Protein AF-A0A522AEI2-F1 (afdb_monomer)

Solvent-accessible surface area (backbone atoms only — not comparable to full-atom values): 60211 Å² total; per-residue (Å²): 131,88,59,36,31,39,39,37,40,56,48,66,67,60,45,50,49,44,43,51,56,32,45,76,70,74,37,54,64,49,76,27,59,34,47,69,53,43,54,59,48,60,75,75,49,84,48,47,33,36,40,34,27,41,73,34,88,75,44,54,32,57,59,53,48,44,52,43,65,72,35,82,92,40,65,80,41,43,34,35,38,34,45,59,68,86,47,66,67,59,54,56,53,37,49,76,58,67,40,75,44,79,47,52,47,88,73,58,58,69,57,56,49,54,52,53,51,55,67,66,55,80,78,73,83,90,83,88,82,87,71,49,35,36,34,40,25,38,63,50,67,69,62,46,53,54,52,44,53,59,38,43,77,69,56,34,45,76,46,79,26,60,28,34,66,55,30,54,52,50,41,71,74,69,59,43,65,27,37,39,29,30,43,79,33,68,90,45,35,24,43,56,42,40,38,50,36,54,70,33,89,90,41,44,80,45,45,31,38,34,32,35,91,65,96,49,75,65,58,58,51,48,40,46,77,26,64,32,78,44,72,41,53,70,90,54,60,66,65,55,51,52,53,50,50,53,48,49,52,49,51,50,46,49,47,58,73,43,67,70,57,78,55,98,78,51,58,49,32,32,36,41,30,38,66,46,65,70,57,50,52,55,52,39,52,62,40,40,76,73,48,32,41,66,45,82,24,61,34,37,64,52,42,51,56,48,57,74,78,43,89,54,52,32,36,39,34,29,45,85,36,80,86,47,32,26,49,56,38,39,37,53,41,53,69,34,90,91,49,35,84,44,40,31,32,37,32,35,92,59,96,48,69,65,62,53,53,50,38,45,73,28,62,34,72,45,75,45,68,67,59,97,67,56,67,66,56,53,55,51,53,52,50,47,44,51,52,51,51,54,53,54,49,52,50,51,51,50,56,51,50,53,50,53,52,50,53,53,50,51,52,51,53,53,49,54,51,48,54,53,50,52,54,52,49,54,51,49,51,52,51,51,53,54,50,51,51,50,52,49,51,53,49,52,54,50,57,54,47,48,55,68,51,46,54,60,44,49,49,53,34,49,53,29,55,56,56,66,71,49,98,61,56,76,68,56,44,53,50,35,53,52,49,32,52,51,38,54,51,51,52,50,55,52,49,52,56,48,51,48,49,33,51,76,69,69,70,65,80,82,53,80,42,83,41,45,68,65,57,49,50,53,53,50,45,65,71,44,34,61,68,24,54,78,47,62,31,47,55,42,66,45,69,43,86,86,58,72,73,42,32,30,33,41,66,67,62,54,39,50,38,50,48,44,53,51,51,47,39,55,68,54,31,71,52,51,47,34,41,41,36,39,38,75,78,47,76,59,99,53,33,37,32,35,41,37,35,46,34,26,46,17,54,36,40,51,74,71,50,61,78,45,50,54,39,71,66,39,72,95,49,89,78,52,50,86,76,65,67,82,74,34,40,60,54,27,45,33,40,54,54,35,42,73,52,76,29,56,72,46,78,52,57,39,68,70,63,6,36,34,42,34,37,52,40,76,32,33,46,59,88,73,61,74,75,60,63,62,65,73,75,70,77,70,69,81,44,31,37,36,42,32,36,60,49,69,65,62,46,52,49,54,46,55,68,45,45,78,66,60,33,50,68,48,77,25,64,34,33,64,51,40,49,52,52,51,57,58,24,63,78,69,66,61,51,56,32,33,43,32,32,39,88,34,80,88,44,26,29,65,59,29,53,51,49,46,58,74,77,41,59,79,94,69,56,46,41,32,31,42,31,33,82,62,64,74,72,64,54,59,72,76,44,84,90,58,90,64,50,36,77,43,56,51,59,61,45,74,65,60,50,50,52,44,51,41,55,46,69,66,70,74,84,80,76,97,58,80,51,58,70,52,41,55,53,46,20,42,63,49,34,42,69,39,33,32,38,42,31,35,69,46,68,65,59,43,50,54,51,41,56,55,39,42,76,41,42,26,44,68,43,80,26,61,37,25,61,50,42,43,48,44,66,74,70,61,83,58,81,51,53,31,32,41,33,33,45,87,36,83,86,45,25,29,51,58,29,39,40,63,45,49,77,79,44,51,59,91,71,44,36,33,30,35,39,31,83,62,85,50,69,72,60,49,52,54,41,45,74,36,56,34,71,50,72,44,47,52,79,78,47,67,70,59,53,42,50,54,47,35,72,68,42,72,86,80,77,86,82,86,86,84,88,88,81,90,81,82,90,81,90,78,80,85,80,77,98,81,80,86,90,89,84,66,84,66,70,98,72,51,62,64,32,40,58,68,64,30,29,60,76,50,80,64,42,54,60,60,50,53,51,53,44,45,49,52,31,69,74,50,71,56,48,54,60,53,40,53,49,24,53,76,68,69,37,55,68,59,32,35,50,52,24,48,51,49,18,52,55,24,54,63,46,34,22,56,64,34,17,52,30,23,44,54,44,30,55,31,61,74,67,70,45,67,90,54,45,67,68,37,42,55,50,27,40,67,40,39,53,53,41,40,54,43,34,52,67,68,55,71,136

Secondary structure (DSSP, 8-state):
---PEEEE-S-HHHHHHHHHHHHHTT--EEEESSHHHHHHHHTT---SEEEEESEETTEEHHHHHHHHHH-GGGTT-EEEEEEETT-HHHHHHHHHTT-SEEEEES--HHHHHHHHHHHHHTT----PPS--EEEEE-S-HHHHHHHHHHHHHTT-EEEEESSHHHHHHHHHHH--SEEEEESS-SSS-HHHHHHHHHHSTTTTTS-EEEEE---SHHHHHHHHHTT-SEEEETTS-HHHHHHHHHHHHHHHHHHHHTTTS--TTS--EEEEE-S-HHHHHHHHHHHHTTT-EEEEESSHHHHHHHHHH---SEEEEESS-SSS-HHHHHHHHHH-TTTTTS-EEEEESS--HHHHHHHHHTT-SEEEE--S--HHHHHHHHHHHHHHHHHHHHHHHHHHHHHHHHHHHHHHHHHHHHHHHHHHHHHHHHHHHHHHHHHHHHHHHHHHHHHHHHHHHHHHHHHHHHHTTS---HHHHHHHHHHHHHHHHHHHHHHHHHHHHHHHTT--PPP-EEE-HHHHHHHHHHHHHHHHHHTTEEEEEEE-TTS-SSEEE-HHHHHHHHHHHHHHHHHH-SSEEEEEEEEEEEE-SSEEEEEEEEEE-S----HHHHHHTTSTT--S-TTTHHHH---S-HHHHHHHHHHHTT---EEEEETTTEEEEEEEEEEEE----HHHHHHHSSS----EEEEE-S-HHHHHHHHHHHHTTT-EEEEESSHHHHHHHHHHHTTSS--SEEEEES--SSS-HHHHHHHHHHHS-GGGPPEEEEEESS-HHHHHHH-TT----EEEESSPPHHHHHHHHHHHTT--SS-TTTHHHHHHHHHHHHHTT-EEEEE-S-HHHHHHHHHHHHHTT-EEEEESSHHHHHHHHHHS-PPPSEEEEES--SSS-HHHHHHHHHTTS-TTTS-EEEEES---HHHHHHHHHTT--EEEESS--HHHHHHHHHHHS-S-SSSSS---------------S----SS----S-BTTB-HHHHHHHTTT-HHHHHHHHHHHHHHHTTHHHHHHHHHHTT-HHHHHHHHHHHHHHHHHTT-HHHHHHHHHHHHHHHTT-GGGHHHHHHHHHHHHHHHHHHHHTTS--

Mean predicted aligned error: 23.74 Å

Nearest PDB structures (foldseek):
  7z8n-assembly1_D  TM=7.442E-01  e=3.087E-23  Pseudomonas aeruginosa PAO1
  6dk7-assembly3_E  TM=7.725E-01  e=1.229E-17  Pseudomonas aeruginosa
  6dk7-assembly1_A  TM=7.786E-01  e=2.372E-17  Pseudomonas aeruginosa
  7n0e-assembly1_B  TM=8.348E-01  e=1.107E-15  Pseudomonas aeruginosa
  6dk7-assembly1_B  TM=7.461E-01  e=7.216E-17  Pseudomonas aeruginosa

Structure (mmCIF, N/CA/C/O backbone):
data_AF-A0A522AEI2-F1
#
_entry.id   AF-A0A522AEI2-F1
#
loop_
_atom_site.group_PDB
_atom_site.id
_atom_site.type_symbol
_atom_site.label_atom_id
_atom_site.label_alt_id
_atom_site.label_comp_id
_atom_site.label_asym_id
_atom_site.label_entity_id
_atom_site.label_seq_id
_atom_site.pdbx_PDB_ins_code
_atom_site.Cartn_x
_atom_site.Cartn_y
_atom_site.Cartn_z
_atom_site.occupancy
_atom_site.B_iso_or_equiv
_atom_site.auth_seq_id
_atom_site.auth_comp_id
_atom_site.auth_asym_id
_atom_site.auth_atom_id
_atom_site.pdbx_PDB_model_num
ATOM 1 N N . MET A 1 1 ? -56.944 -8.769 33.451 1.00 32.56 1 MET A N 1
ATOM 2 C CA . MET A 1 1 ? -57.893 -9.889 33.287 1.00 32.56 1 MET A CA 1
ATOM 3 C C . MET A 1 1 ? -58.303 -10.334 34.679 1.00 32.56 1 MET A C 1
ATOM 5 O O . MET A 1 1 ? -57.425 -10.602 35.489 1.00 32.56 1 MET A O 1
ATOM 9 N N . THR A 1 2 ? -59.599 -10.289 34.975 1.00 42.84 2 THR A N 1
ATOM 10 C CA . THR A 1 2 ? -60.225 -10.839 36.185 1.00 42.84 2 THR A CA 1
ATOM 11 C C . THR A 1 2 ? -60.008 -12.350 36.192 1.00 42.84 2 THR A C 1
ATOM 13 O O . THR A 1 2 ? -60.396 -13.011 35.234 1.00 42.84 2 THR A O 1
ATOM 16 N N . GLY A 1 3 ? -59.310 -12.884 37.192 1.00 54.12 3 GLY A N 1
ATOM 17 C CA . GLY A 1 3 ? -59.049 -14.318 37.264 1.00 54.12 3 GLY A CA 1
ATOM 18 C C . GLY A 1 3 ? -60.276 -15.067 37.768 1.00 54.12 3 GLY A C 1
ATOM 19 O O . GLY A 1 3 ? -60.669 -14.857 38.912 1.00 54.12 3 GLY A O 1
ATOM 20 N N . ASP A 1 4 ? -60.874 -15.912 36.930 1.00 78.44 4 ASP A N 1
ATOM 21 C CA . ASP A 1 4 ? -62.003 -16.756 37.329 1.00 78.44 4 ASP A CA 1
ATOM 22 C C . ASP A 1 4 ? -61.527 -17.829 38.326 1.00 78.44 4 ASP A C 1
ATOM 24 O O . ASP A 1 4 ? -60.514 -18.503 38.092 1.00 78.44 4 ASP A O 1
ATOM 28 N N . VAL A 1 5 ? -62.251 -17.987 39.439 1.00 87.31 5 VAL A N 1
ATOM 29 C CA . VAL A 1 5 ? -62.030 -19.023 40.463 1.00 87.31 5 VAL A CA 1
ATOM 30 C C . VAL A 1 5 ? -63.030 -20.160 40.278 1.00 87.31 5 VAL A C 1
ATOM 32 O O . VAL A 1 5 ? -64.231 -19.921 40.154 1.00 87.31 5 VAL A O 1
ATOM 35 N N . LEU A 1 6 ? -62.561 -21.405 40.296 1.00 90.44 6 LEU A N 1
ATOM 36 C CA . LEU A 1 6 ? -63.422 -22.589 40.304 1.00 90.44 6 LEU A CA 1
ATOM 37 C C . LEU A 1 6 ? -63.507 -23.155 41.723 1.00 90.44 6 LEU A C 1
ATOM 39 O O . LEU A 1 6 ? -62.478 -23.445 42.318 1.00 90.44 6 LEU A O 1
ATOM 43 N N . ILE A 1 7 ? -64.714 -23.339 42.253 1.00 91.81 7 ILE A N 1
ATOM 44 C CA . ILE A 1 7 ? -64.959 -23.996 43.545 1.00 91.81 7 ILE A CA 1
ATOM 45 C C . ILE A 1 7 ? -65.557 -25.374 43.268 1.00 91.81 7 ILE A C 1
ATOM 47 O O . ILE A 1 7 ? -66.585 -25.473 42.594 1.00 91.81 7 ILE A O 1
ATOM 51 N N . VAL A 1 8 ? -64.943 -26.429 43.789 1.00 91.25 8 VAL A N 1
ATOM 52 C CA . VAL A 1 8 ? -65.395 -27.814 43.638 1.00 91.25 8 VAL A CA 1
ATOM 53 C C . VAL A 1 8 ? -65.497 -28.427 45.028 1.00 91.25 8 VAL A C 1
ATOM 55 O O . VAL A 1 8 ? -64.484 -28.737 45.642 1.00 91.25 8 VAL A O 1
ATOM 58 N N . ASP A 1 9 ? -66.719 -28.546 45.535 1.00 89.69 9 ASP A N 1
ATOM 59 C CA . ASP A 1 9 ? -67.014 -29.114 46.855 1.00 89.69 9 ASP A CA 1
ATOM 60 C C . ASP A 1 9 ? -68.425 -29.724 46.801 1.00 89.69 9 ASP A C 1
ATOM 62 O O . ASP A 1 9 ? -69.309 -29.219 46.099 1.00 89.69 9 ASP A O 1
ATOM 66 N N . ASP A 1 10 ? -68.650 -30.849 47.467 1.00 86.44 10 ASP A N 1
ATOM 67 C CA . ASP A 1 10 ? -69.928 -31.560 47.396 1.00 86.44 10 ASP A CA 1
ATOM 68 C C . ASP A 1 10 ? -71.028 -30.847 48.209 1.00 86.44 10 ASP A C 1
ATOM 70 O O . ASP A 1 10 ? -72.212 -30.837 47.833 1.00 86.44 10 ASP A O 1
ATOM 74 N N . SER A 1 11 ? -70.629 -30.129 49.258 1.00 85.81 11 SER A N 1
ATOM 75 C CA . SER A 1 11 ? -71.502 -29.403 50.165 1.00 85.81 11 SER A CA 1
ATOM 76 C C . SER A 1 11 ? -72.034 -28.125 49.524 1.00 85.81 11 SER A C 1
ATOM 78 O O . SER A 1 11 ? -71.306 -27.200 49.153 1.00 85.81 11 SER A O 1
ATOM 80 N N . LEU A 1 12 ? -73.363 -28.038 49.405 1.00 80.50 12 LEU A N 1
ATOM 81 C CA . LEU A 1 12 ? -74.031 -26.832 48.910 1.00 80.50 12 LEU A CA 1
ATOM 82 C C . LEU A 1 12 ? -73.724 -25.624 49.803 1.00 80.50 12 LEU A C 1
ATOM 84 O O . LEU A 1 12 ? -73.485 -24.534 49.294 1.00 80.50 12 LEU A O 1
ATOM 88 N N . THR A 1 13 ? -73.707 -25.824 51.119 1.00 80.62 13 THR A N 1
ATOM 89 C CA . THR A 1 13 ? -73.485 -24.759 52.099 1.00 80.62 13 THR A CA 1
ATOM 90 C C . THR A 1 13 ? -72.086 -24.170 51.959 1.00 80.62 13 THR A C 1
ATOM 92 O O . THR A 1 13 ? -71.951 -22.957 51.862 1.00 80.62 13 THR A O 1
ATOM 95 N N . VAL A 1 14 ? -71.062 -25.026 51.852 1.00 82.56 14 VAL A N 1
ATOM 96 C CA . VAL A 1 14 ? -69.663 -24.601 51.666 1.00 82.56 14 VAL A CA 1
ATOM 97 C C . VAL A 1 14 ? -69.492 -23.850 50.350 1.00 82.56 14 VAL A C 1
ATOM 99 O O . VAL A 1 14 ? -68.854 -22.800 50.308 1.00 82.56 14 VAL A O 1
ATOM 102 N N . ARG A 1 15 ? -70.089 -24.358 49.266 1.00 89.62 15 ARG A N 1
ATOM 103 C CA . ARG A 1 15 ? -70.011 -23.699 47.960 1.00 89.62 15 ARG A CA 1
ATOM 104 C C . ARG A 1 15 ? -70.675 -22.337 47.941 1.00 89.62 15 ARG A C 1
ATOM 106 O O . ARG A 1 15 ? -70.113 -21.432 47.339 1.00 89.62 15 ARG A O 1
ATOM 113 N N . MET A 1 16 ? -71.859 -22.200 48.535 1.00 83.88 16 MET A N 1
ATOM 114 C CA . MET A 1 16 ? -72.562 -20.916 48.565 1.00 83.88 16 MET A CA 1
ATOM 115 C C . MET A 1 16 ? -71.808 -19.901 49.426 1.00 83.88 16 MET A C 1
ATOM 117 O O . MET A 1 16 ? -71.613 -18.784 48.969 1.00 83.88 16 MET A O 1
ATOM 121 N N . ASP A 1 17 ? -71.300 -20.316 50.587 1.00 83.44 17 ASP A N 1
ATOM 122 C CA . ASP A 1 17 ? -70.545 -19.454 51.506 1.00 83.44 17 ASP A CA 1
ATOM 123 C C . ASP A 1 17 ? -69.233 -18.948 50.877 1.00 83.44 17 ASP A C 1
ATOM 125 O O . ASP A 1 17 ? -68.941 -17.750 50.864 1.00 83.44 17 ASP A O 1
ATOM 129 N N . LEU A 1 18 ? -68.466 -19.840 50.236 1.00 85.12 18 LEU A N 1
ATOM 130 C CA . LEU A 1 18 ? -67.257 -19.449 49.504 1.00 85.12 18 LEU A CA 1
ATOM 131 C C . LEU A 1 18 ? -67.570 -18.584 48.278 1.00 85.12 18 LEU A C 1
ATOM 133 O O . LEU A 1 18 ? -66.822 -17.652 47.986 1.00 85.12 18 LEU A O 1
ATOM 137 N N . LEU A 1 19 ? -68.652 -18.877 47.550 1.00 85.25 19 LEU A N 1
ATOM 138 C CA . LEU A 1 19 ? -69.044 -18.118 46.362 1.00 85.25 19 LEU A CA 1
ATOM 139 C C . LEU A 1 19 ? -69.507 -16.702 46.726 1.00 85.25 19 LEU A C 1
ATOM 141 O O . LEU A 1 19 ? -69.085 -15.757 46.066 1.00 85.25 19 LEU A O 1
ATOM 145 N N . GLU A 1 20 ? -70.297 -16.549 47.789 1.00 83.62 20 GLU A N 1
ATOM 146 C CA . GLU A 1 20 ? -70.718 -15.254 48.336 1.00 83.62 20 GLU A CA 1
ATOM 147 C C . GLU A 1 20 ? -69.505 -14.451 48.824 1.00 83.62 20 GLU A C 1
ATOM 149 O O . GLU A 1 20 ? -69.260 -13.345 48.339 1.00 83.62 20 GLU A O 1
ATOM 154 N N . THR A 1 21 ? -68.656 -15.050 49.666 1.00 80.94 21 THR A N 1
ATOM 155 C CA . THR A 1 21 ? -67.474 -14.373 50.227 1.00 80.94 21 THR A CA 1
ATOM 156 C C . THR A 1 21 ? -66.464 -13.963 49.139 1.00 80.94 21 THR A C 1
ATOM 158 O O . THR A 1 21 ? -65.846 -12.897 49.218 1.00 80.94 21 THR A O 1
ATOM 161 N N . LEU A 1 22 ? -66.281 -14.774 48.086 1.00 80.75 22 LEU A N 1
ATOM 162 C CA . LEU A 1 22 ? -65.421 -14.425 46.944 1.00 80.75 22 LEU A CA 1
ATOM 163 C C . LEU A 1 22 ? -66.025 -13.304 46.085 1.00 80.75 22 LEU A C 1
ATOM 165 O O . LEU A 1 22 ? -65.287 -12.422 45.636 1.00 80.75 22 LEU A O 1
ATOM 169 N N . GLN A 1 23 ? -67.346 -13.293 45.890 1.00 80.75 23 GLN A N 1
ATOM 170 C CA . GLN A 1 23 ? -68.041 -12.238 45.147 1.00 80.75 23 GLN A CA 1
ATOM 171 C C . GLN A 1 23 ? -68.007 -10.896 45.882 1.00 80.75 23 GLN A C 1
ATOM 173 O O . GLN A 1 23 ? -67.694 -9.878 45.262 1.00 80.75 23 GLN A O 1
ATOM 178 N N . GLU A 1 24 ? -68.236 -10.883 47.197 1.00 77.88 24 GLU A N 1
ATOM 179 C CA . GLU A 1 24 ? -68.051 -9.692 48.040 1.00 77.88 24 GLU A CA 1
ATOM 180 C C . GLU A 1 24 ? -66.609 -9.171 47.973 1.00 77.88 24 GLU A C 1
ATOM 182 O O . GLU A 1 24 ? -66.351 -7.965 47.985 1.00 77.88 24 GLU A O 1
ATOM 187 N N . ALA A 1 25 ? -65.651 -10.085 47.823 1.00 66.94 25 ALA A N 1
ATOM 188 C CA . ALA A 1 25 ? -64.248 -9.775 47.613 1.00 66.94 25 ALA A CA 1
ATOM 189 C C . ALA A 1 25 ? -63.905 -9.304 46.180 1.00 66.94 25 ALA A C 1
ATOM 191 O O . ALA A 1 25 ? -62.728 -9.020 45.918 1.00 66.94 25 ALA A O 1
ATOM 192 N N . GLY A 1 26 ? -64.885 -9.188 45.276 1.00 73.94 26 GLY A N 1
ATOM 193 C CA . GLY A 1 26 ? -64.712 -8.741 43.890 1.00 73.94 26 GLY A CA 1
ATOM 194 C C . GLY A 1 26 ? -64.088 -9.788 42.961 1.00 73.94 26 GLY A C 1
ATOM 195 O O . GLY A 1 26 ? -63.542 -9.429 41.917 1.00 73.94 26 GLY A O 1
ATOM 196 N N . ILE A 1 27 ? -64.120 -11.067 43.343 1.00 77.88 27 ILE A N 1
ATOM 197 C CA . ILE A 1 27 ? -63.538 -12.185 42.596 1.00 77.88 27 ILE A CA 1
ATOM 198 C C . ILE A 1 27 ? -64.667 -12.975 41.929 1.00 77.88 27 ILE A C 1
ATOM 200 O O . ILE A 1 27 ? -65.593 -13.443 42.590 1.00 77.88 27 ILE A O 1
ATOM 204 N N . LEU A 1 28 ? -64.592 -13.139 40.607 1.00 82.12 28 LEU A N 1
ATOM 205 C CA . LEU A 1 28 ? -65.545 -13.964 39.867 1.00 82.12 28 LEU A CA 1
ATOM 206 C C . LEU A 1 28 ? -65.285 -15.437 40.187 1.00 82.12 28 LEU A C 1
ATOM 208 O O . LEU A 1 28 ? -64.201 -15.954 39.926 1.00 82.12 28 LEU A O 1
ATOM 212 N N . ALA A 1 29 ? -66.282 -16.107 40.761 1.00 85.25 29 ALA A N 1
ATOM 213 C CA . ALA A 1 29 ? -66.194 -17.506 41.146 1.00 85.25 29 ALA A CA 1
ATOM 214 C C . ALA A 1 29 ? -67.330 -18.326 40.530 1.00 85.25 29 ALA A C 1
ATOM 216 O O . ALA A 1 29 ? -68.467 -17.868 40.408 1.00 85.25 29 ALA A O 1
ATOM 217 N N . THR A 1 30 ? -67.016 -19.562 40.158 1.00 88.50 30 THR A N 1
ATOM 218 C CA . THR A 1 30 ? -67.954 -20.536 39.608 1.00 88.50 30 THR A CA 1
ATOM 219 C C . THR A 1 30 ? -67.901 -21.805 40.449 1.00 88.50 30 THR A C 1
ATOM 221 O O . THR A 1 30 ? -66.829 -22.363 40.641 1.00 88.50 30 THR A O 1
ATOM 224 N N . ALA A 1 31 ? -69.047 -22.299 40.918 1.00 88.50 31 ALA A N 1
ATOM 225 C CA . ALA A 1 31 ? -69.110 -23.513 41.734 1.00 88.50 31 ALA A CA 1
ATOM 226 C C . ALA A 1 31 ? -69.514 -24.763 40.919 1.00 88.50 31 ALA A C 1
ATOM 228 O O . ALA A 1 31 ? -70.257 -24.659 39.935 1.00 88.50 31 ALA A O 1
ATOM 229 N N . CYS A 1 32 ? -69.034 -25.939 41.334 1.00 90.31 32 CYS A N 1
ATOM 230 C CA . CYS A 1 32 ? -69.367 -27.271 40.804 1.00 90.31 32 CYS A CA 1
ATOM 231 C C . CYS A 1 32 ? -69.635 -28.240 41.956 1.00 90.31 32 CYS A C 1
ATOM 233 O O . CYS A 1 32 ? -68.970 -28.150 42.981 1.00 90.31 32 CYS A O 1
ATOM 235 N N . ALA A 1 33 ? -70.614 -29.134 41.802 1.00 86.12 33 ALA A N 1
ATOM 236 C CA . ALA A 1 33 ? -70.985 -30.118 42.831 1.00 86.12 33 ALA A CA 1
ATOM 237 C C . ALA A 1 33 ? -70.200 -31.428 42.735 1.00 86.12 33 ALA A C 1
ATOM 239 O O . ALA A 1 33 ? -70.182 -32.211 43.679 1.00 86.12 33 ALA A O 1
ATOM 240 N N . THR A 1 34 ? -69.661 -31.706 41.551 1.00 88.56 34 THR A N 1
ATOM 241 C CA . THR A 1 34 ? -69.167 -33.024 41.158 1.00 88.56 34 THR A CA 1
ATOM 242 C C . THR A 1 34 ? -67.855 -32.902 40.392 1.00 88.56 34 THR A C 1
ATOM 244 O O . THR A 1 34 ? -67.571 -31.876 39.758 1.00 88.56 34 THR A O 1
ATOM 247 N N . ALA A 1 35 ? -67.065 -33.972 40.413 1.00 84.94 35 ALA A N 1
ATOM 248 C CA . ALA A 1 35 ? -65.846 -34.116 39.634 1.00 84.94 35 ALA A CA 1
ATOM 249 C C . ALA A 1 35 ? -66.126 -33.983 38.128 1.00 84.94 35 ALA A C 1
ATOM 251 O O . ALA A 1 35 ? -65.382 -33.314 37.405 1.00 84.94 35 ALA A O 1
ATOM 252 N N . GLN A 1 36 ? -67.231 -34.560 37.644 1.00 85.88 36 GLN A N 1
ATOM 253 C CA . GLN A 1 36 ? -67.607 -34.492 36.231 1.00 85.88 36 GLN A CA 1
ATOM 254 C C . GLN A 1 36 ? -67.967 -33.068 35.767 1.00 85.88 36 GLN A C 1
ATOM 256 O O . GLN A 1 36 ? -67.592 -32.657 34.661 1.00 85.88 36 GLN A O 1
ATOM 261 N N . GLU A 1 37 ? -68.663 -32.286 36.600 1.00 87.12 37 GLU A N 1
ATOM 262 C CA . GLU A 1 37 ? -68.933 -30.868 36.323 1.00 87.12 37 GLU A CA 1
ATOM 263 C C . GLU A 1 37 ? -67.638 -30.053 36.275 1.00 87.12 37 GLU A C 1
ATOM 265 O O . GLU A 1 37 ? -67.453 -29.249 35.356 1.00 87.12 37 GLU A O 1
ATOM 270 N N . ALA A 1 38 ? -66.725 -30.295 37.222 1.00 85.88 38 ALA A N 1
ATOM 271 C CA . ALA A 1 38 ? -65.432 -29.622 37.276 1.00 85.88 38 ALA A CA 1
ATOM 272 C C . ALA A 1 38 ? -64.604 -29.886 36.008 1.00 85.88 38 ALA A C 1
ATOM 274 O O . ALA A 1 38 ? -64.148 -28.936 35.372 1.00 85.88 38 ALA A O 1
ATOM 275 N N . ARG A 1 39 ? -64.499 -31.150 35.568 1.00 86.69 39 ARG A N 1
ATOM 276 C CA . ARG A 1 39 ? -63.814 -31.534 34.317 1.00 86.69 39 ARG A CA 1
ATOM 277 C C . ARG A 1 39 ? -64.399 -30.841 33.089 1.00 86.69 39 ARG A C 1
ATOM 279 O O . ARG A 1 39 ? -63.660 -30.349 32.239 1.00 86.69 39 ARG A O 1
ATOM 286 N N . THR A 1 40 ? -65.727 -30.761 33.008 1.00 84.25 40 THR A N 1
ATOM 287 C CA . THR A 1 40 ? -66.414 -30.112 31.880 1.00 84.25 40 THR A CA 1
ATOM 288 C C . THR A 1 40 ? -66.087 -28.618 31.811 1.00 84.25 40 THR A C 1
ATOM 290 O O . THR A 1 40 ? -65.865 -28.088 30.723 1.00 84.25 40 THR A O 1
ATOM 293 N N . LYS A 1 41 ? -66.012 -27.932 32.961 1.00 83.12 41 LYS A N 1
ATOM 294 C CA . LYS A 1 41 ? -65.652 -26.505 33.008 1.00 83.12 41 LYS A CA 1
ATOM 295 C C . LYS A 1 41 ? -64.166 -26.265 32.753 1.00 83.12 41 LYS A C 1
ATOM 297 O O . LYS A 1 41 ? -63.834 -25.345 32.010 1.00 83.12 41 LYS A O 1
ATOM 302 N N . LEU A 1 42 ? -63.290 -27.108 33.300 1.00 78.88 42 LEU A N 1
ATOM 303 C CA . LEU A 1 42 ? -61.841 -27.039 33.076 1.00 78.88 42 LEU A CA 1
ATOM 304 C C . LEU A 1 42 ? -61.460 -27.270 31.602 1.00 78.88 42 LEU A C 1
ATOM 306 O O . LEU A 1 42 ? -60.470 -26.717 31.137 1.00 78.88 42 LEU A O 1
ATOM 310 N N . ALA A 1 43 ? -62.264 -28.020 30.840 1.00 75.75 43 ALA A N 1
ATOM 311 C CA . ALA A 1 43 ? -62.055 -28.218 29.403 1.00 75.75 43 ALA A CA 1
ATOM 312 C C . ALA A 1 43 ? -62.425 -26.994 28.534 1.00 75.75 43 ALA A C 1
ATOM 314 O O . ALA A 1 43 ? -61.988 -26.910 27.386 1.00 75.75 43 ALA A O 1
ATOM 315 N N . GLY A 1 44 ? -63.247 -26.068 29.046 1.00 64.50 44 GLY A N 1
ATOM 316 C CA . GLY A 1 44 ? -63.799 -24.941 28.281 1.00 64.50 44 GLY A CA 1
ATOM 317 C C . GLY A 1 44 ? -63.355 -23.546 28.734 1.00 64.50 44 GLY A C 1
ATOM 318 O O . GLY A 1 44 ? -63.594 -22.582 28.007 1.00 64.50 44 GLY A O 1
ATOM 319 N N . MET A 1 45 ? -62.737 -23.411 29.913 1.00 62.59 45 MET A N 1
ATOM 320 C CA . MET A 1 45 ? -62.339 -22.128 30.510 1.00 62.59 45 MET A CA 1
ATOM 321 C C . MET A 1 45 ? -60.998 -22.246 31.247 1.00 62.59 45 MET A C 1
ATOM 323 O O . MET A 1 45 ? -60.719 -23.260 31.881 1.00 62.59 45 MET A O 1
ATOM 327 N N . ASN A 1 46 ? -60.191 -21.181 31.215 1.00 70.94 46 ASN A N 1
ATOM 328 C CA . ASN A 1 46 ? -58.947 -21.094 31.984 1.00 70.94 46 ASN A CA 1
ATOM 329 C C . ASN A 1 46 ? -59.212 -20.418 33.334 1.00 70.94 46 ASN A C 1
ATOM 331 O O . ASN A 1 46 ? -59.471 -19.215 33.382 1.00 70.94 46 ASN A O 1
ATOM 335 N N . PHE A 1 47 ? -59.100 -21.175 34.425 1.00 82.06 47 PHE A N 1
ATOM 336 C CA . PHE A 1 47 ? -59.224 -20.646 35.783 1.00 82.06 47 PHE A CA 1
ATOM 337 C C . PHE A 1 47 ? -57.865 -20.204 36.327 1.00 82.06 47 PHE A C 1
ATOM 339 O O . PHE A 1 47 ? -56.835 -20.835 36.077 1.00 82.06 47 PHE A O 1
ATOM 346 N N . SER A 1 48 ? -57.865 -19.110 37.087 1.00 78.94 48 SER A N 1
ATOM 347 C CA . SER A 1 48 ? -56.657 -18.595 37.750 1.00 78.94 48 SER A CA 1
ATOM 348 C C . SER A 1 48 ? -56.399 -19.282 39.093 1.00 78.94 48 SER A C 1
ATOM 350 O O . SER A 1 48 ? -55.250 -19.387 39.514 1.00 78.94 48 SER A O 1
ATOM 352 N N . LEU A 1 49 ? -57.463 -19.776 39.737 1.00 85.69 49 LEU A N 1
ATOM 353 C CA . LEU A 1 49 ? -57.427 -20.545 40.979 1.00 85.69 49 LEU A CA 1
ATOM 354 C C . LEU A 1 49 ? -58.531 -21.615 40.973 1.00 85.69 49 LEU A C 1
ATOM 356 O O . LEU A 1 49 ? -59.653 -21.348 40.543 1.00 85.69 49 LEU A O 1
ATOM 360 N N . VAL A 1 50 ? -58.227 -22.797 41.504 1.00 89.62 50 VAL A N 1
ATOM 361 C CA . VAL A 1 50 ? -59.181 -23.881 41.765 1.00 89.62 50 VAL A CA 1
ATOM 362 C C . VAL A 1 50 ? -59.155 -24.212 43.258 1.00 89.62 50 VAL A C 1
ATOM 364 O O . VAL A 1 50 ? -58.104 -24.544 43.799 1.00 89.62 50 VAL A O 1
ATOM 367 N N . ILE A 1 51 ? -60.306 -24.113 43.918 1.00 90.88 51 ILE A N 1
ATOM 368 C CA . ILE A 1 51 ? -60.540 -24.566 45.293 1.00 90.88 51 ILE A CA 1
ATOM 369 C C . ILE A 1 51 ? -61.206 -25.933 45.206 1.00 90.88 51 ILE A C 1
ATOM 371 O O . ILE A 1 51 ? -62.271 -26.049 44.597 1.00 90.88 51 ILE A O 1
ATOM 375 N N . LEU A 1 52 ? -60.573 -26.954 45.774 1.00 90.44 52 LEU A N 1
ATOM 376 C CA . LEU A 1 52 ? -60.894 -28.344 45.478 1.00 90.44 52 LEU A CA 1
ATOM 377 C C . LEU A 1 52 ? -60.987 -29.185 46.746 1.00 90.44 52 LEU A C 1
ATOM 379 O O . LEU A 1 52 ? -59.991 -29.386 47.438 1.00 90.44 52 LEU A O 1
ATOM 383 N N . ASP A 1 53 ? -62.178 -29.697 47.028 1.00 88.88 53 ASP A N 1
ATOM 384 C CA . ASP A 1 53 ? -62.377 -30.709 48.057 1.00 88.88 53 ASP A CA 1
ATOM 385 C C . ASP A 1 53 ? -61.784 -32.050 47.623 1.00 88.88 53 ASP A C 1
ATOM 387 O O . ASP A 1 53 ? -61.913 -32.454 46.465 1.00 88.88 53 ASP A O 1
ATOM 391 N N . VAL A 1 54 ? -61.123 -32.742 48.552 1.00 83.25 54 VAL A N 1
ATOM 392 C CA . VAL A 1 54 ? -60.532 -34.062 48.285 1.00 83.25 54 VAL A CA 1
ATOM 393 C C . VAL A 1 54 ? -61.625 -35.121 48.106 1.00 83.25 54 VAL A C 1
ATOM 395 O O . VAL A 1 54 ? -61.502 -35.988 47.243 1.00 83.25 54 VAL A O 1
ATOM 398 N N . LEU A 1 55 ? -62.716 -35.041 48.873 1.00 81.50 55 LEU A N 1
ATOM 399 C CA . LEU A 1 55 ? -63.819 -36.001 48.806 1.00 81.50 55 LEU A CA 1
ATOM 400 C C . LEU A 1 55 ? -64.963 -35.444 47.950 1.00 81.50 55 LEU A C 1
ATOM 402 O O . LEU A 1 55 ? -65.676 -34.544 48.374 1.00 81.50 55 LEU A O 1
ATOM 406 N N . LEU A 1 56 ? -65.163 -36.001 46.752 1.00 84.44 56 LEU A N 1
ATOM 407 C CA . LEU A 1 56 ? -66.273 -35.647 45.861 1.00 84.44 56 LEU A CA 1
ATOM 408 C C . LEU A 1 56 ? -67.200 -36.862 45.654 1.00 84.44 56 LEU A C 1
ATOM 410 O O . LEU A 1 56 ? -66.763 -38.010 45.756 1.00 84.44 56 LEU A O 1
ATOM 414 N N . PRO A 1 57 ? -68.496 -36.659 45.351 1.00 79.00 57 PRO A N 1
ATOM 415 C CA . PRO A 1 57 ? -69.487 -37.740 45.307 1.00 79.00 57 PRO A CA 1
ATOM 416 C C . PRO A 1 57 ? -69.274 -38.727 44.148 1.00 79.00 57 PRO A C 1
ATOM 418 O O . PRO A 1 57 ? -69.794 -39.842 44.184 1.00 79.00 57 PRO A O 1
ATOM 421 N N . ASP A 1 58 ? -68.535 -38.325 43.114 1.00 83.88 58 ASP A N 1
ATOM 422 C CA . ASP A 1 58 ? -68.291 -39.067 41.874 1.00 83.88 58 ASP A CA 1
ATOM 423 C C . ASP A 1 58 ? -66.793 -39.194 41.512 1.00 83.88 58 ASP A C 1
ATOM 425 O O . ASP A 1 58 ? -66.468 -39.599 40.394 1.00 83.88 58 ASP A O 1
ATOM 429 N N . GLY A 1 59 ? -65.873 -38.886 42.438 1.00 80.50 59 GLY A N 1
ATOM 430 C CA . GLY A 1 59 ? -64.424 -39.016 42.225 1.00 80.50 59 GLY A CA 1
ATOM 431 C C . GLY A 1 59 ? -63.559 -38.504 43.385 1.00 80.50 59 GLY A C 1
ATOM 432 O O . GLY A 1 59 ? -64.076 -38.010 44.381 1.00 80.50 59 GLY A O 1
ATOM 433 N N . ASP A 1 60 ? -62.235 -38.616 43.248 1.00 81.44 60 ASP A N 1
ATOM 434 C CA . ASP A 1 60 ? -61.251 -38.027 44.171 1.00 81.44 60 ASP A CA 1
ATOM 435 C C . ASP A 1 60 ? -60.772 -36.674 43.615 1.00 81.44 60 ASP A C 1
ATOM 437 O O . ASP A 1 60 ? -60.368 -36.573 42.451 1.00 81.44 60 ASP A O 1
ATOM 441 N N . GLY A 1 61 ? -60.803 -35.622 44.436 1.00 80.62 61 GLY A N 1
ATOM 442 C CA . GLY A 1 61 ? -60.296 -34.301 44.062 1.00 80.62 61 GLY A CA 1
ATOM 443 C C . GLY A 1 61 ? -58.810 -34.312 43.685 1.00 80.62 61 GLY A C 1
ATOM 444 O O . GLY A 1 61 ? -58.383 -33.560 42.811 1.00 80.62 61 GLY A O 1
ATOM 445 N N . ILE A 1 62 ? -58.004 -35.213 44.249 1.00 80.50 62 ILE A N 1
ATOM 446 C CA . ILE A 1 62 ? -56.577 -35.336 43.914 1.00 80.50 62 ILE A CA 1
ATOM 447 C C . ILE A 1 62 ? -56.374 -35.843 42.474 1.00 80.50 62 ILE A C 1
ATOM 449 O O . ILE A 1 62 ? -55.410 -35.439 41.818 1.00 80.50 62 ILE A O 1
ATOM 453 N N . ASP A 1 63 ? -57.293 -36.652 41.938 1.00 82.56 63 ASP A N 1
ATOM 454 C CA . ASP A 1 63 ? -57.236 -37.085 40.535 1.00 82.56 63 ASP A CA 1
ATOM 455 C C . ASP A 1 63 ? -57.483 -35.905 39.582 1.00 82.56 63 ASP A C 1
ATOM 457 O O . ASP A 1 63 ? -56.796 -35.767 38.570 1.00 82.56 63 ASP A O 1
ATOM 461 N N . ILE A 1 64 ? -58.390 -34.991 39.943 1.00 84.12 64 ILE A N 1
ATOM 462 C CA . ILE A 1 64 ? -58.634 -33.753 39.185 1.00 84.12 64 ILE A CA 1
ATOM 463 C C . ILE A 1 64 ? -57.406 -32.835 39.241 1.00 84.12 64 ILE A C 1
ATOM 465 O O . ILE A 1 64 ? -57.020 -32.262 38.223 1.00 84.12 64 ILE A O 1
ATOM 469 N N . LEU A 1 65 ? -56.753 -32.712 40.402 1.00 84.19 65 LEU A N 1
ATOM 470 C CA . LEU A 1 65 ? -55.490 -31.976 40.534 1.00 84.19 65 LEU A CA 1
ATOM 471 C C . LEU A 1 65 ? -54.412 -32.552 39.607 1.00 84.19 65 LEU A C 1
ATOM 473 O O . LEU A 1 65 ? -53.729 -31.797 38.913 1.00 84.19 65 LEU A O 1
ATOM 477 N N . LYS A 1 66 ? -54.275 -33.879 39.564 1.00 81.12 66 LYS A N 1
ATOM 478 C CA . LYS A 1 66 ? -53.319 -34.546 38.679 1.00 81.12 66 LYS A CA 1
ATOM 479 C C . LYS A 1 66 ? -53.616 -34.246 37.209 1.00 81.12 66 LYS A C 1
ATOM 481 O O . LYS A 1 66 ? -52.702 -33.877 36.476 1.00 81.12 66 LYS A O 1
ATOM 486 N N . GLU A 1 67 ? -54.884 -34.316 36.804 1.00 82.44 67 GLU A N 1
ATOM 487 C CA . GLU A 1 67 ? -55.317 -33.930 35.458 1.00 82.44 67 GLU A CA 1
ATOM 488 C C . GLU A 1 67 ? -54.928 -32.469 35.153 1.00 82.44 67 GLU A C 1
ATOM 490 O O . GLU A 1 67 ? -54.273 -32.218 34.144 1.00 82.44 67 GLU A O 1
ATOM 495 N N . ILE A 1 68 ? -55.217 -31.511 36.048 1.00 79.62 68 ILE A N 1
ATOM 496 C CA . ILE A 1 68 ? -54.843 -30.089 35.885 1.00 79.62 68 ILE A CA 1
ATOM 497 C C . ILE A 1 68 ? -53.333 -29.920 35.652 1.00 79.62 68 ILE A C 1
ATOM 499 O O . ILE A 1 68 ? -52.926 -29.101 34.827 1.00 79.62 68 ILE A O 1
ATOM 503 N N . ARG A 1 69 ? -52.493 -30.690 36.354 1.00 75.81 69 ARG A N 1
ATOM 504 C CA . ARG A 1 69 ? -51.027 -30.626 36.223 1.00 75.81 69 ARG A CA 1
ATOM 505 C C . ARG A 1 69 ? -50.483 -31.314 34.972 1.00 75.81 69 ARG A C 1
ATOM 507 O O . ARG A 1 69 ? -49.408 -30.937 34.510 1.00 75.81 69 ARG A O 1
ATOM 514 N N . GLU A 1 70 ? -51.212 -32.267 34.398 1.00 75.69 70 GLU A N 1
ATOM 515 C CA . GLU A 1 70 ? -50.840 -32.943 33.150 1.00 75.69 70 GLU A CA 1
ATOM 516 C C . GLU A 1 70 ? -51.197 -32.122 31.889 1.00 75.69 70 GLU A C 1
ATOM 518 O O . GLU A 1 70 ? -50.590 -32.332 30.836 1.00 75.69 70 GLU A O 1
ATOM 523 N N . TYR A 1 71 ? -52.108 -31.140 31.978 1.00 70.44 71 TYR A N 1
ATOM 524 C CA . TYR A 1 71 ? -52.464 -30.249 30.861 1.00 70.44 71 TYR A CA 1
ATOM 525 C C . TYR A 1 71 ? -51.540 -29.009 30.755 1.00 70.44 71 TYR A C 1
ATOM 527 O O . TYR A 1 71 ? -51.581 -28.127 31.616 1.00 70.44 71 TYR A O 1
ATOM 535 N N . PRO A 1 72 ? -50.783 -28.823 29.649 1.00 56.62 72 PRO A N 1
ATOM 536 C CA . PRO A 1 72 ? -49.844 -27.701 29.490 1.00 56.62 72 PRO A CA 1
ATOM 537 C C . PRO A 1 72 ? -50.492 -26.308 29.519 1.00 56.62 72 PRO A C 1
ATOM 539 O O . PRO A 1 72 ? -49.861 -25.337 29.927 1.00 56.62 72 PRO A O 1
ATOM 542 N N . SER A 1 73 ? -51.755 -26.198 29.093 1.00 55.75 73 SER A N 1
ATOM 543 C CA . SER A 1 73 ? -52.529 -24.949 29.099 1.00 55.75 73 SER A CA 1
ATOM 544 C C . SER A 1 73 ? -52.985 -24.516 30.498 1.00 55.75 73 SER A C 1
ATOM 546 O O . SER A 1 73 ? -53.301 -23.343 30.681 1.00 55.75 73 SER A O 1
ATOM 548 N N . ALA A 1 74 ? -52.988 -25.434 31.472 1.00 57.38 74 ALA A N 1
ATOM 549 C CA . ALA A 1 74 ? -53.403 -25.210 32.860 1.00 57.38 74 ALA A CA 1
ATOM 550 C C . ALA A 1 74 ? -52.223 -25.234 33.857 1.00 57.38 74 ALA A C 1
ATOM 552 O O . ALA A 1 74 ? -52.413 -25.082 35.063 1.00 57.38 74 ALA A O 1
ATOM 553 N N . ALA A 1 75 ? -50.981 -25.339 33.366 1.00 53.47 75 ALA A N 1
ATOM 554 C CA . ALA A 1 75 ? -49.768 -25.372 34.190 1.00 53.47 75 ALA A CA 1
ATOM 555 C C . ALA A 1 75 ? -49.557 -24.110 35.061 1.00 53.47 75 ALA A C 1
ATOM 557 O O . ALA A 1 75 ? -48.753 -24.126 35.989 1.00 53.47 75 ALA A O 1
ATOM 558 N N . GLY A 1 76 ? -50.261 -23.010 34.764 1.00 61.41 76 GLY A N 1
ATOM 559 C CA . GLY A 1 76 ? -50.237 -21.764 35.538 1.00 61.41 76 GLY A CA 1
ATOM 560 C C . GLY A 1 76 ? -51.397 -21.575 36.525 1.00 61.41 76 GLY A C 1
ATOM 561 O O . GLY A 1 76 ? -51.448 -20.527 37.164 1.00 61.41 76 GLY A O 1
ATOM 562 N N . THR A 1 77 ? -52.329 -22.527 36.628 1.00 76.56 77 THR A N 1
ATOM 563 C CA . THR A 1 77 ? -53.508 -22.436 37.504 1.00 76.56 77 THR A CA 1
ATOM 564 C C . THR A 1 77 ? -53.137 -22.772 38.945 1.00 76.56 77 THR A C 1
ATOM 566 O O . THR A 1 77 ? -52.585 -23.838 39.197 1.00 76.56 77 THR A O 1
ATOM 569 N N . VAL A 1 78 ? -53.461 -21.901 39.902 1.00 79.94 78 VAL A N 1
ATOM 570 C CA . VAL A 1 78 ? -53.246 -22.194 41.329 1.00 79.94 78 VAL A CA 1
ATOM 571 C C . VAL A 1 78 ? -54.279 -23.227 41.800 1.00 79.94 78 VAL A C 1
ATOM 573 O O . VAL A 1 78 ? -55.452 -23.096 41.458 1.00 79.94 78 VAL A O 1
ATOM 576 N N . VAL A 1 79 ? -53.892 -24.234 42.586 1.00 83.25 79 VAL A N 1
ATOM 577 C CA . VAL A 1 79 ? -54.819 -25.226 43.162 1.00 83.25 79 VAL A CA 1
ATOM 578 C C . VAL A 1 79 ? -54.680 -25.285 44.680 1.00 83.25 79 VAL A C 1
ATOM 580 O O . VAL A 1 79 ? -53.603 -25.568 45.203 1.00 83.25 79 VAL A O 1
ATOM 583 N N . MET A 1 80 ? -55.791 -25.046 45.376 1.00 85.56 80 MET A N 1
ATOM 584 C CA . MET A 1 80 ? -55.908 -25.089 46.832 1.00 85.56 80 MET A CA 1
ATOM 585 C C . MET A 1 80 ? -56.821 -26.241 47.252 1.00 85.56 80 MET A C 1
ATOM 587 O O . MET A 1 80 ? -57.983 -26.291 46.845 1.00 85.56 80 MET A O 1
ATOM 591 N N . LEU A 1 81 ? -56.298 -27.154 48.070 1.00 84.06 81 LEU A N 1
ATOM 592 C CA . LEU A 1 81 ? -57.021 -28.339 48.527 1.00 84.06 81 LEU A CA 1
ATOM 593 C C . LEU A 1 81 ? -57.747 -28.099 49.852 1.00 84.06 81 LEU A C 1
ATOM 595 O O . LEU A 1 81 ? -57.192 -27.493 50.768 1.00 84.06 81 LEU A O 1
ATOM 599 N N . LEU A 1 82 ? -58.952 -28.650 49.971 1.00 83.25 82 LEU A N 1
ATOM 600 C CA . LEU A 1 82 ? -59.720 -28.730 51.209 1.00 83.25 82 LEU A CA 1
ATOM 601 C C . LEU A 1 82 ? -59.798 -30.208 51.633 1.00 83.25 82 LEU A C 1
ATOM 603 O O . LEU A 1 82 ? -60.250 -31.040 50.855 1.00 83.25 82 LEU A O 1
ATOM 607 N N . SER A 1 83 ? -59.348 -30.564 52.841 1.00 78.19 83 SER A N 1
ATOM 608 C CA . SER A 1 83 ? -59.566 -31.914 53.408 1.00 78.19 83 SER A CA 1
ATOM 609 C C . SER A 1 83 ? -59.808 -31.851 54.914 1.00 78.19 83 SER A C 1
ATOM 611 O O . SER A 1 83 ? -59.630 -30.814 55.548 1.00 78.19 83 SER A O 1
ATOM 613 N N . THR A 1 84 ? -60.264 -32.950 55.507 1.00 69.19 84 THR A N 1
ATOM 614 C CA . THR A 1 84 ? -60.546 -33.030 56.946 1.00 69.19 84 THR A CA 1
ATOM 615 C C . THR A 1 84 ? -59.271 -32.993 57.785 1.00 69.19 84 THR A C 1
ATOM 617 O O . THR A 1 84 ? -58.210 -33.465 57.369 1.00 69.19 84 THR A O 1
ATOM 620 N N . GLU A 1 85 ? -59.350 -32.419 58.994 1.00 51.88 85 GLU A N 1
ATOM 621 C CA . GLU A 1 85 ? -58.177 -32.297 59.865 1.00 51.88 85 GLU A CA 1
ATOM 622 C C . GLU A 1 85 ? -57.517 -33.658 60.197 1.00 51.88 85 GLU A C 1
ATOM 624 O O . GLU A 1 85 ? -56.313 -33.706 60.439 1.00 51.88 85 GLU A O 1
ATOM 629 N N . ALA A 1 86 ? -58.267 -34.761 60.145 1.00 48.06 86 ALA A N 1
ATOM 630 C CA . ALA A 1 86 ? -57.834 -36.076 60.614 1.00 48.06 86 ALA A CA 1
ATOM 631 C C . ALA A 1 86 ? -56.973 -36.893 59.626 1.00 48.06 86 ALA A C 1
ATOM 633 O O . ALA A 1 86 ? -56.340 -37.854 60.061 1.00 48.06 86 ALA A O 1
ATOM 634 N N . ASP A 1 87 ? -56.910 -36.542 58.335 1.00 58.91 87 ASP A N 1
ATOM 635 C CA . ASP A 1 87 ? -56.259 -37.394 57.324 1.00 58.91 87 ASP A CA 1
ATOM 636 C C . ASP A 1 87 ? -54.951 -36.790 56.783 1.00 58.91 87 ASP A C 1
ATOM 638 O O . ASP A 1 87 ? -54.871 -36.216 55.695 1.00 58.91 87 ASP A O 1
ATOM 642 N N . VAL A 1 88 ? -53.876 -36.918 57.570 1.00 52.41 88 VAL A N 1
ATOM 643 C CA . VAL A 1 88 ? -52.507 -36.484 57.209 1.00 52.41 88 VAL A CA 1
ATOM 644 C C . VAL A 1 88 ? -52.051 -37.096 55.873 1.00 52.41 88 VAL A C 1
ATOM 646 O O . VAL A 1 88 ? -51.313 -36.463 55.113 1.00 52.41 88 VAL A O 1
ATOM 649 N N . ARG A 1 89 ? -52.544 -38.297 55.532 1.00 58.88 89 ARG A N 1
ATOM 650 C CA . ARG A 1 89 ? -52.219 -39.001 54.281 1.00 58.88 89 ARG A CA 1
ATOM 651 C C . ARG A 1 89 ? -52.715 -38.269 53.039 1.00 58.88 89 ARG A C 1
ATOM 653 O O . ARG A 1 89 ? -51.988 -38.227 52.047 1.00 58.88 89 ARG A O 1
ATOM 660 N N . ASP A 1 90 ? -53.900 -37.669 53.086 1.00 57.25 90 ASP A N 1
ATOM 661 C CA . ASP A 1 90 ? -54.462 -36.941 51.944 1.00 57.25 90 ASP A CA 1
ATOM 662 C C . ASP A 1 90 ? -53.742 -35.608 51.712 1.00 57.25 90 ASP A C 1
ATOM 664 O O . ASP A 1 90 ? -53.531 -35.207 50.567 1.00 57.25 90 ASP A O 1
ATOM 668 N N . ARG A 1 91 ? -53.255 -34.968 52.785 1.00 62.94 91 ARG A N 1
ATOM 669 C CA . ARG A 1 91 ? -52.454 -33.731 52.706 1.00 62.94 91 ARG A CA 1
ATOM 670 C C . ARG A 1 91 ? -51.113 -33.962 52.020 1.00 62.94 91 ARG A C 1
ATOM 672 O O . ARG A 1 91 ? -50.751 -33.240 51.092 1.00 62.94 91 ARG A O 1
ATOM 679 N N . ILE A 1 92 ? -50.397 -34.999 52.460 1.00 55.34 92 ILE A N 1
ATOM 680 C CA . ILE A 1 92 ? -49.112 -35.400 51.875 1.00 55.34 92 ILE A CA 1
ATOM 681 C C . ILE A 1 92 ? -49.317 -35.802 50.410 1.00 55.34 92 ILE A C 1
ATOM 683 O O . ILE A 1 92 ? -48.546 -35.380 49.544 1.00 55.34 92 ILE A O 1
ATOM 687 N N . ARG A 1 93 ? -50.382 -36.563 50.110 1.00 63.81 93 ARG A N 1
ATOM 688 C CA . ARG A 1 93 ? -50.713 -36.986 48.743 1.00 63.81 93 ARG A CA 1
ATOM 689 C C . ARG A 1 93 ? -51.014 -35.789 47.836 1.00 63.81 93 ARG A C 1
ATOM 691 O O . ARG A 1 93 ? -50.486 -35.747 46.731 1.00 63.81 93 ARG A O 1
ATOM 698 N N . GLY A 1 94 ? -51.776 -34.805 48.310 1.00 63.47 94 GLY A N 1
ATOM 699 C CA . GLY A 1 94 ? -52.133 -33.599 47.560 1.00 63.47 94 GLY A CA 1
ATOM 700 C C . GLY A 1 94 ? -50.956 -32.673 47.235 1.00 63.47 94 GLY A C 1
ATOM 701 O O . GLY A 1 94 ? -50.768 -32.298 46.078 1.00 63.47 94 GLY A O 1
ATOM 702 N N . LEU A 1 95 ? -50.118 -32.343 48.223 1.00 61.00 95 LEU A N 1
ATOM 703 C CA . LEU A 1 95 ? -48.953 -31.467 48.018 1.00 61.00 95 LEU A CA 1
ATOM 704 C C . LEU A 1 95 ? -47.885 -32.122 47.129 1.00 61.00 95 LEU A C 1
ATOM 706 O O . LEU A 1 95 ? -47.338 -31.474 46.239 1.00 61.00 95 LEU A O 1
ATOM 710 N N . THR A 1 96 ? -47.646 -33.429 47.292 1.00 59.00 96 THR A N 1
ATOM 711 C CA . THR A 1 96 ? -46.705 -34.184 46.440 1.00 59.00 96 THR A CA 1
ATOM 712 C C . THR A 1 96 ? -47.166 -34.234 44.977 1.00 59.00 96 THR A C 1
ATOM 714 O O . THR A 1 96 ? -46.337 -34.262 44.070 1.00 59.00 96 THR A O 1
ATOM 717 N N . MET A 1 97 ? -48.482 -34.200 44.733 1.00 64.25 97 MET A N 1
ATOM 718 C CA . MET A 1 97 ? -49.073 -34.155 43.389 1.00 64.25 97 MET A CA 1
ATOM 719 C C . MET A 1 97 ? -49.113 -32.741 42.778 1.00 64.25 97 MET A C 1
ATOM 721 O O . MET A 1 97 ? -49.622 -32.569 41.671 1.00 64.25 97 MET A O 1
ATOM 725 N N . GLY A 1 98 ? -48.575 -31.731 43.473 1.00 59.72 98 GLY A N 1
ATOM 726 C CA . GLY A 1 98 ? -48.431 -30.368 42.961 1.00 59.72 98 GLY A CA 1
ATOM 727 C C . GLY A 1 98 ? -49.564 -29.406 43.324 1.00 59.72 98 GLY A C 1
ATOM 728 O O . GLY A 1 98 ? -49.797 -28.460 42.570 1.00 59.72 98 GLY A O 1
ATOM 729 N N . ALA A 1 99 ? -50.286 -29.621 44.428 1.00 72.81 99 ALA A N 1
ATOM 730 C CA . ALA A 1 99 ? -51.142 -28.577 45.002 1.00 72.81 99 ALA A CA 1
ATOM 731 C C . ALA A 1 99 ? -50.290 -27.396 45.502 1.00 72.81 99 ALA A C 1
ATOM 733 O O . ALA A 1 99 ? -49.213 -27.605 46.058 1.00 72.81 99 ALA A O 1
ATOM 734 N N . ASP A 1 100 ? -50.775 -26.166 45.319 1.00 73.62 100 ASP A N 1
ATOM 735 C CA . ASP A 1 100 ? -50.069 -24.953 45.754 1.00 73.62 100 ASP A CA 1
ATOM 736 C C . ASP A 1 100 ? -50.327 -24.630 47.233 1.00 73.62 100 ASP A C 1
ATOM 738 O O . ASP A 1 100 ? -49.517 -23.955 47.865 1.00 73.62 100 ASP A O 1
ATOM 742 N N . GLU A 1 101 ? -51.457 -25.087 47.783 1.00 75.75 101 GLU A N 1
ATOM 743 C CA . GLU A 1 101 ? -51.833 -24.866 49.181 1.00 75.75 101 GLU A CA 1
ATOM 744 C C . GLU A 1 101 ? -52.851 -25.903 49.690 1.00 75.75 101 GLU A C 1
ATOM 746 O O . GLU A 1 101 ? -53.588 -26.508 48.905 1.00 75.75 101 GLU A O 1
ATOM 751 N N . TYR A 1 102 ? -52.924 -26.072 51.013 1.00 79.38 102 TYR A N 1
ATOM 752 C CA . TYR A 1 102 ? -53.899 -26.918 51.702 1.00 79.38 102 TYR A CA 1
ATOM 753 C C . TYR A 1 102 ? -54.595 -26.195 52.871 1.00 79.38 102 TYR A C 1
ATOM 755 O O . TYR A 1 102 ? -53.944 -25.512 53.660 1.00 79.38 102 TYR A O 1
ATOM 763 N N . ILE A 1 103 ? -55.904 -26.419 53.047 1.00 72.56 103 ILE A N 1
ATOM 764 C CA . ILE A 1 103 ? -56.692 -25.937 54.194 1.00 72.56 103 ILE A CA 1
ATOM 765 C C . ILE A 1 103 ? -57.456 -27.102 54.847 1.00 72.56 103 ILE A C 1
ATOM 767 O O . ILE A 1 103 ? -58.171 -27.856 54.186 1.00 72.56 103 ILE A O 1
ATOM 771 N N . GLY A 1 104 ? -57.316 -27.238 56.171 1.00 65.12 104 GLY A N 1
ATOM 772 C CA . GLY A 1 104 ? -58.020 -28.245 56.970 1.00 65.12 104 GLY A CA 1
ATOM 773 C C . GLY A 1 104 ? -59.453 -27.837 57.325 1.00 65.12 104 GLY A C 1
ATOM 774 O O . GLY A 1 104 ? -59.687 -26.703 57.726 1.00 65.12 104 GLY A O 1
ATOM 775 N N . LYS A 1 105 ? -60.410 -28.763 57.202 1.00 70.81 105 LYS A N 1
ATOM 776 C CA . LYS A 1 105 ? -61.791 -28.634 57.696 1.00 70.81 105 LYS A CA 1
ATOM 777 C C . LYS A 1 105 ? -61.831 -28.974 59.199 1.00 70.81 105 LYS A C 1
ATOM 779 O O . LYS A 1 105 ? -61.298 -30.029 59.562 1.00 70.81 105 LYS A O 1
ATOM 784 N N . PRO A 1 106 ? -62.515 -28.173 60.044 1.00 62.97 106 PRO A N 1
ATOM 785 C CA . PRO A 1 106 ? -63.315 -26.988 59.700 1.00 62.97 106 PRO A CA 1
ATOM 786 C C . PRO A 1 106 ? -62.466 -25.714 59.502 1.00 62.97 106 PRO A C 1
ATOM 788 O O . PRO A 1 106 ? -61.471 -25.519 60.189 1.00 62.97 106 PRO A O 1
ATOM 791 N N . TYR A 1 107 ? -62.894 -24.825 58.600 1.00 70.75 107 TYR A N 1
ATOM 792 C CA . TYR A 1 107 ? -62.244 -23.539 58.305 1.00 70.75 107 TYR A CA 1
ATOM 793 C C . TYR A 1 107 ? -63.265 -22.393 58.251 1.00 70.75 107 TYR A C 1
ATOM 795 O O . TYR A 1 107 ? -64.450 -22.624 58.017 1.00 70.75 107 TYR A O 1
ATOM 803 N N . GLU A 1 108 ? -62.804 -21.149 58.410 1.00 71.00 108 GLU A N 1
ATOM 804 C CA . GLU A 1 108 ? -63.611 -19.950 58.141 1.00 71.00 108 GLU A CA 1
ATOM 805 C C . GLU A 1 108 ? -63.512 -19.549 56.657 1.00 71.00 108 GLU A C 1
ATOM 807 O O . GLU A 1 108 ? -62.413 -19.475 56.103 1.00 71.00 108 GLU A O 1
ATOM 812 N N . ALA A 1 109 ? -64.635 -19.250 55.993 1.00 71.00 109 ALA A N 1
ATOM 813 C CA . ALA A 1 109 ? -64.643 -18.869 54.573 1.00 71.00 109 ALA A CA 1
ATOM 814 C C . ALA A 1 109 ? -63.800 -17.612 54.280 1.00 71.00 109 ALA A C 1
ATOM 816 O O . ALA A 1 109 ? -63.096 -17.545 53.270 1.00 71.00 109 ALA A O 1
ATOM 817 N N . SER A 1 110 ? -63.783 -16.651 55.208 1.00 67.94 110 SER A N 1
ATOM 818 C CA . SER A 1 110 ? -62.947 -15.443 55.154 1.00 67.94 110 SER A CA 1
ATOM 819 C C . SER A 1 110 ? -61.446 -15.760 55.048 1.00 67.94 110 SER A C 1
ATOM 821 O O . SER A 1 110 ? -60.721 -15.087 54.309 1.00 67.94 110 SER A O 1
ATOM 823 N N . TYR A 1 111 ? -60.982 -16.815 55.729 1.00 64.69 111 TYR A N 1
ATOM 824 C CA . TYR A 1 111 ? -59.596 -17.283 55.697 1.00 64.69 111 TYR A CA 1
ATOM 825 C C . TYR A 1 111 ? -59.233 -17.882 54.332 1.00 64.69 111 TYR A C 1
ATOM 827 O O . TYR A 1 111 ? -58.199 -17.535 53.755 1.00 64.69 111 TYR A O 1
ATOM 835 N N . VAL A 1 112 ? -60.125 -18.701 53.766 1.00 72.12 112 VAL A N 1
ATOM 836 C CA . VAL A 1 112 ? -59.968 -19.285 52.423 1.00 72.12 112 VAL A CA 1
ATOM 837 C C . VAL A 1 112 ? -59.835 -18.182 51.361 1.00 72.12 112 VAL A C 1
ATOM 839 O O . VAL A 1 112 ? -58.957 -18.242 50.499 1.00 72.12 112 VAL A O 1
ATOM 842 N N . VAL A 1 113 ? -60.642 -17.118 51.459 1.00 72.75 113 VAL A N 1
ATOM 843 C CA . VAL A 1 113 ? -60.593 -15.963 50.541 1.00 72.75 113 VAL A CA 1
ATOM 844 C C . VAL A 1 113 ? -59.336 -15.110 50.722 1.00 72.75 113 VAL A C 1
ATOM 846 O O . VAL A 1 113 ? -58.746 -14.655 49.735 1.00 72.75 113 VAL A O 1
ATOM 849 N N . ALA A 1 114 ? -58.892 -14.894 51.963 1.00 62.75 114 ALA A N 1
ATOM 850 C CA . ALA A 1 114 ? -57.646 -14.183 52.235 1.00 62.75 114 ALA A CA 1
ATOM 851 C C . ALA A 1 114 ? -56.445 -14.906 51.605 1.00 62.75 114 ALA A C 1
ATOM 853 O O . ALA A 1 114 ? -55.628 -14.266 50.935 1.00 62.75 114 ALA A O 1
ATOM 854 N N . ARG A 1 115 ? -56.390 -16.239 51.737 1.00 64.69 115 ARG A N 1
ATOM 855 C CA . ARG A 1 115 ? -55.323 -17.060 51.155 1.00 64.69 115 ARG A CA 1
ATOM 856 C C . ARG A 1 115 ? -55.385 -17.105 49.627 1.00 64.69 115 ARG A C 1
ATOM 858 O O . ARG A 1 115 ? -54.361 -16.927 48.970 1.00 64.69 115 ARG A O 1
ATOM 865 N N . ALA A 1 116 ? -56.584 -17.219 49.053 1.00 69.69 116 ALA A N 1
ATOM 866 C CA . ALA A 1 116 ? -56.807 -17.129 47.609 1.00 69.69 116 ALA A CA 1
ATOM 867 C C . ALA A 1 116 ? -56.267 -15.815 47.005 1.00 69.69 116 ALA A C 1
ATOM 869 O O . ALA A 1 116 ? -55.599 -15.826 45.969 1.00 69.69 116 ALA A O 1
ATOM 870 N N . ARG A 1 117 ? -56.507 -14.671 47.665 1.00 69.06 117 ARG A N 1
ATOM 871 C CA . ARG A 1 117 ? -55.988 -13.361 47.227 1.00 69.06 117 ARG A CA 1
ATOM 872 C C . ARG A 1 117 ? -54.467 -13.281 47.265 1.00 69.06 117 ARG A C 1
ATOM 874 O O . ARG A 1 117 ? -53.879 -12.656 46.387 1.00 69.06 117 ARG A O 1
ATOM 881 N N . GLU A 1 118 ? -53.840 -13.863 48.278 1.00 58.31 118 GLU A N 1
ATOM 882 C CA . GLU A 1 118 ? -52.383 -13.863 48.415 1.00 58.31 118 GLU A CA 1
ATOM 883 C C . GLU A 1 118 ? -51.718 -14.637 47.270 1.00 58.31 118 GLU A C 1
ATOM 885 O O . GLU A 1 118 ? -50.815 -14.114 46.616 1.00 58.31 118 GLU A O 1
ATOM 890 N N . LEU A 1 119 ? -52.239 -15.827 46.954 1.00 60.66 119 LEU A N 1
ATOM 891 C CA . LEU A 1 119 ? -51.722 -16.674 45.876 1.00 60.66 119 LEU A CA 1
ATOM 892 C C . LEU A 1 119 ? -51.903 -16.037 44.485 1.00 60.66 119 LEU A C 1
ATOM 894 O O . LEU A 1 119 ? -51.016 -16.137 43.638 1.00 60.66 119 LEU A O 1
ATOM 898 N N . LEU A 1 120 ? -53.008 -15.318 44.254 1.00 65.75 120 LEU A N 1
ATOM 899 C CA . LEU A 1 120 ? -53.273 -14.627 42.984 1.00 65.75 120 LEU A CA 1
ATOM 900 C C . LEU A 1 120 ? -52.447 -13.337 42.792 1.00 65.75 120 LEU A C 1
ATOM 902 O O . LEU A 1 120 ? -52.213 -12.923 41.656 1.00 65.75 120 LEU A O 1
ATOM 906 N N . ARG A 1 121 ? -51.980 -12.695 43.874 1.00 58.75 121 ARG A N 1
ATOM 907 C CA . ARG A 1 121 ? -51.202 -11.437 43.818 1.00 58.75 121 ARG A CA 1
ATOM 908 C C . ARG A 1 121 ? -49.741 -11.620 43.416 1.00 58.75 121 ARG A C 1
ATOM 910 O O . ARG A 1 121 ? -49.153 -10.684 42.882 1.00 58.75 121 ARG A O 1
ATOM 917 N N . GLY A 1 122 ? -49.163 -12.808 43.595 1.00 47.25 122 GLY A N 1
ATOM 918 C CA . GLY A 1 122 ? -47.741 -13.077 43.332 1.00 47.25 122 GLY A CA 1
ATOM 919 C C . GLY A 1 122 ? -47.268 -12.916 41.876 1.00 47.25 122 GLY A C 1
ATOM 920 O O . GLY A 1 122 ? -46.092 -13.151 41.604 1.00 47.25 122 GLY A O 1
ATOM 921 N N . ARG A 1 123 ? -48.139 -12.542 40.921 1.00 43.53 123 ARG A N 1
ATOM 922 C CA . ARG A 1 123 ? -47.804 -12.503 39.483 1.00 43.53 123 ARG A CA 1
ATOM 923 C C . ARG A 1 123 ? -48.384 -11.351 38.642 1.00 43.53 123 ARG A C 1
ATOM 925 O O . ARG A 1 123 ? -48.299 -11.430 37.418 1.00 43.53 123 ARG A O 1
ATOM 932 N N . GLN A 1 124 ? -48.910 -10.263 39.213 1.00 35.00 124 GLN A N 1
ATOM 933 C CA . GLN A 1 124 ? -49.363 -9.108 38.407 1.00 35.00 124 GLN A CA 1
ATOM 934 C C . GLN A 1 124 ? -48.509 -7.847 38.618 1.00 35.00 124 GLN A C 1
ATOM 936 O O . GLN A 1 124 ? -48.388 -7.341 39.726 1.00 35.00 124 GLN A O 1
ATOM 941 N N . VAL A 1 125 ? -47.946 -7.330 37.517 1.00 29.78 125 VAL A N 1
ATOM 942 C CA . VAL A 1 125 ? -47.255 -6.033 37.417 1.00 29.78 125 VAL A CA 1
ATOM 943 C C . VAL A 1 125 ? -48.213 -4.964 36.864 1.00 29.78 125 VAL A C 1
ATOM 945 O O . VAL A 1 125 ? -48.818 -5.165 35.816 1.00 29.78 125 VAL A O 1
ATOM 948 N N . ALA A 1 126 ? -48.253 -3.829 37.573 1.00 33.62 126 ALA A N 1
ATOM 949 C CA . ALA A 1 126 ? -48.573 -2.442 37.188 1.00 33.62 126 ALA A CA 1
ATOM 950 C C . ALA A 1 126 ? -49.936 -2.069 36.550 1.00 33.62 126 ALA A C 1
ATOM 952 O O . ALA A 1 126 ? -50.167 -2.260 35.359 1.00 33.62 126 ALA A O 1
ATOM 953 N N . ALA A 1 127 ? -50.732 -1.302 37.311 1.00 29.20 127 ALA A N 1
ATOM 954 C CA . ALA A 1 127 ? -51.515 -0.155 36.827 1.00 29.20 127 ALA A CA 1
ATOM 955 C C . ALA A 1 127 ? -51.719 0.862 37.978 1.00 29.20 127 ALA A C 1
ATOM 957 O O . ALA A 1 127 ? -52.014 0.471 39.104 1.00 29.20 127 ALA A O 1
ATOM 958 N N . ALA A 1 128 ? -51.526 2.162 37.723 1.00 30.75 128 ALA A N 1
ATOM 959 C CA . ALA A 1 128 ? -51.639 3.231 38.726 1.00 30.75 128 ALA A CA 1
ATOM 960 C C . ALA A 1 128 ? -53.111 3.623 39.010 1.00 30.75 128 ALA A C 1
ATOM 962 O O . ALA A 1 128 ? -53.882 3.708 38.054 1.00 30.75 128 ALA A O 1
ATOM 963 N N . PRO A 1 129 ? -53.512 3.926 40.266 1.00 39.44 129 PRO A N 1
ATOM 964 C CA . PRO A 1 129 ? -54.868 4.386 40.565 1.00 39.44 129 PRO A CA 1
ATOM 965 C C . PRO A 1 129 ? -54.975 5.919 40.673 1.00 39.44 129 PRO A C 1
ATOM 967 O O . PRO A 1 129 ? -54.193 6.572 41.365 1.00 39.44 129 PRO A O 1
ATOM 970 N N . THR A 1 130 ? -55.995 6.472 40.016 1.00 40.72 130 THR A N 1
ATOM 971 C CA . THR A 1 130 ? -56.534 7.832 40.185 1.00 40.72 130 THR A CA 1
ATOM 972 C C . THR A 1 130 ? -57.343 7.941 41.484 1.00 40.72 130 THR A C 1
ATOM 974 O O . THR A 1 130 ? -58.160 7.059 41.746 1.00 40.72 130 THR A O 1
ATOM 977 N N . GLY A 1 131 ? -57.173 9.029 42.251 1.00 60.09 131 GLY A N 1
ATOM 978 C CA . GLY A 1 131 ? -58.041 9.375 43.394 1.00 60.09 131 GLY A CA 1
ATOM 979 C C . GLY A 1 131 ? -57.404 9.368 44.792 1.00 60.09 131 GLY A C 1
ATOM 980 O O . GLY A 1 131 ? -58.125 9.190 45.768 1.00 60.09 131 GLY A O 1
ATOM 981 N N . LYS A 1 132 ? -56.081 9.538 44.919 1.00 77.00 132 LYS A N 1
ATOM 982 C CA . LYS A 1 132 ? -55.404 9.550 46.230 1.00 77.00 132 LYS A CA 1
ATOM 983 C C . LYS A 1 132 ? -55.575 10.886 46.965 1.00 77.00 132 LYS A C 1
ATOM 985 O O . LYS A 1 132 ? -55.453 11.950 46.353 1.00 77.00 132 LYS A O 1
ATOM 990 N N . THR A 1 133 ? -55.815 10.821 48.272 1.00 88.00 133 THR A N 1
ATOM 991 C CA . THR A 1 133 ? -55.990 11.971 49.167 1.00 88.00 133 THR A CA 1
ATOM 992 C C . THR A 1 133 ? -54.682 12.318 49.879 1.00 88.00 133 THR A C 1
ATOM 994 O O . THR A 1 133 ? -54.105 11.471 50.552 1.00 88.00 133 THR A O 1
ATOM 997 N N . ILE A 1 134 ? -54.218 13.562 49.777 1.00 91.69 134 ILE A N 1
ATOM 998 C CA . ILE A 1 134 ? -52.962 14.050 50.360 1.00 91.69 134 ILE A CA 1
ATOM 999 C C . ILE A 1 134 ? -53.274 15.109 51.414 1.00 91.69 134 ILE A C 1
ATOM 1001 O O . ILE A 1 134 ? -54.014 16.050 51.142 1.00 91.69 134 ILE A O 1
ATOM 1005 N N . LEU A 1 135 ? -52.708 14.981 52.613 1.00 94.56 135 LEU A N 1
ATOM 1006 C CA . LEU A 1 135 ? -52.834 15.988 53.670 1.00 94.56 135 LEU A CA 1
ATOM 1007 C C . LEU A 1 135 ? -51.558 16.828 53.761 1.00 94.56 135 LEU A C 1
ATOM 1009 O O . LEU A 1 135 ? -50.488 16.280 53.999 1.00 94.56 135 LEU A O 1
ATOM 1013 N N . ILE A 1 136 ? -51.674 18.147 53.628 1.00 94.00 136 ILE A N 1
ATOM 1014 C CA . ILE A 1 136 ? -50.580 19.105 53.817 1.00 94.00 136 ILE A CA 1
ATOM 1015 C C . ILE A 1 136 ? -50.708 19.749 55.200 1.00 94.00 136 ILE A C 1
ATOM 1017 O O . ILE A 1 136 ? -51.757 20.295 55.536 1.00 94.00 136 ILE A O 1
ATOM 1021 N N . ILE A 1 137 ? -49.639 19.725 55.989 1.00 93.88 137 ILE A N 1
ATOM 1022 C CA . ILE A 1 137 ? -49.548 20.347 57.310 1.00 93.88 137 ILE A CA 1
ATOM 1023 C C . ILE A 1 137 ? -48.423 21.381 57.253 1.00 93.88 137 ILE A C 1
ATOM 1025 O O . ILE A 1 137 ? -47.253 21.024 57.339 1.00 93.88 137 ILE A O 1
ATOM 1029 N N . ASP A 1 138 ? -48.778 22.651 57.078 1.00 91.62 138 ASP A N 1
ATOM 1030 C CA . ASP A 1 138 ? -47.827 23.764 56.964 1.00 91.62 138 ASP A CA 1
ATOM 1031 C C . ASP A 1 138 ? -48.476 25.037 57.532 1.00 91.62 138 ASP A C 1
ATOM 1033 O O . ASP A 1 138 ? -49.667 25.294 57.294 1.00 91.62 138 ASP A O 1
ATOM 1037 N N . ASP A 1 139 ? -47.721 25.806 58.318 1.00 90.06 139 ASP A N 1
ATOM 1038 C CA . ASP A 1 139 ? -48.195 27.032 58.965 1.00 90.06 139 ASP A CA 1
ATOM 1039 C C . ASP A 1 139 ? -48.188 28.248 58.015 1.00 90.06 139 ASP A C 1
ATOM 1041 O O . ASP A 1 139 ? -48.932 29.213 58.225 1.00 90.06 139 ASP A O 1
ATOM 1045 N N . SER A 1 140 ? -47.436 28.173 56.913 1.00 89.50 140 SER A N 1
ATOM 1046 C CA . SER A 1 140 ? -47.386 29.170 55.849 1.00 89.50 140 SER A CA 1
ATOM 1047 C C . SER A 1 140 ? -48.554 29.007 54.879 1.00 89.50 140 SER A C 1
ATOM 1049 O O . SER A 1 140 ? -48.584 28.123 54.020 1.00 89.50 140 SER A O 1
ATOM 1051 N N . LEU A 1 141 ? -49.522 29.926 54.964 1.00 82.94 141 LEU A N 1
ATOM 1052 C CA . LEU A 1 141 ? -50.693 29.933 54.083 1.00 82.94 141 LEU A CA 1
ATOM 1053 C C . LEU A 1 141 ? -50.308 30.010 52.596 1.00 82.94 141 LEU A C 1
ATOM 1055 O O . LEU A 1 141 ? -50.922 29.336 51.777 1.00 82.94 141 LEU A O 1
ATOM 1059 N N . THR A 1 142 ? -49.298 30.810 52.247 1.00 82.38 142 THR A N 1
ATOM 1060 C CA . THR A 1 142 ? -48.883 31.014 50.851 1.00 82.38 142 THR A CA 1
ATOM 1061 C C . THR A 1 142 ? -48.255 29.760 50.252 1.00 82.38 142 THR A C 1
ATOM 1063 O O . THR A 1 142 ? -48.645 29.360 49.161 1.00 82.38 142 THR A O 1
ATOM 1066 N N . PHE A 1 143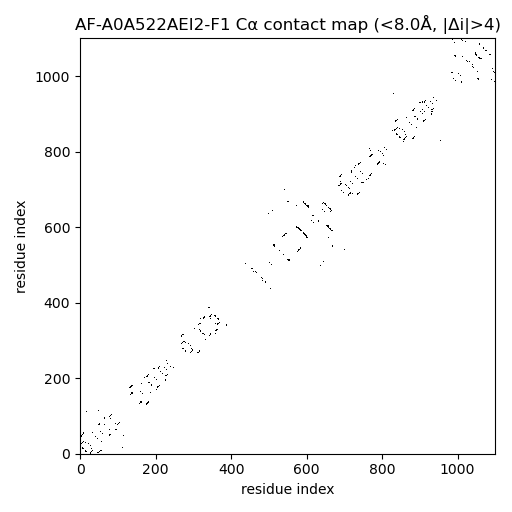 ? -47.347 29.106 50.983 1.00 83.06 143 PHE A N 1
ATOM 1067 C CA . PHE A 1 143 ? -46.678 27.887 50.514 1.00 83.06 143 PHE A CA 1
ATOM 1068 C C . PHE A 1 143 ? -47.656 26.707 50.435 1.00 83.06 143 PHE A C 1
ATOM 1070 O O . PHE A 1 143 ? -47.630 25.910 49.498 1.00 83.06 143 PHE A O 1
ATOM 1077 N N . ARG A 1 144 ? -48.586 26.629 51.393 1.00 88.12 144 ARG A N 1
ATOM 1078 C CA . ARG A 1 144 ? -49.622 25.598 51.421 1.00 88.12 144 ARG A CA 1
ATOM 1079 C C . ARG A 1 144 ? -50.594 25.690 50.244 1.00 88.12 144 ARG A C 1
ATOM 1081 O O . ARG A 1 144 ? -50.945 24.651 49.695 1.00 88.12 144 ARG A O 1
ATOM 1088 N N . GLU A 1 145 ? -51.027 26.891 49.852 1.00 86.56 145 GLU A N 1
ATOM 1089 C CA . GLU A 1 145 ? -51.906 27.072 48.683 1.00 86.56 145 GLU A CA 1
ATOM 1090 C C . GLU A 1 145 ? -51.172 26.809 47.359 1.00 86.56 145 GLU A C 1
ATOM 1092 O O . GLU A 1 145 ? -51.744 26.208 46.452 1.00 86.56 145 GLU A O 1
ATOM 1097 N N . GLU A 1 146 ? -49.893 27.180 47.263 1.00 86.06 146 GLU A N 1
ATOM 1098 C CA . GLU A 1 146 ? -49.057 26.885 46.093 1.00 86.06 146 GLU A CA 1
ATOM 1099 C C . GLU A 1 146 ? -48.877 25.371 45.891 1.00 86.06 146 GLU A C 1
ATOM 1101 O O . GLU A 1 146 ? -49.159 24.840 44.815 1.00 86.06 146 GLU A O 1
ATOM 1106 N N . LEU A 1 147 ? -48.500 24.649 46.952 1.00 82.88 147 LEU A N 1
ATOM 1107 C CA . LEU A 1 147 ? -48.342 23.194 46.920 1.00 82.88 147 LEU A CA 1
ATOM 1108 C C . LEU A 1 147 ? -49.674 22.474 46.665 1.00 82.88 147 LEU A C 1
ATOM 1110 O O . LEU A 1 147 ? -49.715 21.485 45.931 1.00 82.88 147 LEU A O 1
ATOM 1114 N N . LYS A 1 148 ? -50.772 22.980 47.236 1.00 87.31 148 LYS A N 1
ATOM 1115 C CA . LYS A 1 148 ? -52.119 22.463 46.988 1.00 87.31 148 LYS A CA 1
ATOM 1116 C C . LYS A 1 148 ? -52.498 22.565 45.512 1.00 87.31 148 LYS A C 1
ATOM 1118 O O . LYS A 1 148 ? -52.948 21.568 44.958 1.00 87.31 148 LYS A O 1
ATOM 1123 N N . HIS A 1 149 ? -52.271 23.713 44.874 1.00 84.38 149 HIS A N 1
ATOM 1124 C CA . HIS A 1 149 ? -52.613 23.905 43.464 1.00 84.38 149 HIS A CA 1
ATOM 1125 C C . HIS A 1 149 ? -51.851 22.931 42.553 1.00 84.38 149 HIS A C 1
ATOM 1127 O O . HIS A 1 149 ? -52.457 22.258 41.723 1.00 84.38 149 HIS A O 1
ATOM 1133 N N . VAL A 1 150 ? -50.544 22.762 42.786 1.00 78.19 150 VAL A N 1
ATOM 1134 C CA . VAL A 1 150 ? -49.697 21.822 42.028 1.00 78.19 150 VAL A CA 1
ATOM 1135 C C . VAL A 1 150 ? -50.145 20.363 42.202 1.00 78.19 150 VAL A C 1
ATOM 1137 O O . VAL A 1 150 ? -50.096 19.573 41.258 1.00 78.19 150 VAL A O 1
ATOM 1140 N N . LEU A 1 151 ? -50.589 19.981 43.401 1.00 81.38 151 LEU A N 1
ATOM 1141 C CA . LEU A 1 151 ? -51.078 18.629 43.679 1.00 81.38 151 LEU A CA 1
ATOM 1142 C C . LEU A 1 151 ? -52.470 18.366 43.086 1.00 81.38 151 LEU A C 1
ATOM 1144 O O . LEU A 1 151 ? -52.713 17.271 42.574 1.00 81.38 151 LEU A O 1
ATOM 1148 N N . GLU A 1 152 ? -53.365 19.352 43.118 1.00 85.06 152 GLU A N 1
ATOM 1149 C CA . GLU A 1 152 ? -54.693 19.260 42.500 1.00 85.06 152 GLU A CA 1
ATOM 1150 C C . GLU A 1 152 ? -54.595 19.182 40.966 1.00 85.06 152 GLU A C 1
ATOM 1152 O O . GLU A 1 152 ? -55.258 18.337 40.361 1.00 85.06 152 GLU A O 1
ATOM 1157 N N . ASP A 1 153 ? -53.695 19.953 40.342 1.00 78.06 153 ASP A N 1
ATOM 1158 C CA . ASP A 1 153 ? -53.385 19.856 38.905 1.00 78.06 153 ASP A CA 1
ATOM 1159 C C . ASP A 1 153 ? -52.861 18.459 38.522 1.00 78.06 153 ASP A C 1
ATOM 1161 O O . ASP A 1 153 ? -53.148 17.938 37.441 1.00 78.06 153 ASP A O 1
ATOM 1165 N N . ALA A 1 154 ? -52.153 17.795 39.441 1.00 65.75 154 ALA A N 1
ATOM 1166 C CA . ALA A 1 154 ? -51.707 16.410 39.303 1.00 65.75 154 ALA A CA 1
ATOM 1167 C C . ALA A 1 154 ? -52.786 15.361 39.660 1.00 65.75 154 ALA A C 1
ATOM 1169 O O . ALA A 1 154 ? -52.476 14.172 39.770 1.00 65.75 154 ALA A O 1
ATOM 1170 N N . SER A 1 155 ? -54.054 15.772 39.793 1.00 77.38 155 SER A N 1
ATOM 1171 C CA . SER A 1 155 ? -55.221 14.920 40.084 1.00 77.38 155 SER A CA 1
ATOM 1172 C C . SER A 1 155 ? -55.234 14.256 41.474 1.00 77.38 155 SER A C 1
ATOM 1174 O O . SER A 1 155 ? -55.870 13.210 41.652 1.00 77.38 155 SER A O 1
ATOM 1176 N N . TYR A 1 156 ? -54.569 14.846 42.474 1.00 80.88 156 TYR A N 1
ATOM 1177 C CA . TYR A 1 156 ? -54.716 14.455 43.882 1.00 80.88 156 TYR A CA 1
ATOM 1178 C C . TYR A 1 156 ? -55.856 15.224 44.563 1.00 80.88 156 TYR A C 1
ATOM 1180 O O . TYR A 1 156 ? -56.106 16.386 44.260 1.00 80.88 156 TYR A O 1
ATOM 1188 N N . THR A 1 157 ? -56.532 14.594 45.528 1.00 87.56 157 THR A N 1
ATOM 1189 C CA . THR A 1 157 ? -57.451 15.310 46.433 1.00 87.56 157 THR A CA 1
ATOM 1190 C C . THR A 1 157 ? -56.645 15.859 47.604 1.00 87.56 157 THR A C 1
ATOM 1192 O O . THR A 1 157 ? -55.965 15.084 48.267 1.00 87.56 157 THR A O 1
ATOM 1195 N N . VAL A 1 158 ? -56.692 17.164 47.882 1.00 88.56 158 VAL A N 1
ATOM 1196 C CA . VAL A 1 158 ? -55.796 17.782 48.874 1.00 88.56 158 VAL A CA 1
ATOM 1197 C C . VAL A 1 158 ? -56.558 18.324 50.083 1.00 88.56 158 VAL A C 1
ATOM 1199 O O . VAL A 1 158 ? -57.511 19.091 49.958 1.00 88.56 158 VAL A O 1
ATOM 1202 N N . LEU A 1 159 ? -56.100 17.949 51.276 1.00 91.25 159 LEU A N 1
ATOM 1203 C CA . LEU A 1 159 ? -56.531 18.479 52.570 1.00 91.25 159 LEU A CA 1
ATOM 1204 C C . LEU A 1 159 ? -55.402 19.319 53.172 1.00 91.25 159 LEU A C 1
ATOM 1206 O O . LEU A 1 159 ? -54.231 19.045 52.927 1.00 91.25 159 LEU A O 1
ATOM 1210 N N . ALA A 1 160 ? -55.735 20.326 53.978 1.00 90.44 160 ALA A N 1
ATOM 1211 C CA . ALA A 1 160 ? -54.762 21.280 54.503 1.00 90.44 160 ALA A CA 1
ATOM 1212 C C . ALA A 1 160 ? -54.982 21.567 55.998 1.00 90.44 160 ALA A C 1
ATOM 1214 O O . ALA A 1 160 ? -56.111 21.798 56.429 1.00 90.44 160 ALA A O 1
ATOM 1215 N N . ALA A 1 161 ? -53.894 21.605 56.768 1.00 91.81 161 ALA A N 1
ATOM 1216 C CA . ALA A 1 161 ? -53.853 21.969 58.182 1.00 91.81 161 ALA A CA 1
ATOM 1217 C C . ALA A 1 161 ? -52.769 23.029 58.437 1.00 91.81 161 ALA A C 1
ATOM 1219 O O . ALA A 1 161 ? -51.750 23.057 57.749 1.00 91.81 161 ALA A O 1
ATOM 1220 N N . GLY A 1 162 ? -52.999 23.915 59.413 1.00 82.94 162 GLY A N 1
ATOM 1221 C CA . GLY A 1 162 ? -52.060 24.988 59.788 1.00 82.94 162 GLY A CA 1
ATOM 1222 C C . GLY A 1 162 ? -51.205 24.706 61.018 1.00 82.94 162 GLY A C 1
ATOM 1223 O O . GLY A 1 162 ? -50.318 25.488 61.330 1.00 82.94 162 GLY A O 1
ATOM 1224 N N . THR A 1 163 ? -51.494 23.623 61.738 1.00 89.06 163 THR A N 1
ATOM 1225 C CA . THR A 1 163 ? -50.794 23.219 62.962 1.00 89.06 163 THR A CA 1
ATOM 1226 C C . THR A 1 163 ? -50.620 21.704 62.968 1.00 89.06 163 THR A C 1
ATOM 1228 O O . THR A 1 163 ? -51.395 20.980 62.330 1.00 89.06 163 THR A O 1
ATOM 1231 N N . GLY A 1 164 ? -49.614 21.209 63.693 1.00 86.81 164 GLY A N 1
ATOM 1232 C CA . GLY A 1 164 ? -49.363 19.773 63.803 1.00 86.81 164 GLY A CA 1
ATOM 1233 C C . GLY A 1 164 ? -50.510 19.019 64.481 1.00 86.81 164 GLY A C 1
ATOM 1234 O O . GLY A 1 164 ? -50.866 17.920 64.055 1.00 86.81 164 GLY A O 1
ATOM 1235 N N . GLU A 1 165 ? -51.137 19.608 65.500 1.00 89.50 165 GLU A N 1
ATOM 1236 C CA . GLU A 1 165 ? -52.274 19.018 66.210 1.00 89.50 165 GLU A CA 1
ATOM 1237 C C . GLU A 1 165 ? -53.522 18.897 65.326 1.00 89.50 165 GLU A C 1
ATOM 1239 O O . GLU A 1 165 ? -54.167 17.845 65.326 1.00 89.50 165 GLU A O 1
ATOM 1244 N N . ASP A 1 166 ? -53.849 19.931 64.541 1.00 88.44 166 ASP A N 1
ATOM 1245 C CA . ASP A 1 166 ? -54.956 19.851 63.581 1.00 88.44 166 ASP A CA 1
ATOM 1246 C C . ASP A 1 166 ? -54.661 18.846 62.470 1.00 88.44 166 ASP A C 1
ATOM 1248 O O . ASP A 1 166 ? -55.550 18.095 62.068 1.00 88.44 166 ASP A O 1
ATOM 1252 N N . GLY A 1 167 ? -53.408 18.785 62.014 1.00 89.06 167 GLY A N 1
ATOM 1253 C CA . GLY A 1 167 ? -52.959 17.796 61.043 1.00 89.06 167 GLY A CA 1
ATOM 1254 C C . GLY A 1 167 ? -53.146 16.362 61.539 1.00 89.06 167 GLY A C 1
ATOM 1255 O O . GLY A 1 167 ? -53.725 15.542 60.832 1.00 89.06 167 GLY A O 1
ATOM 1256 N N . LEU A 1 168 ? -52.745 16.060 62.778 1.00 88.12 168 LEU A N 1
ATOM 1257 C CA . LEU A 1 168 ? -52.959 14.740 63.387 1.00 88.12 168 LEU A CA 1
ATOM 1258 C C . LEU A 1 168 ? -54.445 14.391 63.525 1.00 88.12 168 LEU A C 1
ATOM 1260 O O . LEU A 1 168 ? -54.830 13.250 63.270 1.00 88.12 168 LEU A O 1
ATOM 1264 N N . ARG A 1 169 ? -55.287 15.364 63.892 1.00 89.62 169 ARG A N 1
ATOM 1265 C CA . ARG A 1 169 ? -56.739 15.171 63.994 1.00 89.62 169 ARG A CA 1
ATOM 1266 C C . ARG A 1 169 ? -57.362 14.848 62.634 1.00 89.62 169 ARG A C 1
ATOM 1268 O O . ARG A 1 169 ? -58.083 13.863 62.519 1.00 89.62 169 ARG A O 1
ATOM 1275 N N . ILE A 1 170 ? -57.037 15.625 61.596 1.00 87.56 170 ILE A N 1
ATOM 1276 C CA . ILE A 1 170 ? -57.525 15.381 60.228 1.00 87.56 170 ILE A CA 1
ATOM 1277 C C . ILE A 1 170 ? -57.003 14.041 59.698 1.00 87.56 170 ILE A C 1
ATOM 1279 O O . ILE A 1 170 ? -57.751 13.304 59.055 1.00 87.56 170 ILE A O 1
ATOM 1283 N N . ALA A 1 171 ? -55.746 13.694 59.988 1.00 87.00 171 ALA A N 1
ATOM 1284 C CA . ALA A 1 171 ? -55.174 12.413 59.592 1.00 87.00 171 ALA A CA 1
ATOM 1285 C C . ALA A 1 171 ? -55.925 11.234 60.228 1.00 87.00 171 ALA A C 1
ATOM 1287 O O . ALA A 1 171 ? -56.226 10.270 59.530 1.00 87.00 171 ALA A O 1
ATOM 1288 N N . ALA A 1 172 ? -56.277 11.324 61.514 1.00 82.75 172 ALA A N 1
ATOM 1289 C CA . ALA A 1 172 ? -57.043 10.291 62.211 1.00 82.75 172 ALA A CA 1
ATOM 1290 C C . ALA A 1 172 ? -58.469 10.129 61.655 1.00 82.75 172 ALA A C 1
ATOM 1292 O O . ALA A 1 172 ? -58.934 8.995 61.504 1.00 82.75 172 ALA A O 1
ATOM 1293 N N . ASP A 1 173 ? -59.124 11.241 61.307 1.00 81.94 173 ASP A N 1
ATOM 1294 C CA . ASP A 1 173 ? -60.497 11.249 60.791 1.00 81.94 173 ASP A CA 1
ATOM 1295 C C . ASP A 1 173 ? -60.583 10.764 59.335 1.00 81.94 173 ASP A C 1
ATOM 1297 O O . ASP A 1 173 ? -61.451 9.958 58.999 1.00 81.94 173 ASP A O 1
ATOM 1301 N N . VAL A 1 174 ? -59.694 11.249 58.461 1.00 79.31 174 VAL A N 1
ATOM 1302 C CA . VAL A 1 174 ? -59.813 11.059 57.003 1.00 79.31 174 VAL A CA 1
ATOM 1303 C C . VAL A 1 174 ? -58.884 9.974 56.456 1.00 79.31 174 VAL A C 1
ATOM 1305 O O . VAL A 1 174 ? -59.168 9.415 55.401 1.00 79.31 174 VAL A O 1
ATOM 1308 N N . ARG A 1 175 ? -57.809 9.630 57.178 1.00 85.00 175 ARG A N 1
ATOM 1309 C CA . ARG A 1 175 ? -56.798 8.628 56.784 1.00 85.00 175 ARG A CA 1
ATOM 1310 C C . ARG A 1 175 ? -56.253 8.861 55.365 1.00 85.00 175 ARG A C 1
ATOM 1312 O O . ARG A 1 175 ? -56.536 8.074 54.462 1.00 85.00 175 ARG A O 1
ATOM 1319 N N . PRO A 1 176 ? -55.480 9.939 55.153 1.00 87.19 176 PRO A N 1
ATOM 1320 C CA . PRO A 1 176 ? -54.957 10.281 53.835 1.00 87.19 176 PRO A CA 1
ATOM 1321 C C . PRO A 1 176 ? -53.984 9.213 53.307 1.00 87.19 176 PRO A C 1
ATOM 1323 O O . PRO A 1 176 ? -53.329 8.505 54.074 1.00 87.19 176 PRO A O 1
ATOM 1326 N N . ASP A 1 177 ? -53.857 9.142 51.984 1.00 84.50 177 ASP A N 1
ATOM 1327 C CA . ASP A 1 177 ? -52.938 8.258 51.263 1.00 84.50 177 ASP A CA 1
ATOM 1328 C C . ASP A 1 177 ? -51.471 8.693 51.372 1.00 84.50 177 ASP A C 1
ATOM 1330 O O . ASP A 1 177 ? -50.587 7.878 51.118 1.00 84.50 177 ASP A O 1
ATOM 1334 N N . ALA A 1 178 ? -51.207 9.957 51.716 1.00 89.50 178 ALA A N 1
ATOM 1335 C CA . ALA A 1 178 ? -49.911 10.459 52.174 1.00 89.50 178 ALA A CA 1
ATOM 1336 C C . ALA A 1 178 ? -50.058 11.803 52.904 1.00 89.50 178 ALA A C 1
ATOM 1338 O O . ALA A 1 178 ? -51.054 12.515 52.751 1.00 89.50 178 ALA A O 1
ATOM 1339 N N . ILE A 1 179 ? -49.044 12.154 53.690 1.00 93.38 179 ILE A N 1
ATOM 1340 C CA . ILE A 1 179 ? -48.980 13.374 54.493 1.00 93.38 179 ILE A CA 1
ATOM 1341 C C . ILE A 1 179 ? -47.710 14.140 54.119 1.00 93.38 179 ILE A C 1
ATOM 1343 O O . ILE A 1 179 ? -46.618 13.580 54.156 1.00 93.38 179 ILE A O 1
ATOM 1347 N N . ILE A 1 180 ? -47.842 15.418 53.776 1.00 92.25 180 ILE A N 1
ATOM 1348 C CA . ILE A 1 180 ? -46.727 16.359 53.643 1.00 92.25 180 ILE A CA 1
ATOM 1349 C C . ILE A 1 180 ? -46.738 17.245 54.880 1.00 92.25 180 ILE A C 1
ATOM 1351 O O . ILE A 1 180 ? -47.764 17.845 55.188 1.00 92.25 180 ILE A O 1
ATOM 1355 N N . VAL A 1 181 ? -45.628 17.318 55.604 1.00 92.81 181 VAL A N 1
ATOM 1356 C CA . VAL A 1 181 ? -45.565 18.008 56.896 1.00 92.81 181 VAL A CA 1
ATOM 1357 C C . VAL A 1 181 ? -44.360 18.925 56.962 1.00 92.81 181 VAL A C 1
ATOM 1359 O O . VAL A 1 181 ? -43.245 18.507 56.668 1.00 92.81 181 VAL A O 1
ATOM 1362 N N . ASP A 1 182 ? -44.569 20.169 57.368 1.00 91.19 182 ASP A N 1
ATOM 1363 C CA . ASP A 1 182 ? -43.475 21.086 57.637 1.00 91.19 182 ASP A CA 1
ATOM 1364 C C . ASP A 1 182 ? -42.688 20.682 58.884 1.00 91.19 182 ASP A C 1
ATOM 1366 O O . ASP A 1 182 ? -43.255 20.295 59.903 1.00 91.19 182 ASP A O 1
ATOM 1370 N N . GLY A 1 183 ? -41.365 20.782 58.811 1.00 83.38 183 GLY A N 1
ATOM 1371 C CA . GLY A 1 183 ? -40.463 20.498 59.915 1.00 83.38 183 GLY A CA 1
ATOM 1372 C C . GLY A 1 183 ? -40.643 21.471 61.077 1.00 83.38 183 GLY A C 1
ATOM 1373 O O . GLY A 1 183 ? -40.527 21.053 62.230 1.00 83.38 183 GLY A O 1
ATOM 1374 N N . VAL A 1 184 ? -40.969 22.737 60.797 1.00 84.62 184 VAL A N 1
ATOM 1375 C CA . VAL A 1 184 ? -41.165 23.778 61.814 1.00 84.62 184 VAL A CA 1
ATOM 1376 C C . VAL A 1 184 ? -42.641 24.147 61.889 1.00 84.62 184 VAL A C 1
ATOM 1378 O O . VAL A 1 184 ? -43.141 24.906 61.079 1.00 84.62 184 VAL A O 1
ATOM 1381 N N . LEU A 1 185 ? -43.339 23.627 62.895 1.00 85.75 185 LEU A N 1
ATOM 1382 C CA . LEU A 1 185 ? -44.755 23.913 63.118 1.00 85.75 185 LEU A CA 1
ATOM 1383 C C . LEU A 1 185 ? -44.969 24.529 64.508 1.00 85.75 185 LEU A C 1
ATOM 1385 O O . LEU A 1 185 ? -44.248 24.191 65.454 1.00 85.75 185 LEU A O 1
ATOM 1389 N N . PRO A 1 186 ? -45.960 25.421 64.673 1.00 76.88 186 PRO A N 1
ATOM 1390 C CA . PRO A 1 186 ? -46.345 25.928 65.982 1.00 76.88 186 PRO A CA 1
ATOM 1391 C C . PRO A 1 186 ? -46.983 24.812 66.826 1.00 76.88 186 PRO A C 1
ATOM 1393 O O . PRO A 1 186 ? -47.894 24.126 66.366 1.00 76.88 186 PRO A O 1
ATOM 1396 N N . GLY A 1 187 ? -46.531 24.666 68.077 1.00 85.81 187 GLY A N 1
ATOM 1397 C CA . GLY A 1 187 ? -47.003 23.628 69.004 1.00 85.81 187 GLY A CA 1
ATOM 1398 C C . GLY A 1 187 ? -46.093 22.402 68.999 1.00 85.81 187 GLY A C 1
ATOM 1399 O O . GLY A 1 187 ? -45.066 22.394 69.683 1.00 85.81 187 GLY A O 1
ATOM 1400 N N . ILE A 1 188 ? -46.473 21.372 68.243 1.00 85.69 188 ILE A N 1
ATOM 1401 C CA . ILE A 1 188 ? -45.627 20.202 67.968 1.00 85.69 188 ILE A CA 1
ATOM 1402 C C . ILE A 1 188 ? -44.906 20.356 66.627 1.00 85.69 188 ILE A C 1
ATOM 1404 O O . ILE A 1 188 ? -45.523 20.716 65.629 1.00 85.69 188 ILE A O 1
ATOM 1408 N N . ASP A 1 189 ? -43.610 20.044 66.597 1.00 86.06 189 ASP A N 1
ATOM 1409 C CA . ASP A 1 189 ? -42.815 20.087 65.367 1.00 86.06 189 ASP A CA 1
ATOM 1410 C C . ASP A 1 189 ? -43.171 18.943 64.395 1.00 86.06 189 ASP A C 1
ATOM 1412 O O . ASP A 1 189 ? -43.786 17.933 64.768 1.00 86.06 189 ASP A O 1
ATOM 1416 N N . GLY A 1 190 ? -42.773 19.086 63.127 1.00 83.75 190 GLY A N 1
ATOM 1417 C CA . GLY A 1 190 ? -43.089 18.106 62.084 1.00 83.75 190 GLY A CA 1
ATOM 1418 C C . GLY A 1 190 ? -42.547 16.711 62.378 1.00 83.75 190 GLY A C 1
ATOM 1419 O O . GLY A 1 190 ? -43.229 15.712 62.158 1.00 83.75 190 GLY A O 1
ATOM 1420 N N . ALA A 1 191 ? -41.349 16.622 62.961 1.00 79.75 191 ALA A N 1
ATOM 1421 C CA . ALA A 1 191 ? -40.757 15.355 63.378 1.00 79.75 191 ALA A CA 1
ATOM 1422 C C . ALA A 1 191 ? -41.617 14.641 64.441 1.00 79.75 191 ALA A C 1
ATOM 1424 O O . ALA A 1 191 ? -41.819 13.425 64.384 1.00 79.75 191 ALA A O 1
ATOM 1425 N N . THR A 1 192 ? -42.181 15.384 65.393 1.00 82.56 192 THR A N 1
ATOM 1426 C CA . THR A 1 192 ? -43.096 14.848 66.407 1.00 82.56 192 THR A CA 1
ATOM 1427 C C . THR A 1 192 ? -44.424 14.411 65.796 1.00 82.56 192 THR A C 1
ATOM 1429 O O . THR A 1 192 ? -44.949 13.367 66.192 1.00 82.56 192 THR A O 1
ATOM 1432 N N . VAL A 1 193 ? -44.954 15.148 64.814 1.00 86.50 193 VAL A N 1
ATOM 1433 C CA . VAL A 1 193 ? -46.148 14.742 64.048 1.00 86.50 193 VAL A CA 1
ATOM 1434 C C . VAL A 1 193 ? -45.911 13.394 63.367 1.00 86.50 193 VAL A C 1
ATOM 1436 O O . VAL A 1 193 ? -46.702 12.469 63.560 1.00 86.50 193 VAL A O 1
ATOM 1439 N N . VAL A 1 194 ? -44.787 13.231 62.660 1.00 84.50 194 VAL A N 1
ATOM 1440 C CA . VAL A 1 194 ? -44.432 11.961 62.006 1.00 84.50 194 VAL A CA 1
ATOM 1441 C C . VAL A 1 194 ? -44.294 10.829 63.026 1.00 84.50 194 VAL A C 1
ATOM 1443 O O . VAL A 1 194 ? -44.896 9.772 62.845 1.00 84.50 194 VAL A O 1
ATOM 1446 N N . ARG A 1 195 ? -43.595 11.046 64.149 1.00 74.19 195 ARG A N 1
ATOM 1447 C CA . ARG A 1 195 ? -43.475 10.031 65.213 1.00 74.19 195 ARG A CA 1
ATOM 1448 C C . ARG A 1 195 ? -44.832 9.604 65.765 1.00 74.19 195 ARG A C 1
ATOM 1450 O O . ARG A 1 195 ? -45.047 8.419 66.002 1.00 74.19 195 ARG A O 1
ATOM 1457 N N . ARG A 1 196 ? -45.763 10.542 65.958 1.00 81.31 196 ARG A N 1
ATOM 1458 C CA . ARG A 1 196 ? -47.120 10.232 66.434 1.00 81.31 196 ARG A CA 1
ATOM 1459 C C . ARG A 1 196 ? -47.936 9.464 65.399 1.00 81.31 196 ARG A C 1
ATOM 1461 O O . ARG A 1 196 ? -48.597 8.506 65.779 1.00 81.31 196 ARG A O 1
ATOM 1468 N N . ILE A 1 197 ? -47.819 9.806 64.115 1.00 83.62 197 ILE A N 1
ATOM 1469 C CA . ILE A 1 197 ? -48.398 9.017 63.015 1.00 83.62 197 ILE A CA 1
ATOM 1470 C C . ILE A 1 197 ? -47.860 7.582 63.048 1.00 83.62 197 ILE A C 1
ATOM 1472 O O . ILE A 1 197 ? -48.636 6.639 62.947 1.00 83.62 197 ILE A O 1
ATOM 1476 N N . ARG A 1 198 ? -46.550 7.396 63.268 1.00 78.19 198 ARG A N 1
ATOM 1477 C CA . ARG A 1 198 ? -45.925 6.064 63.385 1.00 78.19 198 ARG A CA 1
ATOM 1478 C C . ARG A 1 198 ? -46.356 5.271 64.617 1.00 78.19 198 ARG A C 1
ATOM 1480 O O . ARG A 1 198 ? -46.344 4.043 64.571 1.00 78.19 198 ARG A O 1
ATOM 1487 N N . LEU A 1 199 ? -46.740 5.943 65.700 1.00 68.69 199 LEU A N 1
ATOM 1488 C CA . LEU A 1 199 ? -47.267 5.298 66.906 1.00 68.69 199 LEU A CA 1
ATOM 1489 C C . LEU A 1 199 ? -48.756 4.934 66.787 1.00 68.69 199 LEU A C 1
ATOM 1491 O O . LEU A 1 199 ? -49.219 4.048 67.505 1.00 68.69 199 LEU A O 1
ATOM 1495 N N . ASP A 1 200 ? -49.499 5.576 65.886 1.00 70.38 200 ASP A N 1
ATOM 1496 C CA . ASP A 1 200 ? -50.913 5.293 65.650 1.00 70.38 200 ASP A CA 1
ATOM 1497 C C . ASP A 1 200 ? -51.088 4.057 64.754 1.00 70.38 200 ASP A C 1
ATOM 1499 O O . ASP A 1 200 ? -50.650 4.018 63.605 1.00 70.38 200 ASP A O 1
ATOM 1503 N N . ALA A 1 201 ? -51.759 3.021 65.258 1.00 59.38 201 ALA A N 1
ATOM 1504 C CA . ALA A 1 201 ? -51.919 1.758 64.541 1.00 59.38 201 ALA A CA 1
ATOM 1505 C C . ALA A 1 201 ? -52.648 1.889 63.189 1.00 59.38 201 ALA A C 1
ATOM 1507 O O . ALA A 1 201 ? -52.394 1.076 62.297 1.00 59.38 201 ALA A O 1
ATOM 1508 N N . ALA A 1 202 ? -53.525 2.884 63.024 1.00 66.19 202 ALA A N 1
ATOM 1509 C CA . ALA A 1 202 ? -54.268 3.114 61.788 1.00 66.19 202 ALA A CA 1
ATOM 1510 C C . ALA A 1 202 ? -53.482 3.948 60.763 1.00 66.19 202 ALA A C 1
ATOM 1512 O O . ALA A 1 202 ? -53.740 3.818 59.567 1.00 66.19 202 ALA A O 1
ATOM 1513 N N . LEU A 1 203 ? -52.525 4.767 61.213 1.00 77.44 203 LEU A N 1
ATOM 1514 C CA . LEU A 1 203 ? -51.787 5.719 60.370 1.00 77.44 203 LEU A CA 1
ATOM 1515 C C . LEU A 1 203 ? -50.299 5.393 60.221 1.00 77.44 203 LEU A C 1
ATOM 1517 O O . LEU A 1 203 ? -49.627 5.981 59.379 1.00 77.44 203 LEU A O 1
ATOM 1521 N N . ARG A 1 204 ? -49.760 4.428 60.976 1.00 74.12 204 ARG A N 1
ATOM 1522 C CA . ARG A 1 204 ? -48.318 4.119 60.992 1.00 74.12 204 ARG A CA 1
ATOM 1523 C C . ARG A 1 204 ? -47.720 3.741 59.643 1.00 74.12 204 ARG A C 1
ATOM 1525 O O . ARG A 1 204 ? -46.503 3.783 59.498 1.00 74.12 204 ARG A O 1
ATOM 1532 N N . HIS A 1 205 ? -48.554 3.380 58.672 1.00 73.38 205 HIS A N 1
ATOM 1533 C CA . HIS A 1 205 ? -48.155 3.044 57.304 1.00 73.38 205 HIS A CA 1
ATOM 1534 C C . HIS A 1 205 ? -48.508 4.130 56.280 1.00 73.38 205 HIS A C 1
ATOM 1536 O O . HIS A 1 205 ? -48.218 3.955 55.100 1.00 73.38 205 HIS A O 1
ATOM 1542 N N . THR A 1 206 ? -49.130 5.231 56.703 1.00 82.38 206 THR A N 1
ATOM 1543 C CA . THR A 1 206 ? -49.371 6.388 55.845 1.00 82.38 206 THR A CA 1
ATOM 1544 C C . THR A 1 206 ? -48.025 7.032 55.511 1.00 82.38 206 THR A C 1
ATOM 1546 O O . THR A 1 206 ? -47.266 7.344 56.432 1.00 82.38 206 THR A O 1
ATOM 1549 N N . PRO A 1 207 ? -47.686 7.206 54.227 1.00 83.81 207 PRO A N 1
ATOM 1550 C CA . PRO A 1 207 ? -46.424 7.805 53.838 1.00 83.81 207 PRO A CA 1
ATOM 1551 C C . PRO A 1 207 ? -46.320 9.271 54.268 1.00 83.81 207 PRO A C 1
ATOM 1553 O O . PRO A 1 207 ? -47.264 10.034 54.073 1.00 83.81 207 PRO A O 1
ATOM 1556 N N . CYS A 1 208 ? -45.175 9.670 54.814 1.00 87.25 208 CYS A N 1
ATOM 1557 C CA . CYS A 1 208 ? -44.902 11.001 55.345 1.00 87.25 208 CYS A CA 1
ATOM 1558 C C . CYS A 1 208 ? -43.710 11.642 54.621 1.00 87.25 208 CYS A C 1
ATOM 1560 O O . CYS A 1 208 ? -42.594 11.124 54.678 1.00 87.25 208 CYS A O 1
ATOM 1562 N N . LEU A 1 209 ? -43.935 12.790 53.983 1.00 86.88 209 LEU A N 1
ATOM 1563 C CA . LEU A 1 209 ? -42.925 13.629 53.339 1.00 86.88 209 LEU A CA 1
ATOM 1564 C C . LEU A 1 209 ? -42.673 14.868 54.206 1.00 86.88 209 LEU A C 1
ATOM 1566 O O . LEU A 1 209 ? -43.578 15.681 54.380 1.00 86.88 209 LEU A O 1
ATOM 1570 N N . LEU A 1 210 ? -41.466 15.025 54.751 1.00 86.44 210 LEU A N 1
ATOM 1571 C CA . LEU A 1 210 ? -41.149 16.148 55.641 1.00 86.44 210 LEU A CA 1
ATOM 1572 C C . LEU A 1 210 ? -40.488 17.312 54.883 1.00 86.44 210 LEU A C 1
ATOM 1574 O O . LEU A 1 210 ? -39.500 17.117 54.179 1.00 86.44 210 LEU A O 1
ATOM 1578 N N . LEU A 1 211 ? -41.006 18.529 55.028 1.00 85.38 211 LEU A N 1
ATOM 1579 C CA . LEU A 1 211 ? -40.421 19.736 54.443 1.00 85.38 211 LEU A CA 1
ATOM 1580 C C . LEU A 1 211 ? -39.412 20.340 55.423 1.00 85.38 211 LEU A C 1
ATOM 1582 O O . LEU A 1 211 ? -39.721 20.533 56.593 1.00 85.38 211 LEU A O 1
ATOM 1586 N N . THR A 1 212 ? -38.196 20.631 54.971 1.00 80.25 212 THR A N 1
ATOM 1587 C CA . THR A 1 212 ? -37.139 21.218 55.809 1.00 80.25 212 THR A CA 1
ATOM 1588 C C . THR A 1 212 ? -36.697 22.573 55.266 1.00 80.25 212 THR A C 1
ATOM 1590 O O . THR A 1 212 ? -36.591 22.765 54.060 1.00 80.25 212 THR A O 1
ATOM 1593 N N . ALA A 1 213 ? -36.416 23.521 56.161 1.00 67.00 213 ALA A N 1
ATOM 1594 C CA . ALA A 1 213 ? -35.885 24.844 55.822 1.00 67.00 213 ALA A CA 1
ATOM 1595 C C . ALA A 1 213 ? -34.351 24.949 55.987 1.00 67.00 213 ALA A C 1
ATOM 1597 O O . ALA A 1 213 ? -33.797 26.038 55.871 1.00 67.00 213 ALA A O 1
ATOM 1598 N N . SER A 1 214 ? -33.657 23.852 56.325 1.00 61.78 214 SER A N 1
ATOM 1599 C CA . SER A 1 214 ? -32.226 23.861 56.668 1.00 61.78 214 SER A CA 1
ATOM 1600 C C . SER A 1 214 ? -31.355 23.184 55.604 1.00 61.78 214 SER A C 1
ATOM 1602 O O . SER A 1 214 ? -31.631 22.058 55.200 1.00 61.78 214 SER A O 1
ATOM 1604 N N . GLU A 1 215 ? -30.251 23.837 55.223 1.00 54.44 215 GLU A N 1
ATOM 1605 C CA . GLU A 1 215 ? -29.240 23.332 54.274 1.00 54.44 215 GLU A CA 1
ATOM 1606 C C . GLU A 1 215 ? -28.288 22.267 54.873 1.00 54.44 215 GLU A C 1
ATOM 1608 O O . GLU A 1 215 ? -27.418 21.740 54.176 1.00 54.44 215 GLU A O 1
ATOM 1613 N N . GLY A 1 216 ? -28.415 21.949 56.169 1.00 54.88 216 GLY A N 1
ATOM 1614 C CA . GLY A 1 216 ? -27.494 21.067 56.891 1.00 54.88 216 GLY A CA 1
ATOM 1615 C C . GLY A 1 216 ? -27.914 19.591 56.923 1.00 54.88 216 GLY A C 1
ATOM 1616 O O . GLY A 1 216 ? -29.061 19.269 57.223 1.00 54.88 216 GLY A O 1
ATOM 1617 N N . LEU A 1 217 ? -26.936 18.688 56.755 1.00 47.41 217 LEU A N 1
ATOM 1618 C CA . LEU A 1 217 ? -27.086 17.219 56.810 1.00 47.41 217 LEU A CA 1
ATOM 1619 C C . LEU A 1 217 ? -27.833 16.709 58.068 1.00 47.41 217 LEU A C 1
ATOM 1621 O O . LEU A 1 217 ? -28.464 15.657 58.044 1.00 47.41 217 LEU A O 1
ATOM 1625 N N . GLY A 1 218 ? -27.774 17.454 59.179 1.00 56.12 218 GLY A N 1
ATOM 1626 C CA . GLY A 1 218 ? -28.424 17.091 60.444 1.00 56.12 218 GLY A CA 1
ATOM 1627 C C . GLY A 1 218 ? -29.956 17.150 60.415 1.00 56.12 218 GLY A C 1
ATOM 1628 O O . GLY A 1 218 ? -30.597 16.316 61.050 1.00 56.12 218 GLY A O 1
ATOM 1629 N N . ALA A 1 219 ? -30.551 18.075 59.655 1.00 59.47 219 ALA A N 1
ATOM 1630 C CA . ALA A 1 219 ? -32.009 18.182 59.545 1.00 59.47 219 ALA A CA 1
ATOM 1631 C C . ALA A 1 219 ? -32.605 17.029 58.716 1.00 59.47 219 ALA A C 1
ATOM 1633 O O . ALA A 1 219 ? -33.695 16.541 59.011 1.00 59.47 219 ALA A O 1
ATOM 1634 N N . GLU A 1 220 ? -31.856 16.548 57.721 1.00 57.28 220 GLU A N 1
ATOM 1635 C CA . GLU A 1 220 ? -32.226 15.398 56.887 1.00 57.28 220 GLU A CA 1
ATOM 1636 C C . GLU A 1 220 ? -32.201 14.091 57.694 1.00 57.28 220 GLU A C 1
ATOM 1638 O O . GLU A 1 220 ? -33.129 13.285 57.617 1.00 57.28 220 GLU A O 1
ATOM 1643 N N . ILE A 1 221 ? -31.178 13.911 58.537 1.00 56.34 221 ILE A N 1
ATOM 1644 C CA . ILE A 1 221 ? -31.065 12.761 59.446 1.00 56.34 221 ILE A CA 1
ATOM 1645 C C . ILE A 1 221 ? -32.207 12.773 60.468 1.00 56.34 221 ILE A C 1
ATOM 1647 O O . ILE A 1 221 ? -32.862 11.752 60.665 1.00 56.34 221 ILE A O 1
ATOM 1651 N N . GLN A 1 222 ? -32.510 13.931 61.061 1.00 64.31 222 GLN A N 1
ATOM 1652 C CA . GLN A 1 222 ? -33.591 14.064 62.039 1.00 64.31 222 GLN A CA 1
ATOM 1653 C C . GLN A 1 222 ? -34.975 13.760 61.433 1.00 64.31 222 GLN A C 1
ATOM 1655 O O . GLN A 1 222 ? -35.825 13.175 62.109 1.00 64.31 222 GLN A O 1
ATOM 1660 N N . ALA A 1 223 ? -35.197 14.102 60.158 1.00 62.62 223 ALA A N 1
ATOM 1661 C CA . ALA A 1 223 ? -36.422 13.768 59.429 1.00 62.62 223 ALA A CA 1
ATOM 1662 C C . ALA A 1 223 ? -36.596 12.248 59.257 1.00 62.62 223 ALA A C 1
ATOM 1664 O O . ALA A 1 223 ? -37.678 11.707 59.502 1.00 62.62 223 ALA A O 1
ATOM 1665 N N . LEU A 1 224 ? -35.520 11.542 58.899 1.00 62.59 224 LEU A N 1
ATOM 1666 C CA . LEU A 1 224 ? -35.528 10.084 58.746 1.00 62.59 224 LEU A CA 1
ATOM 1667 C C . LEU A 1 224 ? -35.640 9.362 60.099 1.00 62.59 224 LEU A C 1
ATOM 1669 O O . LEU A 1 224 ? -36.423 8.424 60.228 1.00 62.59 224 LEU A O 1
ATOM 1673 N N . GLU A 1 225 ? -34.940 9.828 61.137 1.00 61.25 225 GLU A N 1
ATOM 1674 C CA . GLU A 1 225 ? -35.034 9.286 62.505 1.00 61.25 225 GLU A CA 1
ATOM 1675 C C . GLU A 1 225 ? -36.420 9.479 63.140 1.00 61.25 225 GLU A C 1
ATOM 1677 O O . GLU A 1 225 ? -36.814 8.745 64.049 1.00 61.25 225 GLU A O 1
ATOM 1682 N N . ALA A 1 226 ? -37.183 10.475 62.686 1.00 68.06 226 ALA A N 1
ATOM 1683 C CA . ALA A 1 226 ? -38.580 10.650 63.069 1.00 68.06 226 ALA A CA 1
ATOM 1684 C C . ALA A 1 226 ? -39.522 9.637 62.395 1.00 68.06 226 ALA A C 1
ATOM 1686 O O . ALA A 1 226 ? -40.662 9.480 62.836 1.00 68.06 226 ALA A O 1
ATOM 1687 N N . GLY A 1 227 ? -39.040 8.932 61.369 1.00 65.88 227 GLY A N 1
ATOM 1688 C CA . GLY A 1 227 ? -39.787 7.951 60.594 1.00 65.88 227 GLY A CA 1
ATOM 1689 C C . GLY A 1 227 ? -40.443 8.518 59.334 1.00 65.88 227 GLY A C 1
ATOM 1690 O O . GLY A 1 227 ? -41.428 7.933 58.884 1.00 65.88 227 GLY A O 1
ATOM 1691 N N . ALA A 1 228 ? -39.967 9.643 58.784 1.00 76.44 228 ALA A N 1
ATOM 1692 C CA . ALA A 1 228 ? -40.451 10.160 57.500 1.00 76.44 228 ALA A CA 1
ATOM 1693 C C . ALA A 1 228 ? -39.932 9.290 56.343 1.00 76.44 228 ALA A C 1
ATOM 1695 O O . ALA A 1 228 ? -38.802 8.810 56.385 1.00 76.44 228 ALA A O 1
ATOM 1696 N N . ASP A 1 229 ? -40.745 9.089 55.306 1.00 74.88 229 ASP A N 1
ATOM 1697 C CA . ASP A 1 229 ? -40.382 8.255 54.149 1.00 74.88 229 ASP A CA 1
ATOM 1698 C C . ASP A 1 229 ? -39.496 9.002 53.149 1.00 74.88 229 ASP A C 1
ATOM 1700 O O . ASP A 1 229 ? -38.744 8.390 52.391 1.00 74.88 229 ASP A O 1
ATOM 1704 N N . ALA A 1 230 ? -39.583 10.332 53.142 1.00 72.88 230 ALA A N 1
ATOM 1705 C CA . ALA A 1 230 ? -38.688 11.217 52.414 1.00 72.88 230 ALA A CA 1
ATOM 1706 C C . ALA A 1 230 ? -38.742 12.631 53.007 1.00 72.88 230 ALA A C 1
ATOM 1708 O O . ALA A 1 230 ? -39.588 12.946 53.848 1.00 72.88 230 ALA A O 1
ATOM 1709 N N . PHE A 1 231 ? -37.869 13.505 52.514 1.00 79.19 231 PHE A N 1
ATOM 1710 C CA . PHE A 1 231 ? -37.896 14.933 52.809 1.00 79.19 231 PHE A CA 1
ATOM 1711 C C . PHE A 1 231 ? -37.741 15.774 51.534 1.00 79.19 231 PHE A C 1
ATOM 1713 O O . PHE A 1 231 ? -37.285 15.258 50.509 1.00 79.19 231 PHE A O 1
ATOM 1720 N N . VAL A 1 232 ? -38.113 17.052 51.596 1.00 74.94 232 VAL A N 1
ATOM 1721 C CA . VAL A 1 232 ? -37.900 18.063 50.539 1.00 74.94 232 VAL A CA 1
ATOM 1722 C C . VAL A 1 232 ? -37.450 19.356 51.196 1.00 74.94 232 VAL A C 1
ATOM 1724 O O . VAL A 1 232 ? -37.922 19.676 52.288 1.00 74.94 232 VAL A O 1
ATOM 1727 N N . ARG A 1 233 ? -36.555 20.106 50.560 1.00 77.69 233 ARG A N 1
ATOM 1728 C CA . ARG A 1 233 ? -36.185 21.426 51.076 1.00 77.69 233 ARG A CA 1
ATOM 1729 C C . ARG A 1 233 ? -37.198 22.474 50.607 1.00 77.69 233 ARG A C 1
ATOM 1731 O O . ARG A 1 233 ? -37.695 22.385 49.490 1.00 77.69 233 ARG A O 1
ATOM 1738 N N . LYS A 1 234 ? -37.546 23.440 51.460 1.00 74.81 234 LYS A N 1
ATOM 1739 C CA . LYS A 1 234 ? -38.571 24.462 51.158 1.00 74.81 234 LYS A CA 1
ATOM 1740 C C . LYS A 1 234 ? -38.154 25.467 50.076 1.00 74.81 234 LYS A C 1
ATOM 1742 O O . LYS A 1 234 ? -39.014 26.144 49.528 1.00 74.81 234 LYS A O 1
ATOM 1747 N N . ASP A 1 235 ? -36.860 25.581 49.796 1.00 70.00 235 ASP A N 1
ATOM 1748 C CA . ASP A 1 235 ? -36.280 26.404 48.731 1.00 70.00 235 ASP A CA 1
ATOM 1749 C C . ASP A 1 235 ? -36.190 25.678 47.374 1.00 70.00 235 ASP A C 1
ATOM 1751 O O . ASP A 1 235 ? -35.903 26.315 46.360 1.00 70.00 235 ASP A O 1
ATOM 1755 N N . GLU A 1 236 ? -36.456 24.365 47.330 1.00 62.38 236 GLU A N 1
ATOM 1756 C CA . GLU A 1 236 ? -36.574 23.604 46.082 1.00 62.38 236 GLU A CA 1
ATOM 1757 C C . GLU A 1 236 ? -37.918 23.882 45.384 1.00 62.38 236 GLU A C 1
ATOM 1759 O O . GLU A 1 236 ? -38.933 24.165 46.021 1.00 62.38 236 GLU A O 1
ATOM 1764 N N . ASP A 1 237 ? -37.934 23.769 44.052 1.00 66.12 237 ASP A N 1
ATOM 1765 C CA . ASP A 1 237 ? -39.142 23.949 43.241 1.00 66.12 237 ASP A CA 1
ATOM 1766 C C . ASP A 1 237 ? -40.257 22.984 43.693 1.00 66.12 237 ASP A C 1
ATOM 1768 O O . ASP A 1 237 ? -40.025 21.792 43.908 1.00 66.12 237 ASP A O 1
ATOM 1772 N N . VAL A 1 238 ? -41.492 23.479 43.811 1.00 69.81 238 VAL A N 1
ATOM 1773 C CA . VAL A 1 238 ? -42.671 22.716 44.261 1.00 69.81 238 VAL A CA 1
ATOM 1774 C C . VAL A 1 238 ? -42.920 21.468 43.391 1.00 69.81 238 VAL A C 1
ATOM 1776 O O . VAL A 1 238 ? -43.420 20.446 43.871 1.00 69.81 238 VAL A O 1
ATOM 1779 N N . THR A 1 239 ? -42.485 21.479 42.127 1.00 53.50 239 THR A N 1
ATOM 1780 C CA . THR A 1 239 ? -42.499 20.301 41.244 1.00 53.50 239 THR A CA 1
ATOM 1781 C C . THR A 1 239 ? -41.581 19.167 41.725 1.00 53.50 239 THR A C 1
ATOM 1783 O O . THR A 1 239 ? -41.888 17.992 41.498 1.00 53.50 239 THR A O 1
ATOM 1786 N N . VAL A 1 240 ? -40.506 19.470 42.461 1.00 50.06 240 VAL A N 1
ATOM 1787 C CA . VAL A 1 240 ? -39.643 18.481 43.130 1.00 50.06 240 VAL A CA 1
ATOM 1788 C C . VAL A 1 240 ? -40.394 17.811 44.279 1.00 50.06 240 VAL A C 1
ATOM 1790 O O . VAL A 1 240 ? -40.317 16.587 44.426 1.00 50.06 240 VAL A O 1
ATOM 1793 N N . ALA A 1 241 ? -41.183 18.572 45.046 1.00 65.44 241 ALA A N 1
ATOM 1794 C CA . ALA A 1 241 ? -42.046 18.014 46.086 1.00 65.44 241 ALA A CA 1
ATOM 1795 C C . ALA A 1 241 ? -43.098 17.065 45.492 1.00 65.44 241 ALA A C 1
ATOM 1797 O O . ALA A 1 241 ? -43.292 15.965 46.011 1.00 65.44 241 ALA A O 1
ATOM 1798 N N . LEU A 1 242 ? -43.697 17.428 44.351 1.00 61.75 242 LEU A N 1
ATOM 1799 C CA . LEU A 1 242 ? -44.622 16.568 43.607 1.00 61.75 242 LEU A CA 1
ATOM 1800 C C . LEU A 1 242 ? -43.943 15.281 43.104 1.00 61.75 242 LEU A C 1
ATOM 1802 O O . LEU A 1 242 ? -44.481 14.184 43.273 1.00 61.75 242 LEU A O 1
ATOM 1806 N N . ALA A 1 243 ? -42.749 15.386 42.514 1.00 45.00 243 ALA A N 1
ATOM 1807 C CA . ALA A 1 243 ? -42.000 14.234 42.013 1.00 45.00 243 ALA A CA 1
ATOM 1808 C C . ALA A 1 243 ? -41.589 13.274 43.144 1.00 45.00 243 ALA A C 1
ATOM 1810 O O . ALA A 1 243 ? -41.715 12.051 42.994 1.00 45.00 243 ALA A O 1
ATOM 1811 N N . ARG A 1 244 ? -41.150 13.818 44.290 1.00 57.88 244 ARG A N 1
ATOM 1812 C CA . ARG A 1 244 ? -40.806 13.050 45.497 1.00 57.88 244 ARG A CA 1
ATOM 1813 C C . ARG A 1 244 ? -42.036 12.418 46.137 1.00 57.88 244 ARG A C 1
ATOM 1815 O O . ARG A 1 244 ? -41.990 11.231 46.446 1.00 57.88 244 ARG A O 1
ATOM 1822 N N . LEU A 1 245 ? -43.150 13.139 46.254 1.00 70.50 245 LEU A N 1
ATOM 1823 C CA . LEU A 1 245 ? -44.416 12.574 46.722 1.00 70.50 245 LEU A CA 1
ATOM 1824 C C . LEU A 1 245 ? -44.869 11.421 45.822 1.00 70.50 245 LEU A C 1
ATOM 1826 O O . LEU A 1 245 ? -45.212 10.352 46.316 1.00 70.50 245 LEU A O 1
ATOM 1830 N N . ALA A 1 246 ? -44.822 11.596 44.501 1.00 56.47 246 ALA A N 1
ATOM 1831 C CA . ALA A 1 246 ? -45.179 10.543 43.561 1.00 56.47 246 ALA A CA 1
ATOM 1832 C C . ALA A 1 246 ? -44.238 9.330 43.687 1.00 56.47 246 ALA A C 1
ATOM 1834 O O . ALA A 1 246 ? -44.688 8.192 43.565 1.00 56.47 246 ALA A O 1
ATOM 1835 N N . ALA A 1 247 ? -42.946 9.541 43.962 1.00 45.03 247 ALA A N 1
ATOM 1836 C CA . ALA A 1 247 ? -41.993 8.465 44.232 1.00 45.03 247 ALA A CA 1
ATOM 1837 C C . ALA A 1 247 ? -42.306 7.724 45.540 1.00 45.03 247 ALA A C 1
ATOM 1839 O O . ALA A 1 247 ? -42.323 6.496 45.533 1.00 45.03 247 ALA A O 1
ATOM 1840 N N . VAL A 1 248 ? -42.628 8.449 46.613 1.00 62.28 248 VAL A N 1
ATOM 1841 C CA . VAL A 1 248 ? -43.038 7.889 47.909 1.00 62.28 248 VAL A CA 1
ATOM 1842 C C . VAL A 1 248 ? -44.370 7.143 47.800 1.00 62.28 248 VAL A C 1
ATOM 1844 O O . VAL A 1 248 ? -44.514 6.055 48.333 1.00 62.28 248 VAL A O 1
ATOM 1847 N N . LEU A 1 249 ? -45.342 7.655 47.047 1.00 62.28 249 LEU A N 1
ATOM 1848 C CA . LEU A 1 249 ? -46.617 6.975 46.797 1.00 62.28 249 LEU A CA 1
ATOM 1849 C C . LEU A 1 249 ? -46.467 5.743 45.898 1.00 62.28 249 LEU A C 1
ATOM 1851 O O . LEU A 1 249 ? -47.262 4.808 46.016 1.00 62.28 249 LEU A O 1
ATOM 1855 N N . ARG A 1 250 ? -45.473 5.731 44.998 1.00 52.34 250 ARG A N 1
ATOM 1856 C CA . ARG A 1 250 ? -45.094 4.549 44.210 1.00 52.34 250 ARG A CA 1
ATOM 1857 C C . ARG A 1 250 ? -44.335 3.531 45.054 1.00 52.34 250 ARG A C 1
ATOM 1859 O O . ARG A 1 250 ? -44.601 2.351 44.890 1.00 52.34 250 ARG A O 1
ATOM 1866 N N . SER A 1 251 ? -43.441 3.949 45.953 1.00 47.72 251 SER A N 1
ATOM 1867 C CA . SER A 1 251 ? -42.706 3.043 46.846 1.00 47.72 251 SER A CA 1
ATOM 1868 C C . SER A 1 251 ? -43.592 2.496 47.963 1.00 47.72 251 SER A C 1
ATOM 1870 O O . SER A 1 251 ? -43.506 1.313 48.263 1.00 47.72 251 SER A O 1
ATOM 1872 N N . ALA A 1 252 ? -44.505 3.302 48.506 1.00 51.38 252 ALA A N 1
ATOM 1873 C CA . ALA A 1 252 ? -45.538 2.886 49.446 1.00 51.38 252 ALA A CA 1
ATOM 1874 C C . ALA A 1 252 ? -46.634 2.058 48.769 1.00 51.38 252 ALA A C 1
ATOM 1876 O O . ALA A 1 252 ? -47.134 1.115 49.365 1.00 51.38 252 ALA A O 1
ATOM 1877 N N . GLY A 1 253 ? -46.976 2.360 47.511 1.00 41.31 253 GLY A N 1
ATOM 1878 C CA . GLY A 1 253 ? -47.819 1.511 46.664 1.00 41.31 253 GLY A CA 1
ATOM 1879 C C . GLY A 1 253 ? -47.149 0.172 46.358 1.00 41.31 253 GLY A C 1
ATOM 1880 O O . GLY A 1 253 ? -47.775 -0.865 46.506 1.00 41.31 253 GLY A O 1
ATOM 1881 N N . ALA A 1 254 ? -45.847 0.178 46.063 1.00 34.44 254 ALA A N 1
ATOM 1882 C CA . ALA A 1 254 ? -45.041 -1.026 45.905 1.00 34.44 254 ALA A CA 1
ATOM 1883 C C . ALA A 1 254 ? -44.824 -1.760 47.237 1.00 34.44 254 ALA A C 1
ATOM 1885 O O . ALA A 1 254 ? -44.730 -2.972 47.217 1.00 34.44 254 ALA A O 1
ATOM 1886 N N . GLN A 1 255 ? -44.800 -1.090 48.396 1.00 34.84 255 GLN A N 1
ATOM 1887 C CA . GLN A 1 255 ? -44.823 -1.718 49.728 1.00 34.84 255 GLN A CA 1
ATOM 1888 C C . GLN A 1 255 ? -46.230 -2.190 50.137 1.00 34.84 255 GLN A C 1
ATOM 1890 O O . GLN A 1 255 ? -46.347 -3.120 50.929 1.00 34.84 255 GLN A O 1
ATOM 1895 N N . ALA A 1 256 ? -47.295 -1.602 49.582 1.00 34.75 256 ALA A N 1
ATOM 1896 C CA . ALA A 1 256 ? -48.677 -2.045 49.745 1.00 34.75 256 ALA A CA 1
ATOM 1897 C C . ALA A 1 256 ? -48.998 -3.261 48.853 1.00 34.75 256 ALA A C 1
ATOM 1899 O O . ALA A 1 256 ? -49.695 -4.167 49.306 1.00 34.75 256 ALA A O 1
ATOM 1900 N N . ASP A 1 257 ? -48.420 -3.329 47.650 1.00 30.44 257 ASP A N 1
ATOM 1901 C CA . ASP A 1 257 ? -48.406 -4.506 46.768 1.00 30.44 257 ASP A CA 1
ATOM 1902 C C . ASP A 1 257 ? -47.380 -5.555 47.232 1.00 30.44 257 ASP A C 1
ATOM 1904 O O . ASP A 1 257 ? -47.553 -6.749 47.007 1.00 30.44 257 ASP A O 1
ATOM 1908 N N . ASN A 1 258 ? -46.378 -5.130 48.007 1.00 30.77 258 ASN A N 1
ATOM 1909 C CA . ASN A 1 258 ? -45.479 -5.975 48.791 1.00 30.77 258 ASN A CA 1
ATOM 1910 C C . ASN A 1 258 ? -45.949 -6.112 50.260 1.00 30.77 258 ASN A C 1
ATOM 1912 O O . ASN A 1 258 ? -45.163 -6.425 51.159 1.00 30.77 258 ASN A O 1
ATOM 1916 N N . ARG A 1 259 ? -47.277 -6.031 50.492 1.00 32.94 259 ARG A N 1
ATOM 1917 C CA . ARG A 1 259 ? -47.967 -6.679 51.637 1.00 32.94 259 ARG A CA 1
ATOM 1918 C C . ARG A 1 259 ? -47.937 -8.219 51.538 1.00 32.94 259 ARG A C 1
ATOM 1920 O O . ARG A 1 259 ? -48.747 -8.898 52.156 1.00 32.94 259 ARG A O 1
ATOM 1927 N N . GLY A 1 260 ? -47.009 -8.752 50.746 1.00 29.25 260 GLY A N 1
ATOM 1928 C CA . GLY A 1 260 ? -46.489 -10.113 50.788 1.00 29.25 260 GLY A CA 1
ATOM 1929 C C . GLY A 1 260 ? -45.101 -10.190 51.435 1.00 29.25 260 GLY A C 1
ATOM 1930 O O . GLY A 1 260 ? -44.399 -11.179 51.256 1.00 29.25 260 GLY A O 1
ATOM 1931 N N . THR A 1 261 ? -44.684 -9.199 52.232 1.00 28.81 261 THR A N 1
ATOM 1932 C CA . THR A 1 261 ? -43.882 -9.576 53.401 1.00 28.81 261 THR A CA 1
ATOM 1933 C C . THR A 1 261 ? -44.801 -10.432 54.258 1.00 28.81 261 THR A C 1
ATOM 1935 O O . THR A 1 261 ? -45.807 -9.939 54.764 1.00 28.81 261 THR A O 1
ATOM 1938 N N . THR A 1 262 ? -44.505 -11.735 54.338 1.00 30.17 262 THR A N 1
ATOM 1939 C CA . THR A 1 262 ? -45.117 -12.670 55.289 1.00 30.17 262 THR A CA 1
ATOM 1940 C C . THR A 1 262 ? -45.399 -11.921 56.576 1.00 30.17 262 THR A C 1
ATOM 1942 O O . THR A 1 262 ? -44.465 -11.469 57.244 1.00 30.17 262 THR A O 1
ATOM 1945 N N . SER A 1 263 ? -46.683 -11.724 56.855 1.00 30.97 263 SER A N 1
ATOM 1946 C CA . SER A 1 263 ? -47.150 -10.964 57.995 1.00 30.97 263 SER A CA 1
ATOM 1947 C C . SER A 1 263 ? -46.371 -11.389 59.245 1.00 30.97 263 SER A C 1
ATOM 1949 O O . SER A 1 263 ? -46.313 -12.571 59.604 1.00 30.97 263 SER A O 1
ATOM 1951 N N . LEU A 1 264 ? -45.800 -10.414 59.954 1.00 39.94 264 LEU A N 1
ATOM 1952 C CA . LEU A 1 264 ? -45.391 -10.574 61.355 1.00 39.94 264 LEU A CA 1
ATOM 1953 C C . LEU A 1 264 ? -46.580 -11.004 62.253 1.00 39.94 264 LEU A C 1
ATOM 1955 O O . LEU A 1 264 ? -46.373 -11.326 63.416 1.00 39.94 264 LEU A O 1
ATOM 1959 N N . LEU A 1 265 ? -47.799 -11.060 61.701 1.00 39.50 265 LEU A N 1
ATOM 1960 C CA . LEU A 1 265 ? -49.068 -11.454 62.315 1.00 39.50 265 LEU A CA 1
ATOM 1961 C C . LEU A 1 265 ? -49.815 -12.549 61.513 1.00 39.50 265 LEU A C 1
ATOM 1963 O O . LEU A 1 265 ? -51.030 -12.661 61.626 1.00 39.50 265 LEU A O 1
ATOM 1967 N N . GLY A 1 266 ? -49.139 -13.326 60.657 1.00 42.25 266 GLY A N 1
ATOM 1968 C CA . GLY A 1 266 ? -49.711 -14.595 60.174 1.00 42.25 266 GLY A CA 1
ATOM 1969 C C . GLY A 1 266 ? -49.681 -15.619 61.314 1.00 42.25 266 GLY A C 1
ATOM 1970 O O . GLY A 1 266 ? -48.739 -15.537 62.113 1.00 42.25 266 GLY A O 1
ATOM 1971 N N . PRO A 1 267 ? -50.661 -16.540 61.432 1.00 50.72 267 PRO A N 1
ATOM 1972 C CA . PRO A 1 267 ? -50.692 -17.485 62.542 1.00 50.72 267 PRO A CA 1
ATOM 1973 C C . PRO A 1 267 ? -49.384 -18.271 62.547 1.00 50.72 267 PRO A C 1
ATOM 1975 O O . PRO A 1 267 ? -49.057 -18.967 61.585 1.00 50.72 267 PRO A O 1
ATOM 1978 N N . LYS A 1 268 ? -48.562 -18.052 63.580 1.00 72.62 268 LYS A N 1
ATOM 1979 C CA . LYS A 1 268 ? -47.232 -18.660 63.641 1.00 72.62 268 LYS A CA 1
ATOM 1980 C C . LYS A 1 268 ? -47.409 -20.144 63.869 1.00 72.62 268 LYS A C 1
ATOM 1982 O O . LYS A 1 268 ? -48.230 -20.556 64.687 1.00 72.62 268 LYS A O 1
ATOM 1987 N N . LYS A 1 269 ? -46.662 -20.930 63.112 1.00 84.75 269 LYS A N 1
ATOM 1988 C CA . LYS A 1 269 ? -46.885 -22.357 63.026 1.00 84.75 269 LYS A CA 1
ATOM 1989 C C . LYS A 1 269 ? -46.069 -23.062 64.095 1.00 84.75 269 LYS A C 1
ATOM 1991 O O . LYS A 1 269 ? -44.843 -22.998 64.073 1.00 84.75 269 LYS A O 1
ATOM 1996 N N . VAL A 1 270 ? -46.731 -23.693 65.051 1.00 89.88 270 VAL A N 1
ATOM 1997 C CA . VAL A 1 270 ? -46.079 -24.385 66.165 1.00 89.88 270 VAL A CA 1
ATOM 1998 C C . VAL A 1 270 ? -46.293 -25.877 65.995 1.00 89.88 270 VAL A C 1
ATOM 2000 O O . VAL A 1 270 ? -47.429 -26.332 65.920 1.00 89.88 270 VAL A O 1
ATOM 2003 N N . LEU A 1 271 ? -45.209 -26.643 65.930 1.00 93.81 271 LEU A N 1
ATOM 2004 C CA . LEU A 1 271 ? -45.283 -28.099 65.969 1.00 93.81 271 LEU A CA 1
ATOM 2005 C C . LEU A 1 271 ? -45.278 -28.544 67.429 1.00 93.81 271 LEU A C 1
ATOM 2007 O O . LEU A 1 271 ? -44.272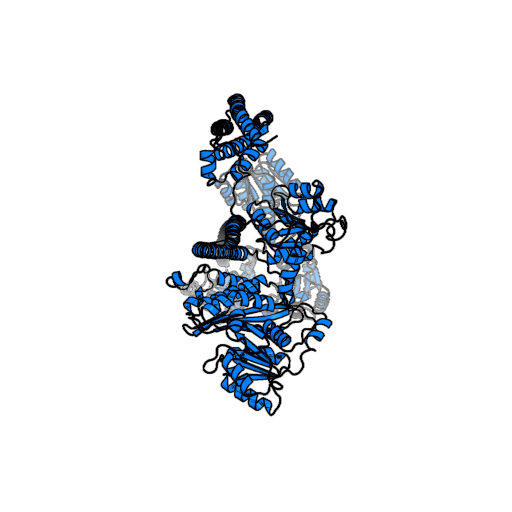 -28.361 68.104 1.00 93.81 271 LEU A O 1
ATOM 2011 N N . ALA A 1 272 ? -46.378 -29.106 67.913 1.00 93.75 272 ALA A N 1
ATOM 2012 C CA . ALA A 1 272 ? -46.460 -29.714 69.232 1.00 93.75 272 ALA A CA 1
ATOM 2013 C C . ALA A 1 272 ? -46.338 -31.237 69.112 1.00 93.75 272 ALA A C 1
ATOM 2015 O O . ALA A 1 272 ? -47.072 -31.864 68.348 1.00 93.75 272 ALA A O 1
ATOM 2016 N N . VAL A 1 273 ? -45.399 -31.812 69.861 1.00 94.62 273 VAL A N 1
ATOM 2017 C CA . VAL A 1 273 ? -45.035 -33.227 69.803 1.00 94.62 273 VAL A CA 1
ATOM 2018 C C . VAL A 1 273 ? -45.113 -33.831 71.199 1.00 94.62 273 VAL A C 1
ATOM 2020 O O . VAL A 1 273 ? -44.372 -33.407 72.086 1.00 94.62 273 VAL A O 1
ATOM 2023 N N . ASP A 1 274 ? -46.008 -34.794 71.395 1.00 93.50 274 ASP A N 1
ATOM 2024 C CA . ASP A 1 274 ? -46.245 -35.470 72.676 1.00 93.50 274 ASP A CA 1
ATOM 2025 C C . ASP A 1 274 ? -46.992 -36.789 72.431 1.00 93.50 274 ASP A C 1
ATOM 2027 O O . ASP A 1 274 ? -47.791 -36.884 71.500 1.00 93.50 274 ASP A O 1
ATOM 2031 N N . ASP A 1 275 ? -46.753 -37.813 73.245 1.00 91.94 275 ASP A N 1
ATOM 2032 C CA . ASP A 1 275 ? -47.410 -39.115 73.088 1.00 91.94 275 ASP A CA 1
ATOM 2033 C C . ASP A 1 275 ? -48.831 -39.147 73.684 1.00 91.94 275 ASP A C 1
ATOM 2035 O O . ASP A 1 275 ? -49.641 -40.020 73.349 1.00 91.94 275 ASP A O 1
ATOM 2039 N N . SER A 1 276 ? -49.169 -38.169 74.530 1.00 91.88 276 SER A N 1
ATOM 2040 C CA . SER A 1 276 ? -50.488 -37.998 75.132 1.00 91.88 276 SER A CA 1
ATOM 2041 C C . SER A 1 276 ? -51.412 -37.161 74.245 1.00 91.88 276 SER A C 1
ATOM 2043 O O . SER A 1 276 ? -51.324 -35.933 74.186 1.00 91.88 276 SER A O 1
ATOM 2045 N N . GLU A 1 277 ? -52.384 -37.820 73.609 1.00 87.56 277 GLU A N 1
ATOM 2046 C CA . GLU A 1 277 ? -53.387 -37.153 72.768 1.00 87.56 277 GLU A CA 1
ATOM 2047 C C . GLU A 1 277 ? -54.195 -36.092 73.532 1.00 87.56 277 GLU A C 1
ATOM 2049 O O . GLU A 1 277 ? -54.444 -35.008 73.006 1.00 87.56 277 GLU A O 1
ATOM 2054 N N . THR A 1 278 ? -54.550 -36.364 74.791 1.00 87.81 278 THR A N 1
ATOM 2055 C CA . THR A 1 278 ? -55.269 -35.407 75.642 1.00 87.81 278 THR A CA 1
ATOM 2056 C C . THR A 1 278 ? -54.443 -34.144 75.879 1.00 87.81 278 THR A C 1
ATOM 2058 O O . THR A 1 278 ? -54.961 -33.037 75.762 1.00 87.81 278 THR A O 1
ATOM 2061 N N . TYR A 1 279 ? -53.145 -34.295 76.159 1.00 88.94 279 TYR A N 1
ATOM 2062 C CA . TYR A 1 279 ? -52.264 -33.155 76.409 1.00 88.94 279 TYR A CA 1
ATOM 2063 C C . TYR A 1 279 ? -51.996 -32.349 75.133 1.00 88.94 279 TYR A C 1
ATOM 2065 O O . TYR A 1 279 ? -52.015 -31.121 75.178 1.00 88.94 279 TYR A O 1
ATOM 2073 N N . LEU A 1 280 ? -51.820 -33.017 73.985 1.00 89.94 280 LEU A N 1
ATOM 2074 C CA . LEU A 1 280 ? -51.715 -32.348 72.684 1.00 89.94 280 LEU A CA 1
ATOM 2075 C C . LEU A 1 280 ? -52.947 -31.500 72.374 1.00 89.94 280 LEU A C 1
ATOM 2077 O O . LEU A 1 280 ? -52.790 -30.383 71.892 1.00 89.94 280 LEU A O 1
ATOM 2081 N N . GLN A 1 281 ? -54.154 -32.005 72.642 1.00 88.25 281 GLN A N 1
ATOM 2082 C CA . GLN A 1 281 ? -55.393 -31.264 72.396 1.00 88.25 281 GLN A CA 1
ATOM 2083 C C . GLN A 1 281 ? -55.520 -30.040 73.313 1.00 88.25 281 GLN A C 1
ATOM 2085 O O . GLN A 1 281 ? -55.801 -28.950 72.819 1.00 88.25 281 GLN A O 1
ATOM 2090 N N . GLU A 1 282 ? -55.235 -30.184 74.611 1.00 88.56 282 GLU A N 1
ATOM 2091 C CA . GLU A 1 282 ? -55.234 -29.065 75.569 1.00 88.56 282 GLU A CA 1
ATOM 2092 C C . GLU A 1 282 ? -54.183 -27.998 75.207 1.00 88.56 282 GLU A C 1
ATOM 2094 O O . GLU A 1 282 ? -54.460 -26.796 75.221 1.00 88.56 282 GLU A O 1
ATOM 2099 N N . LEU A 1 283 ? -52.979 -28.432 74.819 1.00 87.88 283 LEU A N 1
ATOM 2100 C CA . LEU A 1 283 ? -51.895 -27.561 74.369 1.00 87.88 283 LEU A CA 1
ATOM 2101 C C . LEU A 1 283 ? -52.245 -26.851 73.052 1.00 87.88 283 LEU A C 1
ATOM 2103 O O . LEU A 1 283 ? -51.978 -25.655 72.899 1.00 87.88 283 LEU A O 1
ATOM 2107 N N . ALA A 1 284 ? -52.860 -27.570 72.109 1.00 87.50 284 ALA A N 1
ATOM 2108 C CA . ALA A 1 284 ? -53.325 -27.017 70.844 1.00 87.50 284 ALA A CA 1
ATOM 2109 C C . ALA A 1 284 ? -54.396 -25.955 71.067 1.00 87.50 284 ALA A C 1
ATOM 2111 O O . ALA A 1 284 ? -54.304 -24.884 70.477 1.00 87.50 284 ALA A O 1
ATOM 2112 N N . GLU A 1 285 ? -55.380 -26.215 71.927 1.00 86.50 285 GLU A N 1
ATOM 2113 C CA . GLU A 1 285 ? -56.435 -25.256 72.261 1.00 86.50 285 GLU A CA 1
ATOM 2114 C C . GLU A 1 285 ? -55.846 -23.989 72.900 1.00 86.50 285 GLU A C 1
ATOM 2116 O O . GLU A 1 285 ? -56.150 -22.874 72.468 1.00 86.50 285 GLU A O 1
ATOM 2121 N N . ALA A 1 286 ? -54.915 -24.148 73.847 1.00 82.62 286 ALA A N 1
ATOM 2122 C CA . ALA A 1 286 ? -54.251 -23.030 74.517 1.00 82.62 286 ALA A CA 1
ATOM 2123 C C . ALA A 1 286 ? -53.426 -22.142 73.566 1.00 82.62 286 ALA A C 1
ATOM 2125 O O . ALA A 1 286 ? -53.374 -20.924 73.749 1.00 82.62 286 ALA A O 1
ATOM 2126 N N . LEU A 1 287 ? -52.770 -22.733 72.564 1.00 82.44 287 LEU A N 1
ATOM 2127 C CA . LEU A 1 287 ? -51.957 -22.010 71.579 1.00 82.44 287 LEU A CA 1
ATOM 2128 C C . LEU A 1 287 ? -52.794 -21.462 70.412 1.00 82.44 287 LEU A C 1
ATOM 2130 O O . LEU A 1 287 ? -52.564 -20.335 69.976 1.00 82.44 287 LEU A O 1
ATOM 2134 N N . ARG A 1 288 ? -53.805 -22.198 69.937 1.00 83.62 288 ARG A N 1
ATOM 2135 C CA . ARG A 1 288 ? -54.760 -21.714 68.925 1.00 83.62 288 ARG A CA 1
ATOM 2136 C C . ARG A 1 288 ? -55.548 -20.512 69.444 1.00 83.62 288 ARG A C 1
ATOM 2138 O O . ARG A 1 288 ? -55.767 -19.570 68.688 1.00 83.62 288 ARG A O 1
ATOM 2145 N N . GLY A 1 289 ? -55.874 -20.481 70.741 1.00 73.81 289 GLY A N 1
ATOM 2146 C CA . GLY A 1 289 ? -56.469 -19.315 71.405 1.00 73.81 289 GLY A CA 1
ATOM 2147 C C . GLY A 1 289 ? -55.608 -18.041 71.349 1.00 73.81 289 GLY A C 1
ATOM 2148 O O . GLY A 1 289 ? -56.140 -16.941 71.450 1.00 73.81 289 GLY A O 1
ATOM 2149 N N . GLU A 1 290 ? -54.298 -18.175 71.119 1.00 69.25 290 GLU A N 1
ATOM 2150 C CA . GLU A 1 290 ? -53.358 -17.065 70.902 1.00 69.25 290 GLU A CA 1
ATOM 2151 C C . GLU A 1 290 ? -53.112 -16.749 69.421 1.00 69.25 290 GLU A C 1
ATOM 2153 O O . GLU A 1 290 ? -52.282 -15.898 69.094 1.00 69.25 290 GLU A O 1
ATOM 2158 N N . GLY A 1 291 ? -53.813 -17.434 68.518 1.00 71.88 291 GLY A N 1
ATOM 2159 C CA . GLY A 1 291 ? -53.658 -17.278 67.077 1.00 71.88 291 GLY A CA 1
ATOM 2160 C C . GLY A 1 291 ? -52.466 -18.035 66.485 1.00 71.88 291 GLY A C 1
ATOM 2161 O O . GLY A 1 291 ? -52.025 -17.680 65.394 1.00 71.88 291 GLY A O 1
ATOM 2162 N N . TYR A 1 292 ? -51.923 -19.053 67.166 1.00 79.69 292 TYR A N 1
ATOM 2163 C CA . TYR A 1 292 ? -50.933 -19.963 66.576 1.00 79.69 292 TYR A CA 1
ATOM 2164 C C . TYR A 1 292 ? -51.608 -21.038 65.709 1.00 79.69 292 TYR A C 1
ATOM 2166 O O . TYR A 1 292 ? -52.633 -21.600 66.093 1.00 79.69 292 TYR A O 1
ATOM 2174 N N . ASP A 1 293 ? -51.001 -21.368 64.567 1.00 82.38 293 ASP A N 1
ATOM 2175 C CA . ASP A 1 293 ? -51.368 -22.548 63.775 1.00 82.38 293 ASP A CA 1
ATOM 2176 C C . ASP A 1 293 ? -50.631 -23.762 64.351 1.00 82.38 293 ASP A C 1
ATOM 2178 O O . ASP A 1 293 ? -49.412 -23.881 64.226 1.00 82.38 293 ASP A O 1
ATOM 2182 N N . VAL A 1 294 ? -51.344 -24.634 65.060 1.00 86.56 294 VAL A N 1
ATOM 2183 C CA . VAL A 1 294 ? -50.716 -25.747 65.781 1.00 86.56 294 VAL A CA 1
ATOM 2184 C C . VAL A 1 294 ? -50.809 -27.025 64.962 1.00 86.56 294 VAL A C 1
ATOM 2186 O O . VAL A 1 294 ? -51.902 -27.537 64.708 1.00 86.56 294 VAL A O 1
ATOM 2189 N N . VAL A 1 295 ? -49.642 -27.557 64.612 1.00 89.69 295 VAL A N 1
ATOM 2190 C CA . VAL A 1 295 ? -49.462 -28.868 63.990 1.00 89.69 295 VAL A CA 1
ATOM 2191 C C . VAL A 1 295 ? -49.171 -29.871 65.097 1.00 89.69 295 VAL A C 1
ATOM 2193 O O . VAL A 1 295 ? -48.324 -29.613 65.947 1.00 89.69 295 VAL A O 1
ATOM 2196 N N . LEU A 1 296 ? -49.863 -31.006 65.094 1.00 92.69 296 LEU A N 1
ATOM 2197 C CA . LEU A 1 296 ? -49.708 -32.039 66.115 1.00 92.69 296 LEU A CA 1
ATOM 2198 C C . LEU A 1 296 ? -48.934 -33.225 65.549 1.00 92.69 296 LEU A C 1
ATOM 2200 O O . LEU A 1 296 ? -49.186 -33.633 64.418 1.00 92.69 296 LEU A O 1
ATOM 2204 N N . ALA A 1 297 ? -48.030 -33.773 66.352 1.00 92.06 297 ALA A N 1
ATOM 2205 C CA . ALA A 1 297 ? -47.344 -35.031 66.092 1.00 92.06 297 ALA A CA 1
ATOM 2206 C C . ALA A 1 297 ? -47.342 -35.882 67.365 1.00 92.06 297 ALA A C 1
ATOM 2208 O O . ALA A 1 297 ? -47.163 -35.364 68.465 1.00 92.06 297 ALA A O 1
ATOM 2209 N N . ARG A 1 298 ? -47.539 -37.191 67.223 1.00 91.12 298 ARG A N 1
ATOM 2210 C CA . ARG A 1 298 ? -47.652 -38.139 68.341 1.00 91.12 298 ARG A CA 1
ATOM 2211 C C . ARG A 1 298 ? -46.342 -38.866 68.649 1.00 91.12 298 ARG A C 1
ATOM 2213 O O . ARG A 1 298 ? -46.266 -39.607 69.625 1.00 91.12 298 ARG A O 1
ATOM 2220 N N . SER A 1 299 ? -45.319 -38.690 67.813 1.00 92.62 299 SER A N 1
ATOM 2221 C CA . SER A 1 299 ? -43.976 -39.233 68.035 1.00 92.62 299 SER A CA 1
ATOM 2222 C C . SER A 1 299 ? -42.888 -38.355 67.409 1.00 92.62 299 SER A C 1
ATOM 2224 O O . SER A 1 299 ? -43.161 -37.486 66.575 1.00 92.62 299 SER A O 1
ATOM 2226 N N . GLY A 1 300 ? -41.630 -38.595 67.796 1.00 88.88 300 GLY A N 1
ATOM 2227 C CA . GLY A 1 300 ? -40.472 -37.907 67.216 1.00 88.88 300 GLY A CA 1
ATOM 2228 C C . GLY A 1 300 ? -40.275 -38.196 65.721 1.00 88.88 300 GLY A C 1
ATOM 2229 O O . GLY A 1 300 ? -39.870 -37.308 64.974 1.00 88.88 300 GLY A O 1
ATOM 2230 N N . GLU A 1 301 ? -40.608 -39.405 65.263 1.00 92.25 301 GLU A N 1
ATOM 2231 C CA . GLU A 1 301 ? -40.569 -39.790 63.848 1.00 92.25 301 GLU A CA 1
ATOM 2232 C C . GLU A 1 301 ? -41.591 -39.001 63.022 1.00 92.25 301 GLU A C 1
ATOM 2234 O O . GLU A 1 301 ? -41.230 -38.412 62.003 1.00 92.25 301 GLU A O 1
ATOM 2239 N N . GLU A 1 302 ? -42.839 -38.921 63.496 1.00 90.06 302 GLU A N 1
ATOM 2240 C CA . GLU A 1 302 ? -43.902 -38.147 62.841 1.00 90.06 302 GLU A CA 1
ATOM 2241 C C . GLU A 1 302 ? -43.542 -36.655 62.778 1.00 90.06 302 GLU A C 1
ATOM 2243 O O . GLU A 1 302 ? -43.737 -35.998 61.753 1.00 90.06 302 GLU A O 1
ATOM 2248 N N . ALA A 1 303 ? -42.933 -36.122 63.841 1.00 90.56 303 ALA A N 1
ATOM 2249 C CA . ALA A 1 303 ? -42.448 -34.747 63.866 1.00 90.56 303 ALA A CA 1
ATOM 2250 C C . ALA A 1 303 ? -41.381 -34.482 62.789 1.00 90.56 303 ALA A C 1
ATOM 2252 O O . ALA A 1 303 ? -41.432 -33.453 62.115 1.00 90.56 303 ALA A O 1
ATOM 2253 N N . LEU A 1 304 ? -40.424 -35.394 62.592 1.00 89.56 304 LEU A N 1
ATOM 2254 C CA . LEU A 1 304 ? -39.385 -35.246 61.567 1.00 89.56 304 LEU A CA 1
ATOM 2255 C C . LEU A 1 304 ? -39.939 -35.376 60.144 1.00 89.56 304 LEU A C 1
ATOM 2257 O O . LEU A 1 304 ? -39.517 -34.624 59.263 1.00 89.56 304 LEU A O 1
ATOM 2261 N N . GLU A 1 305 ? -40.894 -36.281 59.919 1.00 86.44 305 GLU A N 1
ATOM 2262 C CA . GLU A 1 305 ? -41.598 -36.384 58.638 1.00 86.44 305 GLU A CA 1
ATOM 2263 C C . GLU A 1 305 ? -42.322 -35.072 58.315 1.00 86.44 305 GLU A C 1
ATOM 2265 O O . GLU A 1 305 ? -42.116 -34.516 57.234 1.00 86.44 305 GLU A O 1
ATOM 2270 N N . LEU A 1 306 ? -43.066 -34.508 59.272 1.00 83.88 306 LEU A N 1
ATOM 2271 C CA . LEU A 1 306 ? -43.748 -33.220 59.112 1.00 83.88 306 LEU A CA 1
ATOM 2272 C C . LEU A 1 306 ? -42.771 -32.064 58.858 1.00 83.88 306 LEU A C 1
ATOM 2274 O O . LEU A 1 306 ? -43.017 -31.238 57.981 1.00 83.88 306 LEU A O 1
ATOM 2278 N N . LEU A 1 307 ? -41.637 -32.016 59.561 1.00 86.25 307 LEU A N 1
ATOM 2279 C CA . LEU A 1 307 ? -40.616 -30.977 59.369 1.00 86.25 307 LEU A CA 1
ATOM 2280 C C . LEU A 1 307 ? -39.893 -31.072 58.018 1.00 86.25 307 LEU A C 1
ATOM 2282 O O . LEU A 1 307 ? -39.324 -30.080 57.561 1.00 86.25 307 LEU A O 1
ATOM 2286 N N . SER A 1 308 ? -39.905 -32.240 57.369 1.00 80.44 308 SER A N 1
ATOM 2287 C CA . SER A 1 308 ? -39.319 -32.420 56.034 1.00 80.44 308 SER A CA 1
ATOM 2288 C C . SER A 1 308 ? -40.179 -31.828 54.912 1.00 80.44 308 SER A C 1
ATOM 2290 O O . SER A 1 308 ? -39.654 -31.458 53.862 1.00 80.44 308 SER A O 1
ATOM 2292 N N . ILE A 1 309 ? -41.486 -31.707 55.151 1.00 76.44 309 ILE A N 1
ATOM 2293 C CA . ILE A 1 309 ? -42.472 -31.229 54.175 1.00 76.44 309 ILE A CA 1
ATOM 2294 C C . ILE A 1 309 ? -43.029 -29.847 54.521 1.00 76.44 309 ILE A C 1
ATOM 2296 O O . ILE A 1 309 ? -43.561 -29.167 53.647 1.00 76.44 309 ILE A O 1
ATOM 2300 N N . GLN A 1 310 ? -42.911 -29.413 55.779 1.00 75.38 310 GLN A N 1
ATOM 2301 C CA . GLN A 1 310 ? -43.537 -28.193 56.266 1.00 75.38 310 GLN A CA 1
ATOM 2302 C C . GLN A 1 310 ? -42.636 -27.448 57.250 1.00 75.38 310 GLN A C 1
ATOM 2304 O O . GLN A 1 310 ? -42.225 -27.968 58.286 1.00 75.38 310 GLN A O 1
ATOM 2309 N N . ALA A 1 311 ? -42.380 -26.177 56.948 1.00 79.56 311 ALA A N 1
ATOM 2310 C CA . ALA A 1 311 ? -41.668 -25.293 57.856 1.00 79.56 311 ALA A CA 1
ATOM 2311 C C . ALA A 1 311 ? -42.566 -24.878 59.031 1.00 79.56 311 ALA A C 1
ATOM 2313 O O . ALA A 1 311 ? -43.751 -24.581 58.854 1.00 79.56 311 ALA A O 1
ATOM 2314 N N . VAL A 1 312 ? -41.976 -24.819 60.224 1.00 87.56 312 VAL A N 1
ATOM 2315 C CA . VAL A 1 312 ? -42.632 -24.344 61.448 1.00 87.56 312 VAL A CA 1
ATOM 2316 C C . VAL A 1 312 ? -41.777 -23.273 62.130 1.00 87.56 312 VAL A C 1
ATOM 2318 O O . VAL A 1 312 ? -40.562 -23.181 61.929 1.00 87.56 312 VAL A O 1
ATOM 2321 N N . ASP A 1 313 ? -42.419 -22.429 62.927 1.00 85.44 313 ASP A N 1
ATOM 2322 C CA . ASP A 1 313 ? -41.804 -21.296 63.617 1.00 85.44 313 ASP A CA 1
ATOM 2323 C C . ASP A 1 313 ? -41.246 -21.673 64.995 1.00 85.44 313 ASP A C 1
ATOM 2325 O O . ASP A 1 313 ? -40.312 -21.027 65.467 1.00 85.44 313 ASP A O 1
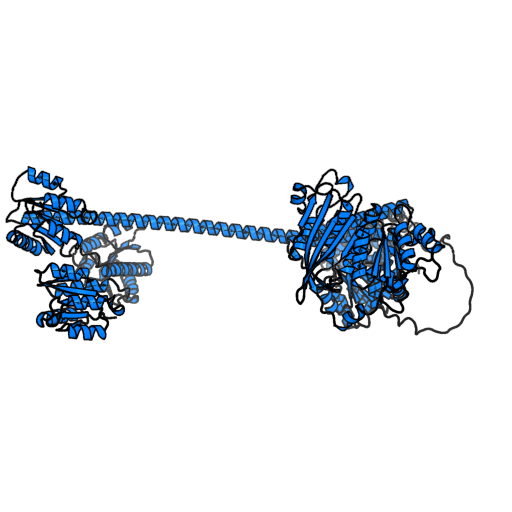ATOM 2329 N N . CYS A 1 314 ? -41.791 -22.712 65.631 1.00 90.94 314 CYS A N 1
ATOM 2330 C CA . CYS A 1 314 ? -41.321 -23.258 66.903 1.00 90.94 314 CYS A CA 1
ATOM 2331 C C . CYS A 1 314 ? -41.752 -24.724 67.040 1.00 90.94 314 CYS A C 1
ATOM 2333 O O . CYS A 1 314 ? -42.796 -25.117 66.520 1.00 90.94 314 CYS A O 1
ATOM 2335 N N . ILE A 1 315 ? -40.950 -25.524 67.737 1.00 94.44 315 ILE A N 1
ATOM 2336 C CA . ILE A 1 315 ? -41.229 -26.927 68.038 1.00 94.44 315 ILE A CA 1
ATOM 2337 C C . ILE A 1 315 ? -41.343 -27.066 69.557 1.00 94.44 315 ILE A C 1
ATOM 2339 O O . ILE A 1 315 ? -40.401 -26.733 70.273 1.00 94.44 315 ILE A O 1
ATOM 2343 N N . LEU A 1 316 ? -42.476 -27.561 70.044 1.00 93.94 316 LEU A N 1
ATOM 2344 C CA . LEU A 1 316 ? -42.666 -28.004 71.423 1.00 93.94 316 LEU A CA 1
ATOM 2345 C C . LEU A 1 316 ? -42.557 -29.515 71.421 1.00 93.94 316 LEU A C 1
ATOM 2347 O O . LEU A 1 316 ? -43.315 -30.174 70.718 1.00 93.94 316 LEU A O 1
ATOM 2351 N N . LEU A 1 317 ? -41.598 -30.054 72.155 1.00 94.25 317 LEU A N 1
ATOM 2352 C CA . LEU A 1 317 ? -41.229 -31.454 72.016 1.00 94.25 317 LEU A CA 1
ATOM 2353 C C . LEU A 1 317 ? -41.138 -32.104 73.383 1.00 94.25 317 LEU A C 1
ATOM 2355 O O . LEU A 1 317 ? -40.358 -31.674 74.231 1.00 94.25 317 LEU A O 1
ATOM 2359 N N . ASP A 1 318 ? -41.957 -33.126 73.593 1.00 93.00 318 ASP A N 1
ATOM 2360 C CA . ASP A 1 318 ? -41.917 -33.915 74.806 1.00 93.00 318 ASP A CA 1
ATOM 2361 C C . ASP A 1 318 ? -40.605 -34.688 74.935 1.00 93.00 318 ASP A C 1
ATOM 2363 O O . ASP A 1 318 ? -40.079 -35.266 73.982 1.00 93.00 318 ASP A O 1
ATOM 2367 N N . LEU A 1 319 ? -40.078 -34.705 76.152 1.00 86.62 319 LEU A N 1
ATOM 2368 C CA . LEU A 1 319 ? -38.844 -35.380 76.501 1.00 86.62 319 LEU A CA 1
ATOM 2369 C C . LEU A 1 319 ? -39.000 -36.903 76.449 1.00 86.62 319 LEU A C 1
ATOM 2371 O O . LEU A 1 319 ? -38.087 -37.605 76.003 1.00 86.62 319 LEU A O 1
ATOM 2375 N N . MET A 1 320 ? -40.144 -37.404 76.926 1.00 85.62 320 MET A N 1
ATOM 2376 C CA . MET A 1 320 ? -40.380 -38.817 77.221 1.00 85.62 320 MET A CA 1
ATOM 2377 C C . MET A 1 320 ? -41.489 -39.390 76.340 1.00 85.62 320 MET A C 1
ATOM 2379 O O . MET A 1 320 ? -42.615 -39.544 76.789 1.00 85.62 320 MET A O 1
ATOM 2383 N N . MET A 1 321 ? -41.135 -39.776 75.116 1.00 89.56 321 MET A N 1
ATOM 2384 C CA . MET A 1 321 ? -42.044 -40.428 74.168 1.00 89.56 321 MET A CA 1
ATOM 2385 C C . MET A 1 321 ? -41.598 -41.875 73.876 1.00 89.56 321 MET A C 1
ATOM 2387 O O . MET A 1 321 ? -40.398 -42.170 73.935 1.00 89.56 321 MET A O 1
ATOM 2391 N N . PRO A 1 322 ? -42.524 -42.797 73.556 1.00 80.81 322 PRO A N 1
ATOM 2392 C CA . PRO A 1 322 ? -42.198 -44.148 73.115 1.00 80.81 322 PRO A CA 1
ATOM 2393 C C . PRO A 1 322 ? -41.576 -44.139 71.710 1.00 80.81 322 PRO A C 1
ATOM 2395 O O . PRO A 1 322 ? -42.011 -43.401 70.832 1.00 80.81 322 PRO A O 1
ATOM 2398 N N . GLY A 1 323 ? -40.581 -45.003 71.482 1.00 88.19 323 GLY A N 1
ATOM 2399 C CA . GLY A 1 323 ? -39.811 -45.014 70.232 1.00 88.19 323 GLY A CA 1
ATOM 2400 C C . GLY A 1 323 ? -38.649 -44.023 70.299 1.00 88.19 323 GLY A C 1
ATOM 2401 O O . GLY A 1 323 ? -37.743 -44.210 71.117 1.00 88.19 323 GLY A O 1
ATOM 2402 N N . MET A 1 324 ? -38.668 -42.992 69.453 1.00 89.88 324 MET A N 1
ATOM 2403 C CA . MET A 1 324 ? -37.693 -41.900 69.476 1.00 89.88 324 MET A CA 1
ATOM 2404 C C . MET A 1 324 ? -37.925 -40.946 70.654 1.00 89.88 324 MET A C 1
ATOM 2406 O O . MET A 1 324 ? -38.969 -40.306 70.774 1.00 89.88 324 MET A O 1
ATOM 2410 N N . SER A 1 325 ? -36.903 -40.792 71.498 1.00 88.75 325 SER A N 1
ATOM 2411 C CA . SER A 1 325 ? -36.935 -39.828 72.609 1.00 88.75 325 SER A CA 1
ATOM 2412 C C . SER A 1 325 ? -36.889 -38.372 72.124 1.00 88.75 325 SER A C 1
ATOM 2414 O O . SER A 1 325 ? -36.299 -38.077 71.080 1.00 88.75 325 SER A O 1
ATOM 2416 N N . GLY A 1 326 ? -37.397 -37.430 72.928 1.00 87.44 326 GLY A N 1
ATOM 2417 C CA . GLY A 1 326 ? -37.312 -35.995 72.621 1.00 87.44 326 GLY A CA 1
ATOM 2418 C C . GLY A 1 326 ? -35.876 -35.498 72.416 1.00 87.44 326 GLY A C 1
ATOM 2419 O O . GLY A 1 326 ? -35.601 -34.711 71.513 1.00 87.44 326 GLY A O 1
ATOM 2420 N N . HIS A 1 327 ? -34.911 -36.026 73.173 1.00 88.38 327 HIS A N 1
ATOM 2421 C CA . HIS A 1 327 ? -33.487 -35.707 73.001 1.00 88.38 327 HIS A CA 1
ATOM 2422 C C . HIS A 1 327 ? -32.928 -36.144 71.642 1.00 88.38 327 HIS A C 1
ATOM 2424 O O . HIS A 1 327 ? -32.063 -35.485 71.060 1.00 88.38 327 HIS A O 1
ATOM 2430 N N . GLU A 1 328 ? -33.369 -37.298 71.150 1.00 91.50 328 GLU A N 1
ATOM 2431 C CA . GLU A 1 328 ? -32.954 -37.826 69.855 1.00 91.50 328 GLU A CA 1
ATOM 2432 C C . GLU A 1 328 ? -33.578 -37.020 68.714 1.00 91.50 328 GLU A C 1
ATOM 2434 O O . GLU A 1 328 ? -32.848 -36.557 67.835 1.00 91.50 328 GLU A O 1
ATOM 2439 N N . ALA A 1 329 ? -34.878 -36.728 68.802 1.00 91.38 329 ALA A N 1
ATOM 2440 C CA . ALA A 1 329 ? -35.576 -35.861 67.858 1.00 91.38 329 ALA A CA 1
ATOM 2441 C C . ALA A 1 329 ? -34.952 -34.452 67.799 1.00 91.38 329 ALA A C 1
ATOM 2443 O O . ALA A 1 329 ? -34.662 -33.947 66.715 1.00 91.38 329 ALA A O 1
ATOM 2444 N N . CYS A 1 330 ? -34.640 -33.841 68.949 1.00 92.12 330 CYS A N 1
ATOM 2445 C CA . CYS A 1 330 ? -33.989 -32.528 69.015 1.00 92.12 330 CYS A CA 1
ATOM 2446 C C . CYS A 1 330 ? -32.618 -32.520 68.319 1.00 92.12 330 CYS A C 1
ATOM 2448 O O . CYS A 1 330 ? -32.338 -31.629 67.514 1.00 92.12 330 CYS A O 1
ATOM 2450 N N . ARG A 1 331 ? -31.774 -33.537 68.552 1.00 92.25 331 ARG A N 1
ATOM 2451 C CA . ARG A 1 331 ? -30.470 -33.647 67.871 1.00 92.25 331 ARG A CA 1
ATOM 2452 C C . ARG A 1 331 ? -30.622 -33.784 66.357 1.00 92.25 331 ARG A C 1
ATOM 2454 O O . ARG A 1 331 ? -29.841 -33.197 65.605 1.00 92.25 331 ARG A O 1
ATOM 2461 N N . LEU A 1 332 ? -31.629 -34.523 65.896 1.00 92.25 332 LEU A N 1
ATOM 2462 C CA . LEU A 1 332 ? -31.910 -34.672 64.467 1.00 92.25 332 LEU A CA 1
ATOM 2463 C C . LEU A 1 332 ? -32.384 -33.350 63.846 1.00 92.25 332 LEU A C 1
ATOM 2465 O O . LEU A 1 332 ? -31.848 -32.945 62.815 1.00 92.25 332 LEU A O 1
ATOM 2469 N N . VAL A 1 333 ? -33.265 -32.605 64.520 1.00 90.56 333 VAL A N 1
ATOM 2470 C CA . VAL A 1 333 ? -33.666 -31.252 64.093 1.00 90.56 333 VAL A CA 1
ATOM 2471 C C . VAL A 1 333 ? -32.456 -30.316 64.014 1.00 90.56 333 VAL A C 1
ATOM 2473 O O . VAL A 1 333 ? -32.239 -29.672 62.988 1.00 90.56 333 VAL A O 1
ATOM 2476 N N . LYS A 1 334 ? -31.620 -30.264 65.058 1.00 90.62 334 LYS A N 1
ATOM 2477 C CA . LYS A 1 334 ? -30.462 -29.356 65.123 1.00 90.62 334 LYS A CA 1
ATOM 2478 C C . LYS A 1 334 ? -29.298 -29.743 64.204 1.00 90.62 334 LYS A C 1
ATOM 2480 O O . LYS A 1 334 ? -28.486 -28.885 63.863 1.00 90.62 334 LYS A O 1
ATOM 2485 N N . SER A 1 335 ? -29.223 -30.994 63.755 1.00 89.62 335 SER A N 1
ATOM 2486 C CA . SER A 1 335 ? -28.228 -31.435 62.764 1.00 89.62 335 SER A CA 1
ATOM 2487 C C . SER A 1 335 ? -28.642 -31.173 61.311 1.00 89.62 335 SER A C 1
ATOM 2489 O O . SER A 1 335 ? -27.780 -31.143 60.431 1.00 89.62 335 SER A O 1
ATOM 2491 N N . SER A 1 336 ? -29.929 -30.926 61.046 1.00 85.62 336 SER A N 1
ATOM 2492 C CA . SER A 1 336 ? -30.439 -30.667 59.698 1.00 85.62 336 SER A CA 1
ATOM 2493 C C . SER A 1 336 ? -30.268 -29.195 59.285 1.00 85.62 336 SER A C 1
ATOM 2495 O O . SER A 1 336 ? -30.879 -28.314 59.893 1.00 85.62 336 SER A O 1
ATOM 2497 N N . PRO A 1 337 ? -29.513 -28.875 58.213 1.00 77.69 337 PRO A N 1
ATOM 2498 C CA . PRO A 1 337 ? -29.290 -27.493 57.775 1.00 77.69 337 PRO A CA 1
ATOM 2499 C C . PRO A 1 337 ? -30.566 -26.701 57.463 1.00 77.69 337 PRO A C 1
ATOM 2501 O O . PRO A 1 337 ? -30.559 -25.481 57.592 1.00 77.69 337 PRO A O 1
ATOM 2504 N N . ALA A 1 338 ? -31.643 -27.382 57.061 1.00 76.00 338 ALA A N 1
ATOM 2505 C CA . ALA A 1 338 ? -32.901 -26.750 56.670 1.00 76.00 338 ALA A CA 1
ATOM 2506 C C . ALA A 1 338 ? -33.751 -26.291 57.868 1.00 76.00 338 ALA A C 1
ATOM 2508 O O . ALA A 1 338 ? -34.479 -25.310 57.756 1.00 76.00 338 ALA A O 1
ATOM 2509 N N . ILE A 1 339 ? -33.657 -26.982 59.010 1.00 84.06 339 ILE A N 1
ATOM 2510 C CA . ILE A 1 339 ? -34.556 -26.778 60.161 1.00 84.06 339 ILE A CA 1
ATOM 2511 C C . ILE A 1 339 ? -33.823 -26.530 61.485 1.00 84.06 339 ILE A C 1
ATOM 2513 O O . ILE A 1 339 ? -34.483 -26.212 62.472 1.00 84.06 339 ILE A O 1
ATOM 2517 N N . ARG A 1 340 ? -32.483 -26.591 61.518 1.00 86.12 340 ARG A N 1
ATOM 2518 C CA . ARG A 1 340 ? -31.673 -26.403 62.738 1.00 86.12 340 ARG A CA 1
ATOM 2519 C C . ARG A 1 340 ? -31.896 -25.075 63.459 1.00 86.12 340 ARG A C 1
ATOM 2521 O O . ARG A 1 340 ? -31.765 -25.008 64.678 1.00 86.12 340 ARG A O 1
ATOM 2528 N N . GLU A 1 341 ? -32.248 -24.029 62.716 1.00 83.81 341 GLU A N 1
ATOM 2529 C CA . GLU A 1 341 ? -32.506 -22.689 63.259 1.00 83.81 341 GLU A CA 1
ATOM 2530 C C . GLU A 1 341 ? -33.921 -22.577 63.858 1.00 83.81 341 GLU A C 1
ATOM 2532 O O . GLU A 1 341 ? -34.295 -21.540 64.395 1.00 83.81 341 GLU A O 1
ATOM 2537 N N . THR A 1 342 ? -34.750 -23.623 63.756 1.00 88.69 342 THR A N 1
ATOM 2538 C CA . THR A 1 342 ? -36.091 -23.635 64.349 1.00 88.69 342 THR A CA 1
ATOM 2539 C C . THR A 1 342 ? -35.982 -23.793 65.864 1.00 88.69 342 THR A C 1
ATOM 2541 O O . THR A 1 342 ? -35.358 -24.759 66.313 1.00 88.69 342 THR A O 1
ATOM 2544 N N . PRO A 1 343 ? -36.562 -22.875 66.657 1.00 89.19 343 PRO A N 1
ATOM 2545 C CA . PRO A 1 343 ? -36.530 -22.949 68.104 1.00 89.19 343 PRO A CA 1
ATOM 2546 C C . PRO A 1 343 ? -37.196 -24.221 68.614 1.00 89.19 343 PRO A C 1
ATOM 2548 O O . PRO A 1 343 ? -38.349 -24.489 68.268 1.00 89.19 343 PRO A O 1
ATOM 2551 N N . VAL A 1 344 ? -36.487 -24.970 69.453 1.00 92.62 344 VAL A N 1
ATOM 2552 C CA . VAL A 1 344 ? -36.999 -26.188 70.087 1.00 92.62 344 VAL A CA 1
ATOM 2553 C C . VAL A 1 344 ? -37.170 -25.942 71.584 1.00 92.62 344 VAL A C 1
ATOM 2555 O O . VAL A 1 344 ? -36.208 -25.619 72.275 1.00 92.62 344 VAL A O 1
ATOM 2558 N N . VAL A 1 345 ? -38.386 -26.116 72.094 1.00 90.62 345 VAL A N 1
ATOM 2559 C CA . VAL A 1 345 ? -38.727 -26.006 73.514 1.00 90.62 345 VAL A CA 1
ATOM 2560 C C . VAL A 1 345 ? -39.059 -27.398 74.046 1.00 90.62 345 VAL A C 1
ATOM 2562 O O . VAL A 1 345 ? -40.021 -28.018 73.594 1.00 90.62 345 VAL A O 1
ATOM 2565 N N . MET A 1 346 ? -38.275 -27.896 75.004 1.00 89.12 346 MET A N 1
ATOM 2566 C CA . MET A 1 346 ? -38.543 -29.195 75.633 1.00 89.12 346 MET A CA 1
ATOM 2567 C C . MET A 1 346 ? -39.696 -29.121 76.634 1.00 89.12 346 MET A C 1
ATOM 2569 O O . MET A 1 346 ? -39.713 -28.232 77.488 1.00 89.12 346 MET A O 1
ATOM 2573 N N . LEU A 1 347 ? -40.600 -30.100 76.575 1.00 89.81 347 LEU A N 1
ATOM 2574 C CA . LEU A 1 347 ? -41.651 -30.355 77.562 1.00 89.81 347 LEU A CA 1
ATOM 2575 C C . LEU A 1 347 ? -41.309 -31.604 78.384 1.00 89.81 347 LEU A C 1
ATOM 2577 O O . LEU A 1 347 ? -40.723 -32.550 77.884 1.00 89.81 347 LEU A O 1
ATOM 2581 N N . THR A 1 348 ? -41.644 -31.617 79.667 1.00 83.81 348 THR A N 1
ATOM 2582 C CA . THR A 1 348 ? -41.136 -32.594 80.659 1.00 83.81 348 THR A CA 1
ATOM 2583 C C . THR A 1 348 ? -42.087 -32.766 81.846 1.00 83.81 348 THR A C 1
ATOM 2585 O O . THR A 1 348 ? -42.698 -31.811 82.320 1.00 83.81 348 THR A O 1
ATOM 2588 N N . ALA A 1 349 ? -42.191 -33.968 82.404 1.00 78.56 349 ALA A N 1
ATOM 2589 C CA . ALA A 1 349 ? -43.063 -34.229 83.553 1.00 78.56 349 ALA A CA 1
ATOM 2590 C C . ALA A 1 349 ? -42.413 -33.969 84.933 1.00 78.56 349 ALA A C 1
ATOM 2592 O O . ALA A 1 349 ? -43.090 -34.100 85.953 1.00 78.56 349 ALA A O 1
ATOM 2593 N N . ARG A 1 350 ? -41.107 -33.653 85.010 1.00 66.44 350 ARG A N 1
ATOM 2594 C CA . ARG A 1 350 ? -40.361 -33.528 86.283 1.00 66.44 350 ARG A CA 1
ATOM 2595 C C . ARG A 1 350 ? -39.531 -32.243 86.368 1.00 66.44 350 ARG A C 1
ATOM 2597 O O . ARG A 1 350 ? -38.929 -31.820 85.387 1.00 66.44 350 ARG A O 1
ATOM 2604 N N . GLU A 1 351 ? -39.393 -31.687 87.574 1.00 64.25 351 GLU A N 1
ATOM 2605 C CA . GLU A 1 351 ? -38.387 -30.657 87.917 1.00 64.25 351 GLU A CA 1
ATOM 2606 C C . GLU A 1 351 ? -36.977 -31.262 88.096 1.00 64.25 351 GLU A C 1
ATOM 2608 O O . GLU A 1 351 ? -36.222 -30.886 88.993 1.00 64.25 351 GLU A O 1
ATOM 2613 N N . ASP A 1 352 ? -36.624 -32.257 87.283 1.00 66.50 352 ASP A N 1
ATOM 2614 C CA . ASP A 1 352 ? -35.319 -32.903 87.374 1.00 66.5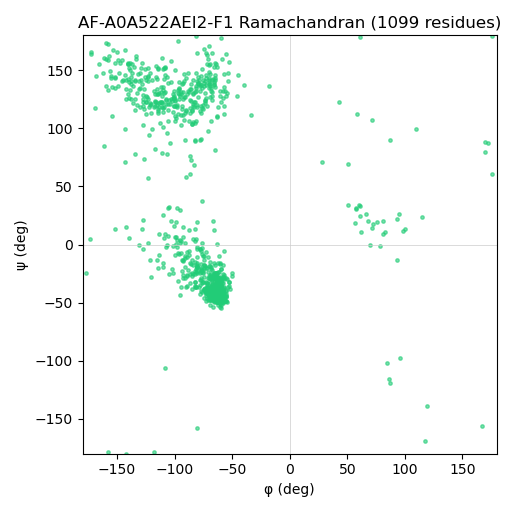0 352 ASP A CA 1
ATOM 2615 C C . ASP A 1 352 ? -34.262 -32.043 86.671 1.00 66.50 352 ASP A C 1
ATOM 2617 O O . ASP A 1 352 ? -34.343 -31.768 85.472 1.00 66.50 352 ASP A O 1
ATOM 2621 N N . ARG A 1 353 ? -33.267 -31.593 87.436 1.00 67.62 353 ARG A N 1
ATOM 2622 C CA . ARG A 1 353 ? -32.196 -30.722 86.946 1.00 67.62 353 ARG A CA 1
ATOM 2623 C C . ARG A 1 353 ? -31.340 -31.415 85.887 1.00 67.62 353 ARG A C 1
ATOM 2625 O O . ARG A 1 353 ? -30.850 -30.733 84.989 1.00 67.62 353 ARG A O 1
ATOM 2632 N N . ASP A 1 354 ? -31.192 -32.734 85.972 1.00 72.62 354 ASP A N 1
ATOM 2633 C CA . ASP A 1 354 ? -30.371 -33.499 85.034 1.00 72.62 354 ASP A CA 1
ATOM 2634 C C . ASP A 1 354 ? -31.062 -33.594 83.663 1.00 72.62 354 ASP A C 1
ATOM 2636 O O . ASP A 1 354 ? -30.433 -33.342 82.636 1.00 72.62 354 ASP A O 1
ATOM 2640 N N . ALA A 1 355 ? -32.387 -33.779 83.644 1.00 68.25 355 ALA A N 1
ATOM 2641 C CA . ALA A 1 355 ? -33.200 -33.779 82.424 1.00 68.25 355 ALA A CA 1
ATOM 2642 C C . ALA A 1 355 ? -33.181 -32.427 81.676 1.00 68.25 355 ALA A C 1
ATOM 2644 O O . ALA A 1 355 ? -33.173 -32.388 80.446 1.00 68.25 355 ALA A O 1
ATOM 2645 N N . ILE A 1 356 ? -33.126 -31.305 82.404 1.00 67.31 356 ILE A N 1
ATOM 2646 C CA . ILE A 1 356 ? -32.977 -29.961 81.812 1.00 67.31 356 ILE A CA 1
ATOM 2647 C C . ILE A 1 356 ? -31.626 -29.824 81.108 1.00 67.31 356 ILE A C 1
ATOM 2649 O O . ILE A 1 356 ? -31.546 -29.328 79.983 1.00 67.31 356 ILE A O 1
ATOM 2653 N N . ILE A 1 357 ? -30.554 -30.240 81.789 1.00 72.44 357 ILE A N 1
ATOM 2654 C CA . ILE A 1 357 ? -29.186 -30.142 81.273 1.00 72.44 357 ILE A CA 1
ATOM 2655 C C . ILE A 1 357 ? -29.033 -31.018 80.026 1.00 72.44 357 ILE A C 1
ATOM 2657 O O . ILE A 1 357 ? -28.441 -30.580 79.041 1.00 72.44 357 ILE A O 1
ATOM 2661 N N . GLU A 1 358 ? -29.595 -32.226 80.039 1.00 74.12 358 GLU A N 1
ATOM 2662 C CA . GLU A 1 358 ? -29.593 -33.128 78.886 1.00 74.12 358 GLU A CA 1
ATOM 2663 C C . GLU A 1 358 ? -30.369 -32.553 77.691 1.00 74.12 358 GLU A C 1
ATOM 2665 O O . GLU A 1 358 ? -29.852 -32.576 76.570 1.00 74.12 358 GLU A O 1
ATOM 2670 N N . GLY A 1 359 ? -31.541 -31.946 77.916 1.00 71.38 359 GLY A N 1
ATOM 2671 C CA . GLY A 1 359 ? -32.332 -31.287 76.871 1.00 71.38 359 GLY A CA 1
ATOM 2672 C C . GLY A 1 359 ? -31.595 -30.124 76.196 1.00 71.38 359 GLY A C 1
ATOM 2673 O O . GLY A 1 359 ? -31.549 -30.037 74.967 1.00 71.38 359 GLY A O 1
ATOM 2674 N N . LEU A 1 360 ? -30.943 -29.262 76.981 1.00 74.38 360 LEU A N 1
ATOM 2675 C CA . LEU A 1 360 ? -30.134 -28.158 76.450 1.00 74.38 360 LEU A CA 1
ATOM 2676 C C . LEU A 1 360 ? -28.877 -28.664 75.719 1.00 74.38 360 LEU A C 1
ATOM 2678 O O . LEU A 1 360 ? -28.540 -28.155 74.652 1.00 74.38 360 LEU A O 1
ATOM 2682 N N . ASN A 1 361 ? -28.215 -29.708 76.233 1.00 77.25 361 ASN A N 1
ATOM 2683 C CA . ASN A 1 361 ? -27.065 -30.338 75.568 1.00 77.25 361 ASN A CA 1
ATOM 2684 C C . ASN A 1 361 ? -27.445 -31.031 74.248 1.00 77.25 361 ASN A C 1
ATOM 2686 O O . ASN A 1 361 ? -26.614 -31.133 73.346 1.00 77.25 361 ASN A O 1
ATOM 2690 N N . ALA A 1 362 ? -28.693 -31.489 74.111 1.00 81.56 362 ALA A N 1
ATOM 2691 C CA . ALA A 1 362 ? -29.246 -31.994 72.855 1.00 81.56 362 ALA A CA 1
ATOM 2692 C C . ALA A 1 362 ? -29.535 -30.879 71.828 1.00 81.56 362 ALA A C 1
ATOM 2694 O O . ALA A 1 362 ? -29.852 -31.176 70.673 1.00 81.56 362 ALA A O 1
ATOM 2695 N N . GLY A 1 363 ? -29.392 -29.611 72.229 1.00 82.50 363 GLY A N 1
ATOM 2696 C CA . GLY A 1 363 ? -29.552 -28.434 71.384 1.00 82.50 363 GLY A CA 1
ATOM 2697 C C . GLY A 1 363 ? -30.899 -27.729 71.526 1.00 82.50 363 GLY A C 1
ATOM 2698 O O . GLY A 1 363 ? -31.209 -26.900 70.677 1.00 82.50 363 GLY A O 1
ATOM 2699 N N . ALA A 1 364 ? -31.706 -28.034 72.547 1.00 85.44 364 ALA A N 1
ATOM 2700 C CA . ALA A 1 364 ? -32.945 -27.298 72.788 1.00 85.44 364 ALA A CA 1
ATOM 2701 C C . ALA A 1 364 ? -32.663 -25.830 73.160 1.00 85.44 364 ALA A C 1
ATOM 2703 O O . ALA A 1 364 ? -31.680 -25.513 73.829 1.00 85.44 364 ALA A O 1
ATOM 2704 N N . ASP A 1 365 ? -33.550 -24.936 72.733 1.00 84.44 365 ASP A N 1
ATOM 2705 C CA . ASP A 1 365 ? -33.462 -23.491 72.953 1.00 84.44 365 ASP A CA 1
ATOM 2706 C C . ASP A 1 365 ? -34.071 -23.050 74.285 1.00 84.44 365 ASP A C 1
ATOM 2708 O O . ASP A 1 365 ? -33.715 -21.996 74.817 1.00 84.44 365 ASP A O 1
ATOM 2712 N N . ASP A 1 366 ? -35.018 -23.834 74.799 1.00 83.56 366 ASP A N 1
ATOM 2713 C CA . ASP A 1 366 ? -35.627 -23.629 76.106 1.00 83.56 366 ASP A CA 1
ATOM 2714 C C . ASP A 1 366 ? -36.243 -24.928 76.647 1.00 83.56 366 ASP A C 1
ATOM 2716 O O . ASP A 1 366 ? -36.347 -25.937 75.947 1.00 83.56 366 ASP A O 1
ATOM 2720 N N . TYR A 1 367 ? -36.684 -24.888 77.901 1.00 84.06 367 TYR A N 1
ATOM 2721 C CA . TYR A 1 367 ? -37.320 -25.999 78.601 1.00 84.06 367 TYR A CA 1
ATOM 2722 C C . TYR A 1 367 ? -38.480 -25.519 79.476 1.00 84.06 367 TYR A C 1
ATOM 2724 O O . TYR A 1 367 ? -38.394 -24.469 80.123 1.00 84.06 367 TYR A O 1
ATOM 2732 N N . ILE A 1 368 ? -39.554 -26.314 79.540 1.00 84.44 368 ILE A N 1
ATOM 2733 C CA . ILE A 1 368 ? -40.778 -26.006 80.287 1.00 84.44 368 ILE A CA 1
ATOM 2734 C C . ILE A 1 368 ? -41.327 -27.261 80.965 1.00 84.44 368 ILE A C 1
ATOM 2736 O O . ILE A 1 368 ? -41.542 -28.285 80.324 1.00 84.44 368 ILE A O 1
ATOM 2740 N N . VAL A 1 369 ? -41.618 -27.154 82.264 1.00 83.19 369 VAL A N 1
ATOM 2741 C CA . VAL A 1 369 ? -42.309 -28.198 83.038 1.00 83.19 369 VAL A CA 1
ATOM 2742 C C . VAL A 1 369 ? -43.768 -28.301 82.592 1.00 83.19 369 VAL A C 1
ATOM 2744 O O . VAL A 1 369 ? -44.472 -27.290 82.583 1.00 83.19 369 VAL A O 1
ATOM 2747 N N . LYS A 1 370 ? -44.225 -29.511 82.230 1.00 84.44 370 LYS A N 1
ATOM 2748 C CA . LYS A 1 370 ? -45.624 -29.797 81.889 1.00 84.44 370 LYS A CA 1
ATOM 2749 C C . LYS A 1 370 ? -46.496 -29.405 83.080 1.00 84.44 370 LYS A C 1
ATOM 2751 O O . LYS A 1 370 ? -46.352 -29.927 84.183 1.00 84.44 370 LYS A O 1
ATOM 2756 N N . SER A 1 371 ? -47.392 -28.465 82.834 1.00 77.00 371 SER A N 1
ATOM 2757 C CA . SER A 1 371 ? -48.341 -27.913 83.792 1.00 77.00 371 SER A CA 1
ATOM 2758 C C . SER A 1 371 ? -49.700 -27.826 83.109 1.00 77.00 371 SER A C 1
ATOM 2760 O O . SER A 1 371 ? -49.761 -27.674 81.890 1.00 77.00 371 SER A O 1
ATOM 2762 N N . SER A 1 372 ? -50.777 -27.889 83.891 1.00 69.38 372 SER A N 1
ATOM 2763 C CA . SER A 1 372 ? -52.127 -27.567 83.416 1.00 69.38 372 SER A CA 1
ATOM 2764 C C . SER A 1 372 ? -52.352 -26.056 83.248 1.00 69.38 372 SER A C 1
ATOM 2766 O O . SER A 1 372 ? -53.355 -25.643 82.673 1.00 69.38 372 SER A O 1
ATOM 2768 N N . ASP A 1 373 ? -51.421 -25.222 83.727 1.00 75.44 373 ASP A N 1
ATOM 2769 C CA . ASP A 1 373 ? -51.380 -23.781 83.469 1.00 75.44 373 ASP A CA 1
ATOM 2770 C C . ASP A 1 373 ? -50.371 -23.457 82.353 1.00 75.44 373 ASP A C 1
ATOM 2772 O O . ASP A 1 373 ? -49.151 -23.493 82.547 1.00 75.44 373 ASP A O 1
ATOM 2776 N N . PHE A 1 374 ? -50.897 -23.121 81.173 1.00 83.69 374 PHE A N 1
ATOM 2777 C CA . PHE A 1 374 ? -50.123 -22.843 79.961 1.00 83.69 374 PHE A CA 1
ATOM 2778 C C . PHE A 1 374 ? -49.592 -21.398 79.860 1.00 83.69 374 PHE A C 1
ATOM 2780 O O . PHE A 1 374 ? -48.981 -21.052 78.845 1.00 83.69 374 PHE A O 1
ATOM 2787 N N . GLN A 1 375 ? -49.772 -20.533 80.870 1.00 75.12 375 GLN A N 1
ATOM 2788 C CA . GLN A 1 375 ? -49.312 -19.134 80.792 1.00 75.12 375 GLN A CA 1
ATOM 2789 C C . GLN A 1 375 ? -47.796 -19.006 80.590 1.00 75.12 375 GLN A C 1
ATOM 2791 O O . GLN A 1 375 ? -47.333 -18.240 79.740 1.00 75.12 375 GLN A O 1
ATOM 2796 N N . VAL A 1 376 ? -47.011 -19.787 81.339 1.00 74.25 376 VAL A N 1
ATOM 2797 C CA . VAL A 1 376 ? -45.543 -19.791 81.227 1.00 74.25 376 VAL A CA 1
ATOM 2798 C C . VAL A 1 376 ? -45.100 -20.357 79.878 1.00 74.25 376 VAL A C 1
ATOM 2800 O O . VAL A 1 376 ? -44.161 -19.835 79.273 1.00 74.25 376 VAL A O 1
ATOM 2803 N N . LEU A 1 377 ? -45.805 -21.381 79.382 1.00 84.50 377 LEU A N 1
ATOM 2804 C CA . LEU A 1 377 ? -45.556 -21.973 78.071 1.00 84.50 377 LEU A CA 1
ATOM 2805 C C . LEU A 1 377 ? -45.732 -20.942 76.962 1.00 84.50 377 LEU A C 1
ATOM 2807 O O . LEU A 1 377 ? -44.796 -20.682 76.210 1.00 84.50 377 LEU A O 1
ATOM 2811 N N . ARG A 1 378 ? -46.884 -20.272 76.928 1.00 80.19 378 ARG A N 1
ATOM 2812 C CA . ARG A 1 378 ? -47.182 -19.227 75.943 1.00 80.19 378 ARG A CA 1
ATOM 2813 C C . ARG A 1 378 ? -46.133 -18.116 75.936 1.00 80.19 378 ARG A C 1
ATOM 2815 O O . ARG A 1 378 ? -45.659 -17.727 74.870 1.00 80.19 378 ARG A O 1
ATOM 2822 N N . ALA A 1 379 ? -45.727 -17.637 77.113 1.00 70.00 379 ALA A N 1
ATOM 2823 C CA . ALA A 1 379 ? -44.726 -16.578 77.228 1.00 70.00 379 ALA A CA 1
ATOM 2824 C C . ALA A 1 379 ? -43.356 -16.993 76.658 1.00 70.00 379 ALA A C 1
ATOM 2826 O O . ALA A 1 379 ? -42.712 -16.206 75.961 1.00 70.00 379 ALA A O 1
ATOM 2827 N N . ARG A 1 380 ? -42.920 -18.231 76.917 1.00 74.81 380 ARG A N 1
ATOM 2828 C CA . ARG A 1 380 ? -41.634 -18.756 76.431 1.00 74.81 380 ARG A CA 1
ATOM 2829 C C . ARG A 1 380 ? -41.650 -19.050 74.935 1.00 74.81 380 ARG A C 1
ATOM 2831 O O . ARG A 1 380 ? -40.714 -18.662 74.240 1.00 74.81 380 ARG A O 1
ATOM 2838 N N . VAL A 1 381 ? -42.731 -19.630 74.415 1.00 79.44 381 VAL A N 1
ATOM 2839 C CA . VAL A 1 381 ? -42.910 -19.850 72.969 1.00 79.44 381 VAL A CA 1
ATOM 2840 C C . VAL A 1 381 ? -42.886 -18.524 72.212 1.00 79.44 381 VAL A C 1
ATOM 2842 O O . VAL A 1 381 ? -42.146 -18.373 71.238 1.00 79.44 381 VAL A O 1
ATOM 2845 N N . LEU A 1 382 ? -43.604 -17.514 72.711 1.00 76.88 382 LEU A N 1
ATOM 2846 C CA . LEU A 1 382 ? -43.585 -16.171 72.138 1.00 76.88 382 LEU A CA 1
ATOM 2847 C C . LEU A 1 382 ? -42.178 -15.552 72.149 1.00 76.88 382 LEU A C 1
ATOM 2849 O O . LEU A 1 382 ? -41.767 -14.945 71.158 1.00 76.88 382 LEU A O 1
ATOM 2853 N N . ALA A 1 383 ? -41.430 -15.700 73.246 1.00 67.00 383 ALA A N 1
ATOM 2854 C CA . ALA A 1 383 ? -40.065 -15.187 73.352 1.00 67.00 383 ALA A CA 1
ATOM 2855 C C . ALA A 1 383 ? -39.120 -15.842 72.331 1.00 67.00 383 ALA A C 1
ATOM 2857 O O . ALA A 1 383 ? -38.344 -15.142 71.677 1.00 67.00 383 ALA A O 1
ATOM 2858 N N . GLN A 1 384 ? -39.224 -17.159 72.144 1.00 79.19 384 GLN A N 1
ATOM 2859 C CA . GLN A 1 384 ? -38.396 -17.903 71.194 1.00 79.19 384 GLN A CA 1
ATOM 2860 C C . GLN A 1 384 ? -38.696 -17.537 69.738 1.00 79.19 384 GLN A C 1
ATOM 2862 O O . GLN A 1 384 ? -37.774 -17.289 68.957 1.00 79.19 384 GLN A O 1
ATOM 2867 N N . ILE A 1 385 ? -39.978 -17.405 69.391 1.00 78.19 385 ILE A N 1
ATOM 2868 C CA . ILE A 1 385 ? -40.401 -16.966 68.057 1.00 78.19 385 ILE A CA 1
ATOM 2869 C C . ILE A 1 385 ? -39.904 -15.538 67.772 1.00 78.19 385 ILE A C 1
ATOM 2871 O O . ILE A 1 385 ? -39.376 -15.280 66.691 1.00 78.19 385 ILE A O 1
ATOM 2875 N N . ARG A 1 386 ? -40.000 -14.614 68.741 1.00 77.12 386 ARG A N 1
ATOM 2876 C CA . ARG A 1 386 ? -39.490 -13.236 68.589 1.00 77.12 386 ARG A CA 1
ATOM 2877 C C . ARG A 1 386 ? -37.974 -13.181 68.417 1.00 77.12 386 ARG A C 1
ATOM 2879 O O . ARG A 1 386 ? -37.487 -12.397 67.606 1.00 77.12 386 ARG A O 1
ATOM 2886 N N . ARG A 1 387 ? -37.227 -14.005 69.159 1.00 72.44 387 ARG A N 1
ATOM 2887 C CA . ARG A 1 387 ? -35.763 -14.078 69.047 1.00 72.44 387 ARG A CA 1
ATOM 2888 C C . ARG A 1 387 ? -35.336 -14.500 67.638 1.00 72.44 387 ARG A C 1
ATOM 2890 O O . ARG A 1 387 ? -34.560 -13.782 67.016 1.00 72.44 387 ARG A O 1
ATOM 2897 N N . LYS A 1 388 ? -35.916 -15.587 67.111 1.00 76.12 388 LYS A N 1
ATOM 2898 C CA . LYS A 1 388 ? -35.656 -16.072 65.743 1.00 76.12 388 LYS A CA 1
ATOM 2899 C C . LYS A 1 388 ? -35.968 -15.002 64.692 1.00 76.12 388 LYS A C 1
ATOM 2901 O O . LYS A 1 388 ? -35.165 -14.744 63.804 1.00 76.12 388 LYS A O 1
ATOM 2906 N N . GLN A 1 389 ? -37.111 -14.327 64.830 1.00 73.19 389 GLN A N 1
ATOM 2907 C CA . GLN A 1 389 ? -37.522 -13.261 63.910 1.00 73.19 389 GLN A CA 1
ATOM 2908 C C . GLN A 1 389 ? -36.510 -12.117 63.850 1.00 73.19 389 GLN A C 1
ATOM 2910 O O . GLN A 1 389 ? -36.161 -11.666 62.762 1.00 73.19 389 GLN A O 1
ATOM 2915 N N . PHE A 1 390 ? -36.017 -11.673 65.007 1.00 70.38 390 PHE A N 1
ATOM 2916 C CA . PHE A 1 390 ? -35.025 -10.605 65.074 1.00 70.38 390 PHE A CA 1
ATOM 2917 C C . PHE A 1 390 ? -33.688 -11.016 64.437 1.00 70.38 390 PHE A C 1
ATOM 2919 O O . PHE A 1 390 ? -33.026 -10.210 63.782 1.00 70.38 390 PHE A O 1
ATOM 2926 N N . GLU A 1 391 ? -33.274 -12.270 64.604 1.00 72.75 391 GLU A N 1
ATOM 2927 C CA . GLU A 1 391 ? -32.057 -12.800 63.983 1.00 72.75 391 GLU A CA 1
ATOM 2928 C C . GLU A 1 391 ? -32.186 -12.908 62.457 1.00 72.75 391 GLU A C 1
ATOM 2930 O O . GLU A 1 391 ? -31.280 -12.480 61.734 1.00 72.75 391 GLU A O 1
ATOM 2935 N N . ASP A 1 392 ? -33.326 -13.399 61.965 1.00 72.38 392 ASP A N 1
ATOM 2936 C CA . ASP A 1 392 ? -33.628 -13.486 60.534 1.00 72.38 392 ASP A CA 1
ATOM 2937 C C . ASP A 1 392 ? -33.707 -12.097 59.884 1.00 72.38 392 ASP A C 1
ATOM 2939 O O . ASP A 1 392 ? -33.170 -11.884 58.793 1.00 72.38 392 ASP A O 1
ATOM 2943 N N . GLU A 1 393 ? -34.329 -11.126 60.555 1.00 73.62 393 GLU A N 1
ATOM 2944 C CA . GLU A 1 393 ? -34.425 -9.743 60.083 1.00 73.62 393 GLU A CA 1
ATOM 2945 C C . GLU A 1 393 ? -33.049 -9.072 60.012 1.00 73.62 393 GLU A C 1
ATOM 2947 O O . GLU A 1 393 ? -32.679 -8.522 58.973 1.00 73.62 393 GLU A O 1
ATOM 2952 N N . ASN A 1 394 ? -32.235 -9.190 61.064 1.00 67.50 394 ASN A N 1
ATOM 2953 C CA . ASN A 1 394 ? -30.877 -8.645 61.058 1.00 67.50 394 ASN A CA 1
ATOM 2954 C C . ASN A 1 394 ? -30.000 -9.269 59.973 1.00 67.50 394 ASN A C 1
ATOM 2956 O O . ASN A 1 394 ? -29.193 -8.571 59.355 1.00 67.50 394 ASN A O 1
ATOM 2960 N N . ARG A 1 395 ? -30.142 -10.577 59.727 1.00 73.44 395 ARG A N 1
ATOM 2961 C CA . ARG A 1 395 ? -29.425 -11.254 58.642 1.00 73.44 395 ARG A CA 1
ATOM 2962 C C . ARG A 1 395 ? -29.838 -10.681 57.286 1.00 73.44 395 ARG A C 1
ATOM 2964 O O . ARG A 1 395 ? -28.970 -10.294 56.510 1.00 73.44 395 ARG A O 1
ATOM 2971 N N . ARG A 1 396 ? -31.145 -10.524 57.045 1.00 74.88 396 ARG A N 1
ATOM 2972 C CA . ARG A 1 396 ? -31.674 -9.919 55.809 1.00 74.88 396 ARG A CA 1
ATOM 2973 C C . ARG A 1 396 ? -31.175 -8.489 55.601 1.00 74.88 396 ARG A C 1
ATOM 2975 O O . ARG A 1 396 ? -30.783 -8.153 54.487 1.00 74.88 396 ARG A O 1
ATOM 2982 N N . ILE A 1 397 ? -31.158 -7.662 56.649 1.00 73.25 397 ILE A N 1
ATOM 2983 C CA . ILE A 1 397 ? -30.671 -6.274 56.569 1.00 73.25 397 ILE A CA 1
ATOM 2984 C C . ILE A 1 397 ? -29.183 -6.241 56.207 1.00 73.25 397 ILE A C 1
ATOM 2986 O O . ILE A 1 397 ? -28.792 -5.485 55.317 1.00 73.25 397 ILE A O 1
ATOM 2990 N N . ARG A 1 398 ? -28.351 -7.077 56.845 1.00 73.44 398 ARG A N 1
ATOM 2991 C CA . ARG A 1 398 ? -26.916 -7.161 56.521 1.00 73.44 398 ARG A CA 1
ATOM 2992 C C . ARG A 1 398 ? -26.681 -7.598 55.079 1.00 73.44 398 ARG A C 1
ATOM 2994 O O . ARG A 1 398 ? -25.887 -6.967 54.387 1.00 73.44 398 ARG A O 1
ATOM 3001 N N . ASP A 1 399 ? -27.398 -8.618 54.615 1.00 75.25 399 ASP A N 1
ATOM 3002 C CA . ASP A 1 399 ? -27.272 -9.107 53.240 1.00 75.25 399 ASP A CA 1
ATOM 3003 C C . ASP A 1 399 ? -27.704 -8.039 52.221 1.00 75.25 399 ASP A C 1
ATOM 3005 O O . ASP A 1 399 ? -27.067 -7.872 51.180 1.00 75.25 399 ASP A O 1
ATOM 3009 N N . GLN A 1 400 ? -28.756 -7.269 52.524 1.00 77.06 400 GLN A N 1
ATOM 3010 C CA . GLN A 1 400 ? -29.187 -6.144 51.690 1.00 77.06 400 GLN A CA 1
ATOM 3011 C C . GLN A 1 400 ? -28.170 -4.999 51.670 1.00 77.06 400 GLN A C 1
ATOM 3013 O O . GLN A 1 400 ? -27.922 -4.436 50.604 1.00 77.06 400 GLN A O 1
ATOM 3018 N N . MET A 1 401 ? -27.573 -4.652 52.815 1.00 75.81 401 MET A N 1
ATOM 3019 C CA . MET A 1 401 ? -26.523 -3.631 52.880 1.00 75.81 401 MET A CA 1
ATOM 3020 C C . MET A 1 401 ? -25.297 -4.039 52.063 1.00 75.81 401 MET A C 1
ATOM 3022 O O . MET A 1 401 ? -24.837 -3.247 51.245 1.00 75.81 401 MET A O 1
ATOM 3026 N N . LEU A 1 402 ? -24.828 -5.281 52.216 1.00 81.81 402 LEU A N 1
ATOM 3027 C CA . LEU A 1 402 ? -23.668 -5.784 51.482 1.00 81.81 402 LEU A CA 1
ATOM 3028 C C . LEU A 1 402 ? -23.913 -5.783 49.967 1.00 81.81 402 LEU A C 1
ATOM 3030 O O . LEU A 1 402 ? -23.043 -5.378 49.203 1.00 81.81 402 LEU A O 1
ATOM 3034 N N . ARG A 1 403 ? -25.114 -6.187 49.525 1.00 78.06 403 ARG A N 1
ATOM 3035 C CA . ARG A 1 403 ? -25.493 -6.128 48.103 1.00 78.06 403 ARG A CA 1
ATOM 3036 C C . ARG A 1 403 ? -25.477 -4.702 47.564 1.00 78.06 403 ARG A C 1
ATOM 3038 O O . ARG A 1 403 ? -24.897 -4.472 46.512 1.00 78.06 403 ARG A O 1
ATOM 3045 N N . ARG A 1 404 ? -26.056 -3.746 48.297 1.00 79.44 404 ARG A N 1
ATOM 3046 C CA . ARG A 1 404 ? -26.059 -2.331 47.893 1.00 79.44 404 ARG A CA 1
ATOM 3047 C C . ARG A 1 404 ? -24.654 -1.739 47.831 1.00 79.44 404 ARG A C 1
ATOM 3049 O O . ARG A 1 404 ? -24.373 -0.940 46.945 1.00 79.44 404 ARG A O 1
ATOM 3056 N N . GLU A 1 405 ? -23.782 -2.108 48.765 1.00 81.62 405 GLU A N 1
ATOM 3057 C CA . GLU A 1 405 ? -22.387 -1.666 48.757 1.00 81.62 405 GLU A CA 1
ATOM 3058 C C . GLU A 1 405 ? -21.635 -2.239 47.551 1.00 81.62 405 GLU A C 1
ATOM 3060 O O . GLU A 1 405 ? -20.961 -1.488 46.846 1.00 81.62 405 GLU A O 1
ATOM 3065 N N . LEU A 1 406 ? -21.830 -3.528 47.247 1.00 84.25 406 LEU A N 1
ATOM 3066 C CA . LEU A 1 406 ? -21.257 -4.169 46.063 1.00 84.25 406 LEU A CA 1
ATOM 3067 C C . LEU A 1 406 ? -21.727 -3.474 44.774 1.00 84.25 406 LEU A C 1
ATOM 3069 O O . LEU A 1 406 ? -20.892 -3.019 43.995 1.00 84.25 406 LEU A O 1
ATOM 3073 N N . GLU A 1 407 ? -23.039 -3.290 44.603 1.00 82.50 407 GLU A N 1
ATOM 3074 C CA . GLU A 1 407 ? -23.633 -2.597 43.449 1.00 82.50 407 GLU A CA 1
ATOM 3075 C C . GLU A 1 407 ? -23.081 -1.169 43.294 1.00 82.50 407 GLU A C 1
ATOM 3077 O O . GLU A 1 407 ? -22.747 -0.738 42.189 1.00 82.50 407 GLU A O 1
ATOM 3082 N N . ALA A 1 408 ? -22.919 -0.433 44.400 1.00 81.75 408 ALA A N 1
ATOM 3083 C CA . ALA A 1 408 ? -22.343 0.908 44.376 1.00 81.75 408 ALA A CA 1
ATOM 3084 C C . ALA A 1 408 ? -20.858 0.906 43.973 1.00 81.75 408 ALA A C 1
ATOM 3086 O O . ALA A 1 408 ? -20.419 1.799 43.243 1.00 81.75 408 ALA A O 1
ATOM 3087 N N . THR A 1 409 ? -20.071 -0.074 44.430 1.00 84.62 409 THR A N 1
ATOM 3088 C CA . THR A 1 409 ? -18.660 -0.205 44.028 1.00 84.62 409 THR A CA 1
ATOM 3089 C C . THR A 1 409 ? -18.507 -0.610 42.565 1.00 84.62 409 THR A C 1
ATOM 3091 O O . THR A 1 409 ? -17.682 -0.023 41.864 1.00 84.62 409 THR A O 1
ATOM 3094 N N . GLU A 1 410 ? -19.336 -1.534 42.075 1.00 83.81 410 GLU A N 1
ATOM 3095 C CA . GLU A 1 410 ? -19.360 -1.946 40.669 1.00 83.81 410 GLU A CA 1
ATOM 3096 C C . GLU A 1 410 ? -19.741 -0.778 39.756 1.00 83.81 410 GLU A C 1
ATOM 3098 O O . GLU A 1 410 ? -19.073 -0.546 38.748 1.00 83.81 410 GLU A O 1
ATOM 3103 N N . ALA A 1 411 ? -20.747 0.018 40.138 1.00 81.50 411 ALA A N 1
ATOM 3104 C CA . ALA A 1 411 ? -21.142 1.208 39.389 1.00 81.50 411 ALA A CA 1
ATOM 3105 C C . ALA A 1 411 ? -20.008 2.246 39.303 1.00 81.50 411 ALA A C 1
ATOM 3107 O O . ALA A 1 411 ? -19.750 2.787 38.228 1.00 81.50 411 ALA A O 1
ATOM 3108 N N . ARG A 1 412 ? -19.288 2.492 40.410 1.00 83.94 412 ARG A N 1
ATOM 3109 C CA . ARG A 1 412 ? -18.131 3.407 40.426 1.00 83.94 412 ARG A CA 1
ATOM 3110 C C . ARG A 1 412 ? -16.989 2.905 39.543 1.00 83.94 412 ARG A C 1
ATOM 3112 O O . ARG A 1 412 ? -16.465 3.676 38.746 1.00 83.94 412 ARG A O 1
ATOM 3119 N N . ALA A 1 413 ? -16.641 1.621 39.638 1.00 83.69 413 ALA A N 1
ATOM 3120 C CA . ALA A 1 413 ? -15.590 1.022 38.816 1.00 83.69 413 ALA A CA 1
ATOM 3121 C C . ALA A 1 413 ? -15.949 1.030 37.319 1.00 83.69 413 ALA A C 1
ATOM 3123 O O . ALA A 1 413 ? -15.097 1.302 36.474 1.00 83.69 413 ALA A O 1
ATOM 3124 N N . ALA A 1 414 ? -17.217 0.772 36.981 1.00 80.00 414 ALA A N 1
ATOM 3125 C CA . ALA A 1 414 ? -17.704 0.842 35.607 1.00 80.00 414 ALA A CA 1
ATOM 3126 C C . ALA A 1 414 ? -17.611 2.266 35.039 1.00 80.00 414 ALA A C 1
ATOM 3128 O O . ALA A 1 414 ? -17.225 2.436 33.881 1.00 80.00 414 ALA A O 1
ATOM 3129 N N . GLN A 1 415 ? -17.919 3.281 35.851 1.00 82.56 415 GLN A N 1
ATOM 3130 C CA . GLN A 1 415 ? -17.809 4.678 35.446 1.00 82.56 415 GLN A CA 1
ATOM 3131 C C . GLN A 1 415 ? -16.347 5.102 35.226 1.00 82.56 415 GLN A C 1
ATOM 3133 O O . GLN A 1 415 ? -16.032 5.652 34.174 1.00 82.56 415 GLN A O 1
ATOM 3138 N N . GLU A 1 416 ? -15.440 4.768 36.147 1.00 86.50 416 GLU A N 1
ATOM 3139 C CA . GLU A 1 416 ? -14.006 5.080 36.016 1.00 86.50 416 GLU A CA 1
ATOM 3140 C C . GLU A 1 416 ? -13.374 4.388 34.792 1.00 86.50 416 GLU A C 1
ATOM 3142 O O . GLU A 1 416 ? -12.591 4.987 34.045 1.00 86.50 416 GLU A O 1
ATOM 3147 N N . LEU A 1 417 ? -13.769 3.139 34.517 1.00 88.31 417 LEU A N 1
ATOM 3148 C CA . LEU A 1 417 ? -13.344 2.416 33.318 1.00 88.31 417 LEU A CA 1
ATOM 3149 C C . LEU A 1 417 ? -13.875 3.071 32.033 1.00 88.31 417 LEU A C 1
ATOM 3151 O O . LEU A 1 417 ? -13.146 3.148 31.041 1.00 88.31 417 LEU A O 1
ATOM 3155 N N . ALA A 1 418 ? -15.127 3.537 32.033 1.00 81.38 418 ALA A N 1
ATOM 3156 C CA . ALA A 1 418 ? -15.721 4.222 30.888 1.00 81.38 418 ALA A CA 1
ATOM 3157 C C . ALA A 1 418 ? -15.021 5.559 30.599 1.00 81.38 418 ALA A C 1
ATOM 3159 O O . ALA A 1 418 ? -14.690 5.829 29.444 1.00 81.38 418 ALA A O 1
ATOM 3160 N N . GLU A 1 419 ? -14.728 6.350 31.633 1.00 86.94 419 GLU A N 1
ATOM 3161 C CA . GLU A 1 419 ? -13.992 7.617 31.522 1.00 86.94 419 GLU A CA 1
ATOM 3162 C C . GLU A 1 419 ? -12.566 7.396 31.001 1.00 86.94 419 GLU A C 1
ATOM 3164 O O . GLU A 1 419 ? -12.144 8.048 30.042 1.00 86.94 419 GLU A O 1
ATOM 3169 N N . THR A 1 420 ? -11.852 6.406 31.548 1.00 88.31 420 THR A N 1
ATOM 3170 C CA . THR A 1 420 ? -10.500 6.050 31.088 1.00 88.31 420 THR A CA 1
ATOM 3171 C C . THR A 1 420 ? -10.512 5.601 29.627 1.00 88.31 420 THR A C 1
ATOM 3173 O O . THR A 1 420 ? -9.660 6.009 28.838 1.00 88.31 420 THR A O 1
ATOM 3176 N N . ARG A 1 421 ? -11.496 4.781 29.235 1.00 86.19 421 ARG A N 1
ATOM 3177 C CA . ARG A 1 421 ? -11.633 4.306 27.853 1.00 86.19 421 ARG A CA 1
ATOM 3178 C C . ARG A 1 421 ? -11.953 5.448 26.892 1.00 86.19 421 ARG A C 1
ATOM 3180 O O . ARG A 1 421 ? -11.393 5.467 25.801 1.00 86.19 421 ARG A O 1
ATOM 3187 N N . ALA A 1 422 ? -12.812 6.387 27.284 1.00 83.56 422 ALA A N 1
ATOM 3188 C CA . ALA A 1 422 ? -13.125 7.564 26.478 1.00 83.56 422 ALA A CA 1
ATOM 3189 C C . ALA A 1 422 ? -11.884 8.447 26.263 1.00 83.56 422 ALA A C 1
ATOM 3191 O O . ALA A 1 422 ? -11.594 8.812 25.127 1.00 83.56 422 ALA A O 1
ATOM 3192 N N . ALA A 1 423 ? -11.103 8.706 27.319 1.00 87.62 423 ALA A N 1
ATOM 3193 C CA . ALA A 1 423 ? -9.859 9.470 27.219 1.00 87.62 423 ALA A CA 1
ATOM 3194 C C . ALA A 1 423 ? -8.823 8.793 26.303 1.00 87.62 423 ALA A C 1
ATOM 3196 O O . ALA A 1 423 ? -8.197 9.456 25.478 1.00 87.62 423 ALA A O 1
ATOM 3197 N N . LEU A 1 424 ? -8.679 7.465 26.400 1.00 89.31 424 LEU A N 1
ATOM 3198 C CA . LEU A 1 424 ? -7.753 6.704 25.556 1.00 89.31 424 LEU A CA 1
ATOM 3199 C C . LEU A 1 424 ? -8.151 6.738 24.073 1.00 89.31 424 LEU A C 1
ATOM 3201 O O . LEU A 1 424 ? -7.284 6.797 23.203 1.00 89.31 424 LEU A O 1
ATOM 3205 N N . VAL A 1 425 ? -9.456 6.673 23.782 1.00 88.12 425 VAL A N 1
ATOM 3206 C CA . VAL A 1 425 ? -9.983 6.757 22.410 1.00 88.12 425 VAL A CA 1
ATOM 3207 C C . VAL A 1 425 ? -9.714 8.139 21.818 1.00 88.12 425 VAL A C 1
ATOM 3209 O O . VAL A 1 425 ? -9.213 8.214 20.700 1.00 88.12 425 VAL A O 1
ATOM 3212 N N . ASP A 1 426 ? -9.959 9.209 22.575 1.00 87.88 426 ASP A N 1
ATOM 3213 C CA . ASP A 1 426 ? -9.707 10.584 22.126 1.00 87.88 426 ASP A CA 1
ATOM 3214 C C . ASP A 1 426 ? -8.203 10.838 21.870 1.00 87.88 426 ASP A C 1
ATOM 3216 O O . ASP A 1 426 ? -7.815 11.438 20.863 1.00 87.88 426 ASP A O 1
ATOM 3220 N N . GLU A 1 427 ? -7.321 10.296 22.723 1.00 89.38 427 GLU A N 1
ATOM 3221 C CA . GLU A 1 427 ? -5.867 10.343 22.512 1.00 89.38 427 GLU A CA 1
ATOM 3222 C C . GLU A 1 427 ? -5.437 9.577 21.248 1.00 89.38 427 GLU A C 1
ATOM 3224 O O . GLU A 1 427 ? -4.631 10.079 20.455 1.00 89.38 427 GLU A O 1
ATOM 3229 N N . LEU A 1 428 ? -6.002 8.386 21.023 1.00 87.69 428 LEU A N 1
ATOM 3230 C CA . LEU A 1 428 ? -5.770 7.581 19.820 1.00 87.69 428 LEU A CA 1
ATOM 3231 C C . LEU A 1 428 ? -6.236 8.296 18.548 1.00 87.69 428 LEU A C 1
ATOM 3233 O O . LEU A 1 428 ? -5.506 8.303 17.554 1.00 87.69 428 LEU A O 1
ATOM 3237 N N . GLU A 1 429 ? -7.418 8.912 18.565 1.00 86.31 429 GLU A N 1
ATOM 3238 C CA . GLU A 1 429 ? -7.936 9.677 17.429 1.00 86.31 429 GLU A CA 1
ATOM 3239 C C . GLU A 1 429 ? -7.033 10.868 17.106 1.00 86.31 429 GLU A C 1
ATOM 3241 O O . GLU A 1 429 ? -6.627 11.034 15.952 1.00 86.31 429 GLU A O 1
ATOM 3246 N N . ARG A 1 430 ? -6.610 11.635 18.119 1.00 85.62 430 ARG A N 1
ATOM 3247 C CA . ARG A 1 430 ? -5.637 12.723 17.934 1.00 85.62 430 ARG A CA 1
ATOM 3248 C C . ARG A 1 430 ? -4.329 12.239 17.322 1.00 85.62 430 ARG A C 1
ATOM 3250 O O . ARG A 1 430 ? -3.847 12.841 16.361 1.00 85.62 430 ARG A O 1
ATOM 3257 N N . LYS A 1 431 ? -3.764 11.143 17.836 1.00 85.38 431 LYS A N 1
ATOM 3258 C CA . LYS A 1 431 ? -2.516 10.570 17.309 1.00 85.38 431 LYS A CA 1
ATOM 3259 C C . LYS A 1 431 ? -2.665 10.090 15.869 1.00 85.38 431 LYS A C 1
ATOM 3261 O O . LYS A 1 431 ? -1.762 10.316 15.064 1.00 85.38 431 LYS A O 1
ATOM 3266 N N . ASN A 1 432 ? -3.801 9.489 15.524 1.00 80.75 432 ASN A N 1
ATOM 3267 C CA . ASN A 1 432 ? -4.092 9.071 14.154 1.00 80.75 432 ASN A CA 1
ATOM 3268 C C . ASN A 1 432 ? -4.206 10.263 13.199 1.00 80.75 432 ASN A C 1
ATOM 3270 O O . ASN A 1 432 ? -3.645 10.215 12.105 1.00 80.75 432 ASN A O 1
ATOM 3274 N N . VAL A 1 433 ? -4.870 11.348 13.609 1.00 84.31 433 VAL A N 1
ATOM 3275 C CA . VAL A 1 433 ? -4.964 12.575 12.803 1.00 84.31 433 VAL A CA 1
ATOM 3276 C C . VAL A 1 433 ? -3.583 13.209 12.598 1.00 84.31 433 VAL A C 1
ATOM 3278 O O . VAL A 1 433 ? -3.245 13.571 11.470 1.00 84.31 433 VAL A O 1
ATOM 3281 N N . GLU A 1 434 ? -2.749 13.289 13.642 1.00 81.69 434 GLU A N 1
ATOM 3282 C CA . GLU A 1 434 ? -1.362 13.777 13.539 1.00 81.69 434 GLU A CA 1
ATOM 3283 C C . GLU A 1 434 ? -0.523 12.929 12.568 1.00 81.69 434 GLU A C 1
ATOM 3285 O O . GLU A 1 434 ? 0.163 13.472 11.699 1.00 81.69 434 GLU A O 1
ATOM 3290 N N . LEU A 1 435 ? -0.602 11.599 12.678 1.00 76.25 435 LEU A N 1
ATOM 3291 C CA . LEU A 1 435 ? 0.101 10.662 11.795 1.00 76.25 435 LEU A CA 1
ATOM 3292 C C . LEU A 1 435 ? -0.361 10.788 10.339 1.00 76.25 435 LEU A C 1
ATOM 3294 O O . LEU A 1 435 ? 0.471 10.817 9.429 1.00 76.25 435 LEU A O 1
ATOM 3298 N N . ALA A 1 436 ? -1.670 10.898 10.110 1.00 71.94 436 ALA A N 1
ATOM 3299 C CA . ALA A 1 436 ? -2.234 11.074 8.777 1.00 71.94 436 ALA A CA 1
ATOM 3300 C C . ALA A 1 436 ? -1.783 12.401 8.149 1.00 71.94 436 ALA A C 1
ATOM 3302 O O . ALA A 1 436 ? -1.343 12.421 6.996 1.00 71.94 436 ALA A O 1
ATOM 3303 N N . ALA A 1 437 ? -1.812 13.495 8.916 1.00 73.56 437 ALA A N 1
ATOM 3304 C CA . ALA A 1 437 ? -1.334 14.800 8.469 1.00 73.56 437 ALA A CA 1
ATOM 3305 C C . ALA A 1 437 ? 0.169 14.778 8.139 1.00 73.56 437 ALA A C 1
ATOM 3307 O O . ALA A 1 437 ? 0.577 15.285 7.092 1.00 73.56 437 ALA A O 1
ATOM 3308 N N . ALA A 1 438 ? 0.990 14.138 8.978 1.00 73.69 438 ALA A N 1
ATOM 3309 C CA . ALA A 1 438 ? 2.423 13.985 8.737 1.00 73.69 438 ALA A CA 1
ATOM 3310 C C . ALA A 1 438 ? 2.718 13.142 7.483 1.00 73.69 438 ALA A C 1
ATOM 3312 O O . ALA A 1 438 ? 3.578 13.507 6.681 1.00 73.69 438 ALA A O 1
ATOM 3313 N N . SER A 1 439 ? 1.982 12.046 7.276 1.00 66.12 439 SER A N 1
ATOM 3314 C CA . SER A 1 439 ? 2.116 11.188 6.092 1.00 66.12 439 SER A CA 1
ATOM 3315 C C . SER A 1 439 ? 1.727 11.921 4.802 1.00 66.12 439 SER A C 1
ATOM 3317 O O . SER A 1 439 ? 2.441 11.860 3.792 1.00 66.12 439 SER A O 1
ATOM 3319 N N . LEU A 1 440 ? 0.638 12.695 4.845 1.00 67.94 440 LEU A N 1
ATOM 3320 C CA . LEU A 1 440 ? 0.198 13.528 3.729 1.00 67.94 440 LEU A CA 1
ATOM 3321 C C . LEU A 1 440 ? 1.223 14.624 3.402 1.00 67.94 440 LEU A C 1
ATOM 3323 O O . LEU A 1 440 ? 1.568 14.812 2.235 1.00 67.94 440 LEU A O 1
ATOM 3327 N N . ALA A 1 441 ? 1.751 15.308 4.422 1.00 68.50 441 ALA A N 1
ATOM 3328 C CA . ALA A 1 441 ? 2.785 16.327 4.260 1.00 68.50 441 ALA A CA 1
ATOM 3329 C C . ALA A 1 441 ? 4.079 15.740 3.671 1.00 68.50 441 ALA A C 1
ATOM 3331 O O . ALA A 1 441 ? 4.621 16.304 2.721 1.00 68.50 441 ALA A O 1
ATOM 3332 N N . LYS A 1 442 ? 4.528 14.573 4.163 1.00 69.31 442 LYS A N 1
ATOM 3333 C CA . LYS A 1 442 ? 5.678 13.828 3.616 1.00 69.31 442 LYS A CA 1
ATOM 3334 C C . LYS A 1 442 ? 5.464 13.505 2.134 1.00 69.31 442 LYS A C 1
ATOM 3336 O O . LYS A 1 442 ? 6.346 13.751 1.318 1.00 69.31 442 LYS A O 1
ATOM 3341 N N . SER A 1 443 ? 4.283 13.003 1.779 1.00 60.34 443 SER A N 1
ATOM 3342 C CA . SER A 1 443 ? 3.948 12.625 0.400 1.00 60.34 443 SER A CA 1
ATOM 3343 C C . SER A 1 443 ? 3.925 13.829 -0.545 1.00 60.34 443 SER A C 1
ATOM 3345 O O . SER A 1 443 ? 4.484 13.766 -1.639 1.00 60.34 443 SER A O 1
ATOM 3347 N N . ASN A 1 444 ? 3.318 14.940 -0.121 1.00 65.00 444 ASN A N 1
ATOM 3348 C CA . ASN A 1 444 ? 3.240 16.158 -0.928 1.00 65.00 444 ASN A CA 1
ATOM 3349 C C . ASN A 1 444 ? 4.616 16.822 -1.094 1.00 65.00 444 ASN A C 1
ATOM 3351 O O . ASN A 1 444 ? 4.945 17.247 -2.198 1.00 65.00 444 ASN A O 1
ATOM 3355 N N . PHE A 1 445 ? 5.439 16.842 -0.039 1.00 69.31 445 PHE A N 1
ATOM 3356 C CA . PHE A 1 445 ? 6.818 17.334 -0.106 1.00 69.31 445 PHE A CA 1
ATOM 3357 C C . PHE A 1 445 ? 7.669 16.534 -1.100 1.00 69.31 445 PHE A C 1
ATOM 3359 O O . PHE A 1 445 ? 8.446 17.098 -1.866 1.00 69.31 445 PHE A O 1
ATOM 3366 N N . LEU A 1 446 ? 7.514 15.210 -1.121 1.00 65.94 446 LEU A N 1
ATOM 3367 C CA . LEU A 1 446 ? 8.253 14.354 -2.047 1.00 65.94 446 LEU A CA 1
ATOM 3368 C C . LEU A 1 446 ? 7.757 14.519 -3.488 1.00 65.94 446 LEU A C 1
ATOM 3370 O O . LEU A 1 446 ? 8.567 14.558 -4.413 1.00 65.94 446 LEU A O 1
ATOM 3374 N N . ALA A 1 447 ? 6.449 14.699 -3.688 1.00 59.97 447 ALA A N 1
ATOM 3375 C CA . ALA A 1 447 ? 5.890 15.002 -5.003 1.00 59.97 447 ALA A CA 1
ATOM 3376 C C . ALA A 1 447 ? 6.420 16.333 -5.572 1.00 59.97 447 ALA A C 1
ATOM 3378 O O . ALA A 1 447 ? 6.830 16.364 -6.732 1.00 59.97 447 ALA A O 1
ATOM 3379 N N . SER A 1 448 ? 6.488 17.403 -4.768 1.00 56.75 448 SER A N 1
ATOM 3380 C CA . SER A 1 448 ? 7.050 18.690 -5.209 1.00 56.75 448 SER A CA 1
ATOM 3381 C C . SER A 1 448 ? 8.559 18.605 -5.464 1.00 56.75 448 SER A C 1
ATOM 3383 O O . SER A 1 448 ? 9.035 19.053 -6.508 1.00 56.75 448 SER A O 1
ATOM 3385 N N . MET A 1 449 ? 9.303 17.934 -4.578 1.00 67.19 449 MET A N 1
ATOM 3386 C CA . MET A 1 449 ? 10.745 17.706 -4.746 1.00 67.19 449 MET A CA 1
ATOM 3387 C C . MET A 1 449 ? 11.074 16.919 -6.018 1.00 67.19 449 MET A C 1
ATOM 3389 O O . MET A 1 449 ? 12.116 17.152 -6.627 1.00 67.19 449 MET A O 1
ATOM 3393 N N . SER A 1 450 ? 10.194 16.017 -6.471 1.00 62.94 450 SER A N 1
ATOM 3394 C CA . SER A 1 450 ? 10.399 15.293 -7.732 1.00 62.94 450 SER A CA 1
ATOM 3395 C C . SER A 1 450 ? 10.617 16.237 -8.909 1.00 62.94 450 SER A C 1
ATOM 3397 O O . SER A 1 450 ? 11.577 16.067 -9.658 1.00 62.94 450 SER A O 1
ATOM 3399 N N . HIS A 1 451 ? 9.753 17.241 -9.059 1.00 59.97 451 HIS A N 1
ATOM 3400 C CA . HIS A 1 451 ? 9.823 18.185 -10.170 1.00 59.97 451 HIS A CA 1
ATOM 3401 C C . HIS A 1 451 ? 11.000 19.154 -10.018 1.00 59.97 451 HIS A C 1
ATOM 3403 O O . HIS A 1 451 ? 11.729 19.380 -10.984 1.00 59.97 451 HIS A O 1
ATOM 3409 N N . GLU A 1 452 ? 11.247 19.649 -8.803 1.00 71.06 452 GLU A N 1
ATOM 3410 C CA . GLU A 1 452 ? 12.364 20.562 -8.524 1.00 71.06 452 GLU A CA 1
ATOM 3411 C C . GLU A 1 452 ? 13.736 19.916 -8.743 1.00 71.06 452 GLU A C 1
ATOM 3413 O O . GLU A 1 452 ? 14.679 20.600 -9.134 1.00 71.06 452 GLU A O 1
ATOM 3418 N N . ILE A 1 453 ? 13.853 18.598 -8.548 1.00 70.06 453 ILE A N 1
ATOM 3419 C CA . ILE A 1 453 ? 15.103 17.871 -8.786 1.00 70.06 453 ILE A CA 1
ATOM 3420 C C . ILE A 1 453 ? 15.185 17.354 -10.234 1.00 70.06 453 ILE A C 1
ATOM 3422 O O . ILE A 1 453 ? 16.259 17.370 -10.838 1.00 70.06 453 ILE A O 1
ATOM 3426 N N . ARG A 1 454 ? 14.071 16.925 -10.842 1.00 68.00 454 ARG A N 1
ATOM 3427 C CA . ARG A 1 454 ? 14.054 16.391 -12.217 1.00 68.00 454 ARG A CA 1
ATOM 3428 C C . ARG A 1 454 ? 14.472 17.441 -13.250 1.00 68.00 454 ARG A C 1
ATOM 3430 O O . ARG A 1 454 ? 15.244 17.120 -14.150 1.00 68.00 454 ARG A O 1
ATOM 3437 N N . THR A 1 455 ? 14.011 18.681 -13.112 1.00 62.19 455 THR A N 1
ATOM 3438 C CA . THR A 1 455 ? 14.307 19.775 -14.054 1.00 62.19 455 THR A CA 1
ATOM 3439 C C . THR A 1 455 ? 15.809 20.076 -14.195 1.00 62.19 455 THR A C 1
ATOM 3441 O O . THR A 1 455 ? 16.318 19.988 -15.317 1.00 62.19 455 THR A O 1
ATOM 3444 N N . PRO A 1 456 ? 16.575 20.353 -13.118 1.00 72.44 456 PRO A N 1
ATOM 3445 C CA . PRO A 1 456 ? 18.014 20.586 -13.241 1.00 72.44 456 PRO A CA 1
ATOM 3446 C C . PRO A 1 456 ? 18.775 19.334 -13.702 1.00 72.44 456 PRO A C 1
ATOM 3448 O O . PRO A 1 456 ? 19.736 19.447 -14.462 1.00 72.44 456 PRO A O 1
ATOM 3451 N N . MET A 1 457 ? 18.338 18.131 -13.316 1.00 79.19 457 MET A N 1
ATOM 3452 C CA . MET A 1 457 ? 18.975 16.886 -13.764 1.00 79.19 457 MET A CA 1
ATOM 3453 C C . MET A 1 457 ? 18.793 16.639 -15.263 1.00 79.19 457 MET A C 1
ATOM 3455 O O . MET A 1 457 ? 19.749 16.270 -15.948 1.00 79.19 457 MET A O 1
ATOM 3459 N N . ASN A 1 458 ? 17.594 16.888 -15.786 1.00 64.56 458 ASN A N 1
ATOM 3460 C CA . ASN A 1 458 ? 17.312 16.789 -17.213 1.00 64.56 458 ASN A CA 1
ATOM 3461 C C . ASN A 1 458 ? 18.100 17.827 -18.018 1.00 64.56 458 ASN A C 1
ATOM 3463 O O . ASN A 1 458 ? 18.609 17.488 -19.085 1.00 64.56 458 ASN A O 1
ATOM 3467 N N . ALA A 1 459 ? 18.286 19.039 -17.487 1.00 67.88 459 ALA A N 1
ATOM 3468 C CA . ALA A 1 459 ? 19.163 20.041 -18.090 1.00 67.88 459 ALA A CA 1
ATOM 3469 C C . ALA A 1 459 ? 20.620 19.550 -18.175 1.00 67.88 459 ALA A C 1
ATOM 3471 O O . ALA A 1 459 ? 21.232 19.631 -19.238 1.00 67.88 459 ALA A O 1
ATOM 3472 N N . VAL A 1 460 ? 21.168 18.971 -17.098 1.00 76.00 460 VAL A N 1
ATOM 3473 C CA . VAL A 1 460 ? 22.534 18.409 -17.095 1.00 76.00 460 VAL A CA 1
ATOM 3474 C C . VAL A 1 460 ? 22.675 17.268 -18.106 1.00 76.00 460 VAL A C 1
ATOM 3476 O O . VAL A 1 460 ? 23.669 17.218 -18.834 1.00 76.00 460 VAL A O 1
ATOM 3479 N N . ILE A 1 461 ? 21.693 16.362 -18.181 1.00 71.44 461 ILE A N 1
ATOM 3480 C CA . ILE A 1 461 ? 21.692 15.256 -19.151 1.00 71.44 461 ILE A CA 1
ATOM 3481 C C . ILE A 1 461 ? 21.619 15.805 -20.579 1.00 71.44 461 ILE A C 1
ATOM 3483 O O . ILE A 1 461 ? 22.450 15.430 -21.404 1.00 71.44 461 ILE A O 1
ATOM 3487 N N . GLY A 1 462 ? 20.676 16.710 -20.853 1.00 64.12 462 GLY A N 1
ATOM 3488 C CA . GLY A 1 462 ? 20.462 17.309 -22.170 1.00 64.12 462 GLY A CA 1
ATOM 3489 C C . GLY A 1 462 ? 21.678 18.089 -22.664 1.00 64.12 462 GLY A C 1
ATOM 3490 O O . GLY A 1 462 ? 22.168 17.826 -23.756 1.00 64.12 462 GLY A O 1
ATOM 3491 N N . LEU A 1 463 ? 22.242 18.972 -21.838 1.00 76.06 463 LEU A N 1
ATOM 3492 C CA . LEU A 1 463 ? 23.446 19.735 -22.186 1.00 76.06 463 LEU A CA 1
ATOM 3493 C C . LEU A 1 463 ? 24.667 18.830 -22.390 1.00 76.06 463 LEU A C 1
ATOM 3495 O O . LEU A 1 463 ? 25.468 19.077 -23.289 1.00 76.06 463 LEU A O 1
ATOM 3499 N N . SER A 1 464 ? 24.800 17.756 -21.604 1.00 75.69 464 SER A N 1
ATOM 3500 C CA . SER A 1 464 ? 25.869 16.770 -21.812 1.00 75.69 464 SER A CA 1
ATOM 3501 C C . SER A 1 464 ? 25.690 16.009 -23.129 1.00 75.69 464 SER A C 1
ATOM 3503 O O . SER A 1 464 ? 26.669 15.750 -23.822 1.00 75.69 464 SER A O 1
ATOM 3505 N N . GLU A 1 465 ? 24.452 15.659 -23.489 1.00 71.19 465 GLU A N 1
ATOM 3506 C CA . GLU A 1 465 ? 24.097 15.005 -24.756 1.00 71.19 465 GLU A CA 1
ATOM 3507 C C . GLU A 1 465 ? 24.411 15.903 -25.961 1.00 71.19 465 GLU A C 1
ATOM 3509 O O . GLU A 1 465 ? 24.986 15.431 -26.939 1.00 71.19 465 GLU A O 1
ATOM 3514 N N . LEU A 1 466 ? 24.075 17.194 -25.874 1.00 70.00 466 LEU A N 1
ATOM 3515 C CA . LEU A 1 466 ? 24.360 18.186 -26.912 1.00 70.00 466 LEU A CA 1
ATOM 3516 C C . LEU A 1 466 ? 25.864 18.422 -27.056 1.00 70.00 466 LEU A C 1
ATOM 3518 O O . LEU A 1 466 ? 26.388 18.381 -28.166 1.00 70.00 466 LEU A O 1
ATOM 3522 N N . ALA A 1 467 ? 26.583 18.575 -25.941 1.00 76.69 467 ALA A N 1
ATOM 3523 C CA . ALA A 1 467 ? 28.031 18.738 -25.963 1.00 76.69 467 ALA A CA 1
ATOM 3524 C C . ALA A 1 467 ? 28.741 17.506 -26.548 1.00 76.69 467 ALA A C 1
ATOM 3526 O O . ALA A 1 467 ? 29.683 17.665 -27.311 1.00 76.69 467 ALA A O 1
ATOM 3527 N N . LEU A 1 468 ? 28.270 16.284 -26.264 1.00 77.75 468 LEU A N 1
ATOM 3528 C CA . LEU A 1 468 ? 28.809 15.046 -26.853 1.00 77.75 468 LEU A CA 1
ATOM 3529 C C . LEU A 1 468 ? 28.664 14.964 -28.380 1.00 77.75 468 LEU A C 1
ATOM 3531 O O . LEU A 1 468 ? 29.320 14.129 -28.998 1.00 77.75 468 LEU A O 1
ATOM 3535 N N . ARG A 1 469 ? 27.813 15.801 -28.983 1.00 71.94 469 ARG A N 1
ATOM 3536 C CA . ARG A 1 469 ? 27.589 15.865 -30.433 1.00 71.94 469 ARG A CA 1
ATOM 3537 C 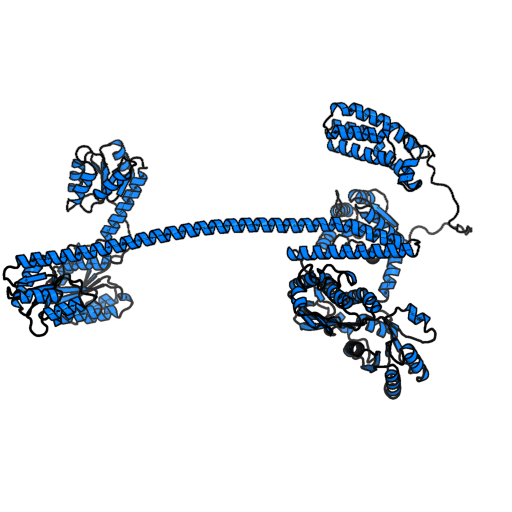C . ARG A 1 469 ? 28.421 16.943 -31.135 1.00 71.94 469 ARG A C 1
ATOM 3539 O O . ARG A 1 469 ? 28.281 17.095 -32.344 1.00 71.94 469 ARG A O 1
ATOM 3546 N N . THR A 1 470 ? 29.264 17.682 -30.413 1.00 79.00 470 THR A N 1
ATOM 3547 C CA . THR A 1 470 ? 30.184 18.671 -30.996 1.00 79.00 470 THR A CA 1
ATOM 3548 C C . THR A 1 470 ? 31.585 18.087 -31.197 1.00 79.00 470 THR A C 1
ATOM 3550 O O . THR A 1 470 ? 31.872 16.957 -30.793 1.00 79.00 470 THR A O 1
ATOM 3553 N N . ASP A 1 471 ? 32.482 18.856 -31.819 1.00 80.25 471 ASP A N 1
ATOM 3554 C CA . ASP A 1 471 ? 33.891 18.481 -31.924 1.00 80.25 471 ASP A CA 1
ATOM 3555 C C . ASP A 1 471 ? 34.565 18.542 -30.546 1.00 80.25 471 ASP A C 1
ATOM 3557 O O . ASP A 1 471 ? 34.855 19.611 -30.001 1.00 80.25 471 ASP A O 1
ATOM 3561 N N . LEU A 1 472 ? 34.824 17.366 -29.974 1.00 87.44 472 LEU A N 1
ATOM 3562 C CA . LEU A 1 472 ? 35.413 17.207 -28.650 1.00 87.44 472 LEU A CA 1
ATOM 3563 C C . LEU A 1 472 ? 36.780 16.532 -28.718 1.00 87.44 472 LEU A C 1
ATOM 3565 O O . LEU A 1 472 ? 36.999 15.567 -29.450 1.00 87.44 472 LEU A O 1
ATOM 3569 N N . THR A 1 473 ? 37.694 16.959 -27.846 1.00 82.75 473 THR A N 1
ATOM 3570 C CA . THR A 1 473 ? 38.894 16.159 -27.570 1.00 82.75 473 THR A CA 1
ATOM 3571 C C . THR A 1 473 ? 38.505 14.840 -26.878 1.00 82.75 473 THR A C 1
ATOM 3573 O O . THR A 1 473 ? 37.530 14.815 -26.117 1.00 82.75 473 THR A O 1
ATOM 3576 N N . PRO A 1 474 ? 39.293 13.753 -27.018 1.00 69.81 474 PRO A N 1
ATOM 3577 C CA . PRO A 1 474 ? 39.000 12.467 -26.368 1.00 69.81 474 PRO A CA 1
ATOM 3578 C C . PRO A 1 474 ? 38.773 12.574 -24.851 1.00 69.81 474 PRO A C 1
ATOM 3580 O O . PRO A 1 474 ? 37.962 11.854 -24.275 1.00 69.81 474 PRO A O 1
ATOM 3583 N N . LYS A 1 475 ? 39.462 13.518 -24.199 1.00 59.25 475 LYS A N 1
ATOM 3584 C CA . LYS A 1 475 ? 39.348 13.774 -22.760 1.00 59.25 475 LYS A CA 1
ATOM 3585 C C . LYS A 1 475 ? 38.043 14.493 -22.391 1.00 59.25 475 LYS A C 1
ATOM 3587 O O . LYS A 1 475 ? 37.440 14.157 -21.379 1.00 59.25 475 LYS A O 1
ATOM 3592 N N . GLN A 1 476 ? 37.583 15.443 -23.209 1.00 75.19 476 GLN A N 1
ATOM 3593 C CA . GLN A 1 476 ? 36.281 16.099 -23.022 1.00 75.19 476 GLN A CA 1
ATOM 3594 C C . GLN A 1 476 ? 35.124 15.128 -23.279 1.00 75.19 476 GLN A C 1
ATOM 3596 O O . GLN A 1 476 ? 34.165 15.116 -22.510 1.00 75.19 476 GLN A O 1
ATOM 3601 N N . HIS A 1 477 ? 35.245 14.272 -24.298 1.00 77.88 477 HIS A N 1
ATOM 3602 C CA . HIS A 1 477 ? 34.270 13.217 -24.572 1.00 77.88 477 HIS A CA 1
ATOM 3603 C C . HIS A 1 477 ? 34.141 12.242 -23.388 1.00 77.88 477 HIS A C 1
ATOM 3605 O O . HIS A 1 477 ? 33.030 11.945 -22.947 1.00 77.88 477 HIS A O 1
ATOM 3611 N N . ASP A 1 478 ? 35.261 11.786 -22.814 1.00 56.31 478 ASP A N 1
ATOM 3612 C CA . ASP A 1 478 ? 35.266 10.942 -21.608 1.00 56.31 478 ASP A CA 1
ATOM 3613 C C . ASP A 1 478 ? 34.594 11.634 -20.404 1.00 56.31 478 ASP A C 1
ATOM 3615 O O . ASP A 1 478 ? 33.757 11.033 -19.727 1.00 56.31 478 ASP A O 1
ATOM 3619 N N . TYR A 1 479 ? 34.892 12.915 -20.163 1.00 69.56 479 TYR A N 1
ATOM 3620 C CA . TYR A 1 479 ? 34.277 13.683 -19.074 1.00 69.56 479 TYR A CA 1
ATOM 3621 C C . TYR A 1 479 ? 32.768 13.839 -19.240 1.00 69.56 479 TYR A C 1
ATOM 3623 O O . TYR A 1 479 ? 32.022 13.552 -18.305 1.00 69.56 479 TYR A O 1
ATOM 3631 N N . LEU A 1 480 ? 32.304 14.235 -20.424 1.00 70.44 480 LEU A N 1
ATOM 3632 C CA . LEU A 1 480 ? 30.878 14.416 -20.692 1.00 70.44 480 LEU A CA 1
ATOM 3633 C C . LEU A 1 480 ? 30.114 13.089 -20.651 1.00 70.44 480 LEU A C 1
ATOM 3635 O O . LEU A 1 480 ? 29.006 13.035 -20.120 1.00 70.44 480 LEU A O 1
ATOM 3639 N N . THR A 1 481 ? 30.733 11.996 -21.105 1.00 63.69 481 THR A N 1
ATOM 3640 C CA . THR A 1 481 ? 30.164 10.645 -20.982 1.00 63.69 481 THR A CA 1
ATOM 3641 C C . THR A 1 481 ? 29.975 10.260 -19.511 1.00 63.69 481 THR A C 1
ATOM 3643 O O . THR A 1 481 ? 28.906 9.781 -19.127 1.00 63.69 481 THR A O 1
ATOM 3646 N N . LYS A 1 482 ? 30.972 10.530 -18.657 1.00 59.47 482 LYS A N 1
ATOM 3647 C CA . LYS A 1 482 ? 30.899 10.267 -17.209 1.00 59.47 482 LYS A CA 1
ATOM 3648 C C . LYS A 1 482 ? 29.886 11.157 -16.491 1.00 59.47 482 LYS A C 1
ATOM 3650 O O . LYS A 1 482 ? 29.166 10.661 -15.623 1.00 59.47 482 LYS A O 1
ATOM 3655 N N . ILE A 1 483 ? 29.801 12.439 -16.852 1.00 74.50 483 ILE A N 1
ATOM 3656 C CA . ILE A 1 483 ? 28.806 13.376 -16.305 1.00 74.50 4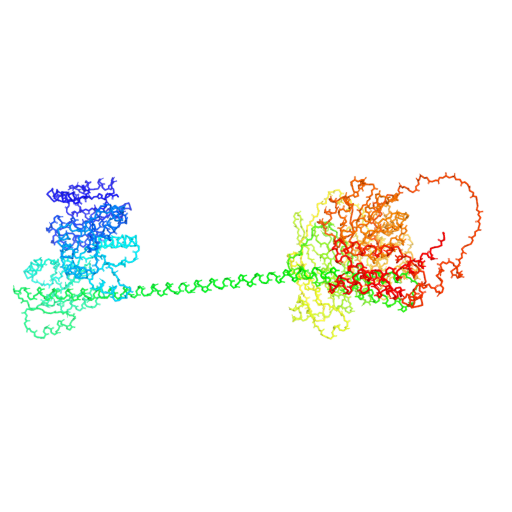83 ILE A CA 1
ATOM 3657 C C . ILE A 1 483 ? 27.398 12.900 -16.664 1.00 74.50 483 ILE A C 1
ATOM 3659 O O . ILE A 1 483 ? 26.571 12.732 -15.770 1.00 74.50 483 ILE A O 1
ATOM 3663 N N . LYS A 1 484 ? 27.145 12.584 -17.940 1.00 71.69 484 LYS A N 1
ATOM 3664 C CA . LYS A 1 484 ? 25.863 12.046 -18.413 1.00 71.69 484 LYS A CA 1
ATOM 3665 C C . LYS A 1 484 ? 25.483 10.753 -17.688 1.00 71.69 484 LYS A C 1
ATOM 3667 O O . LYS A 1 484 ? 24.350 10.628 -17.225 1.00 71.69 484 LYS A O 1
ATOM 3672 N N . ALA A 1 485 ? 26.413 9.806 -17.555 1.00 60.06 485 ALA A N 1
ATOM 3673 C CA . ALA A 1 485 ? 26.170 8.553 -16.838 1.00 60.06 485 ALA A CA 1
ATOM 3674 C C . ALA A 1 485 ? 25.838 8.792 -15.353 1.00 60.06 485 ALA A C 1
ATOM 3676 O O . ALA A 1 485 ? 24.876 8.225 -14.833 1.00 60.06 485 ALA A O 1
ATOM 3677 N N . SER A 1 486 ? 26.579 9.682 -14.688 1.00 64.62 486 SER A N 1
ATOM 3678 C CA . SER A 1 486 ? 26.349 10.040 -13.281 1.00 64.62 486 SER A CA 1
ATOM 3679 C C . SER A 1 486 ? 25.005 10.742 -13.088 1.00 64.62 486 SER A C 1
ATOM 3681 O O . SER A 1 486 ? 24.281 10.442 -12.142 1.00 64.62 486 SER A O 1
ATOM 3683 N N . ALA A 1 487 ? 24.636 11.629 -14.015 1.00 72.31 487 ALA A N 1
ATOM 3684 C CA . ALA A 1 487 ? 23.375 12.348 -13.970 1.00 72.31 487 ALA A CA 1
ATOM 3685 C C . ALA A 1 487 ? 22.170 11.416 -14.177 1.00 72.31 487 ALA A C 1
ATOM 3687 O O . ALA A 1 487 ? 21.206 11.478 -13.414 1.00 72.31 487 ALA A O 1
ATOM 3688 N N . LYS A 1 488 ? 22.253 10.484 -15.138 1.00 66.31 488 LYS A N 1
ATOM 3689 C CA . LYS A 1 488 ? 21.242 9.430 -15.323 1.00 66.31 488 LYS A CA 1
ATOM 3690 C C . LYS A 1 488 ? 21.124 8.528 -14.096 1.00 66.31 488 LYS A C 1
ATOM 3692 O O . LYS A 1 488 ? 20.012 8.220 -13.678 1.00 66.31 488 LYS A O 1
ATOM 3697 N N . SER A 1 489 ? 22.253 8.143 -13.496 1.00 64.44 489 SER A N 1
ATOM 3698 C CA . SER A 1 489 ? 22.249 7.344 -12.269 1.00 64.44 489 SER A CA 1
ATOM 3699 C C . SER A 1 489 ? 21.544 8.079 -11.134 1.00 64.44 489 SER A C 1
ATOM 3701 O O . SER A 1 489 ? 20.675 7.489 -10.505 1.00 64.44 489 SER A O 1
ATOM 3703 N N . LEU A 1 490 ? 21.876 9.350 -10.884 1.00 71.19 490 LEU A N 1
ATOM 3704 C CA . LEU A 1 490 ? 21.262 10.141 -9.817 1.00 71.19 490 LEU A CA 1
ATOM 3705 C C . LEU A 1 490 ? 19.751 10.303 -10.030 1.00 71.19 490 LEU A C 1
ATOM 3707 O O . LEU A 1 490 ? 18.986 10.119 -9.087 1.00 71.19 490 LEU A O 1
ATOM 3711 N N . LEU A 1 491 ? 19.315 10.567 -11.266 1.00 72.06 491 LEU A N 1
ATOM 3712 C CA . LEU A 1 491 ? 17.893 10.640 -11.603 1.00 72.06 491 LEU A CA 1
ATOM 3713 C C . LEU A 1 491 ? 17.165 9.314 -11.326 1.00 72.06 491 LEU A C 1
ATOM 3715 O O . LEU A 1 491 ? 16.057 9.330 -10.798 1.00 72.06 491 LEU A O 1
ATOM 3719 N N . GLY A 1 492 ? 17.808 8.176 -11.607 1.00 65.75 492 GLY A N 1
ATOM 3720 C CA . GLY A 1 492 ? 17.306 6.854 -11.223 1.00 65.75 492 GLY A CA 1
ATOM 3721 C C . GLY A 1 492 ? 17.105 6.713 -9.711 1.00 65.75 492 GLY A C 1
ATOM 3722 O O . GLY A 1 492 ? 16.027 6.327 -9.278 1.00 65.75 492 GLY A O 1
ATOM 3723 N N . ILE A 1 493 ? 18.090 7.121 -8.900 1.00 66.50 493 ILE A N 1
ATOM 3724 C CA . ILE A 1 493 ? 17.995 7.097 -7.424 1.00 66.50 493 ILE A CA 1
ATOM 3725 C C . ILE A 1 493 ? 16.818 7.937 -6.922 1.00 66.50 493 ILE A C 1
ATOM 3727 O O . ILE A 1 493 ? 16.096 7.531 -6.014 1.00 66.50 493 ILE A O 1
ATOM 3731 N N . ILE A 1 494 ? 16.638 9.125 -7.494 1.00 71.62 494 ILE A N 1
ATOM 3732 C CA . ILE A 1 494 ? 15.547 10.025 -7.120 1.00 71.62 494 ILE A CA 1
ATOM 3733 C C . ILE A 1 494 ? 14.201 9.384 -7.462 1.00 71.62 494 ILE A C 1
ATOM 3735 O O . ILE A 1 494 ? 13.308 9.367 -6.619 1.00 71.62 494 ILE A O 1
ATOM 3739 N N . ASN A 1 495 ? 14.070 8.813 -8.661 1.00 71.44 495 ASN A N 1
ATOM 3740 C CA . ASN A 1 495 ? 12.857 8.111 -9.069 1.00 71.44 495 ASN A CA 1
ATOM 3741 C C . ASN A 1 495 ? 12.560 6.910 -8.159 1.00 71.44 495 ASN A C 1
ATOM 3743 O O . ASN A 1 495 ? 11.418 6.763 -7.741 1.00 71.44 495 ASN A O 1
ATOM 3747 N N . ASP A 1 496 ? 13.572 6.132 -7.764 1.00 70.31 496 ASP A N 1
ATOM 3748 C CA . ASP A 1 496 ? 13.417 5.015 -6.822 1.00 70.31 496 ASP A CA 1
ATOM 3749 C C . ASP A 1 496 ? 12.864 5.477 -5.459 1.00 70.31 496 ASP A C 1
ATOM 3751 O O . ASP A 1 496 ? 11.947 4.868 -4.907 1.00 70.31 496 ASP A O 1
ATOM 3755 N N . ILE A 1 497 ? 13.393 6.575 -4.905 1.00 73.12 497 ILE A N 1
ATOM 3756 C CA . ILE A 1 497 ? 12.922 7.140 -3.626 1.00 73.12 497 ILE A CA 1
ATOM 3757 C C . ILE A 1 497 ? 11.462 7.593 -3.737 1.00 73.12 497 ILE A C 1
ATOM 3759 O O . ILE A 1 497 ? 10.666 7.407 -2.810 1.00 73.12 497 ILE A O 1
ATOM 3763 N N . LEU A 1 498 ? 11.105 8.196 -4.867 1.00 73.00 498 LEU A N 1
ATOM 3764 C CA . LEU A 1 498 ? 9.755 8.681 -5.120 1.00 73.00 498 LEU A CA 1
ATOM 3765 C C . LEU A 1 498 ? 8.767 7.540 -5.335 1.00 73.00 498 LEU A C 1
ATOM 3767 O O . LEU A 1 498 ? 7.671 7.598 -4.783 1.00 73.00 498 LEU A O 1
ATOM 3771 N N . ASP A 1 499 ? 9.151 6.512 -6.088 1.00 71.44 499 ASP A N 1
ATOM 3772 C CA . ASP A 1 499 ? 8.347 5.308 -6.286 1.00 71.44 499 ASP A CA 1
ATOM 3773 C C . ASP A 1 499 ? 8.085 4.626 -4.938 1.00 71.44 499 ASP A C 1
ATOM 3775 O O . ASP A 1 499 ? 6.925 4.395 -4.600 1.00 71.44 499 ASP A O 1
ATOM 3779 N N . LEU A 1 500 ? 9.116 4.426 -4.103 1.00 72.19 500 LEU A N 1
ATOM 3780 C CA . LEU A 1 500 ? 8.945 3.887 -2.746 1.00 72.19 500 LEU A CA 1
ATOM 3781 C C . LEU A 1 500 ? 7.950 4.723 -1.924 1.00 72.19 500 LEU A C 1
ATOM 3783 O O . LEU A 1 500 ? 7.059 4.187 -1.268 1.00 72.19 500 LEU A O 1
ATOM 3787 N N . SER A 1 501 ? 8.067 6.047 -1.995 1.00 71.00 501 SER A N 1
ATOM 3788 C CA . SER A 1 501 ? 7.212 6.959 -1.231 1.00 71.00 501 SER A CA 1
ATOM 3789 C C . SER A 1 501 ? 5.761 6.967 -1.722 1.00 71.00 501 SER A C 1
ATOM 3791 O O . SER A 1 501 ? 4.838 7.046 -0.912 1.00 71.00 501 SER A O 1
ATOM 3793 N N . LYS A 1 502 ? 5.536 6.846 -3.038 1.00 70.88 502 LYS A N 1
ATOM 3794 C CA . LYS A 1 502 ? 4.193 6.698 -3.623 1.00 70.88 502 LYS A CA 1
ATOM 3795 C C . LYS A 1 502 ? 3.553 5.373 -3.217 1.00 70.88 502 LYS A C 1
ATOM 3797 O O . LYS A 1 502 ? 2.357 5.352 -2.921 1.00 70.88 502 LYS A O 1
ATOM 3802 N N . ILE A 1 503 ? 4.334 4.293 -3.170 1.00 73.50 503 ILE A N 1
ATOM 3803 C CA . ILE A 1 503 ? 3.832 2.975 -2.777 1.00 73.50 503 ILE A CA 1
ATOM 3804 C C . ILE A 1 503 ? 3.490 2.930 -1.279 1.00 73.50 503 ILE A C 1
ATOM 3806 O O . ILE A 1 503 ? 2.404 2.455 -0.936 1.00 73.50 503 ILE A O 1
ATOM 3810 N N . GLU A 1 504 ? 4.340 3.484 -0.400 1.00 67.81 504 GLU A N 1
ATOM 3811 C CA . GLU A 1 504 ? 4.060 3.629 1.045 1.00 67.81 504 GLU A CA 1
ATOM 3812 C C . GLU A 1 504 ? 2.785 4.444 1.311 1.00 67.81 504 GLU A C 1
ATOM 3814 O O . GLU A 1 504 ? 2.007 4.113 2.203 1.00 67.81 504 GLU A O 1
ATOM 3819 N N . ALA A 1 505 ? 2.547 5.490 0.515 1.00 64.44 505 ALA A N 1
ATOM 3820 C CA . ALA A 1 505 ? 1.353 6.328 0.607 1.00 64.44 505 ALA A CA 1
ATOM 3821 C C . ALA A 1 505 ? 0.098 5.693 -0.024 1.00 64.44 505 ALA A C 1
ATOM 3823 O O . ALA A 1 505 ? -0.974 6.295 0.008 1.00 64.44 505 ALA A O 1
ATOM 3824 N N . GLY A 1 506 ? 0.227 4.514 -0.640 1.00 64.69 506 GLY A N 1
ATOM 3825 C CA . GLY A 1 506 ? -0.861 3.827 -1.329 1.00 64.69 506 GLY A CA 1
ATOM 3826 C C . GLY A 1 506 ? -1.364 4.511 -2.601 1.00 64.69 506 GLY A C 1
ATOM 3827 O O . GLY A 1 506 ? -2.474 4.221 -3.023 1.00 64.69 506 GLY A O 1
ATOM 3828 N N . ARG A 1 507 ? -0.563 5.398 -3.206 1.00 63.78 507 ARG A N 1
ATOM 3829 C CA . ARG A 1 507 ? -0.915 6.217 -4.383 1.00 63.78 507 ARG A CA 1
ATOM 3830 C C . ARG A 1 507 ? -0.366 5.672 -5.709 1.00 63.78 507 ARG A C 1
ATOM 3832 O O . ARG A 1 507 ? -0.225 6.431 -6.665 1.00 63.78 507 ARG A O 1
ATOM 3839 N N . LEU A 1 508 ? 0.058 4.410 -5.745 1.00 69.31 508 LEU A N 1
ATOM 3840 C CA . LEU A 1 508 ? 0.548 3.766 -6.963 1.00 69.31 508 LEU A CA 1
ATOM 3841 C C . LEU A 1 508 ? -0.515 2.791 -7.467 1.00 69.31 508 LEU A C 1
ATOM 3843 O O . LEU A 1 508 ? -0.699 1.726 -6.875 1.00 69.31 508 LEU A O 1
ATOM 3847 N N . ASP A 1 509 ? -1.183 3.182 -8.548 1.00 67.88 509 ASP A N 1
ATOM 3848 C CA . ASP A 1 509 ? -2.129 2.350 -9.284 1.00 67.88 509 ASP A CA 1
ATOM 3849 C C . ASP A 1 509 ? -1.402 1.643 -10.432 1.00 67.88 509 ASP A C 1
ATOM 3851 O O . ASP A 1 509 ? -0.542 2.235 -11.090 1.00 67.88 509 ASP A O 1
ATOM 3855 N N . LEU A 1 510 ? -1.708 0.359 -10.633 1.00 78.06 510 LEU A N 1
ATOM 3856 C CA . LEU A 1 510 ? -1.169 -0.425 -11.744 1.00 78.06 510 LEU A CA 1
ATOM 3857 C C . LEU A 1 510 ? -2.009 -0.187 -12.996 1.00 78.06 510 LEU A C 1
ATOM 3859 O O . LEU A 1 510 ? -3.239 -0.304 -12.973 1.00 78.06 510 LEU A O 1
ATOM 3863 N N . GLU A 1 511 ? -1.336 0.109 -14.101 1.00 75.25 511 GLU A N 1
ATOM 3864 C CA . GLU A 1 511 ? -1.999 0.273 -15.388 1.00 75.25 511 GLU A CA 1
ATOM 3865 C C . GLU A 1 511 ? -2.526 -1.067 -15.926 1.00 75.25 511 GLU A C 1
ATOM 3867 O O . GLU A 1 511 ? -2.027 -2.146 -15.605 1.00 75.25 511 GLU A O 1
ATOM 3872 N N . HIS A 1 512 ? -3.558 -0.997 -16.765 1.00 81.94 512 HIS A N 1
ATOM 3873 C CA . HIS A 1 512 ? -4.147 -2.152 -17.443 1.00 81.94 512 HIS A CA 1
ATOM 3874 C C . HIS A 1 512 ? -4.179 -1.881 -18.946 1.00 81.94 512 HIS A C 1
ATOM 3876 O O . HIS A 1 512 ? -5.228 -1.590 -19.521 1.00 81.94 512 HIS A O 1
ATOM 3882 N N . THR A 1 513 ? -3.008 -1.938 -19.576 1.00 81.06 513 THR A N 1
ATOM 3883 C CA . THR A 1 513 ? -2.831 -1.665 -21.005 1.00 81.06 513 THR A CA 1
ATOM 3884 C C . THR A 1 513 ? -2.525 -2.944 -21.772 1.00 81.06 513 THR A C 1
ATOM 3886 O O . THR A 1 513 ? -1.986 -3.905 -21.225 1.00 81.06 513 THR A O 1
ATOM 3889 N N . GLU A 1 514 ? -2.904 -2.981 -23.050 1.00 86.81 514 GLU A N 1
ATOM 3890 C CA . GLU A 1 514 ? -2.531 -4.075 -23.946 1.00 86.81 514 GLU A CA 1
ATOM 3891 C C . GLU A 1 514 ? -1.042 -3.983 -24.304 1.00 86.81 514 GLU A C 1
ATOM 3893 O O . GLU A 1 514 ? -0.582 -2.958 -24.811 1.00 86.81 514 GLU A O 1
ATOM 3898 N N . PHE A 1 515 ? -0.284 -5.057 -24.085 1.00 83.94 515 PHE A N 1
ATOM 3899 C CA . PHE A 1 515 ? 1.146 -5.088 -24.374 1.00 83.94 515 PHE A CA 1
ATOM 3900 C C . PHE A 1 515 ? 1.648 -6.467 -24.818 1.00 83.94 515 PHE A C 1
ATOM 3902 O O . PHE A 1 515 ? 1.085 -7.513 -24.492 1.00 83.94 515 PHE A O 1
ATOM 3909 N N . GLU A 1 516 ? 2.764 -6.469 -25.548 1.00 82.00 516 GLU A N 1
ATOM 3910 C CA . GLU A 1 516 ? 3.512 -7.680 -25.892 1.00 82.00 516 GLU A CA 1
ATOM 3911 C C . GLU A 1 516 ? 4.626 -7.892 -24.855 1.00 82.00 516 GLU A C 1
ATOM 3913 O O . GLU A 1 516 ? 5.609 -7.149 -24.840 1.00 82.00 516 GLU A O 1
ATOM 3918 N N . LEU A 1 517 ? 4.542 -8.935 -24.018 1.00 85.62 517 LEU A N 1
ATOM 3919 C CA . LEU A 1 517 ? 5.603 -9.239 -23.035 1.00 85.62 517 LEU A CA 1
ATOM 3920 C C . LEU A 1 517 ? 6.971 -9.454 -23.698 1.00 85.62 517 LEU A C 1
ATOM 3922 O O . LEU A 1 517 ? 8.010 -9.155 -23.118 1.00 85.62 517 LEU A O 1
ATOM 3926 N N . ARG A 1 518 ? 6.976 -9.919 -24.949 1.00 77.06 518 ARG A N 1
ATOM 3927 C CA . ARG A 1 518 ? 8.195 -10.072 -25.750 1.00 77.06 518 ARG A CA 1
ATOM 3928 C C . ARG A 1 518 ? 8.915 -8.743 -25.981 1.00 77.06 518 ARG A C 1
ATOM 3930 O O . ARG A 1 518 ? 10.136 -8.731 -25.935 1.00 77.06 518 ARG A O 1
ATOM 3937 N N . ALA A 1 519 ? 8.184 -7.642 -26.170 1.00 72.62 519 ALA A N 1
ATOM 3938 C CA . ALA A 1 519 ? 8.787 -6.321 -26.331 1.00 72.62 519 ALA A CA 1
ATOM 3939 C C . ALA A 1 519 ? 9.491 -5.867 -25.042 1.00 72.62 519 ALA A C 1
ATOM 3941 O O . ALA A 1 519 ? 10.622 -5.398 -25.099 1.00 72.62 519 ALA A O 1
ATOM 3942 N N . VAL A 1 520 ? 8.875 -6.117 -23.880 1.00 80.88 520 VAL A N 1
ATOM 3943 C CA . VAL A 1 520 ? 9.480 -5.826 -22.566 1.00 80.88 520 VAL A CA 1
ATOM 3944 C C . VAL A 1 520 ? 10.793 -6.599 -22.378 1.00 80.88 520 VAL A C 1
ATOM 3946 O O . VAL A 1 520 ? 11.775 -6.063 -21.868 1.00 80.88 520 VAL A O 1
ATOM 3949 N N . LEU A 1 521 ? 10.839 -7.860 -22.818 1.00 82.12 521 LEU A N 1
ATOM 3950 C CA . LEU A 1 521 ? 12.054 -8.678 -22.761 1.00 82.12 521 LEU A CA 1
ATOM 3951 C C . LEU A 1 521 ? 13.124 -8.239 -23.767 1.00 82.12 521 LEU A C 1
ATOM 3953 O O . LEU A 1 521 ? 14.305 -8.286 -23.435 1.00 82.12 521 LEU A O 1
ATOM 3957 N N . ASP A 1 522 ? 12.733 -7.809 -24.969 1.00 70.00 522 ASP A N 1
ATOM 3958 C CA . ASP A 1 522 ? 13.661 -7.284 -25.979 1.00 70.00 522 ASP A CA 1
ATOM 3959 C C . ASP A 1 522 ? 14.321 -5.971 -25.487 1.00 70.00 522 ASP A C 1
ATOM 3961 O O . ASP A 1 522 ? 15.530 -5.770 -25.657 1.00 70.00 522 ASP A O 1
ATOM 3965 N N . ASP A 1 523 ? 13.571 -5.108 -24.794 1.00 71.75 523 ASP A N 1
ATOM 3966 C CA . ASP A 1 523 ? 14.107 -3.896 -24.157 1.00 71.75 523 ASP A CA 1
ATOM 3967 C C . ASP A 1 523 ? 15.080 -4.249 -23.016 1.00 71.75 523 ASP A C 1
ATOM 3969 O O . ASP A 1 523 ? 16.202 -3.733 -22.945 1.00 71.75 523 ASP A O 1
ATOM 3973 N N . LEU A 1 524 ? 14.703 -5.208 -22.165 1.00 80.12 524 LEU A N 1
ATOM 3974 C CA . LEU A 1 524 ? 15.549 -5.732 -21.091 1.00 80.12 524 LEU A CA 1
ATOM 3975 C C . LEU A 1 524 ? 16.863 -6.332 -21.608 1.00 80.12 524 LEU A C 1
ATOM 3977 O O . LEU A 1 524 ? 17.931 -6.091 -21.029 1.00 80.12 524 LEU A O 1
ATOM 3981 N N . ALA A 1 525 ? 16.785 -7.091 -22.702 1.00 74.38 525 ALA A N 1
ATOM 3982 C CA . ALA A 1 525 ? 17.927 -7.649 -23.409 1.00 74.38 525 ALA A CA 1
ATOM 3983 C C . ALA A 1 525 ? 18.855 -6.539 -23.913 1.00 74.38 525 ALA A C 1
ATOM 3985 O O . ALA A 1 525 ? 20.051 -6.575 -23.634 1.00 74.38 525 ALA A O 1
ATOM 3986 N N . THR A 1 526 ? 18.304 -5.521 -24.577 1.00 69.31 526 THR A N 1
ATOM 3987 C CA . THR A 1 526 ? 19.068 -4.400 -25.146 1.00 69.31 526 THR A CA 1
ATOM 3988 C C . THR A 1 526 ? 19.856 -3.642 -24.078 1.00 69.31 526 THR A C 1
ATOM 3990 O O . THR A 1 526 ? 21.036 -3.345 -24.266 1.00 69.31 526 THR A O 1
ATOM 3993 N N . VAL A 1 527 ? 19.231 -3.364 -22.931 1.00 72.00 527 VAL A N 1
ATOM 3994 C CA . VAL A 1 527 ? 19.871 -2.625 -21.831 1.00 72.00 527 VAL A CA 1
ATOM 3995 C C . VAL A 1 527 ? 20.942 -3.462 -21.124 1.00 72.00 527 VAL A C 1
ATOM 3997 O O . VAL A 1 527 ? 21.978 -2.930 -20.723 1.00 72.00 527 VAL A O 1
ATOM 4000 N N . SER A 1 528 ? 20.714 -4.767 -20.968 1.00 79.38 528 SER A N 1
ATOM 4001 C CA . SER A 1 528 ? 21.586 -5.639 -20.166 1.00 79.38 528 SER A CA 1
ATOM 4002 C C . SER A 1 528 ? 22.711 -6.293 -20.979 1.00 79.38 528 SER A C 1
ATOM 4004 O O . SER A 1 528 ? 23.706 -6.723 -20.393 1.00 79.38 528 SER A O 1
ATOM 4006 N N . ALA A 1 529 ? 22.584 -6.356 -22.311 1.00 71.25 529 ALA A N 1
ATOM 4007 C CA . ALA A 1 529 ? 23.508 -7.067 -23.197 1.00 71.25 529 ALA A CA 1
ATOM 4008 C C . ALA A 1 529 ? 24.947 -6.553 -23.099 1.00 71.25 529 ALA A C 1
ATOM 4010 O O . ALA A 1 529 ? 25.863 -7.355 -22.935 1.00 71.25 529 ALA A O 1
ATOM 4011 N N . LEU A 1 530 ? 25.155 -5.231 -23.142 1.00 72.06 530 LEU A N 1
ATOM 4012 C CA . LEU A 1 530 ? 26.502 -4.651 -23.094 1.00 72.06 530 LEU A CA 1
ATOM 4013 C C . LEU A 1 530 ? 27.207 -4.980 -21.769 1.00 72.06 530 LEU A C 1
ATOM 4015 O O . LEU A 1 530 ? 28.338 -5.454 -21.770 1.00 72.06 530 LEU A O 1
ATOM 4019 N N . ALA A 1 531 ? 26.512 -4.793 -20.644 1.00 76.00 531 ALA A N 1
ATOM 4020 C CA . ALA A 1 531 ? 27.069 -5.037 -19.314 1.00 76.00 531 ALA A CA 1
ATOM 4021 C C . ALA A 1 531 ? 27.354 -6.527 -19.048 1.00 76.00 531 ALA A C 1
ATOM 4023 O O . ALA A 1 531 ? 28.306 -6.860 -18.340 1.00 76.00 531 ALA A O 1
ATOM 4024 N N . ALA A 1 532 ? 26.534 -7.425 -19.603 1.00 80.00 532 ALA A N 1
ATOM 4025 C CA . ALA A 1 532 ? 26.775 -8.863 -19.548 1.00 80.00 532 ALA A CA 1
ATOM 4026 C C . ALA A 1 532 ? 27.970 -9.263 -20.434 1.00 80.00 532 ALA A C 1
ATOM 4028 O O . ALA A 1 532 ? 28.864 -9.972 -19.967 1.00 80.00 532 ALA A O 1
ATOM 4029 N N . ALA A 1 533 ? 28.040 -8.740 -21.664 1.00 72.81 533 ALA A N 1
ATOM 4030 C CA . ALA A 1 533 ? 29.112 -9.018 -22.619 1.00 72.81 533 ALA A CA 1
ATOM 4031 C C . ALA A 1 533 ? 30.487 -8.536 -22.125 1.00 72.81 533 ALA A C 1
ATOM 4033 O O . ALA A 1 533 ? 31.460 -9.281 -22.214 1.00 72.81 533 ALA A O 1
ATOM 4034 N N . GLU A 1 534 ? 30.572 -7.344 -21.520 1.00 75.00 534 GLU A N 1
ATOM 4035 C CA . GLU A 1 534 ? 31.811 -6.822 -20.915 1.00 75.00 534 GLU A CA 1
ATOM 4036 C C . GLU A 1 534 ? 32.386 -7.742 -19.824 1.00 75.00 534 GLU A C 1
ATOM 4038 O O . GLU A 1 534 ? 33.597 -7.758 -19.595 1.00 75.00 534 GLU A O 1
ATOM 4043 N N . LYS A 1 535 ? 31.529 -8.518 -19.152 1.00 77.25 535 LYS A N 1
ATOM 4044 C CA . LYS A 1 535 ? 31.916 -9.484 -18.114 1.00 77.25 535 LYS A CA 1
ATOM 4045 C C . LYS A 1 535 ? 32.027 -10.923 -18.625 1.00 77.25 535 LYS A C 1
ATOM 4047 O O . LYS A 1 535 ? 32.354 -11.806 -17.836 1.00 77.25 535 LYS A O 1
ATOM 4052 N N . GLY A 1 536 ? 31.738 -11.173 -19.904 1.00 77.06 536 GLY A N 1
ATOM 4053 C CA . GLY A 1 536 ? 31.648 -12.528 -20.454 1.00 77.06 536 GLY A CA 1
ATOM 4054 C C . GLY A 1 536 ? 30.565 -13.379 -19.779 1.00 77.06 536 GLY A C 1
ATOM 4055 O O . GLY A 1 536 ? 30.763 -14.575 -19.583 1.00 77.06 536 GLY A O 1
ATOM 4056 N N . ILE A 1 537 ? 29.461 -12.758 -19.353 1.00 85.25 537 ILE A N 1
ATOM 4057 C CA . ILE A 1 537 ? 28.306 -13.448 -18.769 1.00 85.25 537 ILE A CA 1
ATOM 4058 C C . ILE A 1 537 ? 27.306 -13.746 -19.879 1.00 85.25 537 ILE A C 1
ATOM 4060 O O . ILE A 1 537 ? 26.923 -12.853 -20.636 1.00 85.25 537 ILE A O 1
ATOM 4064 N N . GLU A 1 538 ? 26.835 -14.984 -19.940 1.00 83.00 538 GLU A N 1
ATOM 4065 C CA . GLU A 1 538 ? 25.821 -15.391 -20.901 1.00 83.00 538 GLU A CA 1
ATOM 4066 C C . GLU A 1 538 ? 24.416 -15.080 -20.379 1.00 83.00 538 GLU A C 1
ATOM 4068 O O . GLU A 1 538 ? 23.981 -15.624 -19.367 1.00 83.00 538 GLU A O 1
ATOM 4073 N N . LEU A 1 539 ? 23.697 -14.187 -21.056 1.00 85.12 539 LEU A N 1
ATOM 4074 C CA . LEU A 1 539 ? 22.316 -13.843 -20.720 1.00 85.12 539 LEU A CA 1
ATOM 4075 C C . LEU A 1 539 ? 21.362 -14.603 -21.645 1.00 85.12 539 LEU A C 1
ATOM 4077 O O . LEU A 1 539 ? 21.455 -14.479 -22.865 1.00 85.12 539 LEU A O 1
ATOM 4081 N N . VAL A 1 540 ? 20.430 -15.367 -21.075 1.00 83.50 540 VAL A N 1
ATOM 4082 C CA . VAL A 1 540 ? 19.506 -16.205 -21.846 1.00 83.50 540 VAL A CA 1
ATOM 4083 C C . VAL A 1 540 ? 18.061 -15.990 -21.410 1.00 83.50 540 VAL A C 1
ATOM 4085 O O . VAL A 1 540 ? 17.746 -15.978 -20.220 1.00 83.50 540 VAL A O 1
ATOM 4088 N N . PHE A 1 541 ? 17.166 -15.858 -22.389 1.00 84.31 541 PHE A N 1
ATOM 4089 C CA . PHE A 1 541 ? 15.726 -15.732 -22.178 1.00 84.31 541 PHE A CA 1
ATOM 4090 C C . PHE A 1 541 ? 15.026 -17.037 -22.556 1.00 84.31 541 PHE A C 1
ATOM 4092 O O . PHE A 1 541 ? 15.102 -17.482 -23.697 1.00 84.31 541 PHE A O 1
ATOM 4099 N N . SER A 1 542 ? 14.321 -17.641 -21.606 1.00 83.69 542 SER A N 1
ATOM 4100 C CA . SER A 1 542 ? 13.507 -18.840 -21.795 1.00 83.69 542 SER A CA 1
ATOM 4101 C C . SER A 1 542 ? 12.037 -18.469 -21.623 1.00 83.69 542 SER A C 1
ATOM 4103 O O . SER A 1 542 ? 11.578 -18.209 -20.514 1.00 83.69 542 SER A O 1
ATOM 4105 N N . VAL A 1 543 ? 11.297 -18.382 -22.726 1.00 83.69 543 VAL A N 1
ATOM 4106 C CA . VAL A 1 543 ? 9.895 -17.941 -22.720 1.00 83.69 543 VAL A CA 1
ATOM 4107 C C . VAL A 1 543 ? 9.007 -19.075 -23.199 1.00 83.69 543 VAL A C 1
ATOM 4109 O O . VAL A 1 543 ? 9.259 -19.645 -24.261 1.00 83.69 543 VAL A O 1
ATOM 4112 N N . ASP A 1 544 ? 7.964 -19.367 -22.427 1.00 79.94 544 ASP A N 1
ATOM 4113 C CA . ASP A 1 544 ? 6.974 -20.387 -22.754 1.00 79.94 544 ASP A CA 1
ATOM 4114 C C . ASP A 1 544 ? 6.333 -20.144 -24.131 1.00 79.94 544 ASP A C 1
ATOM 4116 O O . ASP A 1 544 ? 5.834 -19.042 -24.395 1.00 79.94 544 ASP A O 1
ATOM 4120 N N . PRO A 1 545 ? 6.313 -21.144 -25.025 1.00 69.31 545 PRO A N 1
ATOM 4121 C CA . PRO A 1 545 ? 5.642 -21.012 -26.308 1.00 69.31 545 PRO A CA 1
ATOM 4122 C C . PRO A 1 545 ? 4.118 -20.838 -26.220 1.00 69.31 545 PRO A C 1
ATOM 4124 O O . PRO A 1 545 ? 3.528 -20.270 -27.144 1.00 69.31 545 PRO A O 1
ATOM 4127 N N . GLU A 1 546 ? 3.487 -21.294 -25.132 1.00 74.12 546 GLU A N 1
ATOM 4128 C CA . GLU A 1 546 ? 2.041 -21.152 -24.903 1.00 74.12 546 GLU A CA 1
ATOM 4129 C C . GLU A 1 546 ? 1.633 -19.743 -24.438 1.00 74.12 546 GLU A C 1
ATOM 4131 O O . GLU A 1 546 ? 0.439 -19.447 -24.305 1.00 74.12 546 GLU A O 1
ATOM 4136 N N . LEU A 1 547 ? 2.612 -18.854 -24.222 1.00 81.94 547 LEU A N 1
ATOM 4137 C CA . LEU A 1 547 ? 2.384 -17.469 -23.831 1.00 81.94 547 LEU A CA 1
ATOM 4138 C C . LEU A 1 547 ? 1.508 -16.737 -24.873 1.00 81.94 547 LEU A C 1
ATOM 4140 O O . LEU A 1 547 ? 1.871 -16.699 -26.056 1.00 81.94 547 LEU A O 1
ATOM 4144 N N . PRO A 1 548 ? 0.390 -16.110 -24.455 1.00 81.50 548 PRO A N 1
ATOM 4145 C CA . PRO A 1 548 ? -0.425 -15.285 -25.342 1.00 81.50 548 PRO A CA 1
ATOM 4146 C C . PRO A 1 548 ? 0.372 -14.139 -25.983 1.00 81.50 548 PRO A C 1
ATOM 4148 O O . PRO A 1 548 ? 1.278 -13.576 -25.372 1.00 81.50 548 PRO A O 1
ATOM 4151 N N . GLU A 1 549 ? 0.021 -13.784 -27.222 1.00 76.06 549 GLU A N 1
ATOM 4152 C CA . GLU A 1 549 ? 0.723 -12.743 -27.989 1.00 76.06 549 GLU A CA 1
ATOM 4153 C C . GLU A 1 549 ? 0.522 -11.344 -27.390 1.00 76.06 549 GLU A C 1
ATOM 4155 O O . GLU A 1 549 ? 1.474 -10.569 -27.314 1.00 76.06 549 GLU A O 1
ATOM 4160 N N . LEU A 1 550 ? -0.694 -11.056 -26.916 1.00 83.75 550 LEU A N 1
ATOM 4161 C CA . LEU A 1 550 ? -1.075 -9.779 -26.320 1.00 83.75 550 LEU A CA 1
ATOM 4162 C C . LEU A 1 550 ? -1.652 -10.011 -24.917 1.00 83.75 550 LEU A C 1
ATOM 4164 O O . LEU A 1 550 ? -2.617 -10.765 -24.745 1.00 83.75 550 LEU A O 1
ATOM 4168 N N . LEU A 1 551 ? -1.045 -9.368 -23.926 1.00 90.06 551 LEU A N 1
ATOM 4169 C CA . LEU A 1 551 ? -1.441 -9.411 -22.520 1.00 90.06 551 LEU A CA 1
ATOM 4170 C C . LEU A 1 551 ? -2.007 -8.056 -22.099 1.00 90.06 551 LEU A C 1
ATOM 4172 O O . LEU A 1 551 ? -1.745 -7.051 -22.749 1.00 90.06 551 LEU A O 1
ATOM 4176 N N . VAL A 1 552 ? -2.769 -8.032 -21.011 1.00 87.75 552 VAL A N 1
ATOM 4177 C CA . VAL A 1 552 ? -3.299 -6.814 -20.395 1.00 87.75 552 VAL A CA 1
ATOM 4178 C C . VAL A 1 552 ? -2.723 -6.682 -18.990 1.00 87.75 552 VAL A C 1
ATOM 4180 O O . VAL A 1 552 ? -2.861 -7.597 -18.177 1.00 87.75 552 VAL A O 1
ATOM 4183 N N . GLY A 1 553 ? -2.068 -5.558 -18.712 1.00 89.00 553 GLY A N 1
ATOM 4184 C CA . GLY A 1 553 ? -1.446 -5.257 -17.421 1.00 89.00 553 GLY A CA 1
ATOM 4185 C C . GLY A 1 553 ? -0.515 -4.050 -17.516 1.00 89.00 553 GLY A C 1
ATOM 4186 O O . GLY A 1 553 ? -0.663 -3.233 -18.420 1.00 89.00 553 GLY A O 1
ATOM 4187 N N . ASP A 1 554 ? 0.454 -3.959 -16.606 1.00 86.31 554 ASP A N 1
ATOM 4188 C CA . ASP A 1 554 ? 1.395 -2.838 -16.540 1.00 86.31 554 ASP A CA 1
ATOM 4189 C C . ASP A 1 554 ? 2.796 -3.259 -17.042 1.00 86.31 554 ASP A C 1
ATOM 4191 O O . ASP A 1 554 ? 3.588 -3.835 -16.278 1.00 86.31 554 ASP A O 1
ATOM 4195 N N . PRO A 1 555 ? 3.135 -3.011 -18.326 1.00 83.44 555 PRO A N 1
ATOM 4196 C CA . PRO A 1 555 ? 4.431 -3.392 -18.886 1.00 83.44 555 PRO A CA 1
ATOM 4197 C C . PRO A 1 555 ? 5.597 -2.633 -18.249 1.00 83.44 555 PRO A C 1
ATOM 4199 O O . PRO A 1 555 ? 6.694 -3.185 -18.139 1.00 83.44 555 PRO A O 1
ATOM 4202 N N . LEU A 1 556 ? 5.376 -1.388 -17.815 1.00 78.44 556 LEU A N 1
ATOM 4203 C CA . LEU A 1 556 ? 6.416 -0.541 -17.241 1.00 78.44 556 LEU A CA 1
ATOM 4204 C C . LEU A 1 556 ? 6.848 -1.080 -15.877 1.00 78.44 556 LEU A C 1
ATOM 4206 O O . LEU A 1 556 ? 8.044 -1.247 -15.626 1.00 78.44 556 LEU A O 1
ATOM 4210 N N . ARG A 1 557 ? 5.888 -1.402 -15.004 1.00 86.62 557 ARG A N 1
ATOM 4211 C CA . ARG A 1 557 ? 6.174 -1.928 -13.661 1.00 86.62 557 ARG A CA 1
ATOM 4212 C C . ARG A 1 557 ? 6.718 -3.346 -13.706 1.00 86.62 557 ARG A C 1
ATOM 4214 O O . ARG A 1 557 ? 7.664 -3.649 -12.979 1.00 86.62 557 ARG A O 1
ATOM 4221 N N . LEU A 1 558 ? 6.202 -4.191 -14.598 1.00 89.12 558 LEU A N 1
ATOM 4222 C CA . LEU A 1 558 ? 6.762 -5.527 -14.805 1.00 89.12 558 LEU A CA 1
ATOM 4223 C C . LEU A 1 558 ? 8.200 -5.451 -15.347 1.00 89.12 558 LEU A C 1
ATOM 4225 O O . LEU A 1 558 ? 9.092 -6.139 -14.844 1.00 89.12 558 LEU A O 1
ATOM 4229 N N . GLY A 1 559 ? 8.447 -4.563 -16.314 1.00 85.81 559 GLY A N 1
ATOM 4230 C CA . GLY A 1 559 ? 9.782 -4.272 -16.830 1.00 85.81 559 GLY A CA 1
ATOM 4231 C C . GLY A 1 559 ? 10.731 -3.768 -15.741 1.00 85.81 559 GLY A C 1
ATOM 4232 O O . GLY A 1 559 ? 11.859 -4.246 -15.649 1.00 85.81 559 GLY A O 1
ATOM 4233 N N . GLN A 1 560 ? 10.274 -2.875 -14.859 1.00 84.12 560 GLN A N 1
ATOM 4234 C CA . GLN A 1 560 ? 11.054 -2.355 -13.729 1.00 84.12 560 GLN A CA 1
ATOM 4235 C C . GLN A 1 560 ? 11.486 -3.471 -12.766 1.00 84.12 560 GLN A C 1
ATOM 4237 O O . GLN A 1 560 ? 12.660 -3.540 -12.389 1.00 84.12 560 GLN A O 1
ATOM 4242 N N . VAL A 1 561 ? 10.573 -4.384 -12.412 1.00 91.06 561 VAL A N 1
ATOM 4243 C CA . VAL A 1 561 ? 10.899 -5.557 -11.583 1.00 91.06 561 VAL A CA 1
ATOM 4244 C C . VAL A 1 561 ? 11.984 -6.397 -12.260 1.00 91.06 561 VAL A C 1
ATOM 4246 O O . VAL A 1 561 ? 12.993 -6.717 -11.628 1.00 91.06 561 VAL A O 1
ATOM 4249 N N . LEU A 1 562 ? 11.823 -6.707 -13.549 1.00 91.44 562 LEU A N 1
ATOM 4250 C CA . LEU A 1 562 ? 12.778 -7.513 -14.309 1.00 91.44 562 LEU A CA 1
ATOM 4251 C C . LEU A 1 562 ? 14.149 -6.835 -14.461 1.00 91.44 562 LEU A C 1
ATOM 4253 O O . LEU A 1 562 ? 15.170 -7.487 -14.249 1.00 91.44 562 LEU A O 1
ATOM 4257 N N . HIS A 1 563 ? 14.191 -5.534 -14.762 1.00 86.06 563 HIS A N 1
ATOM 4258 C CA . HIS A 1 563 ? 15.431 -4.758 -14.844 1.00 86.06 563 HIS A CA 1
ATOM 4259 C C . HIS A 1 563 ? 16.200 -4.771 -13.524 1.00 86.06 563 HIS A C 1
ATOM 4261 O O . HIS A 1 563 ? 17.416 -4.957 -13.531 1.00 86.06 563 HIS A O 1
ATOM 4267 N N . ASN A 1 564 ? 15.509 -4.635 -12.391 1.00 86.56 564 ASN A N 1
ATOM 4268 C CA . ASN A 1 564 ? 16.146 -4.686 -11.078 1.00 86.56 564 ASN A CA 1
ATOM 4269 C C . ASN A 1 564 ? 16.737 -6.068 -10.778 1.00 86.56 564 ASN A C 1
ATOM 4271 O O . ASN A 1 564 ? 17.863 -6.169 -10.285 1.00 86.56 564 ASN A O 1
ATOM 4275 N N . LEU A 1 565 ? 16.002 -7.141 -11.085 1.00 92.31 565 LEU A N 1
ATOM 4276 C CA . LEU A 1 565 ? 16.469 -8.507 -10.845 1.00 92.31 565 LEU A CA 1
ATOM 4277 C C . LEU A 1 565 ? 17.636 -8.883 -11.770 1.00 92.31 565 LEU A C 1
ATOM 4279 O O . LEU A 1 565 ? 18.671 -9.341 -11.287 1.00 92.31 565 LEU A O 1
ATOM 4283 N N . VAL A 1 566 ? 17.522 -8.626 -13.077 1.00 91.00 566 VAL A N 1
ATOM 4284 C CA . VAL A 1 566 ? 18.590 -8.906 -14.056 1.00 91.00 566 VAL A CA 1
ATOM 4285 C C . VAL A 1 566 ? 19.803 -8.007 -13.829 1.00 91.00 566 VAL A C 1
ATOM 4287 O O . VAL A 1 566 ? 20.935 -8.483 -13.872 1.00 91.00 566 VAL A O 1
ATOM 4290 N N . GLY A 1 567 ? 19.598 -6.728 -13.511 1.00 87.19 567 GLY A N 1
ATOM 4291 C CA . GLY A 1 567 ? 20.681 -5.807 -13.172 1.00 87.19 567 GLY A CA 1
ATOM 4292 C C . GLY A 1 567 ? 21.483 -6.279 -11.957 1.00 87.19 567 GLY A C 1
ATOM 4293 O O . GLY A 1 567 ? 22.716 -6.252 -11.978 1.00 87.19 567 GLY A O 1
ATOM 4294 N N . ASN A 1 568 ? 20.807 -6.794 -10.923 1.00 88.06 568 ASN A N 1
ATOM 4295 C CA . ASN A 1 568 ? 21.472 -7.420 -9.779 1.00 88.06 568 ASN A CA 1
ATOM 4296 C C . ASN A 1 568 ? 22.212 -8.704 -10.183 1.00 88.06 568 ASN A C 1
ATOM 4298 O O . ASN A 1 568 ? 23.379 -8.861 -9.822 1.00 88.06 568 ASN A O 1
ATOM 4302 N N . ALA A 1 569 ? 21.597 -9.573 -10.985 1.00 90.88 569 ALA A N 1
ATOM 4303 C CA . ALA A 1 569 ? 22.240 -10.786 -11.488 1.00 90.88 569 ALA A CA 1
ATOM 4304 C C . ALA A 1 569 ? 23.540 -10.475 -12.260 1.00 90.88 569 ALA A C 1
ATOM 4306 O O . ALA A 1 569 ? 24.590 -11.046 -11.960 1.00 90.88 569 ALA A O 1
ATOM 4307 N N . VAL A 1 570 ? 23.517 -9.498 -13.177 1.00 88.19 570 VAL A N 1
ATOM 4308 C CA . VAL A 1 570 ? 24.703 -9.041 -13.934 1.00 88.19 570 VAL A CA 1
ATOM 4309 C C . VAL A 1 570 ? 25.742 -8.419 -13.006 1.00 88.19 570 VAL A C 1
ATOM 4311 O O . VAL A 1 570 ? 26.948 -8.597 -13.190 1.00 88.19 570 VAL A O 1
ATOM 4314 N N . LYS A 1 571 ? 25.311 -7.671 -11.989 1.00 84.62 571 LYS A N 1
ATOM 4315 C CA . LYS A 1 571 ? 26.203 -7.023 -11.023 1.00 84.62 571 LYS A CA 1
ATOM 4316 C C . LYS A 1 571 ? 26.973 -8.033 -10.171 1.00 84.62 571 LYS A C 1
ATOM 4318 O O . LYS A 1 571 ? 28.181 -7.854 -10.003 1.00 84.62 571 LYS A O 1
ATOM 4323 N N . PHE A 1 572 ? 26.297 -9.061 -9.659 1.00 87.31 572 PHE A N 1
ATOM 4324 C CA . PHE A 1 572 ? 26.842 -10.007 -8.678 1.00 87.31 572 PHE A CA 1
ATOM 4325 C C . PHE A 1 572 ? 27.390 -11.308 -9.280 1.00 87.31 572 PHE A C 1
ATOM 4327 O O . PHE A 1 572 ? 28.081 -12.059 -8.584 1.00 87.31 572 PHE A O 1
ATOM 4334 N N . THR A 1 573 ? 27.176 -11.537 -10.574 1.00 88.75 573 THR A N 1
ATOM 4335 C CA . THR A 1 573 ? 27.833 -12.609 -11.330 1.00 88.75 573 THR A CA 1
ATOM 4336 C C . THR A 1 573 ? 29.161 -12.108 -11.894 1.00 88.75 573 THR A C 1
ATOM 4338 O O . THR A 1 573 ? 29.250 -11.001 -12.425 1.00 88.75 573 THR A O 1
ATOM 4341 N N . ARG A 1 574 ? 30.235 -12.891 -11.722 1.00 85.06 574 ARG A N 1
ATOM 4342 C CA . ARG A 1 574 ? 31.574 -12.554 -12.251 1.00 85.06 574 ARG A CA 1
ATOM 4343 C C . ARG A 1 574 ? 31.843 -13.201 -13.603 1.00 85.06 574 ARG A C 1
ATOM 4345 O O . ARG A 1 574 ? 32.402 -12.546 -14.467 1.00 85.06 574 ARG A O 1
ATOM 4352 N N . GLN A 1 575 ? 31.470 -14.468 -13.735 1.00 82.12 575 GLN A N 1
ATOM 4353 C CA . GLN A 1 575 ? 31.474 -15.254 -14.965 1.00 82.12 575 GLN A CA 1
ATOM 4354 C C . GLN A 1 575 ? 30.332 -16.271 -14.851 1.00 82.12 575 GLN A C 1
ATOM 4356 O O . GLN A 1 575 ? 29.939 -16.612 -13.730 1.00 82.12 575 GLN A O 1
ATOM 4361 N N . GLY A 1 576 ? 29.857 -16.792 -15.977 1.00 86.44 576 GLY A N 1
ATOM 4362 C CA . GLY A 1 576 ? 28.820 -17.820 -16.016 1.00 86.44 576 GLY A CA 1
ATOM 4363 C C . GLY A 1 576 ? 27.592 -17.320 -16.754 1.00 86.44 576 GLY A C 1
ATOM 4364 O O . GLY A 1 576 ? 27.735 -16.659 -17.779 1.00 86.44 576 GLY A O 1
ATOM 4365 N N . GLU A 1 577 ? 26.403 -17.625 -16.246 1.00 88.06 577 GLU A N 1
ATOM 4366 C CA . GLU A 1 577 ? 25.157 -17.385 -16.975 1.00 88.06 577 GLU A CA 1
ATOM 4367 C C . GLU A 1 577 ? 24.052 -16.791 -16.098 1.00 88.06 577 GLU A C 1
ATOM 4369 O O . GLU A 1 577 ? 24.019 -16.956 -14.875 1.00 88.06 577 GLU A O 1
ATOM 4374 N N . ILE A 1 578 ? 23.132 -16.101 -16.763 1.00 91.94 578 ILE A N 1
ATOM 4375 C CA . ILE A 1 578 ? 21.908 -15.548 -16.202 1.00 91.94 578 ILE A CA 1
ATOM 4376 C C . ILE A 1 578 ? 20.752 -16.027 -17.070 1.00 91.94 578 ILE A C 1
ATOM 4378 O O . ILE A 1 578 ? 20.744 -15.809 -18.281 1.00 91.94 578 ILE A O 1
ATOM 4382 N N . VAL A 1 579 ? 19.755 -16.653 -16.453 1.00 90.19 579 VAL A N 1
ATOM 4383 C CA . VAL A 1 579 ? 18.577 -17.186 -17.142 1.00 90.19 579 VAL A CA 1
ATOM 4384 C C . VAL A 1 579 ? 17.334 -16.459 -16.653 1.00 90.19 579 VAL A C 1
ATOM 4386 O O . VAL A 1 579 ? 16.972 -16.549 -15.479 1.00 90.19 579 VAL A O 1
ATOM 4389 N N . VAL A 1 580 ? 16.644 -15.785 -17.568 1.00 92.44 580 VAL A N 1
ATOM 4390 C CA . VAL A 1 580 ? 15.311 -15.221 -17.339 1.00 92.44 580 VAL A CA 1
ATOM 4391 C C . VAL A 1 580 ? 14.289 -16.204 -17.896 1.00 92.44 580 VAL A C 1
ATOM 4393 O O . VAL A 1 580 ? 14.241 -16.415 -19.104 1.00 92.44 580 VAL A O 1
ATOM 4396 N N . SER A 1 581 ? 13.496 -16.831 -17.029 1.00 91.31 581 SER A N 1
ATOM 4397 C CA . SER A 1 581 ? 12.468 -17.802 -17.423 1.00 91.31 581 SER A CA 1
ATOM 4398 C C . SER A 1 581 ? 11.065 -17.265 -17.174 1.00 91.31 581 SER A C 1
ATOM 4400 O O . SER A 1 581 ? 10.800 -16.731 -16.100 1.00 91.31 581 SER A O 1
ATOM 4402 N N . ILE A 1 582 ? 10.171 -17.443 -18.145 1.00 92.75 582 ILE A N 1
ATOM 4403 C CA . ILE A 1 582 ? 8.741 -17.128 -18.048 1.00 92.75 582 ILE A CA 1
ATOM 4404 C C . ILE A 1 582 ? 7.963 -18.373 -18.457 1.00 92.75 582 ILE A C 1
ATOM 4406 O O . ILE A 1 582 ? 8.117 -18.834 -19.588 1.00 92.75 582 ILE A O 1
ATOM 4410 N N . ARG A 1 583 ? 7.148 -18.911 -17.547 1.00 91.06 583 ARG A N 1
ATOM 4411 C CA . ARG A 1 583 ? 6.344 -20.128 -17.750 1.00 91.06 583 ARG A CA 1
ATOM 4412 C C . ARG A 1 583 ? 4.867 -19.861 -17.524 1.00 91.06 583 ARG A C 1
ATOM 4414 O O . ARG A 1 583 ? 4.526 -19.147 -16.588 1.00 91.06 583 ARG A O 1
ATOM 4421 N N . VAL A 1 584 ? 4.002 -20.454 -18.340 1.00 89.50 584 VAL A N 1
ATOM 4422 C CA . VAL A 1 584 ? 2.552 -20.404 -18.116 1.00 89.50 584 VAL A CA 1
ATOM 4423 C C . VAL A 1 584 ? 2.180 -21.511 -17.128 1.00 89.50 584 VAL A C 1
ATOM 4425 O O . VAL A 1 584 ? 2.441 -22.683 -17.381 1.00 89.50 584 VAL A O 1
ATOM 4428 N N . THR A 1 585 ? 1.592 -21.156 -15.984 1.00 90.19 585 THR A N 1
ATOM 4429 C CA . THR A 1 585 ? 1.231 -22.125 -14.926 1.00 90.19 585 THR A CA 1
ATOM 4430 C C . THR A 1 585 ? -0.268 -22.343 -14.777 1.00 90.19 585 THR A C 1
ATOM 4432 O O . THR A 1 585 ? -0.694 -23.343 -14.200 1.00 90.19 585 THR A O 1
ATOM 4435 N N . GLY A 1 586 ? -1.081 -21.450 -15.336 1.00 85.44 586 GLY A N 1
ATOM 4436 C CA . GLY A 1 586 ? -2.534 -21.547 -15.304 1.00 85.44 586 GLY A CA 1
ATOM 4437 C C . GLY A 1 586 ? -3.182 -20.594 -16.299 1.00 85.44 586 GLY A C 1
ATOM 4438 O O . GLY A 1 586 ? -2.598 -19.582 -16.685 1.00 85.44 586 GLY A O 1
ATOM 4439 N N . ARG A 1 587 ? -4.398 -20.922 -16.733 1.00 85.31 587 ARG A N 1
ATOM 4440 C CA . ARG A 1 587 ? -5.157 -20.111 -17.686 1.00 85.31 587 ARG A CA 1
ATOM 4441 C C . ARG A 1 587 ? -6.633 -20.121 -17.325 1.00 85.31 587 ARG A C 1
ATOM 4443 O O . ARG A 1 587 ? -7.204 -21.179 -17.072 1.00 85.31 587 ARG A O 1
ATOM 4450 N N . GLU A 1 588 ? -7.232 -18.942 -17.336 1.00 86.06 588 GLU A N 1
ATOM 4451 C CA . GLU A 1 588 ? -8.668 -18.726 -17.187 1.00 86.06 588 GLU A CA 1
ATOM 4452 C C . GLU A 1 588 ? -9.224 -18.072 -18.464 1.00 86.06 588 GLU A C 1
ATOM 4454 O O . GLU A 1 588 ? -8.501 -17.886 -19.447 1.00 86.06 588 GLU A O 1
ATOM 4459 N N . ALA A 1 589 ? -10.527 -17.779 -18.495 1.00 75.44 589 ALA A N 1
ATOM 4460 C CA . ALA A 1 589 ? -11.206 -17.308 -19.705 1.00 75.44 589 ALA A CA 1
ATOM 4461 C C . ALA A 1 589 ? -10.666 -15.962 -20.232 1.00 75.44 589 ALA A C 1
ATOM 4463 O O . ALA A 1 589 ? -10.689 -15.727 -21.440 1.00 75.44 589 ALA A O 1
ATOM 4464 N N . ASP A 1 590 ? -10.179 -15.096 -19.346 1.00 86.31 590 ASP A N 1
ATOM 4465 C CA . ASP A 1 590 ? -9.757 -13.720 -19.623 1.00 86.31 590 ASP A CA 1
ATOM 4466 C C . ASP A 1 590 ? -8.372 -13.365 -19.054 1.00 86.31 590 ASP A C 1
ATOM 4468 O O . ASP A 1 590 ? -7.895 -12.252 -19.273 1.00 86.31 590 ASP A O 1
ATOM 4472 N N . ARG A 1 591 ? -7.694 -14.298 -18.371 1.00 90.62 591 ARG A N 1
ATOM 4473 C CA . ARG A 1 591 ? -6.373 -14.082 -17.760 1.00 90.62 591 ARG A CA 1
ATOM 4474 C C . ARG A 1 591 ? -5.476 -15.321 -17.780 1.00 90.62 591 ARG A C 1
ATOM 4476 O O . ARG A 1 591 ? -5.943 -16.454 -17.895 1.00 90.62 591 ARG A O 1
ATOM 4483 N N . VAL A 1 592 ? -4.169 -15.106 -17.665 1.00 91.81 592 VAL A N 1
ATOM 4484 C CA . VAL A 1 592 ? -3.121 -16.134 -17.630 1.00 91.81 592 VAL A CA 1
ATOM 4485 C C . VAL A 1 592 ? -2.213 -15.916 -16.420 1.00 91.81 592 VAL A C 1
ATOM 4487 O O . VAL A 1 592 ? -1.862 -14.780 -16.104 1.00 91.81 592 VAL A O 1
ATOM 4490 N N . ALA A 1 593 ? -1.843 -17.002 -15.745 1.00 92.69 593 ALA A N 1
ATOM 4491 C CA . ALA A 1 593 ? -0.863 -16.994 -14.668 1.00 92.69 593 ALA A CA 1
ATOM 4492 C C . ALA A 1 593 ? 0.529 -17.285 -15.235 1.00 92.69 593 ALA A C 1
ATOM 4494 O O . ALA A 1 593 ? 0.733 -18.302 -15.909 1.00 92.69 593 ALA A O 1
ATOM 4495 N N . LEU A 1 594 ? 1.476 -16.391 -14.955 1.00 94.19 594 LEU A N 1
ATOM 4496 C CA . LEU A 1 594 ? 2.871 -16.514 -15.360 1.00 94.19 594 LEU A CA 1
ATOM 4497 C C . LEU A 1 594 ? 3.766 -16.701 -14.141 1.00 94.19 594 LEU A C 1
ATOM 4499 O O . LEU A 1 594 ? 3.721 -15.890 -13.222 1.00 94.19 594 LEU A O 1
ATOM 4503 N N . ASP A 1 595 ? 4.636 -17.703 -14.182 1.00 95.00 595 ASP A N 1
ATOM 4504 C CA . ASP A 1 595 ? 5.774 -17.834 -13.279 1.00 95.00 595 ASP A CA 1
ATOM 4505 C C . ASP A 1 595 ? 7.008 -17.217 -13.927 1.00 95.00 595 ASP A C 1
ATOM 4507 O O . ASP A 1 595 ? 7.478 -17.677 -14.973 1.00 95.00 595 ASP A O 1
ATOM 4511 N N . VAL A 1 596 ? 7.555 -16.197 -13.276 1.00 95.94 596 VAL A N 1
ATOM 4512 C CA . VAL A 1 596 ? 8.746 -15.472 -13.709 1.00 95.94 596 VAL A CA 1
ATOM 4513 C C . VAL A 1 596 ? 9.899 -15.803 -12.770 1.00 95.94 596 VAL A C 1
ATOM 4515 O O . VAL A 1 596 ? 9.765 -15.709 -11.549 1.00 95.94 596 VAL A O 1
ATOM 4518 N N . SER A 1 597 ? 11.058 -16.167 -13.321 1.00 96.44 597 SER A N 1
ATOM 4519 C CA . SER A 1 597 ? 12.268 -16.388 -12.528 1.00 96.44 597 SER A CA 1
ATOM 4520 C C . SER A 1 597 ? 13.523 -15.819 -13.171 1.00 96.44 597 SER A C 1
ATOM 4522 O O . SER A 1 597 ? 13.748 -16.026 -14.361 1.00 96.44 597 SER A O 1
ATOM 4524 N N . VAL A 1 598 ? 14.381 -15.196 -12.368 1.00 96.44 598 VAL A N 1
ATOM 4525 C CA . VAL A 1 598 ? 15.726 -14.761 -12.759 1.00 96.44 598 VAL A CA 1
ATOM 4526 C C . VAL A 1 598 ? 16.735 -15.565 -11.949 1.00 96.44 598 VAL A C 1
ATOM 4528 O O . VAL A 1 598 ? 16.784 -15.435 -10.726 1.00 96.44 598 VAL A O 1
ATOM 4531 N N . ALA A 1 599 ? 17.496 -16.420 -12.628 1.00 95.25 599 ALA A N 1
ATOM 4532 C CA . ALA A 1 599 ? 18.528 -17.262 -12.035 1.00 95.25 599 ALA A CA 1
ATOM 4533 C C . ALA A 1 599 ? 19.918 -16.790 -12.467 1.00 95.25 599 ALA A C 1
ATOM 4535 O O . ALA A 1 599 ? 20.132 -16.538 -13.650 1.00 95.25 599 ALA A O 1
ATOM 4536 N N . ASP A 1 600 ? 20.857 -16.710 -11.531 1.00 95.06 600 ASP A N 1
ATOM 4537 C CA . ASP A 1 600 ? 22.250 -16.333 -11.767 1.00 95.06 600 ASP A CA 1
ATOM 4538 C C . ASP A 1 600 ? 23.212 -17.352 -11.149 1.00 95.06 600 ASP A C 1
ATOM 4540 O O . ASP A 1 600 ? 22.882 -17.990 -10.151 1.00 95.06 600 ASP A O 1
ATOM 4544 N N . THR A 1 601 ? 24.411 -17.490 -11.720 1.00 92.69 601 THR A N 1
ATOM 4545 C CA . THR A 1 601 ? 25.502 -18.326 -11.178 1.00 92.69 601 THR A CA 1
ATOM 4546 C C . THR A 1 601 ? 26.522 -17.507 -10.376 1.00 92.69 601 THR A C 1
ATOM 4548 O O . THR A 1 601 ? 27.725 -17.778 -10.411 1.00 92.69 601 THR A O 1
ATOM 4551 N N . GLY A 1 602 ? 26.073 -16.431 -9.729 1.00 89.75 602 GLY A N 1
ATOM 4552 C CA . GLY A 1 602 ? 26.913 -15.478 -9.018 1.00 89.75 602 GLY A CA 1
ATOM 4553 C C . GLY A 1 602 ? 27.342 -15.932 -7.623 1.00 89.75 602 GLY A C 1
ATOM 4554 O O . GLY A 1 602 ? 27.392 -17.112 -7.286 1.00 89.75 602 GLY A O 1
ATOM 4555 N N . ILE A 1 603 ? 27.692 -14.959 -6.779 1.00 88.25 603 ILE A N 1
ATOM 4556 C CA . ILE A 1 603 ? 28.269 -15.208 -5.445 1.00 88.25 603 ILE A CA 1
ATOM 4557 C C . ILE A 1 603 ? 27.327 -15.916 -4.460 1.00 88.25 603 ILE A C 1
ATOM 4559 O O . ILE A 1 603 ? 27.807 -16.439 -3.455 1.00 88.25 603 ILE A O 1
ATOM 4563 N N . GLY A 1 604 ? 26.018 -15.927 -4.723 1.00 88.81 604 GLY A N 1
ATOM 4564 C CA . GLY A 1 604 ? 25.006 -16.400 -3.779 1.00 88.81 604 GLY A CA 1
ATOM 4565 C C . GLY A 1 604 ? 24.960 -15.611 -2.461 1.00 88.81 604 GLY A C 1
ATOM 4566 O O . GLY A 1 604 ? 25.721 -14.667 -2.247 1.00 88.81 604 GLY A O 1
ATOM 4567 N N . MET A 1 605 ? 24.041 -15.983 -1.571 1.00 90.56 605 MET A N 1
ATOM 4568 C CA . MET A 1 605 ? 23.749 -15.269 -0.320 1.00 90.56 605 MET A CA 1
ATOM 4569 C C . MET A 1 605 ? 23.530 -16.238 0.848 1.00 90.56 605 MET A C 1
ATOM 4571 O O . MET A 1 605 ? 23.068 -17.359 0.646 1.00 90.56 605 MET A O 1
ATOM 4575 N N . SER A 1 606 ? 23.849 -15.809 2.076 1.00 89.12 606 SER A N 1
ATOM 4576 C CA . SER A 1 606 ? 23.529 -16.567 3.296 1.00 89.12 606 SER A CA 1
ATOM 4577 C C . SER A 1 606 ? 22.070 -16.355 3.724 1.00 89.12 606 SER A C 1
ATOM 4579 O O . SER A 1 606 ? 21.411 -15.411 3.280 1.00 89.12 606 SER A O 1
ATOM 4581 N N . ALA A 1 607 ? 21.562 -17.206 4.622 1.00 87.19 607 ALA A N 1
ATOM 4582 C CA . ALA A 1 607 ? 20.196 -17.092 5.140 1.00 87.19 607 ALA A CA 1
ATOM 4583 C C . ALA A 1 607 ? 19.953 -15.748 5.854 1.00 87.19 607 ALA A C 1
ATOM 4585 O O . ALA A 1 607 ? 18.885 -15.146 5.719 1.00 87.19 607 ALA A O 1
ATOM 4586 N N . GLU A 1 608 ? 20.964 -15.233 6.557 1.00 84.44 608 GLU A N 1
ATOM 4587 C CA . GLU A 1 608 ? 20.914 -13.932 7.223 1.00 84.44 608 GLU A CA 1
ATOM 4588 C C . GLU A 1 608 ? 20.764 -12.801 6.199 1.00 84.44 608 GLU A C 1
ATOM 4590 O O . GLU A 1 608 ? 19.908 -11.930 6.368 1.00 84.44 608 GLU A O 1
ATOM 4595 N N . THR A 1 609 ? 21.531 -12.842 5.101 1.00 83.69 609 THR A N 1
ATOM 4596 C CA . THR A 1 609 ? 21.427 -11.859 4.013 1.00 83.69 609 THR A CA 1
ATOM 4597 C C . THR A 1 609 ? 20.051 -11.896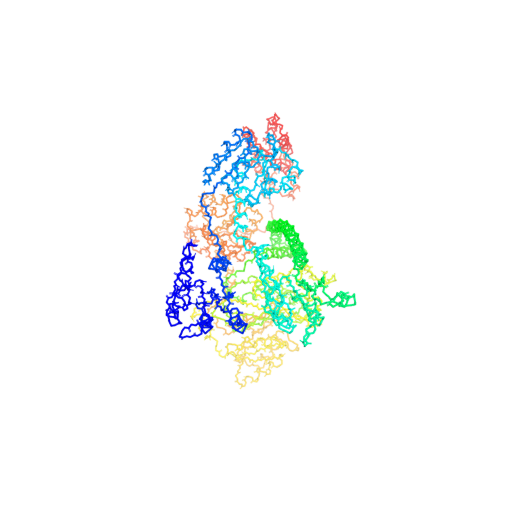 3.349 1.00 83.69 609 THR A C 1
ATOM 4599 O O . THR A 1 609 ? 19.474 -10.836 3.112 1.00 83.69 609 THR A O 1
ATOM 4602 N N . ILE A 1 610 ? 19.489 -13.088 3.108 1.00 86.88 610 ILE A N 1
ATOM 4603 C CA . ILE A 1 610 ? 18.149 -13.248 2.516 1.00 86.88 610 ILE A CA 1
ATOM 4604 C C . ILE A 1 610 ? 17.082 -12.581 3.400 1.00 86.88 610 ILE A C 1
ATOM 4606 O O . ILE A 1 610 ? 16.228 -11.857 2.890 1.00 86.88 610 ILE A O 1
ATOM 4610 N N . SER A 1 611 ? 17.162 -12.742 4.727 1.00 83.94 611 SER A N 1
ATOM 4611 C CA . SER A 1 611 ? 16.175 -12.183 5.668 1.00 83.94 611 SER A CA 1
ATOM 4612 C C . SER A 1 611 ? 16.103 -10.647 5.682 1.00 83.94 611 SER A C 1
ATOM 4614 O O . SER A 1 611 ? 15.073 -10.069 6.037 1.00 83.94 611 SER A O 1
ATOM 4616 N N . ALA A 1 612 ? 17.189 -9.976 5.292 1.00 83.00 612 ALA A N 1
ATOM 4617 C CA . ALA A 1 612 ? 17.297 -8.521 5.277 1.00 83.00 612 ALA A CA 1
ATOM 4618 C C . ALA A 1 612 ? 17.261 -7.928 3.855 1.00 83.00 612 ALA A C 1
ATOM 4620 O O . ALA A 1 612 ? 17.281 -6.708 3.704 1.00 83.00 612 ALA A O 1
ATOM 4621 N N . LEU A 1 613 ? 17.183 -8.772 2.821 1.00 84.31 613 LEU A N 1
ATOM 4622 C CA . LEU A 1 613 ? 17.398 -8.412 1.417 1.00 84.31 613 LEU A CA 1
ATOM 4623 C C . LEU A 1 613 ? 16.428 -7.350 0.883 1.00 84.31 613 LEU A C 1
ATOM 4625 O O . LEU A 1 613 ? 16.816 -6.495 0.091 1.00 84.31 613 LEU A O 1
ATOM 4629 N N . PHE A 1 614 ? 15.172 -7.407 1.323 1.00 86.25 614 PHE A N 1
ATOM 4630 C CA . PHE A 1 614 ? 14.109 -6.510 0.866 1.00 86.25 614 PHE A CA 1
ATOM 4631 C C . PHE A 1 614 ? 13.907 -5.284 1.765 1.00 86.25 614 PHE A C 1
ATOM 4633 O O . PHE A 1 614 ? 13.011 -4.478 1.522 1.00 86.25 614 PHE A O 1
ATOM 4640 N N . ARG A 1 615 ? 14.722 -5.117 2.814 1.00 80.12 615 ARG A N 1
ATOM 4641 C CA . ARG A 1 615 ? 14.629 -3.938 3.679 1.00 80.12 615 ARG A CA 1
ATOM 4642 C C . ARG A 1 615 ? 15.186 -2.709 2.945 1.00 80.12 615 ARG A C 1
ATOM 4644 O O . ARG A 1 615 ? 16.315 -2.777 2.450 1.00 80.12 615 ARG A O 1
ATOM 4651 N N . PRO A 1 616 ? 14.460 -1.574 2.914 1.00 76.56 616 PRO A N 1
ATOM 4652 C CA . PRO A 1 616 ? 14.953 -0.350 2.291 1.00 76.56 616 PRO A CA 1
ATOM 4653 C C . PRO A 1 616 ? 16.328 0.045 2.840 1.00 76.56 616 PRO A C 1
ATOM 4655 O O . PRO A 1 616 ? 16.589 -0.098 4.036 1.00 76.56 616 PRO A O 1
ATOM 4658 N N . PHE A 1 617 ? 17.210 0.532 1.964 1.00 70.31 617 PHE A N 1
ATOM 4659 C CA . PHE A 1 617 ? 18.570 0.991 2.294 1.00 70.31 617 PHE A CA 1
ATOM 4660 C C . PHE A 1 617 ? 19.508 -0.077 2.881 1.00 70.31 617 PHE A C 1
ATOM 4662 O O . PHE A 1 617 ? 20.601 0.248 3.346 1.00 70.31 617 PHE A O 1
ATOM 4669 N N . THR A 1 618 ? 19.124 -1.354 2.845 1.00 66.12 618 THR A N 1
ATOM 4670 C CA . THR A 1 618 ? 19.963 -2.438 3.361 1.00 66.12 618 THR A CA 1
ATOM 4671 C C . THR A 1 618 ? 20.913 -2.933 2.274 1.00 66.12 618 THR A C 1
ATOM 4673 O O . THR A 1 618 ? 20.517 -3.175 1.135 1.00 66.12 618 THR A O 1
ATOM 4676 N N . GLN A 1 619 ? 22.199 -3.057 2.611 1.00 66.00 619 GLN A N 1
ATOM 4677 C CA . GLN A 1 619 ? 23.250 -3.509 1.698 1.00 66.00 619 GLN A CA 1
ATOM 4678 C C . GLN A 1 619 ? 24.080 -4.596 2.380 1.00 66.00 619 GLN A C 1
ATOM 4680 O O . GLN A 1 619 ? 24.457 -4.445 3.537 1.00 66.00 619 GLN A O 1
ATOM 4685 N N . ALA A 1 620 ? 24.351 -5.691 1.664 1.00 54.97 620 ALA A N 1
ATOM 4686 C CA . ALA A 1 620 ? 24.916 -6.912 2.239 1.00 54.97 620 ALA A CA 1
ATOM 4687 C C . ALA A 1 620 ? 26.367 -6.781 2.755 1.00 54.97 620 ALA A C 1
ATOM 4689 O O . ALA A 1 620 ? 26.755 -7.578 3.599 1.00 54.97 620 ALA A O 1
ATOM 4690 N N . ASP A 1 621 ? 27.161 -5.799 2.295 1.00 51.75 621 ASP A N 1
ATOM 4691 C CA . ASP A 1 621 ? 28.538 -5.608 2.780 1.00 51.75 621 ASP A CA 1
ATOM 4692 C C . ASP A 1 621 ? 29.103 -4.193 2.529 1.00 51.75 621 ASP A C 1
ATOM 4694 O O . ASP A 1 621 ? 29.022 -3.649 1.420 1.00 51.75 621 ASP A O 1
ATOM 4698 N N . SER A 1 622 ? 29.770 -3.623 3.541 1.00 40.09 622 SER A N 1
ATOM 4699 C CA . SER A 1 622 ? 30.431 -2.302 3.495 1.00 40.09 622 SER A CA 1
ATOM 4700 C C . SER A 1 622 ? 31.774 -2.297 2.739 1.00 40.09 622 SER A C 1
ATOM 4702 O O . SER A 1 622 ? 32.345 -1.236 2.477 1.00 40.09 622 SER A O 1
ATOM 4704 N N . SER A 1 623 ? 32.283 -3.474 2.356 1.00 41.34 623 SER A N 1
ATOM 4705 C CA . SER A 1 623 ? 33.501 -3.639 1.548 1.00 41.34 623 SER A CA 1
ATOM 4706 C C . SER A 1 623 ? 33.210 -3.691 0.036 1.00 41.34 623 SER A C 1
ATOM 4708 O O . SER A 1 623 ? 34.015 -3.226 -0.776 1.00 41.34 623 SER A O 1
ATOM 4710 N N . THR A 1 624 ? 32.025 -4.175 -0.357 1.00 43.19 624 THR A N 1
ATOM 4711 C CA . THR A 1 624 ? 31.542 -4.238 -1.750 1.00 43.19 624 THR A CA 1
ATOM 4712 C C . THR A 1 624 ? 30.971 -2.919 -2.278 1.00 43.19 624 THR A C 1
ATOM 4714 O O . THR A 1 624 ? 30.904 -2.723 -3.495 1.00 43.19 624 THR A O 1
ATOM 4717 N N . THR A 1 625 ? 30.622 -1.979 -1.397 1.00 42.00 625 THR A N 1
ATOM 4718 C CA . THR A 1 625 ? 30.062 -0.656 -1.736 1.00 42.00 625 THR A CA 1
ATOM 4719 C C . THR A 1 625 ? 30.988 0.201 -2.589 1.00 42.00 625 THR A C 1
ATOM 4721 O O . THR A 1 625 ? 30.510 0.906 -3.473 1.00 42.00 625 THR A O 1
ATOM 4724 N N . ARG A 1 626 ? 32.313 0.100 -2.410 1.00 40.53 626 ARG A N 1
ATOM 4725 C CA . ARG A 1 626 ? 33.274 0.834 -3.258 1.00 40.53 626 ARG A CA 1
ATOM 4726 C C . ARG A 1 626 ? 33.435 0.245 -4.656 1.00 40.53 626 ARG A C 1
ATOM 4728 O O . ARG A 1 626 ? 33.975 0.919 -5.525 1.00 40.53 626 ARG A O 1
ATOM 4735 N N . ARG A 1 627 ? 33.022 -1.009 -4.866 1.00 38.59 627 ARG A N 1
ATOM 4736 C CA . ARG A 1 627 ? 33.310 -1.750 -6.100 1.00 38.59 627 ARG A CA 1
ATOM 4737 C C . ARG A 1 627 ? 32.100 -1.872 -7.029 1.00 38.59 627 ARG A C 1
ATOM 4739 O O . ARG A 1 627 ? 32.315 -1.991 -8.227 1.00 38.59 627 ARG A O 1
ATOM 4746 N N . PHE A 1 628 ? 30.864 -1.813 -6.509 1.00 40.69 628 PHE A N 1
ATOM 4747 C CA . PHE A 1 628 ? 29.670 -2.088 -7.326 1.00 40.69 628 PHE A CA 1
ATOM 4748 C C . PHE A 1 628 ? 28.431 -1.194 -7.120 1.00 40.69 628 PHE A C 1
ATOM 4750 O O . PHE A 1 628 ? 27.427 -1.531 -7.726 1.00 40.69 628 PHE A O 1
ATOM 4757 N N . GLY A 1 629 ? 28.456 -0.117 -6.315 1.00 49.81 629 GLY A N 1
ATOM 4758 C CA . GLY A 1 629 ? 27.461 0.989 -6.278 1.00 49.81 629 GLY A CA 1
ATOM 4759 C C . GLY A 1 629 ? 25.947 0.658 -6.344 1.00 49.81 629 GLY A C 1
ATOM 4760 O O . GLY A 1 629 ? 25.449 0.054 -7.288 1.00 49.81 629 GLY A O 1
ATOM 4761 N N . GLY A 1 630 ? 25.146 1.072 -5.362 1.00 62.81 630 GLY A N 1
ATOM 4762 C CA . GLY A 1 630 ? 23.679 0.969 -5.447 1.00 62.81 630 GLY A CA 1
ATOM 4763 C C . GLY A 1 630 ? 22.979 1.675 -4.291 1.00 62.81 630 GLY A C 1
ATOM 4764 O O . GLY A 1 630 ? 23.621 1.982 -3.294 1.00 62.81 630 GLY A O 1
ATOM 4765 N N . THR A 1 631 ? 21.679 1.934 -4.423 1.00 62.94 631 THR A N 1
ATOM 4766 C CA . THR A 1 631 ? 20.840 2.591 -3.398 1.00 62.94 631 THR A CA 1
ATOM 4767 C C . THR A 1 631 ? 20.344 1.631 -2.323 1.00 62.94 631 THR A C 1
ATOM 4769 O O . THR A 1 631 ? 20.014 2.053 -1.221 1.00 62.94 631 THR A O 1
ATOM 4772 N N . GLY A 1 632 ? 20.292 0.329 -2.626 1.00 71.69 632 GLY A N 1
ATOM 4773 C CA . GLY A 1 632 ? 19.611 -0.660 -1.782 1.00 71.69 632 GLY A CA 1
ATOM 4774 C C . GLY A 1 632 ? 18.081 -0.545 -1.827 1.00 71.69 632 GLY A C 1
ATOM 4775 O O . GLY A 1 632 ? 17.412 -1.111 -0.972 1.00 71.69 632 GLY A O 1
ATOM 4776 N N . LEU A 1 633 ? 17.523 0.197 -2.793 1.00 75.75 633 LEU A N 1
ATOM 4777 C CA . LEU A 1 633 ? 16.075 0.399 -2.932 1.00 75.75 633 LEU A CA 1
ATOM 4778 C C . LEU A 1 633 ? 15.430 -0.539 -3.956 1.00 75.75 633 LEU A C 1
ATOM 4780 O O . LEU A 1 633 ? 14.292 -0.949 -3.759 1.00 75.75 633 LEU A O 1
ATOM 4784 N N . GLY A 1 634 ? 16.156 -0.931 -5.007 1.00 80.88 634 GLY A N 1
ATOM 4785 C CA . GLY A 1 634 ? 15.581 -1.669 -6.137 1.00 80.88 634 GLY A CA 1
ATOM 4786 C C . GLY A 1 634 ? 14.843 -2.957 -5.752 1.00 80.88 634 GLY A C 1
ATOM 4787 O O . GLY A 1 634 ? 13.747 -3.195 -6.244 1.00 80.88 634 GLY A O 1
ATOM 4788 N N . LEU A 1 635 ? 15.382 -3.764 -4.828 1.00 87.62 635 LEU A N 1
ATOM 4789 C CA . LEU A 1 635 ? 14.707 -4.993 -4.381 1.00 87.62 635 LEU A CA 1
ATOM 4790 C C . LEU A 1 635 ? 13.481 -4.708 -3.504 1.00 87.62 635 LEU A C 1
ATOM 4792 O O . LEU A 1 635 ? 12.472 -5.391 -3.655 1.00 87.62 635 LEU A O 1
ATOM 4796 N N . ALA A 1 636 ? 13.540 -3.693 -2.637 1.00 84.19 636 ALA A N 1
ATOM 4797 C CA . ALA A 1 636 ? 12.397 -3.271 -1.825 1.00 84.19 636 ALA A CA 1
ATOM 4798 C C . ALA A 1 636 ? 11.240 -2.778 -2.714 1.00 84.19 636 ALA A C 1
ATOM 4800 O O . ALA A 1 636 ? 10.096 -3.181 -2.520 1.00 84.19 636 ALA A O 1
ATOM 4801 N N . ILE A 1 637 ? 11.553 -1.984 -3.746 1.00 82.75 637 ILE A N 1
ATOM 4802 C CA . ILE A 1 637 ? 10.581 -1.527 -4.750 1.00 82.75 637 ILE A CA 1
ATOM 4803 C C . ILE A 1 637 ? 10.018 -2.721 -5.524 1.00 82.75 637 ILE A C 1
ATOM 4805 O O . ILE A 1 637 ? 8.802 -2.847 -5.638 1.00 82.75 637 ILE A O 1
ATOM 4809 N N . SER A 1 638 ? 10.870 -3.638 -5.996 1.00 90.25 638 SER A N 1
ATOM 4810 C CA . SER A 1 638 ? 10.410 -4.841 -6.698 1.00 90.25 638 SER A CA 1
ATOM 4811 C C . SER A 1 638 ? 9.460 -5.681 -5.839 1.00 90.25 638 SER A C 1
ATOM 4813 O O . SER A 1 638 ? 8.438 -6.134 -6.345 1.00 90.25 638 SER A O 1
ATOM 4815 N N . GLN A 1 639 ? 9.747 -5.858 -4.543 1.00 89.69 639 GLN A N 1
ATOM 4816 C CA . GLN A 1 639 ? 8.857 -6.584 -3.632 1.00 89.69 639 GLN A CA 1
ATOM 4817 C C . GLN A 1 639 ? 7.497 -5.895 -3.512 1.00 89.69 639 GLN A C 1
ATOM 4819 O O . GLN A 1 639 ? 6.469 -6.561 -3.593 1.00 89.69 639 GLN A O 1
ATOM 4824 N N . GLN A 1 640 ? 7.481 -4.574 -3.340 1.00 85.81 640 GLN A N 1
ATOM 4825 C CA . GLN A 1 640 ? 6.232 -3.835 -3.204 1.00 85.81 640 GLN A CA 1
ATOM 4826 C C . GLN A 1 640 ? 5.413 -3.797 -4.505 1.00 85.81 640 GLN A C 1
ATOM 4828 O O . GLN A 1 640 ? 4.190 -3.909 -4.450 1.00 85.81 640 GLN A O 1
ATOM 4833 N N . LEU A 1 641 ? 6.061 -3.686 -5.671 1.00 88.06 641 LEU A N 1
ATOM 4834 C CA . LEU A 1 641 ? 5.388 -3.761 -6.974 1.00 88.06 641 LEU A CA 1
ATOM 4835 C C . LEU A 1 641 ? 4.766 -5.142 -7.203 1.00 88.06 641 LEU A C 1
ATOM 4837 O O . LEU A 1 641 ? 3.607 -5.234 -7.591 1.00 88.06 641 LEU A O 1
ATOM 4841 N N . VAL A 1 642 ? 5.499 -6.216 -6.899 1.00 91.19 642 VAL A N 1
ATOM 4842 C CA . VAL A 1 642 ? 4.983 -7.589 -7.011 1.00 91.19 642 VAL A CA 1
ATOM 4843 C C . VAL A 1 642 ? 3.851 -7.846 -6.006 1.00 91.19 642 VAL A C 1
ATOM 4845 O O . VAL A 1 642 ? 2.864 -8.482 -6.365 1.00 91.19 642 VAL A O 1
ATOM 4848 N N . ALA A 1 643 ? 3.921 -7.278 -4.797 1.00 89.19 643 ALA A N 1
ATOM 4849 C CA . ALA A 1 643 ? 2.821 -7.314 -3.826 1.00 89.19 643 ALA A CA 1
ATOM 4850 C C . ALA A 1 643 ? 1.552 -6.621 -4.340 1.00 89.19 643 ALA A C 1
ATOM 4852 O O . ALA A 1 643 ? 0.446 -7.103 -4.104 1.00 89.19 643 ALA A O 1
ATOM 4853 N N . ARG A 1 644 ? 1.699 -5.516 -5.082 1.00 87.69 644 ARG A N 1
ATOM 4854 C CA . ARG A 1 644 ? 0.581 -4.840 -5.761 1.00 87.69 644 ARG A CA 1
ATOM 4855 C C . ARG A 1 644 ? 0.032 -5.639 -6.941 1.00 87.69 644 ARG A C 1
ATOM 4857 O O . ARG A 1 644 ? -1.151 -5.526 -7.224 1.00 87.69 644 ARG A O 1
ATOM 4864 N N . MET A 1 645 ? 0.856 -6.477 -7.567 1.00 87.75 645 MET A N 1
ATOM 4865 C CA . MET A 1 645 ? 0.438 -7.489 -8.547 1.00 87.75 645 MET A CA 1
ATOM 4866 C C . MET A 1 645 ? -0.115 -8.768 -7.882 1.00 87.75 645 MET A C 1
ATOM 4868 O O . MET A 1 645 ? -0.144 -9.826 -8.509 1.00 87.75 645 MET A O 1
ATOM 4872 N N . GLU A 1 646 ? -0.520 -8.680 -6.610 1.00 85.88 646 GLU A N 1
ATOM 4873 C CA . GLU A 1 646 ? -1.114 -9.767 -5.818 1.00 85.88 646 GLU A CA 1
ATOM 4874 C C . GLU A 1 646 ? -0.204 -10.997 -5.655 1.00 85.88 646 GLU A C 1
ATOM 4876 O O . GLU A 1 646 ? -0.660 -12.140 -5.594 1.00 85.88 646 GLU A O 1
ATOM 4881 N N . SER A 1 647 ? 1.108 -10.775 -5.570 1.00 91.75 647 SER A N 1
ATOM 4882 C CA . SER A 1 647 ? 2.109 -11.840 -5.507 1.00 91.75 647 SER A CA 1
ATOM 4883 C C . SER A 1 647 ? 3.265 -11.506 -4.567 1.00 91.75 647 SER A C 1
ATOM 4885 O O . SER A 1 647 ? 3.302 -10.450 -3.950 1.00 91.75 647 SER A O 1
ATOM 4887 N N . ASN A 1 648 ? 4.239 -12.405 -4.431 1.00 91.25 648 ASN A N 1
ATOM 4888 C CA . ASN A 1 648 ? 5.441 -12.181 -3.633 1.00 91.25 648 ASN A CA 1
ATOM 4889 C C . ASN A 1 648 ? 6.693 -12.683 -4.354 1.00 91.25 648 ASN A C 1
ATOM 4891 O O . ASN A 1 648 ? 6.661 -13.697 -5.052 1.00 91.25 648 ASN A O 1
ATOM 4895 N N . ILE A 1 649 ? 7.818 -11.998 -4.128 1.00 93.75 649 ILE A N 1
ATOM 4896 C CA . ILE A 1 649 ? 9.129 -12.461 -4.590 1.00 93.75 649 ILE A CA 1
ATOM 4897 C C . ILE A 1 649 ? 9.691 -13.466 -3.583 1.00 93.75 649 ILE A C 1
ATOM 4899 O O . ILE A 1 649 ? 9.898 -13.144 -2.412 1.00 93.75 649 ILE A O 1
ATOM 4903 N N . VAL A 1 650 ? 9.988 -14.668 -4.063 1.00 94.44 650 VAL A N 1
ATOM 4904 C CA . VAL A 1 650 ? 10.674 -15.737 -3.336 1.00 94.44 650 VAL A CA 1
ATOM 4905 C C . VAL A 1 650 ? 12.122 -15.812 -3.811 1.00 94.44 650 VAL A C 1
ATOM 4907 O O . VAL A 1 650 ? 12.399 -15.679 -5.004 1.00 94.44 650 VAL A O 1
ATOM 4910 N N . VAL A 1 651 ? 13.052 -16.025 -2.879 1.00 95.00 651 VAL A N 1
ATOM 4911 C CA . VAL A 1 651 ? 14.488 -16.103 -3.171 1.00 95.00 651 VAL A CA 1
ATOM 4912 C C . VAL A 1 651 ? 15.047 -17.431 -2.689 1.00 95.00 651 VAL A C 1
ATOM 4914 O O . VAL A 1 651 ? 14.936 -17.773 -1.515 1.00 95.00 651 VAL A O 1
ATOM 4917 N N . GLU A 1 652 ? 15.690 -18.151 -3.599 1.00 94.19 652 GLU A N 1
ATOM 4918 C CA . GLU A 1 652 ? 16.475 -19.351 -3.322 1.00 94.19 652 GLU A CA 1
ATOM 4919 C C . GLU A 1 652 ? 17.935 -19.024 -3.638 1.00 94.19 652 GLU A C 1
ATOM 4921 O O . GLU A 1 652 ? 18.263 -18.672 -4.767 1.00 94.19 652 GLU A O 1
ATOM 4926 N N . SER A 1 653 ? 18.829 -19.082 -2.655 1.00 94.31 653 SER A N 1
ATOM 4927 C CA . SER A 1 653 ? 20.241 -18.758 -2.873 1.00 94.31 653 SER A CA 1
ATOM 4928 C C . SER A 1 653 ? 21.127 -19.583 -1.956 1.00 94.31 653 SER A C 1
ATOM 4930 O O . SER A 1 653 ? 20.730 -19.954 -0.851 1.00 94.31 653 SER A O 1
ATOM 4932 N N . THR A 1 654 ? 22.323 -19.915 -2.430 1.00 91.00 654 THR A N 1
ATOM 4933 C CA . THR A 1 654 ? 23.337 -20.617 -1.641 1.00 91.00 654 THR A CA 1
ATOM 4934 C C . THR A 1 654 ? 24.702 -19.987 -1.930 1.00 91.00 654 THR A C 1
ATOM 4936 O O . THR A 1 654 ? 25.029 -19.756 -3.099 1.00 91.00 654 THR A O 1
ATOM 4939 N N . PRO A 1 655 ? 25.524 -19.680 -0.904 1.00 90.31 655 PRO A N 1
ATOM 4940 C CA . PRO A 1 655 ? 26.821 -19.047 -1.119 1.00 90.31 655 PRO A CA 1
ATOM 4941 C C . PRO A 1 655 ? 27.697 -19.842 -2.098 1.00 90.31 655 PRO A C 1
ATOM 4943 O O . PRO A 1 655 ? 27.867 -21.053 -1.964 1.00 90.31 655 PRO A O 1
ATOM 4946 N N . GLY A 1 656 ? 28.246 -19.154 -3.097 1.00 86.31 656 GLY A N 1
ATOM 4947 C CA . GLY A 1 656 ? 29.134 -19.702 -4.125 1.00 86.31 656 GLY A CA 1
ATOM 4948 C C . GLY A 1 656 ? 28.460 -20.481 -5.259 1.00 86.31 656 GLY A C 1
ATOM 4949 O O . GLY A 1 656 ? 29.170 -20.937 -6.150 1.00 86.31 656 GLY A O 1
ATOM 4950 N N . THR A 1 657 ? 27.134 -20.649 -5.245 1.00 88.62 657 THR A N 1
ATOM 4951 C CA . THR A 1 657 ? 26.389 -21.382 -6.294 1.00 88.62 657 THR A CA 1
ATOM 4952 C C . THR A 1 657 ? 25.445 -20.501 -7.109 1.00 88.62 657 THR A C 1
ATOM 4954 O O . THR A 1 657 ? 25.107 -20.880 -8.227 1.00 88.62 657 THR A O 1
ATOM 4957 N N . GLY A 1 658 ? 25.066 -19.330 -6.589 1.00 92.19 658 GLY A N 1
ATOM 4958 C CA . GLY A 1 658 ? 24.209 -18.368 -7.281 1.00 92.19 658 GLY A CA 1
ATOM 4959 C C . GLY A 1 658 ? 22.885 -18.118 -6.567 1.00 92.19 658 GLY A C 1
ATOM 4960 O O . GLY A 1 658 ? 22.710 -18.494 -5.403 1.00 92.19 658 GLY A O 1
ATOM 4961 N N . SER A 1 659 ? 21.961 -17.441 -7.247 1.00 95.69 659 SER A N 1
ATOM 4962 C CA . SER A 1 659 ? 20.646 -17.091 -6.695 1.00 95.69 659 SER A CA 1
ATOM 4963 C C . SER A 1 659 ? 19.538 -17.247 -7.729 1.00 95.69 659 SER A C 1
ATOM 4965 O O . SER A 1 659 ? 19.761 -17.110 -8.927 1.00 95.69 659 SER A O 1
ATOM 4967 N N . ILE A 1 660 ? 18.325 -17.519 -7.257 1.00 96.50 660 ILE A N 1
ATOM 4968 C CA . ILE A 1 660 ? 17.111 -17.571 -8.062 1.00 96.50 660 ILE A CA 1
ATOM 4969 C C . ILE A 1 660 ? 16.048 -16.716 -7.382 1.00 96.50 660 ILE A C 1
ATOM 4971 O O . ILE A 1 660 ? 15.623 -17.005 -6.264 1.00 96.50 660 ILE A O 1
ATOM 4975 N N . PHE A 1 661 ? 15.600 -15.680 -8.080 1.00 96.69 661 PHE A N 1
ATOM 4976 C CA . PHE A 1 661 ? 14.469 -14.843 -7.689 1.00 96.69 661 PHE A CA 1
ATOM 4977 C C . PHE A 1 661 ? 13.246 -15.278 -8.488 1.00 96.69 661 PHE A C 1
ATOM 4979 O O . PHE A 1 661 ? 13.326 -15.336 -9.714 1.00 96.69 661 PHE A O 1
ATOM 4986 N N . LYS A 1 662 ? 12.132 -15.588 -7.821 1.00 96.19 662 LYS A N 1
ATOM 4987 C CA . LYS A 1 662 ? 10.896 -16.085 -8.446 1.00 96.19 662 LYS A CA 1
ATOM 4988 C C . LYS A 1 662 ? 9.695 -15.272 -7.987 1.00 96.19 662 LYS A C 1
ATOM 4990 O O . LYS A 1 662 ? 9.613 -14.934 -6.812 1.00 96.19 662 LYS A O 1
ATOM 4995 N N . PHE A 1 663 ? 8.757 -15.006 -8.881 1.00 96.38 663 PHE A N 1
ATOM 4996 C CA . PHE A 1 663 ? 7.435 -14.484 -8.540 1.00 96.38 663 PHE A CA 1
ATOM 4997 C C . PHE A 1 663 ? 6.417 -14.922 -9.592 1.00 96.38 663 PHE A C 1
ATOM 4999 O O . PHE A 1 663 ? 6.782 -15.193 -10.735 1.00 96.38 663 PHE A O 1
ATOM 5006 N N . SER A 1 664 ? 5.147 -14.968 -9.208 1.00 93.81 664 SER A N 1
ATOM 5007 C CA . SER A 1 664 ? 4.045 -15.279 -10.127 1.00 93.81 664 SER A CA 1
ATOM 5008 C C . SER A 1 664 ? 3.216 -14.025 -10.406 1.00 93.81 664 SER A C 1
ATOM 5010 O O . SER A 1 664 ? 3.171 -13.138 -9.564 1.00 93.81 664 SER A O 1
ATOM 5012 N N . VAL A 1 665 ? 2.560 -13.905 -11.555 1.00 93.50 665 VAL A N 1
ATOM 5013 C CA . VAL A 1 665 ? 1.664 -12.771 -11.840 1.00 93.50 665 VAL A CA 1
ATOM 5014 C C . VAL A 1 665 ? 0.484 -13.210 -12.694 1.00 93.50 665 VAL A C 1
ATOM 5016 O O . VAL A 1 665 ? 0.642 -14.019 -13.609 1.00 93.50 665 VAL A O 1
ATOM 5019 N N . TRP A 1 666 ? -0.696 -12.668 -12.399 1.00 92.44 666 TRP A N 1
ATOM 5020 C CA . TRP A 1 666 ? -1.869 -12.787 -13.259 1.00 92.44 666 TRP A CA 1
ATOM 5021 C C . TRP A 1 666 ? -1.925 -11.607 -14.222 1.00 92.44 666 TRP A C 1
ATOM 5023 O O . TRP A 1 666 ? -1.891 -10.456 -13.798 1.00 92.44 666 TRP A O 1
ATOM 5033 N N . LEU A 1 667 ? -2.029 -11.894 -15.517 1.00 91.56 667 LEU A N 1
ATOM 5034 C CA . LEU A 1 667 ? -2.184 -10.881 -16.560 1.00 91.56 667 LEU A CA 1
ATOM 5035 C C . LEU A 1 667 ? -3.429 -11.183 -17.381 1.00 91.56 667 LEU A C 1
ATOM 5037 O O . LEU A 1 667 ? -3.713 -12.346 -17.673 1.00 91.56 667 LEU A O 1
ATOM 5041 N N . GLY A 1 668 ? -4.166 -10.147 -17.773 1.00 88.88 668 GLY A N 1
ATOM 5042 C CA . GLY A 1 668 ? -5.292 -10.313 -18.684 1.00 88.88 668 GLY A CA 1
ATOM 5043 C C . GLY A 1 668 ? -4.816 -10.785 -20.060 1.00 88.88 668 GLY A C 1
ATOM 5044 O O . GLY A 1 668 ? -3.664 -10.582 -20.441 1.00 88.88 668 GLY A O 1
ATOM 5045 N N . VAL A 1 669 ? -5.694 -11.426 -20.822 1.00 88.12 669 VAL A N 1
ATOM 5046 C CA . VAL A 1 669 ? -5.425 -11.841 -22.203 1.00 88.12 669 VAL A CA 1
ATOM 5047 C C . VAL A 1 669 ? -6.360 -11.066 -23.118 1.00 88.12 669 VAL A C 1
ATOM 5049 O O . VAL A 1 669 ? -7.581 -11.171 -22.995 1.00 88.12 669 VAL A O 1
ATOM 5052 N N . ALA A 1 670 ? -5.802 -10.289 -24.047 1.00 80.94 670 ALA A N 1
ATOM 5053 C CA . ALA A 1 670 ? -6.628 -9.533 -24.981 1.00 80.94 670 ALA A CA 1
ATOM 5054 C C . ALA A 1 670 ? -7.389 -10.489 -25.918 1.00 80.94 670 ALA A C 1
ATOM 5056 O O . ALA A 1 670 ? -6.863 -11.519 -26.355 1.00 80.94 670 ALA A O 1
ATOM 5057 N N . LYS A 1 671 ? -8.639 -10.151 -26.256 1.00 64.31 671 LYS A N 1
ATOM 5058 C CA . LYS A 1 671 ? -9.449 -10.942 -27.195 1.00 64.31 671 LYS A CA 1
ATOM 5059 C C . LYS A 1 671 ? -8.897 -10.779 -28.610 1.00 64.31 671 LYS A C 1
ATOM 5061 O O . LYS A 1 671 ? -9.203 -9.815 -29.303 1.00 64.31 671 LYS A O 1
ATOM 5066 N N . VAL A 1 672 ? -8.092 -11.741 -29.049 1.00 55.50 672 VAL A N 1
ATOM 5067 C CA . VAL A 1 672 ? -7.582 -11.790 -30.423 1.00 55.50 672 VAL A CA 1
ATOM 5068 C C . VAL A 1 672 ? -8.713 -12.217 -31.366 1.00 55.50 672 VAL A C 1
ATOM 5070 O O . VAL A 1 672 ? -9.304 -13.280 -31.188 1.00 55.50 672 VAL A O 1
ATOM 5073 N N . THR A 1 673 ? -9.011 -11.410 -32.386 1.00 44.97 673 THR A N 1
ATOM 5074 C CA . THR A 1 673 ? -9.916 -11.781 -33.486 1.00 44.97 673 THR A CA 1
ATOM 5075 C C . THR A 1 673 ? -9.386 -13.039 -34.188 1.00 44.97 673 THR A C 1
ATOM 5077 O O . THR A 1 673 ? -8.203 -13.091 -34.538 1.00 44.97 673 THR A O 1
ATOM 5080 N N . GLU A 1 674 ? -10.245 -14.040 -34.428 1.00 39.81 674 GLU A N 1
ATOM 5081 C CA . GLU A 1 674 ? -9.894 -15.359 -35.004 1.00 39.81 674 GLU A CA 1
ATOM 5082 C C . GLU A 1 674 ? -9.046 -15.282 -36.298 1.00 39.81 674 GLU A C 1
ATOM 5084 O O . GLU A 1 674 ? -8.258 -16.183 -36.589 1.00 39.81 674 GLU A O 1
ATOM 5089 N N . GLU A 1 675 ? -9.115 -14.172 -37.038 1.00 41.66 675 GLU A N 1
ATOM 5090 C CA . GLU A 1 675 ? -8.371 -13.937 -38.283 1.00 41.66 675 GLU A CA 1
ATOM 5091 C C . GLU A 1 675 ? -6.844 -13.771 -38.114 1.00 41.66 675 GLU A C 1
ATOM 5093 O O . GLU A 1 675 ? -6.092 -14.081 -39.044 1.00 41.66 675 GLU A O 1
ATOM 5098 N N . ARG A 1 676 ? -6.343 -13.309 -36.954 1.00 41.56 676 ARG A N 1
ATOM 5099 C CA . ARG A 1 676 ? -4.889 -13.115 -36.731 1.00 41.56 676 ARG A CA 1
ATOM 5100 C C . ARG A 1 676 ? -4.169 -14.414 -36.359 1.00 41.56 676 ARG A C 1
ATOM 5102 O O . ARG A 1 676 ? -3.060 -14.655 -36.839 1.00 41.56 676 ARG A O 1
ATOM 5109 N N . SER A 1 677 ? -4.822 -15.279 -35.583 1.00 40.06 677 SER A N 1
ATOM 5110 C CA . SER A 1 677 ? -4.244 -16.543 -35.100 1.00 40.06 677 SER A CA 1
ATOM 5111 C C . SER A 1 677 ? -4.027 -17.555 -36.241 1.00 40.06 677 SER A C 1
ATOM 5113 O O . SER A 1 677 ? -2.986 -18.211 -36.323 1.00 40.06 677 SER A O 1
ATOM 5115 N N . ALA A 1 678 ? -4.945 -17.589 -37.217 1.00 40.09 678 ALA A N 1
ATOM 5116 C CA . ALA A 1 678 ? -4.859 -18.465 -38.390 1.00 40.09 678 ALA A CA 1
ATOM 5117 C C . ALA A 1 678 ? -3.727 -18.093 -39.375 1.00 40.09 678 ALA A C 1
ATOM 5119 O O . ALA A 1 678 ? -3.203 -18.964 -40.068 1.00 40.09 678 ALA A O 1
ATOM 5120 N N . ARG A 1 679 ? -3.304 -16.819 -39.430 1.00 43.28 679 ARG A N 1
ATOM 5121 C CA . ARG A 1 679 ? -2.222 -16.349 -40.323 1.00 43.28 679 ARG A CA 1
ATOM 5122 C C . ARG A 1 679 ? -0.809 -16.607 -39.785 1.00 43.28 679 ARG A C 1
ATOM 5124 O O . ARG A 1 679 ? 0.120 -16.689 -40.581 1.00 43.28 679 ARG A O 1
ATOM 5131 N N . SER A 1 680 ? -0.639 -16.752 -38.468 1.00 44.41 680 SER A N 1
ATOM 5132 C CA . SER A 1 680 ? 0.669 -16.960 -37.816 1.00 44.41 680 SER A CA 1
ATOM 5133 C C . SER A 1 680 ? 1.131 -18.425 -37.845 1.00 44.41 680 SER A C 1
ATOM 5135 O O . SER A 1 680 ? 2.326 -18.704 -37.782 1.00 44.41 680 SER A O 1
ATOM 5137 N N . LEU A 1 681 ? 0.205 -19.385 -37.940 1.00 42.16 681 LEU A N 1
ATOM 5138 C CA . LEU A 1 681 ? 0.496 -20.829 -37.915 1.00 42.16 681 LEU A CA 1
ATOM 5139 C C . LEU A 1 681 ? 0.788 -21.445 -39.296 1.00 42.16 681 LEU A C 1
ATOM 5141 O O . LEU A 1 681 ? 1.243 -22.583 -39.357 1.00 42.16 681 LEU A O 1
ATOM 5145 N N . ALA A 1 682 ? 0.557 -20.721 -40.395 1.00 43.91 682 ALA A N 1
ATOM 5146 C CA . ALA A 1 682 ? 0.421 -21.333 -41.719 1.00 43.91 682 ALA A CA 1
ATOM 5147 C C . ALA A 1 682 ? 1.643 -21.247 -42.661 1.00 43.91 682 ALA A C 1
ATOM 5149 O O . ALA A 1 682 ? 1.553 -21.774 -43.768 1.00 43.91 682 ALA A O 1
ATOM 5150 N N . THR A 1 683 ? 2.769 -20.621 -42.290 1.00 46.50 683 THR A N 1
ATOM 5151 C CA . THR A 1 683 ? 3.720 -20.151 -43.333 1.00 46.50 683 THR A CA 1
ATOM 5152 C C . THR A 1 683 ? 5.163 -20.653 -43.264 1.00 46.50 683 THR A C 1
ATOM 5154 O O . THR A 1 683 ? 5.946 -20.312 -44.145 1.00 46.50 683 THR A O 1
ATOM 5157 N N . MET A 1 684 ? 5.547 -21.506 -42.313 1.00 52.94 684 MET A N 1
ATOM 5158 C CA . MET A 1 684 ? 6.850 -22.185 -42.381 1.00 52.94 684 MET A CA 1
ATOM 5159 C C . MET A 1 684 ? 6.627 -23.668 -42.661 1.00 52.94 684 MET A C 1
ATOM 5161 O O . MET A 1 684 ? 6.038 -24.381 -41.855 1.00 52.94 684 MET A O 1
ATOM 5165 N N . GLY A 1 685 ? 7.057 -24.137 -43.835 1.00 56.25 685 GLY A N 1
ATOM 5166 C CA . GLY A 1 685 ? 7.128 -25.572 -44.118 1.00 56.25 685 GLY A CA 1
ATOM 5167 C C . GLY A 1 685 ? 8.059 -26.299 -43.133 1.00 56.25 685 GLY A C 1
ATOM 5168 O O . GLY A 1 685 ? 8.689 -25.678 -42.281 1.00 56.25 685 GLY A O 1
ATOM 5169 N N . ARG A 1 686 ? 8.179 -27.627 -43.260 1.00 65.69 686 ARG A N 1
ATOM 5170 C CA . ARG A 1 686 ? 9.114 -28.451 -42.466 1.00 65.69 686 ARG A CA 1
ATOM 5171 C C . ARG A 1 686 ? 10.578 -28.096 -42.786 1.00 65.69 686 ARG A C 1
ATOM 5173 O O . ARG A 1 686 ? 11.209 -28.788 -43.576 1.00 65.69 686 ARG A O 1
ATOM 5180 N N . ILE A 1 687 ? 11.095 -27.025 -42.191 1.00 79.75 687 ILE A N 1
ATOM 5181 C CA . ILE A 1 687 ? 12.500 -26.603 -42.285 1.00 79.75 687 ILE A CA 1
ATOM 5182 C C . ILE A 1 687 ? 13.326 -27.459 -41.315 1.00 79.75 687 ILE A C 1
ATOM 5184 O O . ILE A 1 687 ? 12.897 -27.717 -40.186 1.00 79.75 687 ILE A O 1
ATOM 5188 N N . ARG A 1 688 ? 14.508 -27.915 -41.737 1.00 86.00 688 ARG A N 1
ATOM 5189 C CA . ARG A 1 688 ? 15.486 -28.613 -40.893 1.00 86.00 688 ARG A CA 1
ATOM 5190 C C . ARG A 1 688 ? 16.595 -27.659 -40.461 1.00 86.00 688 ARG A C 1
ATOM 5192 O O . ARG A 1 688 ? 17.346 -27.168 -41.304 1.00 86.00 688 ARG A O 1
ATOM 5199 N N . VAL A 1 689 ? 16.743 -27.455 -39.155 1.00 89.56 689 VAL A N 1
ATOM 5200 C CA . VAL A 1 689 ? 17.739 -26.537 -38.580 1.00 89.56 689 VAL A CA 1
ATOM 5201 C C . VAL A 1 689 ? 18.764 -27.318 -37.761 1.00 89.56 689 VAL A C 1
ATOM 5203 O O . VAL A 1 689 ? 18.398 -28.179 -36.961 1.00 89.56 689 VAL A O 1
ATOM 5206 N N . LEU A 1 690 ? 20.047 -27.017 -37.950 1.00 92.00 690 LEU A N 1
ATOM 5207 C CA . LEU A 1 690 ? 21.127 -27.485 -37.080 1.00 92.00 690 LEU A CA 1
ATOM 5208 C C . LEU A 1 690 ? 21.584 -26.334 -36.177 1.00 92.00 690 LEU A C 1
ATOM 5210 O O . LEU A 1 690 ? 22.018 -25.303 -36.683 1.00 92.00 690 LEU A O 1
ATOM 5214 N N . VAL A 1 691 ? 21.500 -26.511 -34.860 1.00 92.31 691 VAL A N 1
ATOM 5215 C CA . VAL A 1 691 ? 21.997 -25.552 -33.863 1.00 92.31 691 VAL A CA 1
ATOM 5216 C C . VAL A 1 691 ? 23.353 -26.016 -33.350 1.00 92.31 691 VAL A C 1
ATOM 5218 O O . VAL A 1 691 ? 23.475 -27.131 -32.845 1.00 92.31 691 VAL A O 1
ATOM 5221 N N . VAL A 1 692 ? 24.367 -25.167 -33.472 1.00 92.75 692 VAL A N 1
ATOM 5222 C CA . VAL A 1 692 ? 25.743 -25.452 -33.067 1.00 92.75 692 VAL A CA 1
ATOM 5223 C C . VAL A 1 692 ? 26.193 -24.367 -32.098 1.00 92.75 692 VAL A C 1
ATOM 5225 O O . VAL A 1 692 ? 26.317 -23.212 -32.489 1.00 92.75 692 VAL A O 1
ATOM 5228 N N . ASP A 1 693 ? 26.393 -24.736 -30.840 1.00 89.62 693 ASP A N 1
ATOM 5229 C CA . ASP A 1 693 ? 26.804 -23.848 -29.743 1.00 89.62 693 ASP A CA 1
ATOM 5230 C C . ASP A 1 693 ? 27.501 -24.740 -28.703 1.00 89.62 693 ASP A C 1
ATOM 5232 O O . ASP A 1 693 ? 27.102 -25.896 -28.554 1.00 89.62 693 ASP A O 1
ATOM 5236 N N . ASP A 1 694 ? 28.555 -24.299 -28.024 1.00 87.31 694 ASP A N 1
ATOM 5237 C CA . ASP A 1 694 ? 29.251 -25.114 -27.019 1.00 87.31 694 ASP A CA 1
ATOM 5238 C C . ASP A 1 694 ? 28.528 -25.110 -25.660 1.00 87.31 694 ASP A C 1
ATOM 5240 O O . ASP A 1 694 ? 28.584 -26.108 -24.923 1.00 87.31 694 ASP A O 1
ATOM 5244 N N . ASN A 1 695 ? 27.710 -24.090 -25.386 1.00 84.25 695 ASN A N 1
ATOM 5245 C CA . ASN A 1 695 ? 26.862 -24.018 -24.206 1.00 84.25 695 ASN A CA 1
ATOM 5246 C C . ASN A 1 695 ? 25.638 -24.951 -24.326 1.00 84.25 695 ASN A C 1
ATOM 5248 O O . ASN A 1 695 ? 24.730 -24.780 -25.143 1.00 84.25 695 ASN A O 1
ATOM 5252 N N . ALA A 1 696 ? 25.574 -25.948 -23.436 1.00 84.62 696 ALA A N 1
ATOM 5253 C CA . ALA A 1 696 ? 24.492 -26.932 -23.399 1.00 84.62 696 ALA A CA 1
ATOM 5254 C C . ALA A 1 696 ? 23.100 -26.332 -23.142 1.00 84.62 696 ALA A C 1
ATOM 5256 O O . ALA A 1 696 ? 22.117 -26.812 -23.709 1.00 84.62 696 ALA A O 1
ATOM 5257 N N . ARG A 1 697 ? 23.010 -25.290 -22.313 1.00 79.44 697 ARG A N 1
ATOM 5258 C CA . ARG A 1 697 ? 21.753 -24.620 -21.979 1.00 79.44 697 ARG A CA 1
ATOM 5259 C C . ARG A 1 697 ? 21.277 -23.721 -23.122 1.00 79.44 697 ARG A C 1
ATOM 5261 O O . ARG A 1 697 ? 20.093 -23.782 -23.451 1.00 79.44 697 ARG A O 1
ATOM 5268 N N . SER A 1 698 ? 22.180 -22.983 -23.776 1.00 82.81 698 SER A N 1
ATOM 5269 C CA . SER A 1 698 ? 21.883 -22.238 -25.016 1.00 82.81 698 SER A CA 1
ATOM 5270 C C . SER A 1 698 ? 21.293 -23.165 -26.082 1.00 82.81 698 SER A C 1
ATOM 5272 O O . SER A 1 698 ? 20.195 -22.918 -26.587 1.00 82.81 698 SER A O 1
ATOM 5274 N N . ARG A 1 699 ? 21.946 -24.313 -26.333 1.00 89.31 699 ARG A N 1
ATOM 5275 C CA . ARG A 1 699 ? 21.442 -25.336 -27.268 1.00 89.31 699 ARG A CA 1
ATOM 5276 C C . ARG A 1 699 ? 20.033 -25.812 -26.917 1.00 89.31 699 ARG A C 1
ATOM 5278 O O . ARG A 1 699 ? 19.181 -25.853 -27.799 1.00 89.31 699 ARG A O 1
ATOM 5285 N N . GLN A 1 700 ? 19.783 -26.153 -25.652 1.00 84.56 700 GLN A N 1
ATOM 5286 C CA . GLN A 1 700 ? 18.478 -26.646 -25.201 1.00 84.56 700 GLN A CA 1
ATOM 5287 C C . GLN A 1 700 ? 17.370 -25.590 -25.365 1.00 84.56 700 GLN A C 1
ATOM 5289 O O . GLN A 1 700 ? 16.242 -25.913 -25.749 1.00 84.56 700 GLN A O 1
ATOM 5294 N N . ILE A 1 701 ? 17.680 -24.321 -25.093 1.00 80.62 701 ILE A N 1
ATOM 5295 C CA . ILE A 1 701 ? 16.727 -23.213 -25.219 1.00 80.62 701 ILE A CA 1
ATOM 5296 C C . ILE A 1 701 ? 16.414 -22.937 -26.694 1.00 80.62 701 ILE A C 1
ATOM 5298 O O . ILE A 1 701 ? 15.240 -22.868 -27.056 1.00 80.62 701 ILE A O 1
ATOM 5302 N N . LEU A 1 702 ? 17.429 -22.872 -27.560 1.00 84.19 702 LEU A N 1
ATOM 5303 C CA . LEU A 1 702 ? 17.243 -22.711 -29.007 1.00 84.19 702 LEU A CA 1
ATOM 5304 C C . LEU A 1 702 ? 16.467 -23.886 -29.622 1.00 84.19 702 LEU A C 1
ATOM 5306 O O . LEU A 1 702 ? 15.579 -23.675 -30.448 1.00 84.19 702 LEU A O 1
ATOM 5310 N N . GLU A 1 703 ? 16.742 -25.119 -29.190 1.00 86.00 703 GLU A N 1
ATOM 5311 C CA . GLU A 1 703 ? 15.979 -26.303 -29.593 1.00 86.00 703 GLU A CA 1
ATOM 5312 C C . GLU A 1 703 ? 14.501 -26.184 -29.203 1.00 86.00 703 GLU A C 1
ATOM 5314 O O . GLU A 1 703 ? 13.618 -26.412 -30.034 1.00 86.00 703 GLU A O 1
ATOM 5319 N N . THR A 1 704 ? 14.219 -25.747 -27.974 1.00 79.50 704 THR A N 1
ATOM 5320 C CA . THR A 1 704 ? 12.850 -25.541 -27.480 1.00 79.50 704 THR A CA 1
ATOM 5321 C C . THR A 1 704 ? 12.123 -24.442 -28.266 1.00 79.50 704 THR A C 1
ATOM 5323 O O . THR A 1 704 ? 10.987 -24.648 -28.698 1.00 79.50 704 THR A O 1
ATOM 5326 N N . MET A 1 705 ? 12.782 -23.302 -28.516 1.00 76.31 705 MET A N 1
ATOM 5327 C CA . MET A 1 705 ? 12.220 -22.179 -29.283 1.00 76.31 705 MET A CA 1
ATOM 5328 C C . MET A 1 705 ? 11.812 -22.589 -30.704 1.00 76.31 705 MET A C 1
ATOM 5330 O O . MET A 1 705 ? 10.759 -22.180 -31.195 1.00 76.31 705 MET A O 1
ATOM 5334 N N . LEU A 1 706 ? 12.632 -23.411 -31.362 1.00 78.75 706 LEU A N 1
ATOM 5335 C CA . LEU A 1 706 ? 12.423 -23.822 -32.750 1.00 78.75 706 LEU A CA 1
ATOM 5336 C C . LEU A 1 706 ? 11.423 -24.982 -32.892 1.00 78.75 706 LEU A C 1
ATOM 5338 O O . LEU A 1 706 ? 10.625 -24.996 -33.832 1.00 78.75 706 LEU A O 1
ATOM 5342 N N . THR A 1 707 ? 11.408 -25.931 -31.950 1.00 73.56 707 THR A N 1
ATOM 5343 C CA . THR A 1 707 ? 10.557 -27.138 -32.019 1.00 73.56 707 THR A CA 1
ATOM 5344 C C . THR A 1 707 ? 9.057 -26.806 -32.020 1.00 73.56 707 THR A C 1
ATOM 5346 O O . THR A 1 707 ? 8.270 -27.490 -32.678 1.00 73.56 707 THR A O 1
ATOM 5349 N N . TYR A 1 708 ? 8.649 -25.709 -31.372 1.00 63.94 708 TYR A N 1
ATOM 5350 C CA . TYR A 1 708 ? 7.245 -25.288 -31.263 1.00 63.94 708 TYR A CA 1
ATOM 5351 C C . TYR A 1 708 ? 6.535 -25.028 -32.609 1.00 63.94 708 TYR A C 1
ATOM 5353 O O . TYR A 1 708 ? 5.310 -25.073 -32.687 1.00 63.94 708 TYR A O 1
ATOM 5361 N N . ARG A 1 709 ? 7.274 -24.774 -33.698 1.00 63.84 709 ARG A N 1
ATOM 5362 C CA . ARG A 1 709 ? 6.708 -24.434 -35.021 1.00 63.84 709 ARG A CA 1
ATOM 5363 C C . ARG A 1 709 ? 6.884 -25.542 -36.071 1.00 63.84 709 ARG A C 1
ATOM 5365 O O . ARG A 1 709 ? 6.899 -25.252 -37.261 1.00 63.84 709 ARG A O 1
ATOM 5372 N N . ALA A 1 710 ? 7.008 -26.803 -35.643 1.00 57.34 710 ALA A N 1
ATOM 5373 C CA . ALA A 1 710 ? 7.207 -27.971 -36.517 1.00 57.34 710 ALA A CA 1
ATOM 5374 C C . ALA A 1 710 ? 8.502 -27.934 -37.366 1.00 57.34 710 ALA A C 1
ATOM 5376 O O . ALA A 1 710 ? 8.599 -28.599 -38.403 1.00 57.34 710 ALA A O 1
ATOM 5377 N N . VAL A 1 711 ? 9.510 -27.189 -36.899 1.00 71.44 711 VAL A N 1
ATOM 5378 C CA . VAL A 1 711 ? 10.883 -27.205 -37.418 1.00 71.44 711 VAL A CA 1
ATOM 5379 C C . VAL A 1 711 ? 11.589 -28.445 -36.872 1.00 71.44 711 VAL A C 1
ATOM 5381 O O . VAL A 1 711 ? 11.534 -28.723 -35.676 1.00 71.44 711 VAL A O 1
ATOM 5384 N N . ALA A 1 712 ? 12.260 -29.208 -37.734 1.00 79.00 712 ALA A N 1
ATOM 5385 C CA . ALA A 1 712 ? 13.049 -30.355 -37.297 1.00 79.00 712 ALA A CA 1
ATOM 5386 C C . ALA A 1 712 ? 14.445 -29.883 -36.877 1.00 79.00 712 ALA A C 1
ATOM 5388 O O . ALA A 1 712 ? 15.289 -29.589 -37.728 1.00 79.00 712 ALA A O 1
ATOM 5389 N N . VAL A 1 713 ? 14.681 -29.811 -35.571 1.00 86.56 713 VAL A N 1
ATOM 5390 C CA . VAL A 1 713 ? 15.937 -29.317 -35.000 1.00 86.56 713 VAL A CA 1
ATOM 5391 C C . VAL A 1 713 ? 16.872 -30.480 -34.680 1.00 86.56 713 VAL A C 1
ATOM 5393 O O . VAL A 1 713 ? 16.442 -31.528 -34.203 1.00 86.56 713 VAL A O 1
ATOM 5396 N N . ARG A 1 714 ? 18.165 -30.310 -34.952 1.00 89.75 714 ARG A N 1
ATOM 5397 C CA . ARG A 1 714 ? 19.237 -31.117 -34.353 1.00 89.75 714 ARG A CA 1
ATOM 5398 C C . ARG A 1 714 ? 20.253 -30.182 -33.718 1.00 89.75 714 ARG A C 1
ATOM 5400 O O . ARG A 1 714 ? 20.433 -29.064 -34.192 1.00 89.75 714 ARG A O 1
ATOM 5407 N N . THR A 1 715 ? 20.924 -30.647 -32.676 1.00 92.50 715 THR A N 1
ATOM 5408 C CA . THR A 1 715 ? 21.945 -29.881 -31.960 1.00 92.50 715 THR A CA 1
ATOM 5409 C C . THR A 1 715 ? 23.323 -30.531 -32.126 1.00 92.50 715 THR A C 1
ATOM 5411 O O . THR A 1 715 ? 23.423 -31.739 -32.352 1.00 92.50 715 THR A O 1
ATOM 5414 N N . ALA A 1 716 ? 24.382 -29.726 -32.062 1.00 91.81 716 ALA A N 1
ATOM 5415 C CA . ALA A 1 716 ? 25.775 -30.164 -32.021 1.00 91.81 716 ALA A CA 1
ATOM 5416 C C . ALA A 1 716 ? 26.548 -29.289 -31.026 1.00 91.81 716 ALA A C 1
ATOM 5418 O O . ALA A 1 716 ? 26.342 -28.081 -30.967 1.00 91.81 716 ALA A O 1
ATOM 5419 N N . SER A 1 717 ? 27.431 -29.902 -30.244 1.00 89.94 717 SER A N 1
ATOM 5420 C CA . SER A 1 717 ? 28.193 -29.257 -29.165 1.00 89.94 717 SER A CA 1
ATOM 5421 C C . SER A 1 717 ? 29.533 -28.661 -29.604 1.00 89.94 717 SER A C 1
ATOM 5423 O O . SER A 1 717 ? 30.220 -28.033 -28.806 1.00 89.94 717 SER A O 1
ATOM 5425 N N . SER A 1 718 ? 29.939 -28.889 -30.856 1.00 91.31 718 SER A N 1
ATOM 5426 C CA . SER A 1 718 ? 31.198 -28.383 -31.407 1.00 91.31 718 SER A CA 1
ATOM 5427 C C . SER A 1 718 ? 31.156 -28.295 -32.931 1.00 91.31 718 SER A C 1
ATOM 5429 O O . SER A 1 718 ? 30.373 -28.986 -33.592 1.00 91.31 718 SER A O 1
ATOM 5431 N N . GLY A 1 719 ? 32.077 -27.520 -33.507 1.00 88.25 719 GLY A N 1
ATOM 5432 C CA . GLY A 1 719 ? 32.247 -27.428 -34.956 1.00 88.25 719 GLY A CA 1
ATOM 5433 C C . GLY A 1 719 ? 32.547 -28.764 -35.651 1.00 88.25 719 GLY A C 1
ATOM 5434 O O . GLY A 1 719 ? 32.102 -29.005 -36.776 1.00 88.25 719 GLY A O 1
ATOM 5435 N N . LEU A 1 720 ? 33.258 -29.678 -34.979 1.00 88.81 720 LEU A N 1
ATOM 5436 C CA . LEU A 1 720 ? 33.536 -31.022 -35.503 1.00 88.81 720 LEU A CA 1
ATOM 5437 C C . LEU A 1 720 ? 32.263 -31.873 -35.584 1.00 88.81 720 LEU A C 1
ATOM 5439 O O . LEU A 1 720 ? 31.980 -32.455 -36.632 1.00 88.81 720 LEU A O 1
ATOM 5443 N N . GLU A 1 721 ? 31.470 -31.891 -34.512 1.00 91.25 721 GLU A N 1
ATOM 5444 C CA . GLU A 1 721 ? 30.193 -32.610 -34.466 1.00 91.25 721 GLU A CA 1
ATOM 5445 C C . GLU A 1 721 ? 29.181 -32.039 -35.472 1.00 91.25 721 GLU A C 1
ATOM 5447 O O . GLU A 1 721 ? 28.406 -32.787 -36.080 1.00 91.25 721 GLU A O 1
ATOM 5452 N N . ALA A 1 722 ? 29.225 -30.723 -35.706 1.00 90.00 722 ALA A N 1
ATOM 5453 C CA . ALA A 1 722 ? 28.441 -30.071 -36.746 1.00 90.00 722 ALA A CA 1
ATOM 5454 C C . ALA A 1 722 ? 28.824 -30.575 -38.145 1.00 90.00 722 ALA A C 1
ATOM 5456 O O . ALA A 1 722 ? 27.946 -30.995 -38.901 1.00 90.00 722 ALA A O 1
ATOM 5457 N N . CYS A 1 723 ? 30.121 -30.614 -38.472 1.00 89.06 723 CYS A N 1
ATOM 5458 C CA . CYS A 1 723 ? 30.607 -31.137 -39.753 1.00 89.06 723 CYS A CA 1
ATOM 5459 C C . CYS A 1 723 ? 30.169 -32.592 -39.980 1.00 89.06 723 CYS A C 1
ATOM 5461 O O . CYS A 1 723 ? 29.644 -32.920 -41.046 1.00 89.06 723 CYS A O 1
ATOM 5463 N N . GLU A 1 724 ? 30.315 -33.455 -38.971 1.00 88.38 724 GLU A N 1
ATOM 5464 C CA . GLU A 1 724 ? 29.862 -34.849 -39.047 1.00 88.38 724 GLU A CA 1
ATOM 5465 C C . GLU A 1 724 ? 28.344 -34.960 -39.239 1.00 88.38 724 GLU A C 1
ATOM 5467 O O . GLU A 1 724 ? 27.863 -35.759 -40.047 1.00 88.38 724 GLU A O 1
ATOM 5472 N N . SER A 1 725 ? 27.572 -34.155 -38.504 1.00 86.94 725 SER A N 1
ATOM 5473 C CA . SER A 1 725 ? 26.110 -34.165 -38.568 1.00 86.94 725 SER A CA 1
ATOM 5474 C C . SER A 1 725 ? 25.597 -33.734 -39.934 1.00 86.94 725 SER A C 1
ATOM 5476 O O . SER A 1 725 ? 24.685 -34.371 -40.468 1.00 86.94 725 SER A O 1
ATOM 5478 N N . VAL A 1 726 ? 26.205 -32.701 -40.520 1.00 87.38 726 VAL A N 1
ATOM 5479 C CA . VAL A 1 726 ? 25.891 -32.228 -41.870 1.00 87.38 726 VAL A CA 1
ATOM 5480 C C . VAL A 1 726 ? 26.277 -33.277 -42.916 1.00 87.38 726 VAL A C 1
ATOM 5482 O O . VAL A 1 726 ? 25.477 -33.581 -43.803 1.00 87.38 726 VAL A O 1
ATOM 5485 N N . GLN A 1 727 ? 27.447 -33.906 -42.792 1.00 84.56 727 GLN A N 1
ATOM 5486 C CA . GLN A 1 727 ? 27.898 -34.937 -43.729 1.00 84.56 727 GLN A CA 1
ATOM 5487 C C . GLN A 1 727 ? 26.986 -36.177 -43.717 1.00 84.56 727 GLN A C 1
ATOM 5489 O O . GLN A 1 727 ? 26.619 -36.670 -44.784 1.00 84.56 727 GLN A O 1
ATOM 5494 N N . ARG A 1 728 ? 26.537 -36.635 -42.537 1.00 83.06 728 ARG A N 1
ATOM 5495 C CA . ARG A 1 728 ? 25.529 -37.710 -42.421 1.00 83.06 728 ARG A CA 1
ATOM 5496 C C . ARG A 1 728 ? 24.186 -37.291 -43.025 1.00 83.06 728 ARG A C 1
ATOM 5498 O O . ARG A 1 728 ? 23.613 -38.036 -43.813 1.00 83.06 728 ARG A O 1
ATOM 5505 N N . ALA A 1 729 ? 23.713 -36.080 -42.718 1.00 82.69 729 ALA A N 1
ATOM 5506 C CA . ALA A 1 729 ? 22.443 -35.563 -43.235 1.00 82.69 729 ALA A CA 1
ATOM 5507 C C . ALA A 1 729 ? 22.443 -35.382 -44.765 1.00 82.69 729 ALA A C 1
ATOM 5509 O O . ALA A 1 729 ? 21.398 -35.491 -45.398 1.00 82.69 729 ALA A O 1
ATOM 5510 N N . THR A 1 730 ? 23.614 -35.183 -45.379 1.00 72.56 730 THR A N 1
ATOM 5511 C CA . THR A 1 730 ? 23.779 -35.058 -46.839 1.00 72.56 730 THR A CA 1
ATOM 5512 C C . THR A 1 730 ? 23.416 -36.345 -47.599 1.00 72.56 730 THR A C 1
ATOM 5514 O O . THR A 1 730 ? 23.052 -36.272 -48.779 1.00 72.56 730 THR A O 1
ATOM 5517 N N . ALA A 1 731 ? 23.518 -37.507 -46.938 1.00 70.50 731 ALA A N 1
ATOM 5518 C CA . ALA A 1 731 ? 23.101 -38.812 -47.459 1.00 70.50 731 ALA A CA 1
ATOM 5519 C C . ALA A 1 731 ? 21.611 -39.120 -47.204 1.00 70.50 731 ALA A C 1
ATOM 5521 O O . ALA A 1 731 ? 21.057 -40.011 -47.844 1.00 70.50 731 ALA A O 1
ATOM 5522 N N . GLU A 1 732 ? 20.971 -38.379 -46.298 1.00 78.94 732 GLU A N 1
ATOM 5523 C CA . GLU A 1 732 ? 19.555 -38.502 -45.955 1.00 78.94 732 GLU A CA 1
ATOM 5524 C C . GLU A 1 732 ? 18.773 -37.294 -46.503 1.00 78.94 732 GLU A C 1
ATOM 5526 O O . GLU A 1 732 ? 18.544 -37.181 -47.705 1.00 78.94 732 GLU A O 1
ATOM 5531 N N . ILE A 1 733 ? 18.374 -36.372 -45.624 1.00 76.94 733 ILE A N 1
ATOM 5532 C CA . ILE A 1 733 ? 17.720 -35.109 -45.959 1.00 76.94 733 ILE A CA 1
ATOM 5533 C C . ILE A 1 733 ? 18.652 -33.986 -45.465 1.00 76.94 733 ILE A C 1
ATOM 5535 O O . ILE A 1 733 ? 18.906 -33.925 -44.260 1.00 76.94 733 ILE A O 1
ATOM 5539 N N . PRO A 1 734 ? 19.181 -33.105 -46.330 1.00 83.56 734 PRO A N 1
ATOM 5540 C CA . PRO A 1 734 ? 20.060 -32.011 -45.910 1.00 83.56 734 PRO A CA 1
ATOM 5541 C C . PRO A 1 734 ? 19.400 -31.059 -44.903 1.00 83.56 734 PRO A C 1
ATOM 5543 O O . PRO A 1 734 ? 18.175 -30.998 -44.799 1.00 83.56 734 PRO A O 1
ATOM 5546 N N . PHE A 1 735 ? 20.217 -30.315 -44.158 1.00 87.94 735 PHE A N 1
ATOM 5547 C CA . PHE A 1 735 ? 19.725 -29.182 -43.372 1.00 87.94 735 PHE A CA 1
ATOM 5548 C C . PHE A 1 735 ? 19.479 -27.982 -44.288 1.00 87.94 735 PHE A C 1
ATOM 5550 O O . PHE A 1 735 ? 20.240 -27.757 -45.226 1.00 87.94 735 PHE A O 1
ATOM 5557 N N . ASP A 1 736 ? 18.453 -27.193 -43.989 1.00 86.31 736 ASP A N 1
ATOM 5558 C CA . ASP A 1 736 ? 18.149 -25.961 -44.722 1.00 86.31 736 ASP A CA 1
ATOM 5559 C C . ASP A 1 736 ? 18.926 -24.767 -44.143 1.00 86.31 736 ASP A C 1
ATOM 5561 O O . ASP A 1 736 ? 19.350 -23.866 -44.871 1.00 86.31 736 ASP A O 1
ATOM 5565 N N . LEU A 1 737 ? 19.145 -24.780 -42.822 1.00 88.94 737 LEU A N 1
ATOM 5566 C CA . LEU A 1 737 ? 19.781 -23.704 -42.067 1.00 88.94 737 LEU A CA 1
ATOM 5567 C C . LEU A 1 737 ? 20.688 -24.256 -40.956 1.00 88.94 737 LEU A C 1
ATOM 5569 O O . LEU A 1 737 ? 20.334 -25.219 -40.273 1.00 88.94 737 LEU A O 1
ATOM 5573 N N . ILE A 1 738 ? 21.828 -23.607 -40.734 1.00 91.56 738 ILE A N 1
ATOM 5574 C CA . ILE A 1 738 ? 22.705 -23.818 -39.581 1.00 91.56 738 ILE A CA 1
ATOM 5575 C C . ILE A 1 738 ? 22.752 -22.520 -38.769 1.00 91.56 738 ILE A C 1
ATOM 5577 O O . ILE A 1 738 ? 23.127 -21.474 -39.301 1.00 91.56 738 ILE A O 1
ATOM 5581 N N . LEU A 1 739 ? 22.390 -22.600 -37.489 1.00 91.06 739 LEU A N 1
ATOM 5582 C CA . LEU A 1 739 ? 22.685 -21.573 -36.492 1.00 91.06 739 LEU A CA 1
ATOM 5583 C C . LEU A 1 739 ? 24.021 -21.937 -35.854 1.00 91.06 739 LEU A C 1
ATOM 5585 O O . LEU A 1 739 ? 24.122 -22.981 -35.214 1.00 91.06 739 LEU A O 1
ATOM 5589 N N . LEU A 1 740 ? 25.046 -21.123 -36.083 1.00 91.06 740 LEU A N 1
ATOM 5590 C CA . LEU A 1 740 ? 26.423 -21.463 -35.741 1.00 91.06 740 LEU A CA 1
ATOM 5591 C C . LEU A 1 740 ? 27.003 -20.428 -34.793 1.00 91.06 740 LEU A C 1
ATOM 5593 O O . LEU A 1 740 ? 27.106 -19.264 -35.165 1.00 91.06 740 LEU A O 1
ATOM 5597 N N . ASP A 1 741 ? 27.381 -20.842 -33.590 1.00 89.38 741 ASP A N 1
ATOM 5598 C CA . ASP A 1 741 ? 28.085 -19.967 -32.666 1.00 89.38 741 ASP A CA 1
ATOM 5599 C C . ASP A 1 741 ? 29.488 -19.660 -33.176 1.00 89.38 741 ASP A C 1
ATOM 5601 O O . ASP A 1 741 ? 30.214 -20.547 -33.630 1.00 89.38 741 ASP A O 1
ATOM 560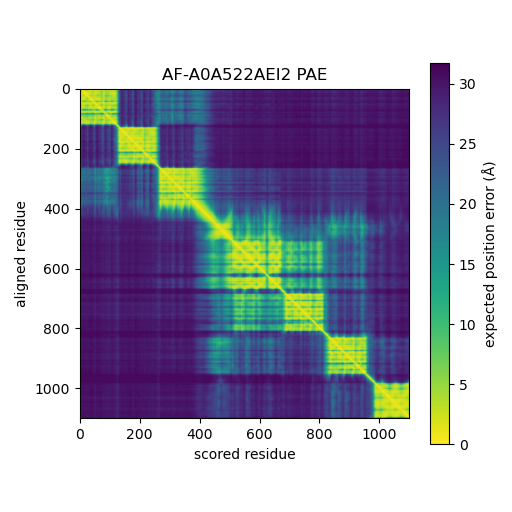5 N N . TRP A 1 742 ? 29.869 -18.387 -33.118 1.00 86.44 742 TRP A N 1
ATOM 5606 C CA . TRP A 1 742 ? 31.209 -17.969 -33.487 1.00 86.44 742 TRP A CA 1
ATOM 5607 C C . TRP A 1 742 ? 32.218 -18.486 -32.461 1.00 86.44 742 TRP A C 1
ATOM 5609 O O . TRP A 1 742 ? 33.197 -19.134 -32.832 1.00 86.44 742 TRP A O 1
ATOM 5619 N N . GLN A 1 743 ? 31.990 -18.231 -31.174 1.00 80.25 743 GLN A N 1
ATOM 5620 C CA . GLN A 1 743 ? 32.973 -18.541 -30.141 1.00 80.25 743 GLN A CA 1
ATOM 5621 C C . GLN A 1 743 ? 32.750 -19.941 -29.581 1.00 80.25 743 GLN A C 1
ATOM 5623 O O . GLN A 1 743 ? 32.054 -20.113 -28.596 1.00 80.25 743 GLN A O 1
ATOM 5628 N N . MET A 1 744 ? 33.398 -20.930 -30.195 1.00 87.00 744 MET A N 1
ATOM 5629 C CA . MET A 1 744 ? 33.431 -22.302 -29.691 1.00 87.00 744 MET A CA 1
ATOM 5630 C C . MET A 1 744 ? 34.877 -22.770 -29.486 1.00 87.00 744 MET A C 1
ATOM 5632 O O . MET A 1 744 ? 35.754 -22.426 -30.284 1.00 87.00 744 MET A O 1
ATOM 5636 N N . PRO A 1 745 ? 35.162 -23.582 -28.454 1.00 77.25 745 PRO A N 1
ATOM 5637 C CA . PRO A 1 745 ? 36.483 -24.148 -28.235 1.00 77.25 745 PRO A CA 1
ATOM 5638 C C . PRO A 1 745 ? 36.851 -25.168 -29.322 1.00 77.25 745 PRO A C 1
ATOM 5640 O O . PRO A 1 745 ? 36.044 -25.998 -29.747 1.00 77.25 745 PRO A O 1
ATOM 5643 N N . GLY A 1 746 ? 38.120 -25.152 -29.732 1.00 85.88 746 GLY A N 1
ATOM 5644 C CA . GLY A 1 746 ? 38.622 -26.021 -30.793 1.00 85.88 746 GLY A CA 1
ATOM 5645 C C . GLY A 1 746 ? 38.374 -25.417 -32.170 1.00 85.88 746 GLY A C 1
ATOM 5646 O O . GLY A 1 746 ? 39.142 -24.560 -32.580 1.00 85.88 746 GLY A O 1
ATOM 5647 N N . LEU A 1 747 ? 37.349 -25.903 -32.878 1.00 85.00 747 LEU A N 1
ATOM 5648 C CA . LEU A 1 747 ? 36.975 -25.395 -34.201 1.00 85.00 747 LEU A CA 1
ATOM 5649 C C . LEU A 1 747 ? 35.924 -24.294 -34.030 1.00 85.00 747 LEU A C 1
ATOM 5651 O O . LEU A 1 747 ? 34.774 -24.604 -33.707 1.00 85.00 747 LEU A O 1
ATOM 5655 N N . ASP A 1 748 ? 36.321 -23.039 -34.238 1.00 85.12 748 ASP A N 1
ATOM 5656 C CA . ASP A 1 748 ? 35.423 -21.892 -34.066 1.00 85.12 748 ASP A CA 1
ATOM 5657 C C . ASP A 1 748 ? 34.344 -21.838 -35.171 1.00 85.12 748 ASP A C 1
ATOM 5659 O O . ASP A 1 748 ? 34.376 -22.601 -36.146 1.00 85.12 748 ASP A O 1
ATOM 5663 N N . GLY A 1 749 ? 33.343 -20.965 -35.040 1.00 85.12 749 GLY A N 1
ATOM 5664 C CA . GLY A 1 749 ? 32.255 -20.870 -36.018 1.00 85.12 749 GLY A CA 1
ATOM 5665 C C . GLY A 1 749 ? 32.717 -20.492 -37.431 1.00 85.12 749 GLY A C 1
ATOM 5666 O O . GLY A 1 749 ? 32.162 -20.977 -38.418 1.00 85.12 749 GLY A O 1
ATOM 5667 N N . ILE A 1 750 ? 33.770 -19.685 -37.571 1.00 85.44 750 ILE A N 1
ATOM 5668 C CA . ILE A 1 750 ? 34.302 -19.276 -38.879 1.00 85.44 750 ILE A CA 1
ATOM 5669 C C . ILE A 1 750 ? 35.022 -20.454 -39.539 1.00 85.44 750 ILE A C 1
ATOM 5671 O O . ILE A 1 750 ? 34.784 -20.764 -40.709 1.00 85.44 750 ILE A O 1
ATOM 5675 N N . GLU A 1 751 ? 35.894 -21.125 -38.793 1.00 86.88 751 GLU A N 1
ATOM 5676 C CA . GLU A 1 751 ? 36.629 -22.310 -39.222 1.00 86.88 751 GLU A CA 1
ATOM 5677 C C . GLU A 1 751 ? 35.681 -23.465 -39.551 1.00 86.88 751 GLU A C 1
ATOM 5679 O O . GLU A 1 751 ? 35.864 -24.153 -40.557 1.00 86.88 751 GLU A O 1
ATOM 5684 N N . THR A 1 752 ? 34.618 -23.631 -38.762 1.00 88.81 752 THR A N 1
ATOM 5685 C CA . THR A 1 752 ? 33.548 -24.601 -39.018 1.00 88.81 752 THR A CA 1
ATOM 5686 C C . THR A 1 752 ? 32.846 -24.293 -40.333 1.00 88.81 752 THR A C 1
ATOM 5688 O O . THR A 1 752 ? 32.695 -25.180 -41.173 1.00 88.81 752 THR A O 1
ATOM 5691 N N . ALA A 1 753 ? 32.464 -23.037 -40.565 1.00 87.62 753 ALA A N 1
ATOM 5692 C CA . ALA A 1 753 ? 31.788 -22.642 -41.793 1.00 87.62 753 ALA A CA 1
ATOM 5693 C C . ALA A 1 753 ? 32.689 -22.795 -43.039 1.00 87.62 753 ALA A C 1
ATOM 5695 O O . ALA A 1 753 ? 32.213 -23.236 -44.088 1.00 87.62 753 ALA A O 1
ATOM 5696 N N . ARG A 1 754 ? 33.999 -22.517 -42.923 1.00 87.69 754 ARG A N 1
ATOM 5697 C CA . ARG A 1 754 ? 34.996 -22.801 -43.978 1.00 87.69 754 ARG A CA 1
ATOM 5698 C C . ARG A 1 754 ? 35.097 -24.296 -44.265 1.00 87.69 754 ARG A C 1
ATOM 5700 O O . ARG A 1 754 ? 34.983 -24.709 -45.412 1.00 87.69 754 ARG A O 1
ATOM 5707 N N . LYS A 1 755 ? 35.224 -25.114 -43.221 1.00 87.44 755 LYS A N 1
ATOM 5708 C CA . LYS A 1 755 ? 35.324 -26.570 -43.356 1.00 87.44 755 LYS A CA 1
ATOM 5709 C C . LYS A 1 755 ? 34.068 -27.176 -43.982 1.00 87.44 755 LYS A C 1
ATOM 5711 O O . LYS A 1 755 ? 34.180 -28.064 -44.819 1.00 87.44 755 LYS A O 1
ATOM 5716 N N . LEU A 1 756 ? 32.883 -26.667 -43.636 1.00 87.00 756 LEU A N 1
ATOM 5717 C CA . LEU A 1 756 ? 31.615 -27.050 -44.266 1.00 87.00 756 LEU A CA 1
ATOM 5718 C C . LEU A 1 756 ? 31.587 -26.708 -45.765 1.00 87.00 756 LEU A C 1
ATOM 5720 O O . LEU A 1 756 ? 31.131 -27.528 -46.561 1.00 87.00 756 LEU A O 1
ATOM 5724 N N . LYS A 1 757 ? 32.117 -25.540 -46.154 1.00 84.69 757 LYS A N 1
ATOM 5725 C CA . LYS A 1 757 ? 32.248 -25.120 -47.559 1.00 84.69 757 LYS A CA 1
ATOM 5726 C C . LYS A 1 757 ? 33.202 -26.026 -48.349 1.00 84.69 757 LYS A C 1
ATOM 5728 O O . LYS A 1 757 ? 32.937 -26.297 -49.514 1.00 84.69 757 LYS A O 1
ATOM 5733 N N . ASP A 1 758 ? 34.267 -26.518 -47.718 1.00 84.62 758 ASP A N 1
ATOM 5734 C CA . ASP A 1 758 ? 35.243 -27.406 -48.362 1.00 84.62 758 ASP A CA 1
ATOM 5735 C C . ASP A 1 758 ? 34.717 -28.841 -48.550 1.00 84.62 758 ASP A C 1
ATOM 5737 O O . ASP A 1 758 ? 35.074 -29.512 -49.520 1.00 84.62 758 ASP A O 1
ATOM 5741 N N . ILE A 1 759 ? 33.868 -29.333 -47.637 1.00 84.94 759 ILE A N 1
ATOM 5742 C CA . ILE A 1 759 ? 33.357 -30.718 -47.671 1.00 84.94 759 ILE A CA 1
ATOM 5743 C C . ILE A 1 759 ? 32.021 -30.878 -48.414 1.00 84.94 759 ILE A C 1
ATOM 5745 O O . ILE A 1 759 ? 31.641 -32.011 -48.724 1.00 84.94 759 ILE A O 1
ATOM 5749 N N . LEU A 1 760 ? 31.297 -29.788 -48.700 1.00 82.62 760 LEU A N 1
ATOM 5750 C CA . LEU A 1 760 ? 29.994 -29.822 -49.371 1.00 82.62 760 LEU A CA 1
ATOM 5751 C C . LEU A 1 760 ? 30.008 -29.154 -50.754 1.00 82.62 760 LEU A C 1
ATOM 5753 O O . LEU A 1 760 ? 30.597 -28.092 -50.933 1.00 82.62 760 LEU A O 1
ATOM 5757 N N . PRO A 1 761 ? 29.271 -29.701 -51.741 1.00 79.81 761 PRO A N 1
ATOM 5758 C CA . PRO A 1 761 ? 29.021 -28.988 -52.987 1.00 79.81 761 PRO A CA 1
ATOM 5759 C C . PRO A 1 761 ? 28.083 -27.782 -52.751 1.00 79.81 761 PRO A C 1
ATOM 5761 O O . PRO A 1 761 ? 27.137 -27.907 -51.967 1.00 79.81 761 PRO A O 1
ATOM 5764 N N . PRO A 1 762 ? 28.235 -26.659 -53.489 1.00 77.50 762 PRO A N 1
ATOM 5765 C CA . PRO A 1 762 ? 27.441 -25.437 -53.284 1.00 77.50 762 PRO A CA 1
ATOM 5766 C C . PRO A 1 762 ? 25.919 -25.645 -53.294 1.00 77.50 762 PRO A C 1
ATOM 5768 O O . PRO A 1 762 ? 25.200 -25.024 -52.521 1.00 77.50 762 PRO A O 1
ATOM 5771 N N . ALA A 1 763 ? 25.420 -26.567 -54.125 1.00 74.12 763 ALA A N 1
ATOM 5772 C CA . ALA A 1 763 ? 23.991 -26.878 -54.240 1.00 74.12 763 ALA A CA 1
ATOM 5773 C C . ALA A 1 763 ? 23.388 -27.576 -53.003 1.00 74.12 763 ALA A C 1
ATOM 5775 O O . ALA A 1 763 ? 22.169 -27.662 -52.893 1.00 74.12 763 ALA A O 1
ATOM 5776 N N . LYS A 1 764 ? 24.223 -28.107 -52.100 1.00 77.81 764 LYS A N 1
ATOM 5777 C CA . LYS A 1 764 ? 23.799 -28.761 -50.852 1.00 77.81 764 LYS A CA 1
ATOM 5778 C C . LYS A 1 764 ? 24.218 -27.979 -49.605 1.00 77.81 764 LYS A C 1
ATOM 5780 O O . LYS A 1 764 ? 24.109 -28.514 -48.506 1.00 77.81 764 LYS A O 1
ATOM 5785 N N . MET A 1 765 ? 24.726 -26.756 -49.770 1.00 82.31 765 MET A N 1
ATOM 5786 C CA . MET A 1 765 ? 25.183 -25.926 -48.662 1.00 82.31 765 MET A CA 1
ATOM 5787 C C . MET A 1 765 ? 23.974 -25.328 -47.924 1.00 82.31 765 MET A C 1
ATOM 5789 O O . MET A 1 765 ? 23.223 -24.562 -48.536 1.00 82.31 765 MET A O 1
ATOM 5793 N N . PRO A 1 766 ? 23.770 -25.642 -46.631 1.00 85.88 766 PRO A N 1
ATOM 5794 C CA . PRO A 1 766 ? 22.742 -24.986 -45.833 1.00 85.88 766 PRO A CA 1
ATOM 5795 C C . PRO A 1 766 ? 23.043 -23.492 -45.701 1.00 85.88 766 PRO A C 1
ATOM 5797 O O . PRO A 1 766 ? 24.207 -23.078 -45.710 1.00 85.88 766 PRO A O 1
ATOM 5800 N N . LYS A 1 767 ? 22.012 -22.666 -45.521 1.00 88.38 767 LYS A N 1
ATOM 5801 C CA . LYS A 1 767 ? 22.224 -21.259 -45.161 1.00 88.38 767 LYS A CA 1
ATOM 5802 C C . LYS A 1 767 ? 22.854 -21.194 -43.769 1.00 88.38 767 LYS A C 1
ATOM 5804 O O . LYS A 1 767 ? 22.442 -21.926 -42.878 1.00 88.38 767 LYS A O 1
ATOM 5809 N N . ILE A 1 768 ? 23.851 -20.335 -43.573 1.00 88.06 768 ILE A N 1
ATOM 5810 C CA . ILE A 1 768 ? 24.511 -20.171 -42.269 1.00 88.06 768 ILE A CA 1
ATOM 5811 C C . ILE A 1 768 ? 24.092 -18.834 -41.667 1.00 88.06 768 ILE A C 1
ATOM 5813 O O . ILE A 1 768 ? 24.270 -17.793 -42.300 1.00 88.06 768 ILE A O 1
ATOM 5817 N N . VAL A 1 769 ? 23.560 -18.867 -40.447 1.00 88.56 769 VAL A N 1
ATOM 5818 C CA . VAL A 1 769 ? 23.359 -17.687 -39.601 1.00 88.56 769 VAL A CA 1
ATOM 5819 C C . VAL A 1 769 ? 24.355 -17.768 -38.452 1.00 88.56 769 VAL A C 1
ATOM 5821 O O . VAL A 1 769 ? 24.331 -18.718 -37.671 1.00 88.56 769 VAL A O 1
ATOM 5824 N N . MET A 1 770 ? 25.247 -16.783 -38.373 1.00 87.00 770 MET A N 1
ATOM 5825 C CA . MET A 1 770 ? 26.282 -16.734 -37.340 1.00 87.00 770 MET A CA 1
ATOM 5826 C C . MET A 1 770 ? 25.717 -16.119 -36.057 1.00 87.00 770 MET A C 1
ATOM 5828 O O . MET A 1 770 ? 25.139 -15.033 -36.110 1.00 87.00 770 MET A O 1
ATOM 5832 N N . MET A 1 771 ? 25.907 -16.778 -34.918 1.00 87.69 771 MET A N 1
ATOM 5833 C CA . MET A 1 771 ? 25.559 -16.270 -33.591 1.00 87.69 771 MET A CA 1
ATOM 5834 C C . MET A 1 771 ? 26.803 -15.652 -32.945 1.00 87.69 771 MET A C 1
ATOM 5836 O O . MET A 1 771 ? 27.888 -16.222 -33.017 1.00 87.69 771 MET A O 1
ATOM 5840 N N . THR A 1 772 ? 26.680 -14.459 -32.365 1.00 80.75 772 THR A N 1
ATOM 5841 C CA . THR A 1 772 ? 27.843 -13.701 -31.871 1.00 80.75 772 THR A CA 1
ATOM 5842 C C . THR A 1 772 ? 27.481 -12.780 -30.710 1.00 80.75 772 THR A C 1
ATOM 5844 O O . THR A 1 772 ? 26.413 -12.178 -30.707 1.00 80.75 772 THR A O 1
ATOM 5847 N N . ALA A 1 773 ? 28.384 -12.622 -29.740 1.00 66.06 773 ALA A N 1
ATOM 5848 C CA . ALA A 1 773 ? 28.283 -11.593 -28.698 1.00 66.06 773 ALA A CA 1
ATOM 5849 C C . ALA A 1 773 ? 28.750 -10.194 -29.174 1.00 66.06 773 ALA A C 1
ATOM 5851 O O . ALA A 1 773 ? 28.528 -9.200 -28.489 1.00 66.06 773 ALA A O 1
ATOM 5852 N N . TYR A 1 774 ? 29.383 -10.109 -30.352 1.00 58.78 774 TYR A N 1
ATOM 5853 C CA . TYR A 1 774 ? 29.930 -8.887 -30.959 1.00 58.78 774 TYR A CA 1
ATOM 5854 C C . TYR A 1 774 ? 29.103 -8.416 -32.164 1.00 58.78 774 TYR A C 1
ATOM 5856 O O . TYR A 1 774 ? 28.464 -9.218 -32.848 1.00 58.78 774 TYR A O 1
ATOM 5864 N N . GLY A 1 775 ? 29.126 -7.109 -32.441 1.00 56.25 775 GLY A N 1
ATOM 5865 C CA . GLY A 1 775 ? 28.344 -6.477 -33.508 1.00 56.25 775 GLY A CA 1
ATOM 5866 C C . GLY A 1 775 ? 28.762 -6.864 -34.937 1.00 56.25 775 GLY A C 1
ATOM 5867 O O . GLY A 1 775 ? 29.847 -7.384 -35.194 1.00 56.25 775 GLY A O 1
ATOM 5868 N N . ARG A 1 776 ? 27.886 -6.559 -35.905 1.00 52.78 776 ARG A N 1
ATOM 5869 C CA . ARG A 1 776 ? 28.022 -6.886 -37.342 1.00 52.78 776 ARG A CA 1
ATOM 5870 C C . ARG A 1 776 ? 29.324 -6.386 -37.995 1.00 52.78 776 ARG A C 1
ATOM 5872 O O . ARG A 1 776 ? 29.820 -7.021 -38.930 1.00 52.78 776 ARG A O 1
ATOM 5879 N N . ASP A 1 777 ? 29.890 -5.288 -37.502 1.00 53.69 777 ASP A N 1
ATOM 5880 C CA . ASP A 1 777 ? 31.065 -4.628 -38.090 1.00 53.69 777 ASP A CA 1
ATOM 5881 C C . ASP A 1 777 ? 32.396 -5.353 -37.821 1.00 53.69 777 ASP A C 1
ATOM 5883 O O . ASP A 1 777 ? 33.356 -5.169 -38.578 1.00 53.69 777 ASP A O 1
ATOM 5887 N N . ASP A 1 778 ? 32.462 -6.192 -36.782 1.00 58.00 778 ASP A N 1
ATOM 5888 C CA . ASP A 1 778 ? 33.657 -6.987 -36.460 1.00 58.00 778 ASP A CA 1
ATOM 5889 C C . ASP A 1 778 ? 33.724 -8.268 -37.302 1.00 58.00 778 ASP A C 1
ATOM 5891 O O . ASP A 1 778 ? 34.793 -8.638 -37.791 1.00 58.00 778 ASP A O 1
ATOM 5895 N N . LEU A 1 779 ? 32.571 -8.893 -37.571 1.00 61.19 779 LEU A N 1
ATOM 5896 C CA . LEU A 1 779 ? 32.472 -10.091 -38.411 1.00 61.19 779 LEU A CA 1
ATOM 5897 C C . LEU A 1 779 ? 32.737 -9.774 -39.895 1.00 61.19 779 LEU A C 1
ATOM 5899 O O . LEU A 1 779 ? 33.475 -10.490 -40.570 1.00 61.19 779 LEU A O 1
ATOM 5903 N N . THR A 1 780 ? 32.187 -8.659 -40.395 1.00 57.50 780 THR A N 1
ATOM 5904 C CA . THR A 1 780 ? 32.321 -8.246 -41.808 1.00 57.50 780 THR A CA 1
ATOM 5905 C C . THR A 1 780 ? 33.776 -7.919 -42.178 1.00 57.50 780 THR A C 1
ATOM 5907 O O . THR A 1 780 ? 34.188 -8.116 -43.319 1.00 57.50 780 THR A O 1
ATOM 5910 N N . ARG A 1 781 ? 34.588 -7.469 -41.209 1.00 59.66 781 ARG A N 1
ATOM 5911 C CA . ARG A 1 781 ? 36.025 -7.202 -41.398 1.00 59.66 781 ARG A CA 1
ATOM 5912 C C . ARG A 1 781 ? 36.893 -8.461 -41.418 1.00 59.66 781 ARG A C 1
ATOM 5914 O O . ARG A 1 781 ? 37.941 -8.448 -42.056 1.00 59.66 781 ARG A O 1
ATOM 5921 N N . GLN A 1 782 ? 36.486 -9.526 -40.729 1.00 59.00 782 GLN A N 1
ATOM 5922 C CA . GLN A 1 782 ? 37.289 -10.746 -40.589 1.00 59.00 782 GLN A CA 1
ATOM 5923 C C . GLN A 1 782 ? 36.973 -11.816 -41.648 1.00 59.00 782 GLN A C 1
ATOM 5925 O O . GLN A 1 782 ? 37.734 -12.776 -41.789 1.00 59.00 782 GLN A O 1
ATOM 5930 N N . ILE A 1 783 ? 35.870 -11.676 -42.398 1.00 62.62 783 ILE A N 1
ATOM 5931 C CA . ILE A 1 783 ? 35.373 -12.738 -43.285 1.00 62.62 783 ILE A CA 1
ATOM 5932 C C . ILE A 1 783 ? 34.775 -12.200 -44.609 1.00 62.62 783 ILE A C 1
ATOM 5934 O O . ILE A 1 783 ? 33.566 -12.288 -44.823 1.00 62.62 783 ILE A O 1
ATOM 5938 N N . PRO A 1 784 ? 35.588 -11.681 -45.546 1.00 57.88 784 PRO A N 1
ATOM 5939 C CA . PRO A 1 784 ? 35.089 -11.232 -46.852 1.00 57.88 784 PRO A CA 1
ATOM 5940 C C . PRO A 1 784 ? 34.660 -12.378 -47.796 1.00 57.88 784 PRO A C 1
ATOM 5942 O O . PRO A 1 784 ? 33.827 -12.163 -48.671 1.00 57.88 784 PRO A O 1
ATOM 5945 N N . ASP A 1 785 ? 35.182 -13.599 -47.612 1.00 65.12 785 ASP A N 1
ATOM 5946 C CA . ASP A 1 785 ? 35.079 -14.699 -48.598 1.00 65.12 785 ASP A CA 1
ATOM 5947 C C . ASP A 1 785 ? 33.982 -15.748 -48.302 1.00 65.12 785 ASP A C 1
ATOM 5949 O O . ASP A 1 785 ? 33.906 -16.807 -48.950 1.00 65.12 785 ASP A O 1
ATOM 5953 N N . LEU A 1 786 ? 33.149 -15.508 -47.285 1.00 68.62 786 LEU A N 1
ATOM 5954 C CA . LEU A 1 786 ? 32.173 -16.475 -46.783 1.00 68.62 786 LEU A CA 1
ATOM 5955 C C . LEU A 1 786 ? 30.752 -15.913 -46.883 1.00 68.62 786 LEU A C 1
ATOM 5957 O O . LEU A 1 786 ? 30.437 -14.878 -46.303 1.00 68.62 786 LEU A O 1
ATOM 5961 N N . GLU A 1 787 ? 29.883 -16.609 -47.618 1.00 68.56 787 GLU A N 1
ATOM 5962 C CA . GLU A 1 787 ? 28.474 -16.231 -47.759 1.00 68.56 787 GLU A CA 1
ATOM 5963 C C . GLU A 1 787 ? 27.694 -16.617 -46.496 1.00 68.56 787 GLU A C 1
ATOM 5965 O O . GLU A 1 787 ? 27.175 -17.727 -46.372 1.00 68.56 787 GLU A O 1
ATOM 5970 N N . ILE A 1 788 ? 27.621 -15.693 -45.539 1.00 77.62 788 ILE A N 1
ATOM 5971 C CA . ILE A 1 788 ? 26.786 -15.822 -44.342 1.00 77.62 788 ILE A CA 1
ATOM 5972 C C . ILE A 1 788 ? 25.415 -15.199 -44.645 1.00 77.62 788 ILE A C 1
ATOM 5974 O O . ILE A 1 788 ? 25.324 -14.051 -45.078 1.00 77.62 788 ILE A O 1
ATOM 5978 N N . ALA A 1 789 ? 24.338 -15.954 -44.421 1.00 76.69 789 ALA A N 1
ATOM 5979 C CA . ALA A 1 789 ? 22.965 -15.543 -44.732 1.00 76.69 789 ALA A CA 1
ATOM 5980 C C . ALA A 1 789 ? 22.381 -14.550 -43.710 1.00 76.69 789 ALA A C 1
ATOM 5982 O O . ALA A 1 789 ? 21.444 -13.818 -44.025 1.00 76.69 789 ALA A O 1
ATOM 5983 N N . GLY A 1 790 ? 22.933 -14.504 -42.494 1.00 78.25 790 GLY A N 1
ATOM 5984 C CA . GLY A 1 790 ? 22.523 -13.574 -41.445 1.00 78.25 790 GLY A CA 1
ATOM 5985 C C . GLY A 1 790 ? 23.435 -13.613 -40.221 1.00 78.25 790 GLY A C 1
ATOM 5986 O O . GLY A 1 790 ? 24.239 -14.527 -40.055 1.00 78.25 790 GLY A O 1
ATOM 5987 N N . ILE A 1 791 ? 23.306 -12.611 -39.355 1.00 79.94 791 ILE A N 1
ATOM 5988 C CA . ILE A 1 791 ? 24.032 -12.526 -38.082 1.00 79.94 791 ILE A CA 1
ATOM 5989 C C . ILE A 1 791 ? 23.001 -12.321 -36.980 1.00 79.94 791 ILE A C 1
ATOM 5991 O O . ILE A 1 791 ? 22.114 -11.478 -37.126 1.00 79.94 791 ILE A O 1
ATOM 5995 N N . LEU A 1 792 ? 23.131 -13.079 -35.898 1.00 79.75 792 LEU A N 1
ATOM 5996 C CA . LEU A 1 792 ? 22.250 -13.046 -34.743 1.00 79.75 792 LEU A CA 1
ATOM 5997 C C . LEU A 1 792 ? 23.070 -12.692 -33.497 1.00 79.75 792 LEU A C 1
ATOM 5999 O O . LEU A 1 792 ? 23.955 -13.440 -33.086 1.00 79.75 792 LEU A O 1
ATOM 6003 N N . ALA A 1 793 ? 22.806 -11.519 -32.924 1.00 76.75 793 ALA A N 1
ATOM 6004 C CA . ALA A 1 793 ? 23.513 -11.060 -31.734 1.00 76.75 793 ALA A CA 1
ATOM 6005 C C . ALA A 1 793 ? 22.965 -11.757 -30.474 1.00 76.75 793 ALA A C 1
ATOM 6007 O O . ALA A 1 793 ? 21.749 -11.871 -30.321 1.00 76.75 793 ALA A O 1
ATOM 6008 N N . LYS A 1 794 ? 23.847 -12.205 -29.572 1.00 79.06 794 LYS A N 1
ATOM 6009 C CA . LYS A 1 794 ? 23.477 -12.679 -28.228 1.00 79.06 794 LYS A CA 1
ATOM 6010 C C . LYS A 1 794 ? 23.243 -11.453 -27.312 1.00 79.06 794 LYS A C 1
ATOM 6012 O O . LYS A 1 794 ? 24.021 -10.500 -27.401 1.00 79.06 794 LYS A O 1
ATOM 6017 N N . PRO A 1 795 ? 22.219 -11.442 -26.433 1.00 71.19 795 PRO A N 1
ATOM 6018 C CA . PRO A 1 795 ? 21.305 -12.539 -26.101 1.00 71.19 795 PRO A CA 1
ATOM 6019 C C . PRO A 1 795 ? 20.225 -12.770 -27.172 1.00 71.19 795 PRO A C 1
ATOM 6021 O O . PRO A 1 795 ? 19.627 -11.829 -27.686 1.00 71.19 795 PRO A O 1
ATOM 6024 N N . ILE A 1 796 ? 19.963 -14.040 -27.492 1.00 75.69 796 ILE A N 1
ATOM 6025 C CA . ILE A 1 796 ? 19.019 -14.426 -28.549 1.00 75.69 796 ILE A CA 1
ATOM 6026 C C . ILE A 1 796 ? 17.601 -14.477 -27.981 1.00 75.69 796 ILE A C 1
ATOM 6028 O O . ILE A 1 796 ? 17.329 -15.223 -27.039 1.00 75.69 796 ILE A O 1
ATOM 6032 N N . SER A 1 797 ? 16.688 -13.718 -28.587 1.00 67.19 797 SER A N 1
ATOM 6033 C CA . SER A 1 797 ? 15.254 -13.788 -28.303 1.00 67.19 797 SER A CA 1
ATOM 6034 C C . SER A 1 797 ? 14.514 -14.558 -29.400 1.00 67.19 797 SER A C 1
ATOM 6036 O O . SER A 1 797 ? 14.975 -14.671 -30.536 1.00 67.19 797 SER A O 1
ATOM 6038 N N . ASN A 1 798 ? 13.328 -15.085 -29.088 1.00 68.38 798 ASN A N 1
ATOM 6039 C CA . ASN A 1 798 ? 12.529 -15.827 -30.069 1.00 68.38 798 ASN A CA 1
ATOM 6040 C C . ASN A 1 798 ? 12.150 -14.955 -31.290 1.00 68.38 798 ASN A C 1
ATOM 6042 O O . ASN A 1 798 ? 12.072 -15.451 -32.407 1.00 68.38 798 ASN A O 1
ATOM 6046 N N . SER A 1 799 ? 11.934 -13.646 -31.101 1.00 62.88 799 SER A N 1
ATOM 6047 C CA . SER A 1 799 ? 11.628 -12.701 -32.188 1.00 62.88 799 SER A CA 1
ATOM 6048 C C . SER A 1 799 ? 12.815 -12.533 -33.140 1.00 62.88 799 SER A C 1
ATOM 6050 O O . SER A 1 799 ? 12.681 -12.761 -34.341 1.00 62.88 799 SER A O 1
ATOM 6052 N N . THR A 1 800 ? 13.987 -12.200 -32.597 1.00 70.69 800 THR A N 1
ATOM 6053 C CA . THR A 1 800 ? 15.221 -11.995 -33.373 1.00 70.69 800 THR A CA 1
ATOM 6054 C C . THR A 1 800 ? 15.673 -13.265 -34.092 1.00 70.69 800 THR A C 1
ATOM 6056 O O . THR A 1 800 ? 16.103 -13.203 -35.246 1.00 70.69 800 THR A O 1
ATOM 6059 N N . LEU A 1 801 ? 15.497 -14.424 -33.455 1.00 76.75 801 LEU A N 1
ATOM 6060 C CA . LEU A 1 801 ? 15.751 -15.733 -34.046 1.00 76.75 801 LEU A CA 1
ATOM 6061 C C . LEU A 1 801 ? 14.868 -15.992 -35.276 1.00 76.75 801 LEU A C 1
ATOM 6063 O O . LEU A 1 801 ? 15.375 -16.342 -36.342 1.00 76.75 801 LEU A O 1
ATOM 6067 N N . LEU A 1 802 ? 13.552 -15.794 -35.158 1.00 72.00 802 LEU A N 1
ATOM 6068 C CA . LEU A 1 802 ? 12.607 -16.032 -36.254 1.00 72.00 802 LEU A CA 1
ATOM 6069 C C . LEU A 1 802 ? 12.799 -15.056 -37.419 1.00 72.00 802 LEU A C 1
ATOM 6071 O O . LEU A 1 802 ? 12.720 -15.466 -38.582 1.00 72.00 802 LEU A O 1
ATOM 6075 N N . ASP A 1 803 ? 13.084 -13.789 -37.122 1.00 67.94 803 ASP A N 1
ATOM 6076 C CA . ASP A 1 803 ? 13.375 -12.774 -38.134 1.00 67.94 803 ASP A CA 1
ATOM 6077 C C . ASP A 1 803 ? 14.652 -13.134 -38.911 1.00 67.94 803 ASP A C 1
ATOM 6079 O O . ASP A 1 803 ? 14.677 -13.059 -40.145 1.00 67.94 803 ASP A O 1
ATOM 6083 N N . ALA A 1 804 ? 15.693 -13.605 -38.213 1.00 74.19 804 ALA A N 1
ATOM 6084 C CA . ALA A 1 804 ? 16.936 -14.056 -38.835 1.00 74.19 804 ALA A CA 1
ATOM 6085 C C . ALA A 1 804 ? 16.723 -15.284 -39.736 1.00 74.19 804 ALA A C 1
ATOM 6087 O O . ALA A 1 804 ? 17.239 -15.316 -40.854 1.00 74.19 804 ALA A O 1
ATOM 6088 N N . ILE A 1 805 ? 15.918 -16.257 -39.297 1.00 78.50 805 ILE A N 1
ATOM 6089 C CA . ILE A 1 805 ? 15.570 -17.455 -40.082 1.00 78.50 805 ILE A CA 1
ATOM 6090 C C . ILE A 1 805 ? 14.774 -17.075 -41.335 1.00 78.50 805 ILE A C 1
ATOM 6092 O O . ILE A 1 805 ? 15.110 -17.497 -42.442 1.00 78.50 805 ILE A O 1
ATOM 6096 N N . SER A 1 806 ? 13.744 -16.241 -41.180 1.00 73.19 806 SER A N 1
ATOM 6097 C CA . SER A 1 806 ? 12.869 -15.819 -42.283 1.00 73.19 806 SER A CA 1
ATOM 6098 C C . SER A 1 806 ? 13.630 -15.001 -43.331 1.00 73.19 806 SER A C 1
ATOM 6100 O O . SER A 1 806 ? 13.428 -15.180 -44.535 1.00 73.19 806 SER A O 1
ATOM 6102 N N . SER A 1 807 ? 14.547 -14.142 -42.873 1.00 73.56 807 SER A N 1
ATOM 6103 C CA . SER A 1 807 ? 15.461 -13.380 -43.727 1.00 73.56 807 SER A CA 1
ATOM 6104 C C . SER A 1 807 ? 16.438 -14.296 -44.474 1.00 73.56 807 SER A C 1
ATOM 6106 O O . SER A 1 807 ? 16.559 -14.201 -45.696 1.00 73.56 807 SER A O 1
ATOM 6108 N N . ALA A 1 808 ? 17.074 -15.245 -43.775 1.00 77.06 808 ALA A N 1
ATOM 6109 C CA . ALA A 1 808 ? 18.046 -16.172 -44.359 1.00 77.06 808 ALA A CA 1
ATOM 6110 C C . ALA A 1 808 ? 17.440 -17.104 -45.426 1.00 77.06 808 ALA A C 1
ATOM 6112 O O . ALA A 1 808 ? 18.132 -17.499 -46.367 1.00 77.06 808 ALA A O 1
ATOM 6113 N N . LEU A 1 809 ? 16.150 -17.436 -45.302 1.00 73.19 809 LEU A N 1
ATOM 6114 C CA . LEU A 1 809 ? 15.413 -18.297 -46.233 1.00 73.19 809 LEU A CA 1
ATOM 6115 C C . LEU A 1 809 ? 14.716 -17.534 -47.377 1.00 73.19 809 LEU A C 1
ATOM 6117 O O . LEU A 1 809 ? 14.056 -18.157 -48.207 1.00 73.19 809 LEU A O 1
ATOM 6121 N N . GLY A 1 810 ? 14.858 -16.205 -47.455 1.00 61.31 810 GLY A N 1
ATOM 6122 C CA . GLY A 1 810 ? 14.358 -15.402 -48.580 1.00 61.31 810 GLY A CA 1
ATOM 6123 C C . GLY A 1 810 ? 12.832 -15.235 -48.648 1.00 61.31 810 GLY A C 1
ATOM 6124 O O . GLY A 1 810 ? 12.309 -14.857 -49.693 1.00 61.31 810 GLY A O 1
ATOM 6125 N N . GLN A 1 811 ? 12.108 -15.486 -47.552 1.00 55.84 811 GLN A N 1
ATOM 6126 C CA . GLN A 1 811 ? 10.636 -15.411 -47.480 1.00 55.84 811 GLN A CA 1
ATOM 6127 C C . GLN A 1 811 ? 10.094 -13.972 -47.316 1.00 55.84 811 GLN A C 1
ATOM 6129 O O . GLN A 1 811 ? 8.885 -13.754 -47.327 1.00 55.84 811 GLN A O 1
ATOM 6134 N N . ASN A 1 812 ? 10.962 -12.958 -47.217 1.00 39.97 812 ASN A N 1
ATOM 6135 C CA . ASN A 1 812 ? 10.556 -11.557 -47.087 1.00 39.97 812 ASN A CA 1
ATOM 6136 C C . ASN A 1 812 ? 10.312 -10.882 -48.449 1.00 39.97 812 ASN A C 1
ATOM 6138 O O . ASN A 1 812 ? 11.084 -10.039 -48.898 1.00 39.97 812 ASN A O 1
ATOM 6142 N N . SER A 1 813 ? 9.170 -11.190 -49.068 1.00 36.88 813 SER A N 1
ATOM 6143 C CA . SER A 1 813 ? 8.450 -10.233 -49.923 1.00 36.88 813 SER A CA 1
ATOM 6144 C C . SER A 1 813 ? 7.196 -9.762 -49.182 1.00 36.88 813 SER A C 1
ATOM 6146 O O . SER A 1 813 ? 6.092 -10.224 -49.445 1.00 36.88 813 SER A O 1
ATOM 6148 N N . GLY A 1 814 ? 7.388 -8.847 -48.225 1.00 39.09 814 GLY A N 1
ATOM 6149 C CA . GLY A 1 814 ? 6.316 -8.146 -47.507 1.00 39.09 814 GLY A CA 1
ATOM 6150 C C . GLY A 1 814 ? 6.152 -8.556 -46.039 1.00 39.09 814 GLY A C 1
ATOM 6151 O O . GLY A 1 814 ? 5.489 -9.540 -45.742 1.00 39.09 814 GLY A O 1
ATOM 6152 N N . GLY A 1 815 ? 6.691 -7.759 -45.104 1.00 30.16 815 GLY A N 1
ATOM 6153 C CA . GLY A 1 815 ? 6.482 -8.002 -43.670 1.00 30.16 815 GLY A CA 1
ATOM 6154 C C . GLY A 1 815 ? 7.302 -7.127 -42.716 1.00 30.16 815 GLY A C 1
ATOM 6155 O O . GLY A 1 815 ? 8.399 -7.481 -42.319 1.00 30.16 815 GLY A O 1
ATOM 6156 N N . ILE A 1 816 ? 6.769 -5.950 -42.380 1.00 34.06 816 ILE A N 1
ATOM 6157 C CA . ILE A 1 816 ? 6.685 -5.357 -41.027 1.00 34.06 816 ILE A CA 1
ATOM 6158 C C . ILE A 1 816 ? 7.775 -5.768 -39.994 1.00 34.06 816 ILE A C 1
ATOM 6160 O O . ILE A 1 816 ? 7.461 -6.442 -39.026 1.00 34.06 816 ILE A O 1
ATOM 6164 N N . ARG A 1 817 ? 9.034 -5.324 -40.141 1.00 31.02 817 ARG A N 1
ATOM 6165 C CA . ARG A 1 817 ? 9.959 -4.977 -39.014 1.00 31.02 817 ARG A CA 1
ATOM 6166 C C . ARG A 1 817 ? 11.304 -4.420 -39.479 1.00 31.02 817 ARG A C 1
ATOM 6168 O O . ARG A 1 817 ? 11.846 -3.540 -38.816 1.00 31.02 817 ARG A O 1
ATOM 6175 N N . TYR A 1 818 ? 11.736 -4.748 -40.702 1.00 26.77 818 TYR A N 1
ATOM 6176 C CA . TYR A 1 818 ? 12.824 -4.018 -41.383 1.00 26.77 818 TYR A CA 1
ATOM 6177 C C . TYR A 1 818 ? 12.499 -2.534 -41.637 1.00 26.77 818 TYR A C 1
ATOM 6179 O O . TYR A 1 818 ? 13.378 -1.737 -41.943 1.00 26.77 818 TYR A O 1
ATOM 6187 N N . ARG A 1 819 ? 11.239 -2.135 -41.413 1.00 30.31 819 ARG A N 1
ATOM 6188 C CA . ARG A 1 819 ? 10.817 -0.740 -41.403 1.00 30.31 819 ARG A CA 1
ATOM 6189 C C . ARG A 1 819 ? 11.177 0.034 -40.140 1.00 30.31 819 ARG A C 1
ATOM 6191 O O . ARG A 1 819 ? 10.917 1.210 -40.186 1.00 30.31 819 ARG A O 1
ATOM 6198 N N . ARG A 1 820 ? 11.735 -0.498 -39.041 1.00 31.80 820 ARG A N 1
ATOM 6199 C CA . ARG A 1 820 ? 11.986 0.357 -37.849 1.00 31.80 820 ARG A CA 1
ATOM 6200 C C . ARG A 1 820 ? 13.221 1.261 -38.007 1.00 31.80 820 ARG A C 1
ATOM 6202 O O . ARG A 1 820 ? 13.149 2.449 -37.713 1.00 31.80 820 ARG A O 1
ATOM 6209 N N . ASN A 1 821 ? 14.304 0.745 -38.592 1.00 29.11 821 ASN A N 1
ATOM 6210 C CA . ASN A 1 821 ? 15.445 1.584 -38.992 1.00 29.11 821 ASN A CA 1
ATOM 6211 C C . ASN A 1 821 ? 15.150 2.399 -40.261 1.00 29.11 821 ASN A C 1
ATOM 6213 O O . ASN A 1 821 ? 15.584 3.546 -40.357 1.00 29.11 821 ASN A O 1
ATOM 6217 N N . ASP A 1 822 ? 14.336 1.865 -41.178 1.00 30.52 822 ASP A N 1
ATOM 6218 C CA . ASP A 1 822 ? 13.846 2.630 -42.329 1.00 30.52 822 ASP A CA 1
ATOM 6219 C C . ASP A 1 822 ? 12.715 3.609 -41.973 1.00 30.52 822 ASP A C 1
ATOM 6221 O O . ASP A 1 822 ? 12.499 4.528 -42.738 1.00 30.52 822 ASP A O 1
ATOM 6225 N N . SER A 1 823 ? 12.018 3.502 -40.833 1.00 34.69 823 SER A N 1
ATOM 6226 C CA . SER A 1 823 ? 10.994 4.460 -40.367 1.00 34.69 823 SER A CA 1
ATOM 6227 C C . SER A 1 823 ? 11.597 5.572 -39.536 1.00 34.69 823 SER A C 1
ATOM 6229 O O . SER A 1 823 ? 11.044 6.660 -39.512 1.00 34.69 823 SER A O 1
ATOM 6231 N N . ILE A 1 824 ? 12.730 5.327 -38.873 1.00 35.12 824 ILE A N 1
ATOM 6232 C CA . ILE A 1 824 ? 13.543 6.403 -38.301 1.00 35.12 824 ILE A CA 1
ATOM 6233 C C . ILE A 1 824 ? 14.175 7.201 -39.452 1.00 35.12 824 ILE A C 1
ATOM 6235 O O . ILE A 1 824 ? 14.087 8.422 -39.450 1.00 35.12 824 ILE A O 1
ATOM 6239 N N . ARG A 1 825 ? 14.684 6.533 -40.501 1.00 35.94 825 ARG A N 1
ATOM 6240 C CA . ARG A 1 825 ? 15.178 7.203 -41.721 1.00 35.94 825 ARG A CA 1
ATOM 6241 C C . ARG A 1 825 ? 14.067 7.831 -42.581 1.00 35.94 825 ARG A C 1
ATOM 6243 O O . ARG A 1 825 ? 14.247 8.937 -43.078 1.00 35.94 825 ARG A O 1
ATOM 6250 N N . ALA A 1 826 ? 12.905 7.193 -42.723 1.00 38.44 826 ALA A N 1
ATOM 6251 C CA . ALA A 1 826 ? 11.757 7.736 -43.459 1.00 38.44 826 ALA A CA 1
ATOM 6252 C C . ALA A 1 826 ? 10.993 8.800 -42.656 1.00 38.44 826 ALA A C 1
ATOM 6254 O O . ALA A 1 826 ? 10.474 9.729 -43.256 1.00 38.44 826 ALA A O 1
ATOM 6255 N N . GLY A 1 827 ? 10.962 8.714 -41.323 1.00 42.31 827 GLY A N 1
ATOM 6256 C CA . GLY A 1 827 ? 10.413 9.738 -40.427 1.00 42.31 827 GLY A CA 1
ATOM 6257 C C . GLY A 1 827 ? 11.296 10.985 -40.362 1.00 42.31 827 GLY A C 1
ATOM 6258 O O . GLY A 1 827 ? 10.779 12.095 -40.448 1.00 42.31 827 GLY A O 1
ATOM 6259 N N . GLN A 1 828 ? 12.626 10.812 -40.345 1.00 43.59 828 GLN A N 1
ATOM 6260 C CA . GLN A 1 828 ? 13.586 11.903 -40.568 1.00 43.59 828 GLN A CA 1
ATOM 6261 C C . GLN A 1 828 ? 13.405 12.548 -41.951 1.00 43.59 828 GLN A C 1
ATOM 6263 O O . GLN A 1 828 ? 13.515 13.760 -42.076 1.00 43.59 828 GLN A O 1
ATOM 6268 N N . SER A 1 829 ? 13.064 11.767 -42.984 1.00 48.97 829 SER A N 1
ATOM 6269 C CA . SER A 1 829 ? 12.809 12.293 -44.332 1.00 48.97 829 SER A CA 1
ATOM 6270 C C . SER A 1 829 ? 11.406 12.896 -44.528 1.00 48.97 829 SER A C 1
ATOM 6272 O O . SER A 1 829 ? 11.226 13.651 -45.478 1.00 48.97 829 SER A O 1
ATOM 6274 N N . ALA A 1 830 ? 10.421 12.569 -43.678 1.00 54.22 830 ALA A N 1
ATOM 6275 C CA . ALA A 1 830 ? 9.030 13.036 -43.781 1.00 54.22 830 ALA A CA 1
ATOM 6276 C C . ALA A 1 830 ? 8.745 14.309 -42.965 1.00 54.22 830 ALA A C 1
ATOM 6278 O O . ALA A 1 830 ? 7.877 15.088 -43.348 1.00 54.22 830 ALA A O 1
ATOM 6279 N N . ALA A 1 831 ? 9.469 14.526 -41.860 1.00 57.34 831 ALA A N 1
ATOM 6280 C CA . ALA A 1 831 ? 9.376 15.743 -41.048 1.00 57.34 831 ALA A CA 1
ATOM 6281 C C . ALA A 1 831 ? 10.373 16.841 -41.482 1.00 57.34 831 ALA A C 1
ATOM 6283 O O . ALA A 1 831 ? 10.250 17.988 -41.050 1.00 57.34 831 ALA A O 1
ATOM 6284 N N . ALA A 1 832 ? 11.344 16.514 -42.343 1.00 62.34 832 ALA A N 1
ATOM 6285 C CA . ALA A 1 832 ? 12.304 17.478 -42.873 1.00 62.34 832 ALA A CA 1
ATOM 6286 C C . ALA A 1 832 ? 11.592 18.608 -43.646 1.00 62.34 832 ALA A C 1
ATOM 6288 O O . ALA A 1 832 ? 10.854 18.366 -44.598 1.00 62.34 832 ALA A O 1
ATOM 6289 N N . GLY A 1 833 ? 11.819 19.853 -43.229 1.00 67.94 833 GLY A N 1
ATOM 6290 C CA . GLY A 1 833 ? 11.212 21.069 -43.771 1.00 67.94 833 GLY A CA 1
ATOM 6291 C C . GLY A 1 833 ? 9.937 21.534 -43.057 1.00 67.94 833 GLY A C 1
ATOM 6292 O O . GLY A 1 833 ? 9.541 22.686 -43.256 1.00 67.94 833 GLY A O 1
ATOM 6293 N N . ALA A 1 834 ? 9.326 20.705 -42.202 1.00 81.06 834 ALA A N 1
ATOM 6294 C CA . ALA A 1 834 ? 8.091 21.050 -41.497 1.00 81.06 834 ALA A CA 1
ATOM 6295 C C . ALA A 1 834 ? 8.293 22.209 -40.511 1.00 81.06 834 ALA A C 1
ATOM 6297 O O . ALA A 1 834 ? 9.334 22.310 -39.864 1.00 81.06 834 ALA A O 1
ATOM 6298 N N . ARG A 1 835 ? 7.294 23.083 -40.381 1.00 87.56 835 ARG A N 1
ATOM 6299 C CA . ARG A 1 835 ? 7.289 24.231 -39.467 1.00 87.56 835 ARG A CA 1
ATOM 6300 C C . ARG A 1 835 ? 6.604 23.850 -38.162 1.00 87.56 835 ARG A C 1
ATOM 6302 O O . ARG A 1 835 ? 5.379 23.796 -38.103 1.00 87.56 835 ARG A O 1
ATOM 6309 N N . VAL A 1 836 ? 7.381 23.607 -37.112 1.00 89.69 836 VAL A N 1
ATOM 6310 C CA . VAL A 1 836 ? 6.859 23.164 -35.811 1.00 89.69 836 VAL A CA 1
ATOM 6311 C C . VAL A 1 836 ? 7.018 24.268 -34.773 1.00 89.69 836 VAL A C 1
ATOM 6313 O O . VAL A 1 836 ? 8.113 24.797 -34.598 1.00 89.69 836 VAL A O 1
ATOM 6316 N N . LEU A 1 837 ? 5.934 24.611 -34.074 1.00 92.06 837 LEU A N 1
ATOM 6317 C CA . LEU A 1 837 ? 5.971 25.524 -32.929 1.00 92.06 837 LEU A CA 1
ATOM 6318 C C . LEU A 1 837 ? 6.203 24.721 -31.642 1.00 92.06 837 LEU A C 1
ATOM 6320 O O . LEU A 1 837 ? 5.360 23.913 -31.269 1.00 92.06 837 LEU A O 1
ATOM 6324 N N . LEU A 1 838 ? 7.333 24.935 -30.974 1.00 89.88 838 LEU A N 1
ATOM 6325 C CA . LEU A 1 838 ? 7.673 24.354 -29.676 1.00 89.88 838 LEU A CA 1
ATOM 6326 C C . LEU A 1 838 ? 7.383 25.366 -28.563 1.00 89.88 838 LEU A C 1
ATOM 6328 O O . LEU A 1 838 ? 7.974 26.449 -28.533 1.00 89.88 838 LEU A O 1
ATOM 6332 N N . VAL A 1 839 ? 6.490 24.990 -27.652 1.00 91.19 839 VAL A N 1
ATOM 6333 C CA . VAL A 1 839 ? 6.032 25.808 -26.528 1.00 91.19 839 VAL A CA 1
ATOM 6334 C C . VAL A 1 839 ? 6.476 25.155 -25.223 1.00 91.19 839 VAL A C 1
ATOM 6336 O O . VAL A 1 839 ? 6.069 24.031 -24.936 1.00 91.19 839 VAL A O 1
ATOM 6339 N N . ASP A 1 840 ? 7.331 25.839 -24.466 1.00 86.06 840 ASP A N 1
ATOM 6340 C CA . ASP A 1 840 ? 7.811 25.408 -23.144 1.00 86.06 840 ASP A CA 1
ATOM 6341 C C . ASP A 1 840 ? 8.223 26.659 -22.352 1.00 86.06 840 ASP A C 1
ATOM 6343 O O . ASP A 1 840 ? 8.886 27.549 -22.899 1.00 86.06 840 ASP A O 1
ATOM 6347 N N . ASP A 1 841 ? 7.831 26.742 -21.083 1.00 79.88 841 ASP A N 1
ATOM 6348 C CA . ASP A 1 841 ? 8.152 27.879 -20.212 1.00 79.88 841 ASP A CA 1
ATOM 6349 C C . ASP A 1 841 ? 9.621 27.872 -19.761 1.00 79.88 841 ASP A C 1
ATOM 6351 O O . ASP A 1 841 ? 10.175 28.900 -19.365 1.00 79.88 841 ASP A O 1
ATOM 6355 N N . ASN A 1 842 ? 10.295 26.728 -19.889 1.00 74.25 842 ASN A N 1
ATOM 6356 C CA . ASN A 1 842 ? 11.695 26.575 -19.552 1.00 74.25 842 ASN A CA 1
ATOM 6357 C C . ASN A 1 842 ? 12.599 26.783 -20.779 1.00 74.25 842 ASN A C 1
ATOM 6359 O O . ASN A 1 842 ? 12.619 25.987 -21.725 1.00 74.25 842 ASN A O 1
ATOM 6363 N N . ASP A 1 843 ? 13.436 27.822 -20.724 1.00 69.12 843 ASP A N 1
ATOM 6364 C CA . ASP A 1 843 ? 14.397 28.168 -21.779 1.00 69.12 843 ASP A CA 1
ATOM 6365 C C . ASP A 1 843 ? 15.322 27.004 -22.177 1.00 69.12 843 ASP A C 1
ATOM 6367 O O . ASP A 1 843 ? 15.620 26.831 -23.361 1.00 69.12 843 ASP A O 1
ATOM 6371 N N . ILE A 1 844 ? 15.746 26.172 -21.218 1.00 60.25 844 ILE A N 1
ATOM 6372 C CA . ILE A 1 844 ? 16.641 25.035 -21.479 1.00 60.25 844 ILE A CA 1
ATOM 6373 C C . ILE A 1 844 ? 15.898 23.936 -22.242 1.00 60.25 844 ILE A C 1
ATOM 6375 O O . ILE A 1 844 ? 16.435 23.385 -23.202 1.00 60.25 844 ILE A O 1
ATOM 6379 N N . ASN A 1 845 ? 14.657 23.631 -21.859 1.00 62.78 845 ASN A N 1
ATOM 6380 C CA . ASN A 1 845 ? 13.842 22.640 -22.566 1.00 62.78 845 ASN A CA 1
ATOM 6381 C C . ASN A 1 845 ? 13.540 23.097 -23.995 1.00 62.78 845 ASN A C 1
ATOM 6383 O O . ASN A 1 845 ? 13.654 22.293 -24.925 1.00 62.78 845 ASN A O 1
ATOM 6387 N N . ARG A 1 846 ? 13.233 24.390 -24.192 1.00 79.31 846 ARG A N 1
ATOM 6388 C CA . ARG A 1 846 ? 13.087 24.958 -25.539 1.00 79.31 846 ARG A CA 1
ATOM 6389 C C . ARG A 1 846 ? 14.370 24.828 -26.347 1.00 79.31 846 ARG A C 1
ATOM 6391 O O . ARG A 1 846 ? 14.296 24.447 -27.511 1.00 79.31 846 ARG A O 1
ATOM 6398 N N . GLN A 1 847 ? 15.530 25.117 -25.756 1.00 67.94 847 GLN A N 1
ATOM 6399 C CA . GLN A 1 847 ? 16.815 25.005 -26.448 1.00 67.94 847 GLN A CA 1
ATOM 6400 C C . GLN A 1 847 ? 17.115 23.553 -26.851 1.00 67.94 847 GLN A C 1
ATOM 6402 O O . GLN A 1 847 ? 17.401 23.284 -28.017 1.00 67.94 847 GLN A O 1
ATOM 6407 N N . VAL A 1 848 ? 16.985 22.605 -25.918 1.00 63.47 848 VAL A N 1
ATOM 6408 C CA . VAL A 1 848 ? 17.223 21.174 -26.170 1.00 63.47 848 VAL A CA 1
ATOM 6409 C C . VAL A 1 848 ? 16.254 20.632 -27.221 1.00 63.47 848 VAL A C 1
ATOM 6411 O O . VAL A 1 848 ? 16.674 19.932 -28.147 1.00 63.47 848 VAL A O 1
ATOM 6414 N N . GLY A 1 849 ? 14.965 20.964 -27.113 1.00 67.06 849 GLY A N 1
ATOM 6415 C CA . GLY A 1 849 ? 13.948 20.560 -28.082 1.00 67.06 849 GLY A CA 1
ATOM 6416 C C . GLY A 1 849 ? 14.186 21.168 -29.466 1.00 67.06 849 GLY A C 1
ATOM 6417 O O . GLY A 1 849 ? 14.111 20.452 -30.466 1.00 67.06 849 GLY A O 1
ATOM 6418 N N . ALA A 1 850 ? 14.549 22.452 -29.535 1.00 76.06 850 ALA A N 1
ATOM 6419 C CA . ALA A 1 850 ? 14.843 23.135 -30.791 1.00 76.06 850 ALA A CA 1
ATOM 6420 C C . ALA A 1 850 ? 16.068 22.564 -31.498 1.00 76.06 850 ALA A C 1
ATOM 6422 O O . ALA A 1 850 ? 15.989 22.258 -32.686 1.00 76.06 850 ALA A O 1
ATOM 6423 N N . GLU A 1 851 ? 17.181 22.369 -30.790 1.00 66.56 851 GLU A N 1
ATOM 6424 C CA . GLU A 1 851 ? 18.383 21.777 -31.379 1.00 66.56 851 GLU A CA 1
ATOM 6425 C C . GLU A 1 851 ? 18.112 20.340 -31.842 1.00 66.56 851 GLU A C 1
ATOM 6427 O O . GLU A 1 851 ? 18.499 19.966 -32.950 1.00 66.56 851 GLU A O 1
ATOM 6432 N N . THR A 1 852 ? 17.369 19.554 -31.057 1.00 64.81 852 THR A N 1
ATOM 6433 C CA . THR A 1 852 ? 16.986 18.178 -31.411 1.00 64.81 852 THR A CA 1
ATOM 6434 C C . THR A 1 852 ? 16.167 18.113 -32.703 1.00 64.81 852 THR A C 1
ATOM 6436 O O . THR A 1 852 ? 16.465 17.309 -33.587 1.00 64.81 852 THR A O 1
ATOM 6439 N N . LEU A 1 853 ? 15.148 18.964 -32.832 1.00 73.12 853 LEU A N 1
ATOM 6440 C CA . LEU A 1 853 ? 14.269 19.018 -34.001 1.00 73.12 853 LEU A CA 1
ATOM 6441 C C . LEU A 1 853 ? 14.964 19.613 -35.232 1.00 73.12 853 LEU A C 1
ATOM 6443 O O . LEU A 1 853 ? 14.788 19.108 -36.339 1.00 73.12 853 LEU A O 1
ATOM 6447 N N . THR A 1 854 ? 15.812 20.625 -35.040 1.00 75.00 854 THR A N 1
ATOM 6448 C CA . THR A 1 854 ? 16.588 21.246 -36.126 1.00 75.00 854 THR A CA 1
ATOM 6449 C C . THR A 1 854 ? 17.550 20.238 -36.762 1.00 75.00 854 THR A C 1
ATOM 6451 O O . THR A 1 854 ? 17.645 20.163 -37.985 1.00 75.00 854 THR A O 1
ATOM 6454 N N . HIS A 1 855 ? 18.196 19.379 -35.962 1.00 63.81 855 HIS A N 1
ATOM 6455 C CA . HIS A 1 855 ? 19.034 18.283 -36.474 1.00 63.81 855 HIS A CA 1
ATOM 6456 C C . HIS A 1 855 ? 18.238 17.211 -37.234 1.00 63.81 855 HIS A C 1
ATOM 6458 O O . HIS A 1 855 ? 18.794 16.532 -38.095 1.00 63.81 855 HIS A O 1
ATOM 6464 N N . ALA A 1 856 ? 16.942 17.063 -36.946 1.00 62.28 856 ALA A N 1
ATOM 6465 C CA . ALA A 1 856 ? 16.034 16.208 -37.709 1.00 62.28 856 ALA A CA 1
ATOM 6466 C C . ALA A 1 856 ? 15.505 16.887 -38.992 1.00 62.28 856 ALA A C 1
ATOM 6468 O O . ALA A 1 856 ? 14.663 16.316 -39.681 1.00 62.28 856 ALA A O 1
ATOM 6469 N N . GLY A 1 857 ? 15.989 18.093 -39.320 1.00 66.56 857 GLY A N 1
ATOM 6470 C CA . GLY A 1 857 ? 15.600 18.856 -40.505 1.00 66.56 857 GLY A CA 1
ATOM 6471 C C . GLY A 1 857 ? 14.312 19.668 -40.348 1.00 66.56 857 GLY A C 1
ATOM 6472 O O . GLY A 1 857 ? 13.804 20.163 -41.348 1.00 66.56 857 GLY A O 1
ATOM 6473 N N . VAL A 1 858 ? 13.761 19.803 -39.137 1.00 80.25 858 VAL A N 1
ATOM 6474 C CA . VAL A 1 858 ? 12.514 20.540 -38.856 1.00 80.25 858 VAL A CA 1
ATOM 6475 C C . VAL A 1 858 ? 12.809 22.032 -38.649 1.00 80.25 858 VAL A C 1
ATOM 6477 O O . VAL A 1 858 ? 13.756 22.392 -37.953 1.00 80.25 858 VAL A O 1
ATOM 6480 N N . ASN A 1 859 ? 11.970 22.911 -39.199 1.00 81.00 859 ASN A N 1
ATOM 6481 C CA . ASN A 1 859 ? 12.013 24.351 -38.940 1.00 81.00 859 ASN A CA 1
ATOM 6482 C C . ASN A 1 859 ? 11.282 24.661 -37.624 1.00 81.00 859 ASN A C 1
ATOM 6484 O O . ASN A 1 859 ? 10.050 24.643 -37.574 1.00 81.00 859 ASN A O 1
ATOM 6488 N N . VAL A 1 860 ? 12.033 24.935 -36.555 1.00 84.38 860 VAL A N 1
ATOM 6489 C CA . VAL A 1 860 ? 11.473 25.129 -35.208 1.00 84.38 860 VAL A CA 1
ATOM 6490 C C . VAL A 1 860 ? 11.213 26.602 -34.915 1.00 84.38 860 VAL A C 1
ATOM 6492 O O . VAL A 1 860 ? 12.101 27.444 -35.034 1.00 84.38 860 VAL A O 1
ATOM 6495 N N . TYR A 1 861 ? 10.005 26.901 -34.454 1.00 89.12 861 TYR A N 1
ATOM 6496 C CA . TYR A 1 861 ? 9.616 28.190 -33.895 1.00 89.12 861 TYR A CA 1
ATOM 6497 C C . TYR A 1 861 ? 9.407 28.018 -32.395 1.00 89.12 861 TYR A C 1
ATOM 6499 O O . TYR A 1 861 ? 8.906 26.988 -31.962 1.00 89.12 861 TYR A O 1
ATOM 6507 N N . LEU A 1 862 ? 9.787 29.008 -31.594 1.00 89.81 862 LEU A N 1
ATOM 6508 C CA . LEU A 1 862 ? 9.714 28.924 -30.134 1.00 89.81 862 LEU A CA 1
ATOM 6509 C C . LEU A 1 862 ? 8.606 29.817 -29.590 1.00 89.81 862 LEU A C 1
ATOM 6511 O O . LEU A 1 862 ? 8.403 30.902 -30.128 1.00 89.81 862 LEU A O 1
ATOM 6515 N N . ALA A 1 863 ? 7.948 29.401 -28.514 1.00 89.56 863 ALA A N 1
ATOM 6516 C CA . ALA A 1 863 ? 7.121 30.250 -27.659 1.00 89.56 863 ALA A CA 1
ATOM 6517 C C . ALA A 1 863 ? 7.388 29.900 -26.187 1.00 89.56 863 ALA A C 1
ATOM 6519 O O . ALA A 1 863 ? 7.578 28.730 -25.860 1.00 89.56 863 ALA A O 1
ATOM 6520 N N . ALA A 1 864 ? 7.442 30.910 -25.325 1.00 86.06 864 ALA A N 1
ATOM 6521 C CA . ALA A 1 864 ? 7.745 30.777 -23.904 1.00 86.06 864 ALA A CA 1
ATOM 6522 C C . ALA A 1 864 ? 6.490 30.667 -23.020 1.00 86.06 864 ALA A C 1
ATOM 6524 O O . ALA A 1 864 ? 6.614 30.433 -21.824 1.00 86.06 864 ALA A O 1
ATOM 6525 N N . SER A 1 865 ? 5.286 30.842 -23.576 1.00 88.25 865 SER A N 1
ATOM 6526 C CA . SER A 1 865 ? 4.033 30.678 -22.831 1.00 88.25 865 SER A CA 1
ATOM 6527 C C . SER A 1 865 ? 2.856 30.283 -23.729 1.00 88.25 865 SER A C 1
ATOM 6529 O O . SER A 1 865 ? 2.926 30.395 -24.961 1.00 88.25 865 SER A O 1
ATOM 6531 N N . GLY A 1 866 ? 1.752 29.855 -23.105 1.00 87.00 866 GLY A N 1
ATOM 6532 C CA . GLY A 1 866 ? 0.496 29.559 -23.794 1.00 87.00 866 GLY A CA 1
ATOM 6533 C C . GLY A 1 866 ? -0.074 30.777 -24.528 1.00 87.00 866 GLY A C 1
ATOM 6534 O O . GLY A 1 866 ? -0.502 30.657 -25.676 1.00 87.00 866 GLY A O 1
ATOM 6535 N N . GLU A 1 867 ? 0.004 31.971 -23.932 1.00 89.00 867 GLU A N 1
ATOM 6536 C CA . GLU A 1 867 ? -0.449 33.223 -24.552 1.00 89.00 867 GLU A CA 1
ATOM 6537 C C . GLU A 1 867 ? 0.361 33.559 -25.804 1.00 89.00 867 GLU A C 1
ATOM 6539 O O . GLU A 1 867 ? -0.203 33.937 -26.835 1.00 89.00 867 GLU A O 1
ATOM 6544 N N . GLU A 1 868 ? 1.685 33.400 -25.735 1.00 89.44 868 GLU A N 1
ATOM 6545 C CA . GLU A 1 868 ? 2.565 33.636 -26.875 1.00 89.44 868 GLU A CA 1
ATOM 6546 C C . GLU A 1 868 ? 2.301 32.618 -27.990 1.00 89.44 868 GLU A C 1
ATOM 6548 O O . GLU A 1 868 ? 2.284 32.984 -29.169 1.00 89.44 868 GLU A O 1
ATOM 6553 N N . ALA A 1 869 ? 2.034 31.357 -27.635 1.00 90.56 869 ALA A N 1
ATOM 6554 C CA . ALA A 1 869 ? 1.664 30.325 -28.592 1.00 90.56 869 ALA A CA 1
ATOM 6555 C C . ALA A 1 869 ? 0.346 30.659 -29.306 1.00 90.56 869 ALA A C 1
ATOM 6557 O O . ALA A 1 869 ? 0.298 30.637 -30.536 1.00 90.56 869 ALA A O 1
ATOM 6558 N N . VAL A 1 870 ? -0.699 31.049 -28.568 1.00 90.00 870 VAL A N 1
ATOM 6559 C CA . VAL A 1 870 ? -1.983 31.482 -29.146 1.00 90.00 870 VAL A CA 1
ATOM 6560 C C . VAL A 1 870 ? -1.785 32.706 -30.044 1.00 90.00 870 VAL A C 1
ATOM 6562 O O . VAL A 1 870 ? -2.265 32.723 -31.179 1.00 90.00 870 VAL A O 1
ATOM 6565 N N . ALA A 1 871 ? -1.031 33.712 -29.592 1.00 88.00 871 ALA A N 1
ATOM 6566 C CA . ALA A 1 871 ? -0.746 34.906 -30.383 1.00 88.00 871 ALA A CA 1
ATOM 6567 C C . ALA A 1 871 ? 0.010 34.570 -31.679 1.00 88.00 871 ALA A C 1
ATOM 6569 O O . ALA A 1 871 ? -0.342 35.074 -32.747 1.00 88.00 871 ALA A O 1
ATOM 6570 N N . LYS A 1 872 ? 1.010 33.684 -31.616 1.00 89.56 872 LYS A N 1
ATOM 6571 C CA . LYS A 1 872 ? 1.773 33.243 -32.790 1.00 89.56 872 LYS A CA 1
ATOM 6572 C C . LYS A 1 872 ? 0.911 32.453 -33.763 1.00 89.56 872 LYS A C 1
ATOM 6574 O O . LYS A 1 872 ? 0.969 32.719 -34.958 1.00 89.56 872 LYS A O 1
ATOM 6579 N N . VAL A 1 873 ? 0.067 31.549 -33.284 1.00 88.56 873 VAL A N 1
ATOM 6580 C CA . VAL A 1 873 ? -0.802 30.741 -34.151 1.00 88.56 873 VAL A CA 1
ATOM 6581 C C . VAL A 1 873 ? -1.894 31.589 -34.806 1.00 88.56 873 VAL A C 1
ATOM 6583 O O . VAL A 1 873 ? -2.198 31.392 -35.980 1.00 88.56 873 VAL A O 1
ATOM 6586 N N . LEU A 1 874 ? -2.469 32.555 -34.083 1.00 83.31 874 LEU A N 1
ATOM 6587 C CA . LEU A 1 874 ? -3.626 33.313 -34.565 1.00 83.31 874 LEU A CA 1
ATOM 6588 C C . LEU A 1 874 ? -3.278 34.617 -35.297 1.00 83.31 874 LEU A C 1
ATOM 6590 O O . LEU A 1 874 ? -4.072 35.047 -36.134 1.00 83.31 874 LEU A O 1
ATOM 6594 N N . ASN A 1 875 ? -2.127 35.242 -35.011 1.00 79.88 875 ASN A N 1
ATOM 6595 C CA . ASN A 1 875 ? -1.826 36.606 -35.471 1.00 79.88 875 ASN A CA 1
ATOM 6596 C C . ASN A 1 875 ? -0.558 36.735 -36.336 1.00 79.88 875 ASN A C 1
ATOM 6598 O O . ASN A 1 875 ? -0.363 37.782 -36.948 1.00 79.88 875 ASN A O 1
ATOM 6602 N N . SER A 1 876 ? 0.317 35.721 -36.406 1.00 69.62 876 SER A N 1
ATOM 6603 C CA . SER A 1 876 ? 1.631 35.865 -37.069 1.00 69.62 876 SER A CA 1
ATOM 6604 C C . SER A 1 876 ? 1.622 35.653 -38.589 1.00 69.62 876 SER A C 1
ATOM 6606 O O . SER A 1 876 ? 2.613 35.949 -39.255 1.00 69.62 876 SER A O 1
ATOM 6608 N N . GLY A 1 877 ? 0.537 35.106 -39.153 1.00 65.88 877 GLY A N 1
ATOM 6609 C CA . GLY A 1 877 ? 0.457 34.730 -40.572 1.00 65.88 877 GLY A CA 1
ATOM 6610 C C . GLY A 1 877 ? 1.329 33.527 -40.970 1.00 65.88 877 GLY A C 1
ATOM 6611 O O . GLY A 1 877 ? 1.314 33.124 -42.134 1.00 65.88 877 GLY A O 1
ATOM 6612 N N . VAL A 1 878 ? 2.072 32.930 -40.029 1.00 75.38 878 VAL A N 1
ATOM 6613 C CA . VAL A 1 878 ? 2.852 31.707 -40.244 1.00 75.38 878 VAL A CA 1
ATOM 6614 C C . VAL A 1 878 ? 1.933 30.496 -40.105 1.00 75.38 878 VAL A C 1
ATOM 6616 O O . VAL A 1 878 ? 1.310 30.291 -39.068 1.00 75.38 878 VAL A O 1
ATOM 6619 N N . VAL A 1 879 ? 1.860 29.674 -41.153 1.00 80.31 879 VAL A N 1
ATOM 6620 C CA . VAL A 1 879 ? 1.190 28.370 -41.085 1.00 80.31 879 VAL A CA 1
ATOM 6621 C C . VAL A 1 879 ? 2.171 27.361 -40.498 1.00 80.31 879 VAL A C 1
ATOM 6623 O O . VAL A 1 879 ? 3.245 27.145 -41.067 1.00 80.31 879 VAL A O 1
ATOM 6626 N N . TYR A 1 880 ? 1.801 26.792 -39.355 1.00 88.00 880 TYR A N 1
ATOM 6627 C CA . TYR A 1 880 ? 2.530 25.714 -38.695 1.00 88.00 880 TYR A CA 1
ATOM 6628 C C . TYR A 1 880 ? 1.987 24.358 -39.155 1.00 88.00 880 TYR A C 1
ATOM 6630 O O . TYR A 1 880 ? 0.794 24.224 -39.419 1.00 88.00 880 TYR A O 1
ATOM 6638 N N . ASP A 1 881 ? 2.862 23.362 -39.228 1.00 86.50 881 ASP A N 1
ATOM 6639 C CA . ASP A 1 881 ? 2.520 21.981 -39.579 1.00 86.50 881 ASP A CA 1
ATOM 6640 C C . ASP A 1 881 ? 2.242 21.128 -38.330 1.00 86.50 881 ASP A C 1
ATOM 6642 O O . ASP A 1 881 ? 1.538 20.126 -38.418 1.00 86.50 881 ASP A O 1
ATOM 6646 N N . ALA A 1 882 ? 2.768 21.524 -37.163 1.00 90.00 882 ALA A N 1
ATOM 6647 C CA . ALA A 1 882 ? 2.425 20.961 -35.856 1.00 90.00 882 ALA A CA 1
ATOM 6648 C C . ALA A 1 882 ? 2.789 21.925 -34.711 1.00 90.00 882 ALA A C 1
ATOM 6650 O O . ALA A 1 882 ? 3.655 22.791 -34.863 1.00 90.00 882 ALA A O 1
ATOM 6651 N N . ILE A 1 883 ? 2.168 21.739 -33.545 1.00 92.25 883 ILE A N 1
ATOM 6652 C CA . ILE A 1 883 ? 2.565 22.384 -32.285 1.00 92.25 883 ILE A CA 1
ATOM 6653 C C . ILE A 1 883 ? 2.975 21.306 -31.282 1.00 92.25 883 ILE A C 1
ATOM 6655 O O . ILE A 1 883 ? 2.241 20.342 -31.079 1.00 92.25 883 ILE A O 1
ATOM 6659 N N . LEU A 1 884 ? 4.121 21.488 -30.633 1.00 90.94 884 LEU A N 1
ATOM 6660 C CA . LEU A 1 884 ? 4.517 20.765 -29.429 1.00 90.94 884 LEU A CA 1
ATOM 6661 C C . LEU A 1 884 ? 4.229 21.674 -28.233 1.00 90.94 884 LEU A C 1
ATOM 6663 O O . LEU A 1 884 ? 4.870 22.714 -28.097 1.00 90.94 884 LEU A O 1
ATOM 6667 N N . MET A 1 885 ? 3.240 21.318 -27.417 1.00 92.12 885 MET A N 1
ATOM 6668 C CA . MET A 1 885 ? 2.687 22.186 -26.375 1.00 92.12 885 MET A CA 1
ATOM 6669 C C . MET A 1 885 ? 2.962 21.612 -24.991 1.00 92.12 885 MET A C 1
ATOM 6671 O O . MET A 1 885 ? 2.411 20.564 -24.656 1.00 92.12 885 MET A O 1
ATOM 6675 N N . ASP A 1 886 ? 3.755 22.295 -24.170 1.00 89.25 886 ASP A N 1
ATOM 6676 C CA . ASP A 1 886 ? 3.811 21.980 -22.745 1.00 89.25 886 ASP A CA 1
ATOM 6677 C C . ASP A 1 886 ? 2.444 22.168 -22.082 1.00 89.25 886 ASP A C 1
ATOM 6679 O O . ASP A 1 886 ? 1.763 23.168 -22.292 1.00 89.25 886 ASP A O 1
ATOM 6683 N N . VAL A 1 887 ? 2.019 21.184 -21.295 1.00 84.25 887 VAL A N 1
ATOM 6684 C CA . VAL A 1 887 ? 0.717 21.225 -20.619 1.00 84.25 887 VAL A CA 1
ATOM 6685 C C . VAL A 1 887 ? 0.778 22.110 -19.378 1.00 84.25 887 VAL A C 1
ATOM 6687 O O . VAL A 1 887 ? -0.186 22.815 -19.082 1.00 84.25 887 VAL A O 1
ATOM 6690 N N . GLN A 1 888 ? 1.901 22.087 -18.658 1.00 77.06 888 GLN A N 1
ATOM 6691 C CA . GLN A 1 888 ? 2.057 22.762 -17.371 1.00 77.06 888 GLN A CA 1
ATOM 6692 C C . GLN A 1 888 ? 2.891 24.032 -17.531 1.00 77.06 888 GLN A C 1
ATOM 6694 O O . GLN A 1 888 ? 4.099 24.002 -17.341 1.00 77.06 888 GLN A O 1
ATOM 6699 N N . MET A 1 889 ? 2.231 25.147 -17.847 1.00 84.81 889 MET A N 1
ATOM 6700 C CA . MET A 1 889 ? 2.862 26.465 -17.961 1.00 84.81 889 MET A CA 1
ATOM 6701 C C . MET A 1 889 ? 2.179 27.476 -17.023 1.00 84.81 889 MET A C 1
ATOM 6703 O O . MET A 1 889 ? 0.965 27.388 -16.822 1.00 84.81 889 MET A O 1
ATOM 6707 N N . PRO A 1 890 ? 2.919 28.427 -16.425 1.00 63.91 890 PRO A N 1
ATOM 6708 C CA . PRO A 1 890 ? 2.348 29.488 -15.600 1.00 63.91 890 PRO A CA 1
ATOM 6709 C C . PRO A 1 890 ? 1.566 30.505 -16.446 1.00 63.91 890 PRO A C 1
ATOM 6711 O O . PRO A 1 890 ? 1.992 30.870 -17.537 1.00 63.91 890 PRO A O 1
ATOM 6714 N N . GLY A 1 891 ? 0.453 31.012 -15.906 1.00 85.44 891 GLY A N 1
ATOM 6715 C CA . GLY A 1 891 ? -0.472 31.869 -16.655 1.00 85.44 891 GLY A CA 1
ATOM 6716 C C . GLY A 1 891 ? -1.488 31.018 -17.411 1.00 85.44 891 GLY A C 1
ATOM 6717 O O . GLY A 1 891 ? -2.243 30.283 -16.775 1.00 85.44 891 GLY A O 1
ATOM 6718 N N . MET A 1 892 ? -1.502 31.120 -18.738 1.00 84.94 892 MET A N 1
ATOM 6719 C CA . MET A 1 892 ? -2.297 30.267 -19.620 1.00 84.94 892 MET A CA 1
ATOM 6720 C C . MET A 1 892 ? -1.648 28.889 -19.778 1.00 84.94 892 MET A C 1
ATOM 6722 O O . MET A 1 892 ? -0.588 28.748 -20.397 1.00 84.94 892 MET A O 1
ATOM 6726 N N . ASP A 1 893 ? -2.318 27.864 -19.250 1.00 85.38 893 ASP A N 1
ATOM 6727 C CA . ASP A 1 893 ? -1.853 26.482 -19.359 1.00 85.38 893 ASP A CA 1
ATOM 6728 C C . ASP A 1 893 ? -2.018 25.921 -20.788 1.00 85.38 893 ASP A C 1
ATOM 6730 O O . ASP A 1 893 ? -2.726 26.474 -21.639 1.00 85.38 893 ASP A O 1
ATOM 6734 N N . GLY A 1 894 ? -1.352 24.800 -21.084 1.00 86.50 894 GLY A N 1
ATOM 6735 C CA . GLY A 1 894 ? -1.373 24.216 -22.427 1.00 86.50 894 GLY A CA 1
ATOM 6736 C C . GLY A 1 894 ? -2.752 23.710 -22.868 1.00 86.50 894 GLY A C 1
ATOM 6737 O O . GLY A 1 894 ? -3.023 23.642 -24.071 1.00 86.50 894 GLY A O 1
ATOM 6738 N N . LEU A 1 895 ? -3.650 23.376 -21.933 1.00 87.81 895 LEU A N 1
ATOM 6739 C CA . LEU A 1 895 ? -5.015 22.933 -22.242 1.00 87.81 895 LEU A CA 1
ATOM 6740 C C . LEU A 1 895 ? -5.907 24.117 -22.601 1.00 87.81 895 LEU A C 1
ATOM 6742 O O . LEU A 1 895 ? -6.675 24.035 -23.560 1.00 87.81 895 LEU A O 1
ATOM 6746 N N . GLU A 1 896 ? -5.799 25.213 -21.862 1.00 88.06 896 GLU A N 1
ATOM 6747 C CA . GLU A 1 896 ? -6.462 26.480 -22.140 1.00 88.06 896 GLU A CA 1
ATOM 6748 C C . GLU A 1 896 ? -5.989 27.056 -23.479 1.00 88.06 896 GLU A C 1
ATOM 6750 O O . GLU A 1 896 ? -6.820 27.346 -24.344 1.00 88.06 896 GLU A O 1
ATOM 6755 N N . ALA A 1 897 ? -4.672 27.089 -23.718 1.00 90.62 897 ALA A N 1
ATOM 6756 C CA . ALA A 1 897 ? -4.097 27.492 -25.000 1.00 90.62 897 ALA A CA 1
ATOM 6757 C C . ALA A 1 897 ? -4.612 26.621 -26.159 1.00 90.62 897 ALA A C 1
ATOM 6759 O O . ALA A 1 897 ? -4.983 27.131 -27.219 1.00 90.62 897 ALA A O 1
ATOM 6760 N N . THR A 1 898 ? -4.702 25.301 -25.955 1.00 92.75 898 THR A N 1
ATOM 6761 C CA . THR A 1 898 ? -5.248 24.377 -26.961 1.00 92.75 898 THR A CA 1
ATOM 6762 C C . THR A 1 898 ? -6.715 24.667 -27.253 1.00 92.75 898 THR A C 1
ATOM 6764 O O . THR A 1 898 ? -7.080 24.747 -28.425 1.00 92.75 898 THR A O 1
ATOM 6767 N N . ARG A 1 899 ? -7.559 24.874 -26.231 1.00 90.81 899 ARG A N 1
ATOM 6768 C CA . ARG A 1 899 ? -8.981 25.202 -26.437 1.00 90.81 899 ARG A CA 1
ATOM 6769 C C . ARG A 1 899 ? -9.144 26.478 -27.259 1.00 90.81 899 ARG A C 1
ATOM 6771 O O . ARG A 1 899 ? -9.902 26.469 -28.225 1.00 90.81 899 ARG A O 1
ATOM 6778 N N . LEU A 1 900 ? -8.376 27.521 -26.946 1.00 89.75 900 LEU A N 1
ATOM 6779 C CA . LEU A 1 900 ? -8.400 28.791 -27.679 1.00 89.75 900 LEU A CA 1
ATOM 6780 C C . LEU A 1 900 ? -7.940 28.644 -29.137 1.00 89.75 900 LEU A C 1
ATOM 6782 O O . LEU A 1 900 ? -8.527 29.242 -30.038 1.00 89.75 900 LEU A O 1
ATOM 6786 N N . ILE A 1 901 ? -6.927 27.814 -29.407 1.00 90.19 901 ILE A N 1
ATOM 6787 C CA . ILE A 1 901 ? -6.509 27.511 -30.787 1.00 90.19 901 ILE A CA 1
ATOM 6788 C C . ILE A 1 901 ? -7.609 26.727 -31.524 1.00 90.19 901 ILE A C 1
ATOM 6790 O O . ILE A 1 901 ? -7.886 26.992 -32.700 1.00 90.19 901 ILE A O 1
ATOM 6794 N N . ARG A 1 902 ? -8.277 25.793 -30.836 1.00 91.25 902 ARG A N 1
ATOM 6795 C CA . ARG A 1 902 ? -9.335 24.938 -31.397 1.00 91.25 902 ARG A CA 1
ATOM 6796 C C . ARG A 1 902 ? -10.636 25.670 -31.716 1.00 91.25 902 ARG A C 1
ATOM 6798 O O . ARG A 1 902 ? -11.385 25.187 -32.559 1.00 91.25 902 ARG A O 1
ATOM 6805 N N . GLU A 1 903 ? -10.873 26.854 -31.152 1.00 88.44 903 GLU A N 1
ATOM 6806 C CA . GLU A 1 903 ? -11.984 27.728 -31.564 1.00 88.44 903 GLU A CA 1
ATOM 6807 C C . GLU A 1 903 ? -11.876 28.188 -33.028 1.00 88.44 903 GLU A C 1
ATOM 6809 O O . GLU A 1 903 ? -12.886 28.536 -33.641 1.00 88.44 903 GLU A O 1
ATOM 6814 N N . ARG A 1 904 ? -10.663 28.201 -33.603 1.00 83.25 904 ARG A N 1
ATOM 6815 C CA . ARG A 1 904 ? -10.411 28.696 -34.968 1.00 83.25 904 ARG A CA 1
ATOM 6816 C C . ARG A 1 904 ? -9.809 27.666 -35.920 1.00 83.25 904 ARG A C 1
ATOM 6818 O O . ARG A 1 904 ? -10.016 27.792 -37.124 1.00 83.25 904 ARG A O 1
ATOM 6825 N N . LEU A 1 905 ? -9.062 26.683 -35.415 1.00 84.88 905 LEU A N 1
ATOM 6826 C CA . LEU A 1 905 ? -8.368 25.676 -36.223 1.00 84.88 905 LEU A CA 1
ATOM 6827 C C . LEU A 1 905 ? -8.723 24.268 -35.753 1.00 84.88 905 LEU A C 1
ATOM 6829 O O . LEU A 1 905 ? -8.472 23.906 -34.602 1.00 84.88 905 LEU A O 1
ATOM 6833 N N . ALA A 1 906 ? -9.257 23.450 -36.656 1.00 82.94 906 ALA A N 1
ATOM 6834 C CA . ALA A 1 906 ? -9.642 22.078 -36.343 1.00 82.94 906 ALA A CA 1
ATOM 6835 C C . ALA A 1 906 ? -8.418 21.157 -36.130 1.00 82.94 906 ALA A C 1
ATOM 6837 O O . ALA A 1 906 ? -7.296 21.461 -36.544 1.00 82.94 906 ALA A O 1
ATOM 6838 N N . ALA A 1 907 ? -8.625 20.021 -35.451 1.00 78.19 907 ALA A N 1
ATOM 6839 C CA . ALA A 1 907 ? -7.548 19.098 -35.070 1.00 78.19 907 ALA A CA 1
ATOM 6840 C C . ALA A 1 907 ? -6.851 18.423 -36.266 1.00 78.19 907 ALA A C 1
ATOM 6842 O O . ALA A 1 907 ? -5.692 18.031 -36.159 1.00 78.19 907 ALA A O 1
ATOM 6843 N N . ASP A 1 908 ? -7.532 18.312 -37.401 1.00 76.19 908 ASP A N 1
ATOM 6844 C CA . ASP A 1 908 ? -7.009 17.827 -38.681 1.00 76.19 908 ASP A CA 1
ATOM 6845 C C . ASP A 1 908 ? -6.225 18.898 -39.462 1.00 76.19 908 ASP A C 1
ATOM 6847 O O . ASP A 1 908 ? -5.435 18.562 -40.342 1.00 76.19 908 ASP A O 1
ATOM 6851 N N . GLN A 1 909 ? -6.416 20.182 -39.139 1.00 80.12 909 GLN A N 1
ATOM 6852 C CA . GLN A 1 909 ? -5.737 21.306 -39.791 1.00 80.12 909 GLN A CA 1
ATOM 6853 C C . GLN A 1 909 ? -4.408 21.668 -39.129 1.00 80.12 909 GLN A C 1
ATOM 6855 O O . GLN A 1 909 ? -3.481 22.078 -39.824 1.00 80.12 909 GLN A O 1
ATOM 6860 N N . LEU A 1 910 ? -4.329 21.548 -37.802 1.00 87.12 910 LEU A N 1
ATOM 6861 C CA . LEU A 1 910 ? -3.121 21.839 -37.035 1.00 87.12 910 LEU A CA 1
ATOM 6862 C C . LEU A 1 910 ? -2.984 20.847 -35.874 1.00 87.12 910 LEU A C 1
ATOM 6864 O O . LEU A 1 910 ? -3.644 21.035 -34.841 1.00 87.12 910 LEU A O 1
ATOM 6868 N N . PRO A 1 911 ? -2.153 19.800 -36.013 1.00 89.88 911 PRO A N 1
ATOM 6869 C CA . PRO A 1 911 ? -1.949 18.837 -34.946 1.00 89.88 911 PRO A CA 1
ATOM 6870 C C . PRO A 1 911 ? -1.230 19.487 -33.757 1.00 89.88 911 PRO A C 1
ATOM 6872 O O . PRO A 1 911 ? -0.176 20.103 -33.915 1.00 89.88 911 PRO A O 1
ATOM 6875 N N . ILE A 1 912 ? -1.808 19.342 -32.562 1.00 91.94 912 ILE A N 1
ATOM 6876 C CA . ILE A 1 912 ? -1.219 19.798 -31.294 1.00 91.94 912 ILE A CA 1
ATOM 6877 C C . ILE A 1 912 ? -0.845 18.561 -30.485 1.00 91.94 912 ILE A C 1
ATOM 6879 O O . ILE A 1 912 ? -1.711 17.757 -30.145 1.00 91.94 912 ILE A O 1
ATOM 6883 N N . ILE A 1 913 ? 0.439 18.395 -30.198 1.00 90.31 913 ILE A N 1
ATOM 6884 C CA . ILE A 1 913 ? 0.993 17.268 -29.450 1.00 90.31 913 ILE A CA 1
ATOM 6885 C C . ILE A 1 913 ? 1.394 17.781 -28.067 1.00 90.31 913 ILE A C 1
ATOM 6887 O O . ILE A 1 913 ? 2.219 18.686 -27.950 1.00 90.31 913 ILE A O 1
ATOM 6891 N N . ALA A 1 914 ? 0.810 17.201 -27.025 1.00 87.31 914 ALA A N 1
ATOM 6892 C CA . ALA A 1 914 ? 1.093 17.547 -25.640 1.00 87.31 914 ALA A CA 1
ATOM 6893 C C . ALA A 1 914 ? 2.511 17.111 -25.244 1.00 87.31 914 ALA A C 1
ATOM 6895 O O . ALA A 1 914 ? 2.907 15.982 -25.526 1.00 87.31 914 ALA A O 1
ATOM 6896 N N . LEU A 1 915 ? 3.257 17.952 -24.537 1.00 84.31 915 LEU A N 1
ATOM 6897 C CA . LEU A 1 915 ? 4.477 17.567 -23.838 1.00 84.31 915 LEU A CA 1
ATOM 6898 C C . LEU A 1 915 ? 4.132 17.407 -22.356 1.00 84.31 915 LEU A C 1
ATOM 6900 O O . LEU A 1 915 ? 3.755 18.375 -21.700 1.00 84.31 915 LEU A O 1
ATOM 6904 N N . THR A 1 916 ? 4.214 16.186 -21.831 1.00 71.69 916 THR A N 1
ATOM 6905 C CA . THR A 1 916 ? 3.637 15.836 -20.519 1.00 71.69 916 THR A CA 1
ATOM 6906 C C . THR A 1 916 ? 4.696 15.276 -19.578 1.00 71.69 916 THR A C 1
ATOM 6908 O O . THR A 1 916 ? 5.674 14.678 -20.015 1.00 71.69 916 THR A O 1
ATOM 6911 N N . ALA A 1 917 ? 4.530 15.442 -18.265 1.00 58.53 917 ALA A N 1
ATOM 6912 C CA . ALA A 1 917 ? 5.476 14.891 -17.289 1.00 58.53 917 ALA A CA 1
ATOM 6913 C C . ALA A 1 917 ? 5.311 13.372 -17.057 1.00 58.53 917 ALA A C 1
ATOM 6915 O O . ALA A 1 917 ? 6.243 12.742 -16.550 1.00 58.53 917 ALA A O 1
ATOM 6916 N N . HIS A 1 918 ? 4.142 12.807 -17.390 1.00 48.28 918 HIS A N 1
ATOM 6917 C CA . HIS A 1 918 ? 3.790 11.388 -17.258 1.00 48.28 918 HIS A CA 1
ATOM 6918 C C . HIS A 1 918 ? 2.973 10.931 -18.487 1.00 48.28 918 HIS A C 1
ATOM 6920 O O . HIS A 1 918 ? 2.372 11.749 -19.183 1.00 48.28 918 HIS A O 1
ATOM 6926 N N . ALA A 1 919 ? 2.995 9.632 -18.795 1.00 44.66 919 ALA A N 1
ATOM 6927 C CA . ALA A 1 919 ? 2.293 9.023 -19.935 1.00 44.66 919 ALA A CA 1
ATOM 6928 C C . ALA A 1 919 ? 1.028 8.252 -19.498 1.00 44.66 919 ALA A C 1
ATOM 6930 O O . ALA A 1 919 ? 0.700 7.228 -20.083 1.00 44.66 919 ALA A O 1
ATOM 6931 N N . LEU A 1 920 ? 0.355 8.716 -18.439 1.00 47.12 920 LEU A N 1
ATOM 6932 C CA . LEU A 1 920 ? -0.826 8.057 -17.867 1.00 47.12 920 LEU A CA 1
ATOM 6933 C C . LEU A 1 920 ? -2.061 8.267 -18.768 1.00 47.12 920 LEU A C 1
ATOM 6935 O O . LEU A 1 920 ? -2.310 9.380 -19.245 1.00 47.12 920 LEU A O 1
ATOM 6939 N N . ASP A 1 921 ? -2.887 7.233 -18.950 1.00 45.12 921 ASP A N 1
ATOM 6940 C CA . ASP A 1 921 ? -4.077 7.279 -19.822 1.00 45.12 921 ASP A CA 1
ATOM 6941 C C . ASP A 1 921 ? -5.151 8.297 -19.371 1.00 45.12 921 ASP A C 1
ATOM 6943 O O . ASP A 1 921 ? -5.869 8.861 -20.204 1.00 45.12 921 ASP A O 1
ATOM 6947 N N . GLU A 1 922 ? -5.231 8.617 -18.075 1.00 49.69 922 GLU A N 1
ATOM 6948 C CA . GLU A 1 922 ? -6.132 9.663 -17.562 1.00 49.69 922 GLU A CA 1
ATOM 6949 C C . GLU A 1 922 ? -5.710 11.076 -17.996 1.00 49.69 922 GLU A C 1
ATOM 6951 O O . GLU A 1 922 ? -6.555 11.930 -18.286 1.00 49.69 922 GLU A O 1
ATOM 6956 N N . GLU A 1 923 ? -4.402 11.341 -18.069 1.00 56.50 923 GLU A N 1
ATOM 6957 C CA . GLU A 1 923 ? -3.871 12.601 -18.599 1.00 56.50 923 GLU A CA 1
ATOM 6958 C C . GLU A 1 923 ? -4.092 12.660 -20.113 1.00 56.50 923 GLU A C 1
ATOM 6960 O O . GLU A 1 923 ? -4.545 13.676 -20.642 1.00 56.50 923 GLU A O 1
ATOM 6965 N N . ARG A 1 924 ? -3.905 11.532 -20.810 1.00 63.56 924 ARG A N 1
ATOM 6966 C CA . ARG A 1 924 ? -4.195 11.410 -22.243 1.00 63.56 924 ARG A CA 1
ATOM 6967 C C . ARG A 1 924 ? -5.649 11.748 -22.577 1.00 63.56 924 ARG A C 1
ATOM 6969 O O . ARG A 1 924 ? -5.885 12.504 -23.519 1.00 63.56 924 ARG A O 1
ATOM 6976 N N . GLN A 1 925 ? -6.621 11.241 -21.815 1.00 66.62 925 GLN A N 1
ATOM 6977 C CA . GLN A 1 925 ? -8.034 11.584 -22.019 1.00 66.62 925 GLN A CA 1
ATOM 6978 C C . GLN A 1 925 ? -8.304 13.078 -21.815 1.00 66.62 925 GLN A C 1
ATOM 6980 O O . GLN A 1 925 ? -9.049 13.666 -22.598 1.00 66.62 925 GLN A O 1
ATOM 6985 N N . LYS A 1 926 ? -7.669 13.719 -20.824 1.00 72.44 926 LYS A N 1
ATOM 6986 C CA . LYS A 1 926 ? -7.783 15.172 -20.605 1.00 72.44 926 LYS A CA 1
ATOM 6987 C C . LYS A 1 926 ? -7.201 15.976 -21.770 1.00 72.44 926 LYS A C 1
ATOM 6989 O O . LYS A 1 926 ? -7.815 16.954 -22.193 1.00 72.44 926 LYS A O 1
ATOM 6994 N N . HIS A 1 927 ? -6.066 15.547 -22.322 1.00 81.25 927 HIS A N 1
ATOM 6995 C CA . HIS A 1 927 ? -5.429 16.187 -23.478 1.00 81.25 927 HIS A CA 1
ATOM 6996 C C . HIS A 1 927 ? -6.292 16.058 -24.740 1.00 81.25 927 HIS A C 1
ATOM 6998 O O . HIS A 1 927 ? -6.562 17.052 -25.416 1.00 81.25 927 HIS A O 1
ATOM 7004 N N . LEU A 1 928 ? -6.805 14.854 -25.016 1.00 79.56 928 LEU A N 1
ATOM 7005 C CA . LEU A 1 928 ? -7.713 14.601 -26.139 1.00 79.56 928 LEU A CA 1
ATOM 7006 C C . LEU A 1 928 ? -9.025 15.391 -25.995 1.00 79.56 928 LEU A C 1
ATOM 7008 O O . LEU A 1 928 ? -9.485 15.995 -26.961 1.00 79.56 928 LEU A O 1
ATOM 7012 N N . ALA A 1 929 ? -9.600 15.455 -24.788 1.00 79.75 929 ALA A N 1
ATOM 7013 C CA . ALA A 1 929 ? -10.814 16.227 -24.510 1.00 79.75 929 ALA A CA 1
ATOM 7014 C C . ALA A 1 929 ? -10.613 17.745 -24.667 1.00 79.75 929 ALA A C 1
ATOM 7016 O O . ALA A 1 929 ? -11.553 18.457 -25.016 1.00 79.75 929 ALA A O 1
ATOM 7017 N N . ALA A 1 930 ? -9.397 18.252 -24.438 1.00 82.25 930 ALA A N 1
ATOM 7018 C CA . ALA A 1 930 ? -9.032 19.640 -24.728 1.00 82.25 930 ALA A CA 1
ATOM 7019 C C . ALA A 1 930 ? -8.814 19.908 -26.232 1.00 82.25 930 ALA A C 1
ATOM 7021 O O . ALA A 1 930 ? -8.704 21.065 -26.633 1.00 82.25 930 ALA A O 1
ATOM 7022 N N . GLY A 1 931 ? -8.782 18.860 -27.064 1.00 82.00 931 GLY A N 1
ATOM 7023 C CA . GLY A 1 931 ? -8.601 18.940 -28.512 1.00 82.00 931 GLY A CA 1
ATOM 7024 C C . GLY A 1 931 ? -7.168 18.691 -28.993 1.00 82.00 931 GLY A C 1
ATOM 7025 O O . GLY A 1 931 ? -6.878 18.953 -30.162 1.00 82.00 931 GLY A O 1
ATOM 7026 N N . MET A 1 932 ? -6.263 18.201 -28.140 1.00 90.12 932 MET A N 1
ATOM 7027 C CA . MET A 1 932 ? -4.924 17.771 -28.564 1.00 90.12 932 MET A CA 1
ATOM 7028 C C . MET A 1 932 ? -5.005 16.461 -29.361 1.00 90.12 932 MET A C 1
ATOM 7030 O O . MET A 1 932 ? -5.943 15.683 -29.217 1.00 90.12 932 MET A O 1
ATOM 7034 N N . ASN A 1 933 ? -4.020 16.221 -30.219 1.00 86.12 933 ASN A N 1
ATOM 7035 C CA . ASN A 1 933 ? -3.975 15.087 -31.141 1.00 86.12 933 ASN A CA 1
ATOM 7036 C C . ASN A 1 933 ? -3.204 13.900 -30.566 1.00 86.12 933 ASN A C 1
ATOM 7038 O O . ASN A 1 933 ? -3.559 12.748 -30.804 1.00 86.12 933 ASN A O 1
ATOM 7042 N N . ASP A 1 934 ? -2.136 14.181 -29.823 1.00 83.62 934 ASP A N 1
ATOM 7043 C CA . ASP A 1 934 ? -1.272 13.160 -29.240 1.00 83.62 934 ASP A CA 1
ATOM 7044 C C . ASP A 1 934 ? -0.498 13.723 -28.047 1.00 83.62 934 ASP A C 1
ATOM 7046 O O . ASP A 1 934 ? -0.663 14.890 -27.690 1.00 83.62 934 ASP A O 1
ATOM 7050 N N . HIS A 1 935 ? 0.361 12.907 -27.440 1.00 82.50 935 HIS A N 1
ATOM 7051 C CA . HIS A 1 935 ? 1.257 13.340 -26.373 1.00 82.50 935 HIS A CA 1
ATOM 7052 C C . HIS A 1 935 ? 2.644 12.697 -26.490 1.00 82.50 935 HIS A C 1
ATOM 7054 O O . HIS A 1 935 ? 2.814 11.630 -27.080 1.00 82.50 935 HIS A O 1
ATOM 7060 N N . VAL A 1 936 ? 3.644 13.357 -25.914 1.00 75.38 936 VAL A N 1
ATOM 7061 C CA . VAL A 1 936 ? 5.018 12.879 -25.771 1.00 75.38 936 VAL A CA 1
ATOM 7062 C C . VAL A 1 936 ? 5.461 13.155 -24.339 1.00 75.38 936 VAL A C 1
ATOM 7064 O O . VAL A 1 936 ? 5.397 14.288 -23.860 1.00 75.38 936 VAL A O 1
ATOM 7067 N N . ALA A 1 937 ? 5.921 12.110 -23.655 1.00 66.69 937 ALA A N 1
ATOM 7068 C CA . ALA A 1 937 ? 6.434 12.235 -22.301 1.00 66.69 937 ALA A CA 1
ATOM 7069 C C . ALA A 1 937 ? 7.770 12.994 -22.287 1.00 66.69 937 ALA A C 1
ATOM 7071 O O . ALA A 1 937 ? 8.643 12.781 -23.130 1.00 66.69 937 ALA A O 1
ATOM 7072 N N . LYS A 1 938 ? 7.939 13.861 -21.293 1.00 59.53 938 LYS A N 1
ATOM 7073 C CA . LYS A 1 938 ? 9.194 14.522 -20.944 1.00 59.53 938 LYS A CA 1
ATOM 7074 C C . LYS A 1 938 ? 9.996 13.596 -20.007 1.00 59.53 938 LYS A C 1
ATOM 7076 O O . LYS A 1 938 ? 9.433 13.108 -19.026 1.00 59.53 938 LYS A O 1
ATOM 7081 N N . PRO A 1 939 ? 11.310 13.389 -20.221 1.00 47.09 939 PRO A N 1
ATOM 7082 C CA . PRO A 1 939 ? 12.169 14.075 -21.183 1.00 47.09 939 PRO A CA 1
ATOM 7083 C C . PRO A 1 939 ? 11.939 13.601 -22.622 1.00 47.09 939 PRO A C 1
ATOM 7085 O O . PRO A 1 939 ? 11.748 12.417 -22.877 1.00 47.09 939 PRO A O 1
ATOM 7088 N N . ILE A 1 940 ? 11.987 14.557 -23.550 1.00 58.75 940 ILE A N 1
ATOM 7089 C CA . ILE A 1 940 ? 11.748 14.340 -24.975 1.00 58.75 940 ILE A CA 1
ATOM 7090 C C . ILE A 1 940 ? 12.819 13.393 -25.529 1.00 58.75 940 ILE A C 1
ATOM 7092 O O . ILE A 1 940 ? 13.979 13.780 -25.671 1.00 58.75 940 ILE A O 1
ATOM 7096 N N . ASP A 1 941 ? 12.428 12.167 -25.877 1.00 54.88 941 ASP A N 1
ATOM 7097 C CA . ASP A 1 941 ? 13.271 11.277 -26.673 1.00 54.88 941 ASP A CA 1
ATOM 7098 C C . ASP A 1 941 ? 13.210 11.723 -28.150 1.00 54.88 941 ASP A C 1
ATOM 7100 O O . ASP A 1 941 ? 12.125 11.707 -28.745 1.00 54.88 941 ASP A O 1
ATOM 7104 N N . PRO A 1 942 ? 14.346 12.106 -28.770 1.00 56.91 942 PRO A N 1
ATOM 7105 C CA . PRO A 1 942 ? 14.405 12.515 -30.171 1.00 56.91 942 PRO A CA 1
ATOM 7106 C C . PRO A 1 942 ? 13.765 11.516 -31.142 1.00 56.91 942 PRO A C 1
ATOM 7108 O O . PRO A 1 942 ? 13.117 11.921 -32.105 1.00 56.91 942 PRO A O 1
ATOM 7111 N N . ALA A 1 943 ? 13.935 10.213 -30.902 1.00 54.28 943 ALA A N 1
ATOM 7112 C CA . ALA A 1 943 ? 13.409 9.171 -31.775 1.00 54.28 943 ALA A CA 1
ATOM 7113 C C . ALA A 1 943 ? 11.884 9.054 -31.649 1.00 54.28 943 ALA A C 1
ATOM 7115 O O . ALA A 1 943 ? 11.191 8.922 -32.660 1.00 54.28 943 ALA A O 1
ATOM 7116 N N . VAL A 1 944 ? 11.359 9.154 -30.423 1.00 61.59 944 VAL A N 1
ATOM 7117 C CA . VAL A 1 944 ? 9.913 9.137 -30.151 1.00 61.59 944 VAL A CA 1
ATOM 7118 C C . VAL A 1 944 ? 9.254 10.397 -30.706 1.00 61.59 944 VAL A C 1
ATOM 7120 O O . VAL A 1 944 ? 8.243 10.296 -31.394 1.00 61.59 944 VAL A O 1
ATOM 7123 N N . LEU A 1 945 ? 9.853 11.570 -30.487 1.00 67.56 945 LEU A N 1
ATOM 7124 C CA . LEU A 1 945 ? 9.314 12.844 -30.959 1.00 67.56 945 LEU A CA 1
ATOM 7125 C C . LEU A 1 945 ? 9.222 12.900 -32.488 1.00 67.56 945 LEU A C 1
ATOM 7127 O O . LEU A 1 945 ? 8.174 13.253 -33.028 1.00 67.56 945 LEU A O 1
ATOM 7131 N N . VAL A 1 946 ? 10.290 12.513 -33.193 1.00 66.00 946 VAL A N 1
ATOM 7132 C CA . VAL A 1 946 ? 10.313 12.483 -34.666 1.00 66.00 946 VAL A CA 1
ATOM 7133 C C . VAL A 1 946 ? 9.325 11.448 -35.209 1.00 66.00 946 VAL A C 1
ATOM 7135 O O . VAL A 1 946 ? 8.642 11.713 -36.197 1.00 66.00 946 VAL A O 1
ATOM 7138 N N . ALA A 1 947 ? 9.189 10.292 -34.553 1.00 65.19 947 ALA A N 1
ATOM 7139 C CA . ALA A 1 947 ? 8.203 9.287 -34.937 1.00 65.19 947 ALA A CA 1
ATOM 7140 C C . ALA A 1 947 ? 6.760 9.774 -34.735 1.00 65.19 947 ALA A C 1
ATOM 7142 O O . ALA A 1 947 ? 5.916 9.505 -35.588 1.00 65.19 947 ALA A O 1
ATOM 7143 N N . THR A 1 948 ? 6.467 10.489 -33.644 1.00 73.50 948 THR A N 1
ATOM 7144 C CA . THR A 1 948 ? 5.145 11.080 -33.391 1.00 73.50 948 THR A CA 1
ATOM 7145 C C . THR A 1 948 ? 4.844 12.180 -34.404 1.00 73.50 948 THR A C 1
ATOM 7147 O O . THR A 1 948 ? 3.798 12.140 -35.046 1.00 73.50 948 THR A O 1
ATOM 7150 N N . LEU A 1 949 ? 5.780 13.101 -34.648 1.00 74.62 949 LEU A N 1
ATOM 7151 C CA . LEU A 1 949 ? 5.632 14.140 -35.673 1.00 74.62 949 LEU A CA 1
ATOM 7152 C C . LEU A 1 949 ? 5.405 13.541 -37.069 1.00 74.62 949 LEU A C 1
ATOM 7154 O O . LEU A 1 949 ? 4.499 13.970 -37.775 1.00 74.62 949 LEU A O 1
ATOM 7158 N N . GLY A 1 950 ? 6.140 12.488 -37.436 1.00 70.69 950 GLY A N 1
ATOM 7159 C CA . GLY A 1 950 ? 5.975 11.794 -38.717 1.00 70.69 950 GLY A CA 1
ATOM 7160 C C . GLY A 1 950 ? 4.631 11.074 -38.906 1.00 70.69 950 GLY A C 1
ATOM 7161 O O . GLY A 1 950 ? 4.293 10.726 -40.035 1.00 70.69 950 GLY A O 1
ATOM 7162 N N . ARG A 1 951 ? 3.847 10.844 -37.838 1.00 77.25 951 ARG A N 1
ATOM 7163 C CA . ARG A 1 951 ? 2.470 10.312 -37.938 1.00 77.25 951 ARG A CA 1
ATOM 7164 C C . ARG A 1 951 ? 1.444 11.396 -38.251 1.00 77.25 951 ARG A C 1
ATOM 7166 O O . ARG A 1 951 ? 0.438 11.100 -38.888 1.00 77.25 951 ARG A O 1
ATOM 7173 N N . TRP A 1 952 ? 1.684 12.614 -37.768 1.00 79.75 952 TRP A N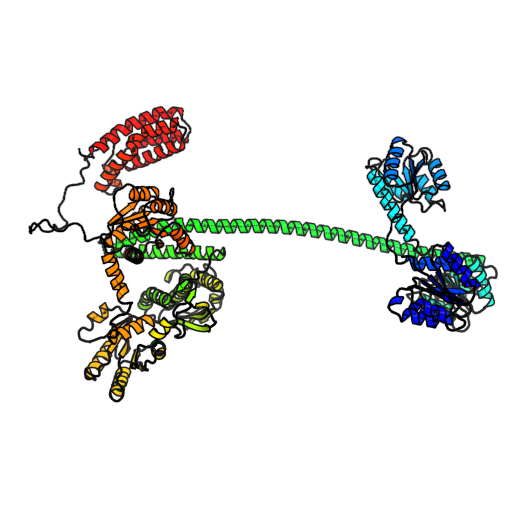 1
ATOM 7174 C CA . TRP A 1 952 ? 0.720 13.716 -37.817 1.00 79.75 952 TRP A CA 1
ATOM 7175 C C . TRP A 1 952 ? 1.016 14.727 -38.928 1.00 79.75 952 TRP A C 1
ATOM 7177 O O . TRP A 1 952 ? 0.096 15.372 -39.425 1.00 79.75 952 TRP A O 1
ATOM 7187 N N . ILE A 1 953 ? 2.269 14.826 -39.372 1.00 77.75 953 ILE A N 1
ATOM 7188 C CA . ILE A 1 953 ? 2.668 15.654 -40.511 1.00 77.75 953 ILE A CA 1
ATOM 7189 C C . ILE A 1 953 ? 2.448 14.847 -41.797 1.00 77.75 953 ILE A C 1
ATOM 7191 O O . ILE A 1 953 ? 3.083 13.818 -42.025 1.00 77.75 953 ILE A O 1
ATOM 7195 N N . THR A 1 954 ? 1.525 15.294 -42.651 1.00 56.88 954 THR A N 1
ATOM 7196 C CA . THR A 1 954 ? 1.243 14.630 -43.934 1.00 56.88 954 THR A CA 1
ATOM 7197 C C . THR A 1 954 ? 2.278 15.053 -44.990 1.00 56.88 954 THR A C 1
ATOM 7199 O O . THR A 1 954 ? 2.455 16.255 -45.185 1.00 56.88 954 THR A O 1
ATOM 7202 N N . PRO A 1 955 ? 2.894 14.136 -45.768 1.00 47.00 955 PRO A N 1
ATOM 7203 C CA . PRO A 1 955 ? 3.895 14.473 -46.800 1.00 47.00 955 PRO A CA 1
ATOM 7204 C C . PRO A 1 955 ? 3.381 15.284 -48.006 1.00 47.00 955 PRO A C 1
ATOM 7206 O O . PRO A 1 955 ? 4.051 15.364 -49.031 1.00 47.00 955 PRO A O 1
ATOM 7209 N N . HIS A 1 956 ? 2.177 15.853 -47.949 1.00 42.44 956 HIS A N 1
ATOM 7210 C CA . HIS A 1 956 ? 1.445 16.306 -49.128 1.00 42.44 956 HIS A CA 1
ATOM 7211 C C . HIS A 1 956 ? 1.085 17.794 -49.063 1.00 42.44 956 HIS A C 1
ATOM 7213 O O . HIS A 1 956 ? -0.081 18.156 -49.168 1.00 42.44 956 HIS A O 1
ATOM 7219 N N . LYS A 1 957 ? 2.085 18.670 -48.904 1.00 39.91 957 LYS A N 1
ATOM 7220 C CA . LYS A 1 957 ? 1.937 20.123 -49.144 1.00 39.91 957 LYS A CA 1
ATOM 7221 C C . LYS A 1 957 ? 3.224 20.846 -49.571 1.00 39.91 957 LYS A C 1
ATOM 7223 O O . LYS A 1 957 ? 3.231 22.072 -49.602 1.00 39.91 957 LYS A O 1
ATOM 7228 N N . LEU A 1 958 ? 4.286 20.121 -49.949 1.00 40.03 958 LEU A N 1
ATOM 7229 C CA . LEU A 1 958 ? 5.519 20.745 -50.457 1.00 40.03 958 LEU A CA 1
ATOM 7230 C C . LEU A 1 958 ? 5.563 20.938 -51.985 1.00 40.03 958 LEU A C 1
ATOM 7232 O O . LEU A 1 958 ? 6.414 21.674 -52.465 1.00 40.03 958 LEU A O 1
ATOM 7236 N N . ASP A 1 959 ? 4.616 20.374 -52.741 1.00 39.06 959 ASP A N 1
ATOM 7237 C CA . ASP A 1 959 ? 4.516 20.563 -54.193 1.00 39.06 959 ASP A CA 1
ATOM 7238 C C . ASP A 1 959 ? 3.151 21.145 -54.571 1.00 39.06 959 ASP A C 1
ATOM 7240 O O . ASP A 1 959 ? 2.189 20.395 -54.724 1.00 39.06 959 ASP A O 1
ATOM 7244 N N . SER A 1 960 ? 3.058 22.478 -54.701 1.00 31.09 960 SER A N 1
ATOM 7245 C CA . SER A 1 960 ? 2.156 23.205 -55.632 1.00 31.09 960 SER A CA 1
ATOM 7246 C C . SER A 1 960 ? 2.231 24.731 -55.442 1.00 31.09 960 SER A C 1
ATOM 7248 O O . SER A 1 960 ? 1.243 25.367 -55.097 1.00 31.09 960 SER A O 1
ATOM 7250 N N . ALA A 1 961 ? 3.410 25.320 -55.646 1.00 30.30 961 ALA A N 1
ATOM 7251 C CA . ALA A 1 961 ? 3.641 26.719 -56.050 1.00 30.30 961 ALA A CA 1
ATOM 7252 C C . ALA A 1 961 ? 5.146 26.959 -55.887 1.00 30.30 961 ALA A C 1
ATOM 7254 O O . ALA A 1 961 ? 5.606 27.433 -54.862 1.00 30.30 961 ALA A O 1
ATOM 7255 N N . THR A 1 962 ? 6.011 26.546 -56.804 1.00 28.05 962 THR A N 1
ATOM 7256 C CA . THR A 1 962 ? 6.317 27.363 -57.978 1.00 28.05 962 THR A CA 1
ATOM 7257 C C . THR A 1 962 ? 7.121 26.498 -58.947 1.00 28.05 962 THR A C 1
ATOM 7259 O O . THR A 1 962 ? 8.233 26.085 -58.636 1.00 28.05 962 THR A O 1
ATOM 7262 N N . GLN A 1 963 ? 6.593 26.241 -60.143 1.00 29.67 963 GLN A N 1
ATOM 7263 C CA . GLN A 1 963 ? 7.422 25.830 -61.272 1.00 29.67 963 GLN A CA 1
ATOM 7264 C C . GLN A 1 963 ? 7.423 26.951 -62.310 1.00 29.67 963 GLN A C 1
ATOM 7266 O O . GLN A 1 963 ? 6.363 27.401 -62.739 1.00 29.67 963 GLN A O 1
ATOM 7271 N N . LYS A 1 964 ? 8.645 27.280 -62.748 1.00 30.00 964 LYS A N 1
ATOM 7272 C CA . LYS A 1 964 ? 9.045 28.036 -63.947 1.00 30.00 964 LYS A CA 1
ATOM 7273 C C . LYS A 1 964 ? 9.123 29.561 -63.829 1.00 30.00 964 LYS A C 1
ATOM 7275 O O . LYS A 1 964 ? 8.258 30.264 -64.333 1.00 30.00 964 LYS A O 1
ATOM 7280 N N . THR A 1 965 ? 10.317 30.022 -63.450 1.00 25.33 965 THR A N 1
ATOM 7281 C CA . THR A 1 965 ? 11.077 30.884 -64.368 1.00 25.33 965 THR A CA 1
ATOM 7282 C C . THR A 1 965 ? 12.546 30.462 -64.390 1.00 25.33 965 THR A C 1
ATOM 7284 O O . THR A 1 965 ? 13.218 30.384 -63.370 1.00 25.33 965 THR A O 1
ATOM 7287 N N . THR A 1 966 ? 12.994 30.125 -65.592 1.00 28.36 966 THR A N 1
ATOM 7288 C CA . THR A 1 966 ? 14.363 29.891 -66.066 1.00 28.36 966 THR A CA 1
ATOM 7289 C C . THR A 1 966 ? 15.417 30.850 -65.508 1.00 28.36 966 THR A C 1
ATOM 7291 O O . THR A 1 966 ? 15.202 32.055 -65.581 1.00 28.36 966 THR A O 1
ATOM 7294 N N . LEU A 1 967 ? 16.592 30.321 -65.131 1.00 28.34 967 LEU A N 1
ATOM 7295 C CA . LEU A 1 967 ? 17.910 30.666 -65.700 1.00 28.34 967 LEU A CA 1
ATOM 7296 C C . LEU A 1 967 ? 18.993 29.667 -65.234 1.00 28.34 967 LEU A C 1
ATOM 7298 O O . LEU A 1 967 ? 18.923 29.102 -64.149 1.00 28.34 967 LEU A O 1
ATOM 7302 N N . ALA A 1 968 ? 19.932 29.406 -66.141 1.00 24.88 968 ALA A N 1
ATOM 7303 C CA . ALA A 1 968 ? 20.951 28.357 -66.126 1.00 24.88 968 ALA A CA 1
ATOM 7304 C C . ALA A 1 968 ? 22.187 28.726 -65.252 1.00 24.88 968 ALA A C 1
ATOM 7306 O O . ALA A 1 968 ? 22.207 29.803 -64.656 1.00 24.88 968 ALA A O 1
ATOM 7307 N N . PRO A 1 969 ? 23.201 27.841 -65.137 1.00 35.84 969 PRO A N 1
ATOM 7308 C CA . PRO A 1 969 ? 24.099 27.736 -63.992 1.00 35.84 969 PRO A CA 1
ATOM 7309 C C . PRO A 1 969 ? 25.195 28.800 -64.009 1.00 35.84 969 PRO A C 1
ATOM 7311 O O . PRO A 1 969 ? 25.764 29.091 -65.060 1.00 35.84 969 PRO A O 1
ATOM 7314 N N . ASN A 1 970 ? 25.571 29.298 -62.831 1.00 24.75 970 ASN A N 1
ATOM 7315 C CA . ASN A 1 970 ? 26.906 29.848 -62.664 1.00 24.75 970 ASN A CA 1
ATOM 7316 C C . ASN A 1 970 ? 27.501 29.450 -61.314 1.00 24.75 970 ASN A C 1
ATOM 7318 O O . ASN A 1 970 ? 26.904 29.612 -60.254 1.00 24.75 970 ASN A O 1
ATOM 7322 N N . THR A 1 971 ? 28.682 28.865 -61.426 1.00 32.81 971 THR A N 1
ATOM 7323 C CA . THR A 1 971 ? 29.581 28.370 -60.393 1.00 32.81 971 THR A CA 1
ATOM 7324 C C . THR A 1 971 ? 29.969 29.445 -59.381 1.00 32.81 971 THR A C 1
ATOM 7326 O O . THR A 1 971 ? 30.470 30.492 -59.786 1.00 32.81 971 THR A O 1
ATOM 7329 N N . ALA A 1 972 ? 29.878 29.134 -58.087 1.00 24.97 972 ALA A N 1
ATOM 7330 C CA . ALA A 1 972 ? 30.801 29.658 -57.082 1.00 24.97 972 ALA A CA 1
ATOM 7331 C C . ALA A 1 972 ? 30.875 28.695 -55.884 1.00 24.97 972 ALA A C 1
ATOM 7333 O O . ALA A 1 972 ? 29.916 28.491 -55.149 1.00 24.97 972 ALA A O 1
ATOM 7334 N N . THR A 1 973 ? 32.043 28.069 -55.797 1.00 25.80 973 THR A N 1
ATOM 7335 C CA . THR A 1 973 ? 32.719 27.422 -54.667 1.00 25.80 973 THR A CA 1
ATOM 7336 C C . THR A 1 973 ? 32.241 27.770 -53.254 1.00 25.80 973 THR A C 1
ATOM 7338 O O . THR A 1 973 ? 32.123 28.938 -52.892 1.00 25.80 973 THR A O 1
ATOM 7341 N N . SER A 1 974 ? 32.121 26.720 -52.436 1.00 32.91 974 SER A N 1
ATOM 7342 C CA . SER A 1 974 ? 32.185 26.740 -50.972 1.00 32.91 974 SER A CA 1
ATOM 7343 C C . SER A 1 974 ? 33.354 27.591 -50.453 1.00 32.91 974 SER A C 1
ATOM 7345 O O . SER A 1 974 ? 34.437 27.519 -51.043 1.00 32.91 974 SER A O 1
ATOM 7347 N N . PRO A 1 975 ? 33.215 28.287 -49.313 1.00 30.25 975 PRO A N 1
ATOM 7348 C CA . PRO A 1 975 ? 34.354 28.655 -48.493 1.00 30.25 975 PRO A CA 1
ATOM 7349 C C . PRO A 1 975 ? 34.489 27.716 -47.287 1.00 30.25 975 PRO A C 1
ATOM 7351 O O . PRO A 1 975 ? 33.539 27.478 -46.540 1.00 30.25 975 PRO A O 1
ATOM 7354 N N . ASP A 1 976 ? 35.709 27.207 -47.127 1.00 28.20 976 ASP A N 1
ATOM 7355 C CA . ASP A 1 976 ? 36.263 26.658 -45.891 1.00 28.20 976 ASP A CA 1
ATOM 7356 C C . ASP A 1 976 ? 36.142 27.648 -44.710 1.00 28.20 976 ASP A C 1
ATOM 7358 O O . ASP A 1 976 ? 36.109 28.869 -44.909 1.00 28.20 976 ASP A O 1
ATOM 7362 N N . PRO A 1 977 ? 36.159 27.153 -43.461 1.00 32.03 977 PRO A N 1
ATOM 7363 C CA . PRO A 1 977 ? 35.973 27.951 -42.260 1.00 32.03 977 PRO A CA 1
ATOM 7364 C C . PRO A 1 977 ? 37.298 28.569 -41.789 1.00 32.03 977 PRO A C 1
ATOM 7366 O O . PRO A 1 977 ? 37.839 28.145 -40.783 1.00 32.03 977 PRO A O 1
ATOM 7369 N N . HIS A 1 978 ? 37.826 29.578 -42.490 1.00 36.22 978 HIS A N 1
ATOM 7370 C CA . HIS A 1 978 ? 38.797 30.539 -41.934 1.00 36.22 978 HIS A CA 1
ATOM 7371 C C . HIS A 1 978 ? 38.871 31.817 -42.798 1.00 36.22 978 HIS A C 1
ATOM 7373 O O . HIS A 1 978 ? 39.767 31.969 -43.624 1.00 36.22 978 HIS A O 1
ATOM 7379 N N . SER A 1 979 ? 37.975 32.781 -42.565 1.00 27.00 979 SER A N 1
ATOM 7380 C CA . SER A 1 979 ? 38.207 34.199 -42.898 1.00 27.00 979 SER A CA 1
ATOM 7381 C C . SER A 1 979 ? 37.308 35.109 -42.057 1.00 27.00 979 SER A C 1
ATOM 7383 O O . SER A 1 979 ? 36.124 34.840 -41.888 1.00 27.00 979 SER A O 1
ATOM 7385 N N . ALA A 1 980 ? 37.907 36.152 -41.490 1.00 38.81 980 ALA A N 1
ATOM 7386 C CA . ALA A 1 980 ? 37.323 37.078 -40.529 1.00 38.81 980 ALA A CA 1
ATOM 7387 C C . ALA A 1 980 ? 36.327 38.096 -41.134 1.00 38.81 980 ALA A C 1
ATOM 7389 O O . ALA A 1 980 ? 36.311 38.305 -42.343 1.00 38.81 980 ALA A O 1
ATOM 7390 N N . SER A 1 981 ? 35.619 38.762 -40.202 1.00 45.66 981 SER A N 1
ATOM 7391 C CA . SER A 1 981 ? 34.942 40.079 -40.239 1.00 45.66 981 SER A CA 1
ATOM 7392 C C . SER A 1 981 ? 33.658 40.258 -41.059 1.00 45.66 981 SER A C 1
ATOM 7394 O O . SER A 1 981 ? 33.734 40.393 -42.271 1.00 45.66 981 SER A O 1
ATOM 7396 N N . GLU A 1 982 ? 32.516 40.362 -40.354 1.00 42.50 982 GLU A N 1
ATOM 7397 C CA . GLU A 1 982 ? 31.583 41.520 -40.321 1.00 42.50 982 GLU A CA 1
ATOM 7398 C C . GLU A 1 982 ? 30.271 41.123 -39.597 1.00 42.50 982 GLU A C 1
ATOM 7400 O O . GLU A 1 982 ? 29.357 40.627 -40.233 1.00 42.50 982 GLU A O 1
ATOM 7405 N N . ASP A 1 983 ? 30.201 41.273 -38.260 1.00 43.84 983 ASP A N 1
ATOM 7406 C CA . ASP A 1 983 ? 28.915 41.361 -37.502 1.00 43.84 983 ASP A CA 1
ATOM 7407 C C . ASP A 1 983 ? 29.067 41.687 -35.991 1.00 43.84 983 ASP A C 1
ATOM 7409 O O . ASP A 1 983 ? 28.104 41.734 -35.223 1.00 43.84 983 ASP A O 1
ATOM 7413 N N . GLY A 1 984 ? 30.292 41.954 -35.525 1.00 53.34 984 GLY A N 1
ATOM 7414 C CA . GLY A 1 984 ? 30.614 42.243 -34.122 1.00 53.34 984 GLY A CA 1
ATOM 7415 C C . GLY A 1 984 ? 30.913 43.711 -33.820 1.00 53.34 984 GLY A C 1
ATOM 7416 O O . GLY A 1 984 ? 31.752 43.966 -32.957 1.00 53.34 984 GLY A O 1
ATOM 7417 N N . ASP A 1 985 ? 30.300 44.660 -34.530 1.00 63.84 985 ASP A N 1
ATOM 7418 C CA . ASP A 1 985 ? 30.587 46.085 -34.330 1.00 63.84 985 ASP A CA 1
ATOM 7419 C C . ASP A 1 985 ? 29.785 46.621 -33.128 1.00 63.84 985 ASP A C 1
ATOM 7421 O O . ASP A 1 985 ? 28.610 46.991 -33.234 1.00 63.84 985 ASP A O 1
ATOM 7425 N N . ILE A 1 986 ? 30.405 46.536 -31.947 1.00 68.88 986 ILE A N 1
ATOM 7426 C CA . ILE A 1 986 ? 30.125 47.390 -30.787 1.00 68.88 986 ILE A CA 1
ATOM 7427 C C . ILE A 1 986 ? 31.346 48.314 -30.679 1.00 68.88 986 ILE A C 1
ATOM 7429 O O . ILE A 1 986 ? 32.466 47.792 -30.712 1.00 68.88 986 ILE A O 1
ATOM 7433 N N . PRO A 1 987 ? 31.174 49.641 -30.538 1.00 74.25 987 PRO A N 1
ATOM 7434 C CA . PRO A 1 987 ? 32.292 50.557 -30.338 1.00 74.25 987 PRO A CA 1
ATOM 7435 C C . PRO A 1 987 ? 33.166 50.114 -29.160 1.00 74.25 987 PRO A C 1
ATOM 7437 O O . PRO A 1 987 ? 32.646 49.610 -28.167 1.00 74.25 987 PRO A O 1
ATOM 7440 N N . ASP A 1 988 ? 34.478 50.363 -29.217 1.00 72.19 988 ASP A N 1
ATOM 7441 C CA . ASP A 1 988 ? 35.388 50.028 -28.106 1.00 72.19 988 ASP A CA 1
ATOM 7442 C C . ASP A 1 988 ? 35.024 50.763 -26.796 1.00 72.19 988 ASP A C 1
ATOM 7444 O O . ASP A 1 988 ? 35.433 50.354 -25.709 1.00 72.19 988 ASP A O 1
ATOM 7448 N N . THR A 1 989 ? 34.211 51.822 -26.882 1.00 77.06 989 THR A N 1
ATOM 7449 C CA . THR A 1 989 ? 33.632 52.535 -25.740 1.00 77.06 989 THR A CA 1
ATOM 7450 C C . THR A 1 989 ? 32.165 52.883 -25.992 1.00 77.06 989 THR A C 1
ATOM 7452 O O . THR A 1 989 ? 31.863 53.581 -26.960 1.00 77.06 989 THR A O 1
ATOM 7455 N N . LEU A 1 990 ? 31.268 52.483 -25.086 1.00 83.25 990 LEU A N 1
ATOM 7456 C CA . LEU A 1 990 ? 29.841 52.817 -25.128 1.00 83.25 990 LEU A CA 1
ATOM 7457 C C . LEU A 1 990 ? 29.360 53.261 -23.740 1.00 83.25 990 LEU A C 1
ATOM 7459 O O . LEU A 1 990 ? 28.759 52.498 -22.991 1.00 83.25 990 LEU A O 1
ATOM 7463 N N . LEU A 1 991 ? 29.669 54.503 -23.366 1.00 80.69 991 LEU A N 1
ATOM 7464 C CA . LEU A 1 991 ? 29.291 55.047 -22.057 1.00 80.69 991 LEU A CA 1
ATOM 7465 C C . LEU A 1 991 ? 27.760 55.176 -21.937 1.00 80.69 991 LEU A C 1
ATOM 7467 O O . LEU A 1 991 ? 27.128 55.605 -22.900 1.00 80.69 991 LEU A O 1
ATOM 7471 N N . PRO A 1 992 ? 27.158 54.861 -20.773 1.00 81.81 992 PRO A N 1
ATOM 7472 C CA . PRO A 1 992 ? 27.779 54.606 -19.468 1.00 81.81 992 PRO A CA 1
ATOM 7473 C C . PRO A 1 992 ? 28.103 53.126 -19.167 1.00 81.81 992 PRO A C 1
ATOM 7475 O O . PRO A 1 992 ? 28.347 52.802 -18.006 1.00 81.81 992 PRO A O 1
ATOM 7478 N N . PHE A 1 993 ? 28.094 52.230 -20.160 1.00 88.81 993 PHE A N 1
ATOM 7479 C CA . PHE A 1 993 ? 28.415 50.810 -19.974 1.00 88.81 993 PHE A CA 1
ATOM 7480 C C . PHE A 1 993 ? 29.934 50.576 -19.969 1.00 88.81 993 PHE A C 1
ATOM 7482 O O . PHE A 1 993 ? 30.643 51.019 -20.878 1.00 88.81 993 PHE A O 1
ATOM 7489 N N . ASP A 1 994 ? 30.443 49.836 -18.980 1.00 88.75 994 ASP A N 1
ATOM 7490 C CA . ASP A 1 994 ? 31.814 49.311 -19.022 1.00 88.75 994 ASP A CA 1
ATOM 7491 C C . ASP A 1 994 ? 31.849 48.016 -19.847 1.00 88.75 994 ASP A C 1
ATOM 7493 O O . ASP A 1 994 ? 31.690 46.901 -19.342 1.00 88.75 994 ASP A O 1
ATOM 7497 N N . LEU A 1 995 ? 32.050 48.176 -21.156 1.00 84.88 995 LEU A N 1
ATOM 7498 C CA . LEU A 1 995 ? 32.074 47.057 -22.095 1.00 84.88 995 LEU A CA 1
ATOM 7499 C C . LEU A 1 995 ? 33.216 46.072 -21.826 1.00 84.88 995 LEU A C 1
ATOM 7501 O O . LEU A 1 995 ? 33.075 44.895 -22.147 1.00 84.88 995 LEU A O 1
ATOM 7505 N N . VAL A 1 996 ? 34.335 46.510 -21.241 1.00 82.38 996 VAL A N 1
ATOM 7506 C CA . VAL A 1 996 ? 35.475 45.626 -20.954 1.00 82.38 996 VAL A CA 1
ATOM 7507 C C . VAL A 1 996 ? 35.112 44.675 -19.819 1.00 82.38 996 VAL A C 1
ATOM 7509 O O . VAL A 1 996 ? 35.292 43.461 -19.948 1.00 82.38 996 VAL A O 1
ATOM 7512 N N . ALA A 1 997 ? 34.541 45.206 -18.738 1.00 77.75 997 ALA A N 1
ATOM 7513 C CA . ALA A 1 997 ? 34.064 44.401 -17.620 1.00 77.75 997 ALA A CA 1
ATOM 7514 C C . ALA A 1 997 ? 32.871 43.508 -18.020 1.00 77.75 997 ALA A C 1
ATOM 7516 O O . ALA A 1 997 ? 32.854 42.318 -17.687 1.00 77.75 997 ALA A O 1
ATOM 7517 N N . ALA A 1 998 ? 31.926 44.030 -18.810 1.00 80.62 998 ALA A N 1
ATOM 7518 C CA . ALA A 1 998 ? 30.783 43.261 -19.304 1.00 80.62 998 ALA A CA 1
ATOM 7519 C C . ALA A 1 998 ? 31.210 42.121 -20.256 1.00 80.62 998 ALA A C 1
ATOM 7521 O O . ALA A 1 998 ? 30.722 40.996 -20.135 1.00 80.62 998 ALA A O 1
ATOM 7522 N N . LEU A 1 999 ? 32.176 42.356 -21.156 1.00 80.88 999 LEU A N 1
ATOM 7523 C CA . LEU A 1 999 ? 32.731 41.315 -22.035 1.00 80.88 999 LEU A CA 1
ATOM 7524 C C . LEU A 1 999 ? 33.499 40.243 -21.267 1.00 80.88 999 LEU A C 1
ATOM 7526 O O . LEU A 1 999 ? 33.407 39.068 -21.625 1.00 80.88 999 LEU A O 1
ATOM 7530 N N . ALA A 1 1000 ? 34.246 40.620 -20.225 1.00 75.19 1000 ALA A N 1
ATOM 7531 C CA . ALA A 1 1000 ? 34.978 39.664 -19.398 1.00 75.19 1000 ALA A CA 1
ATOM 7532 C C . ALA A 1 1000 ? 34.030 38.655 -18.729 1.00 75.19 1000 ALA A C 1
ATOM 7534 O O . ALA A 1 1000 ? 34.338 37.466 -18.675 1.00 75.19 1000 ALA A O 1
ATOM 7535 N N . ARG A 1 1001 ? 32.840 39.099 -18.298 1.00 67.88 1001 ARG A N 1
ATOM 7536 C CA . ARG A 1 1001 ? 31.791 38.218 -17.751 1.00 67.88 1001 ARG A CA 1
ATOM 7537 C C . ARG A 1 1001 ? 31.162 37.292 -18.791 1.00 67.88 1001 ARG A C 1
ATOM 7539 O O . ARG A 1 1001 ? 30.681 36.221 -18.439 1.00 67.88 1001 ARG A O 1
ATOM 7546 N N . LEU A 1 1002 ? 31.191 37.685 -20.062 1.00 72.44 1002 LEU A N 1
ATOM 7547 C CA . LEU A 1 1002 ? 30.653 36.923 -21.191 1.00 72.44 1002 LEU A CA 1
ATOM 7548 C C . LEU A 1 1002 ? 31.742 36.149 -21.957 1.00 72.44 1002 LEU A C 1
ATOM 7550 O O . LEU A 1 1002 ? 31.539 35.789 -23.118 1.00 72.44 1002 LEU A O 1
ATOM 7554 N N . ASN A 1 1003 ? 32.907 35.909 -21.338 1.00 64.50 1003 ASN A N 1
ATOM 7555 C CA . ASN A 1 1003 ? 34.059 35.216 -21.933 1.00 64.50 1003 ASN A CA 1
ATOM 7556 C C . ASN A 1 1003 ? 34.482 35.777 -23.309 1.00 64.50 1003 ASN A C 1
ATOM 7558 O O . ASN A 1 1003 ? 34.919 35.038 -24.189 1.00 64.50 1003 ASN A O 1
ATOM 7562 N N . GLY A 1 1004 ? 34.342 37.091 -23.508 1.00 69.81 1004 GLY A N 1
ATOM 7563 C CA . GLY A 1 1004 ? 34.718 37.778 -24.747 1.00 69.81 1004 GLY A CA 1
ATOM 7564 C C . GLY A 1 1004 ? 33.689 37.693 -25.881 1.00 69.81 1004 GLY A C 1
ATOM 7565 O O . GLY A 1 1004 ? 33.988 38.121 -26.997 1.00 69.81 1004 GLY A O 1
ATOM 7566 N N . ASN A 1 1005 ? 32.477 37.181 -25.634 1.00 75.19 1005 ASN A N 1
ATOM 7567 C CA . ASN A 1 1005 ? 31.453 37.037 -26.669 1.00 75.19 1005 ASN A CA 1
ATOM 7568 C C . ASN A 1 1005 ? 30.748 38.372 -26.994 1.00 75.19 1005 ASN A C 1
ATOM 7570 O O . ASN A 1 1005 ? 29.717 38.723 -26.415 1.00 75.19 1005 ASN A O 1
ATOM 7574 N N . ARG A 1 1006 ? 31.306 39.108 -27.966 1.00 80.25 1006 ARG A N 1
ATOM 7575 C CA . ARG A 1 1006 ? 30.791 40.411 -28.431 1.00 80.25 1006 ARG A CA 1
ATOM 7576 C C . ARG A 1 1006 ? 29.390 40.339 -29.054 1.00 80.25 1006 ARG A C 1
ATOM 7578 O O . ARG A 1 1006 ? 28.614 41.272 -28.885 1.00 80.25 1006 ARG A O 1
ATOM 7585 N N . VAL A 1 1007 ? 29.027 39.237 -29.715 1.00 77.62 1007 VAL A N 1
ATOM 7586 C CA . VAL A 1 1007 ? 27.704 39.086 -30.359 1.00 77.62 1007 VAL A CA 1
ATOM 7587 C C . VAL A 1 1007 ? 26.592 39.002 -29.312 1.00 77.62 1007 VAL A C 1
ATOM 7589 O O . VAL A 1 1007 ? 25.554 39.652 -29.439 1.00 77.62 1007 VAL A O 1
ATOM 7592 N N . VAL A 1 1008 ? 26.829 38.242 -28.241 1.00 73.00 1008 VAL A N 1
ATOM 7593 C CA . VAL A 1 1008 ? 25.883 38.124 -27.123 1.00 73.00 1008 VAL A CA 1
ATOM 7594 C C . VAL A 1 1008 ? 25.770 39.445 -26.366 1.00 73.00 1008 VAL A C 1
ATOM 7596 O O . VAL A 1 1008 ? 24.656 39.865 -26.062 1.00 73.00 1008 VAL A O 1
ATOM 7599 N N . LEU A 1 1009 ? 26.885 40.146 -26.131 1.00 83.00 1009 LEU A N 1
ATOM 7600 C CA . LEU A 1 1009 ? 26.845 41.453 -25.472 1.00 83.00 1009 LEU A CA 1
ATOM 7601 C C . LEU A 1 1009 ? 26.015 42.474 -26.264 1.00 83.00 1009 LEU A C 1
ATOM 7603 O O . LEU A 1 1009 ? 25.199 43.174 -25.671 1.00 83.00 1009 LEU A O 1
ATOM 7607 N N . LYS A 1 1010 ? 26.166 42.524 -27.596 1.00 84.69 1010 LYS A N 1
ATOM 7608 C CA . LYS A 1 1010 ? 25.375 43.421 -28.456 1.00 84.69 1010 LYS A CA 1
ATOM 7609 C C . LYS A 1 1010 ? 23.880 43.144 -28.311 1.00 84.69 1010 LYS A C 1
ATOM 7611 O O . LYS A 1 1010 ? 23.097 44.072 -28.147 1.00 84.69 1010 LYS A O 1
ATOM 7616 N N . ARG A 1 1011 ? 23.491 41.864 -28.320 1.00 80.62 1011 ARG A N 1
ATOM 7617 C CA . ARG A 1 1011 ? 22.093 41.449 -28.147 1.00 80.62 1011 ARG A CA 1
ATOM 7618 C C . ARG A 1 1011 ? 21.540 41.851 -26.779 1.00 80.62 1011 ARG A C 1
ATOM 7620 O O . ARG A 1 1011 ? 20.438 42.381 -26.719 1.00 80.62 1011 ARG A O 1
ATOM 7627 N N . LEU A 1 1012 ? 22.299 41.637 -25.703 1.00 82.94 1012 LEU A N 1
ATOM 7628 C CA . LEU A 1 1012 ? 21.871 42.001 -24.348 1.00 82.94 1012 LEU A CA 1
ATOM 7629 C C . LEU A 1 1012 ? 21.748 43.520 -24.162 1.00 82.94 1012 LEU A C 1
ATOM 7631 O O . LEU A 1 1012 ? 20.821 43.972 -23.497 1.00 82.94 1012 LEU A O 1
ATOM 7635 N N . LEU A 1 1013 ? 22.636 44.307 -24.780 1.00 88.12 1013 LEU A N 1
ATOM 7636 C CA . LEU A 1 1013 ? 22.532 45.769 -24.794 1.00 88.12 1013 LEU A CA 1
ATOM 7637 C C . LEU A 1 1013 ? 21.252 46.227 -25.504 1.00 88.12 1013 LEU A C 1
ATOM 7639 O O . LEU A 1 1013 ? 20.533 47.049 -24.950 1.00 88.12 1013 LEU A O 1
ATOM 7643 N N . LEU A 1 1014 ? 20.931 45.663 -26.674 1.00 87.38 1014 LEU A N 1
ATOM 7644 C CA . LEU A 1 1014 ? 19.700 45.984 -27.411 1.00 87.38 1014 LEU A CA 1
ATOM 7645 C C . LEU A 1 1014 ? 18.435 45.600 -26.628 1.00 87.38 1014 LEU A C 1
ATOM 7647 O O . LEU A 1 1014 ? 17.545 46.431 -26.474 1.00 87.38 1014 LEU A O 1
ATOM 7651 N N . MET A 1 1015 ? 18.399 44.396 -26.043 1.00 82.38 1015 MET A N 1
ATOM 7652 C CA . MET A 1 1015 ? 17.285 43.958 -25.189 1.00 82.38 1015 MET A CA 1
ATOM 7653 C C . MET A 1 1015 ? 17.080 44.879 -23.981 1.00 82.38 1015 MET A C 1
ATOM 7655 O O . MET A 1 1015 ? 15.947 45.213 -23.648 1.00 82.38 1015 MET A O 1
ATOM 7659 N N . PHE A 1 1016 ? 18.169 45.335 -23.351 1.00 90.38 1016 PHE A N 1
ATOM 7660 C CA . PHE A 1 1016 ? 18.102 46.309 -22.261 1.00 90.38 1016 PHE A CA 1
ATOM 7661 C C . PHE A 1 1016 ? 17.479 47.640 -22.712 1.00 90.38 1016 PHE A C 1
ATOM 7663 O O . PHE A 1 1016 ? 16.720 48.252 -21.961 1.00 90.38 1016 PHE A O 1
ATOM 7670 N N . GLY A 1 1017 ? 17.770 48.083 -23.939 1.00 88.31 1017 GLY A N 1
ATOM 7671 C CA . GLY A 1 1017 ? 17.142 49.263 -24.534 1.00 88.31 1017 GLY A CA 1
ATOM 7672 C C . GLY A 1 1017 ? 15.635 49.104 -24.723 1.00 88.31 1017 GLY A C 1
ATOM 7673 O O . GLY A 1 1017 ? 14.872 49.977 -24.309 1.00 88.31 1017 GLY A O 1
ATOM 7674 N N . ASP A 1 1018 ? 15.216 47.979 -25.302 1.00 84.06 1018 ASP A N 1
ATOM 7675 C CA . ASP A 1 1018 ? 13.809 47.705 -25.606 1.00 84.06 1018 ASP A CA 1
ATOM 7676 C C . ASP A 1 1018 ? 12.965 47.581 -24.328 1.00 84.06 1018 ASP A C 1
ATOM 7678 O O . ASP A 1 1018 ? 11.921 48.226 -24.201 1.00 84.06 1018 ASP A O 1
ATOM 7682 N N . GLU A 1 1019 ? 13.446 46.806 -23.353 1.00 86.50 1019 GLU A N 1
ATOM 7683 C CA . GLU A 1 1019 ? 12.710 46.482 -22.126 1.00 86.50 1019 GLU A CA 1
ATOM 7684 C C . GLU A 1 1019 ? 12.573 47.682 -21.176 1.00 86.50 1019 GLU A C 1
ATOM 7686 O O . GLU A 1 1019 ? 11.512 47.888 -20.581 1.00 86.50 1019 GLU A O 1
ATOM 7691 N N . PHE A 1 1020 ? 13.616 48.510 -21.041 1.00 91.62 1020 PHE A N 1
ATOM 7692 C CA . PHE A 1 1020 ? 13.661 49.563 -20.017 1.00 91.62 1020 PHE A CA 1
ATOM 7693 C C . PHE A 1 1020 ? 13.458 50.985 -20.547 1.00 91.62 1020 PHE A C 1
ATOM 7695 O O . PHE A 1 1020 ? 13.542 51.940 -19.772 1.00 91.62 1020 PHE A O 1
ATOM 7702 N N . SER A 1 1021 ? 13.117 51.144 -21.829 1.00 86.75 1021 SER A N 1
ATOM 7703 C CA . SER A 1 1021 ? 12.850 52.446 -22.463 1.00 86.75 1021 SER A CA 1
ATOM 7704 C C . SER A 1 1021 ? 11.806 53.305 -21.725 1.00 86.75 1021 SER A C 1
ATOM 7706 O O . SER A 1 1021 ? 11.924 54.529 -21.691 1.00 86.75 1021 SER A O 1
ATOM 7708 N N . GLY A 1 1022 ? 10.816 52.672 -21.081 1.00 87.19 1022 GLY A N 1
ATOM 7709 C CA . GLY A 1 1022 ? 9.743 53.325 -20.317 1.00 87.19 1022 GLY A CA 1
ATOM 7710 C C . GLY A 1 1022 ? 9.827 53.169 -18.793 1.00 87.19 1022 GLY A C 1
ATOM 7711 O O . GLY A 1 1022 ? 8.870 53.515 -18.099 1.00 87.19 1022 GLY A O 1
ATOM 7712 N N . ALA A 1 1023 ? 10.928 52.641 -18.247 1.00 89.25 1023 ALA A N 1
ATOM 7713 C CA . ALA A 1 1023 ? 10.972 52.177 -16.855 1.00 89.25 1023 ALA A CA 1
ATOM 7714 C C . ALA A 1 1023 ? 10.691 53.284 -15.816 1.00 89.25 1023 ALA A C 1
ATOM 7716 O O . ALA A 1 1023 ? 9.983 53.044 -14.839 1.00 89.25 1023 ALA A O 1
ATOM 7717 N N . ALA A 1 1024 ? 11.182 54.511 -16.028 1.00 90.00 1024 ALA A N 1
ATOM 7718 C CA . ALA A 1 1024 ? 10.927 55.637 -15.119 1.00 90.00 1024 ALA A CA 1
ATOM 7719 C C . ALA A 1 1024 ? 9.439 56.049 -15.090 1.00 90.00 1024 ALA A C 1
ATOM 7721 O O . ALA A 1 1024 ? 8.879 56.316 -14.025 1.00 90.00 1024 ALA A O 1
ATOM 7722 N N . GLN A 1 1025 ? 8.768 56.034 -16.247 1.00 89.25 1025 GLN A N 1
ATOM 7723 C CA . GLN A 1 1025 ? 7.335 56.326 -16.350 1.00 89.25 1025 GLN A CA 1
ATOM 7724 C C . GLN A 1 1025 ? 6.491 55.218 -15.715 1.00 89.25 1025 GLN A C 1
ATOM 7726 O O . GLN A 1 1025 ? 5.552 55.507 -14.977 1.00 89.25 1025 GLN A O 1
ATOM 7731 N N . GLN A 1 1026 ? 6.861 53.956 -15.944 1.00 90.94 1026 GLN A N 1
ATOM 7732 C CA . GLN A 1 1026 ? 6.200 52.797 -15.342 1.00 90.94 1026 GLN A CA 1
ATOM 7733 C C . GLN A 1 1026 ? 6.344 52.777 -13.814 1.00 90.94 1026 GLN A C 1
ATOM 7735 O O . GLN A 1 1026 ? 5.377 52.471 -13.119 1.00 90.94 1026 GLN A O 1
ATOM 7740 N N . LEU A 1 1027 ? 7.510 53.157 -13.276 1.00 91.12 1027 LEU A N 1
ATOM 7741 C CA . LEU A 1 1027 ? 7.712 53.311 -11.831 1.00 91.12 1027 LEU A CA 1
ATOM 7742 C C . LEU A 1 1027 ? 6.834 54.428 -11.252 1.00 91.12 1027 LEU A C 1
ATOM 7744 O O . LEU A 1 1027 ? 6.162 54.211 -10.245 1.00 91.12 1027 LEU A O 1
ATOM 7748 N N . ASN A 1 1028 ? 6.788 55.592 -11.905 1.00 89.38 1028 ASN A N 1
ATOM 7749 C CA . ASN A 1 1028 ? 5.932 56.705 -11.487 1.00 89.38 1028 ASN A CA 1
ATOM 7750 C C . ASN A 1 1028 ? 4.441 56.333 -11.497 1.00 89.38 1028 ASN A C 1
ATOM 7752 O O . ASN A 1 1028 ? 3.714 56.673 -10.563 1.00 89.38 1028 ASN A O 1
ATOM 7756 N N . GLU A 1 1029 ? 3.986 55.613 -12.523 1.00 89.44 1029 GLU A N 1
ATOM 7757 C CA . GLU A 1 1029 ? 2.597 55.160 -12.633 1.00 89.44 1029 GLU A CA 1
ATOM 7758 C C . GLU A 1 1029 ? 2.252 54.107 -11.574 1.00 89.44 1029 GLU A C 1
ATOM 7760 O O . GLU A 1 1029 ? 1.220 54.206 -10.911 1.00 89.44 1029 GLU A O 1
ATOM 7765 N N . ALA A 1 1030 ? 3.140 53.135 -11.347 1.00 87.81 1030 ALA A N 1
ATOM 7766 C CA . ALA A 1 1030 ? 2.952 52.118 -10.318 1.00 87.81 1030 ALA A CA 1
ATOM 7767 C C . ALA A 1 1030 ? 2.877 52.730 -8.910 1.00 87.81 1030 ALA A C 1
ATOM 7769 O O . ALA A 1 1030 ? 2.076 52.279 -8.096 1.00 87.81 1030 ALA A O 1
ATOM 7770 N N . ILE A 1 1031 ? 3.651 53.784 -8.631 1.00 86.19 1031 ILE A N 1
ATOM 7771 C CA . ILE A 1 1031 ? 3.612 54.487 -7.341 1.00 86.19 1031 ILE A CA 1
ATOM 7772 C C . ILE A 1 1031 ? 2.337 55.326 -7.197 1.00 86.19 1031 ILE A C 1
ATOM 7774 O O . ILE A 1 1031 ? 1.699 55.267 -6.149 1.00 86.19 1031 ILE A O 1
ATOM 7778 N N . ARG A 1 1032 ? 1.915 56.056 -8.241 1.00 85.69 1032 ARG A N 1
ATOM 7779 C CA . ARG A 1 1032 ? 0.648 56.820 -8.228 1.00 85.69 1032 ARG A CA 1
ATOM 7780 C C . ARG A 1 1032 ? -0.581 55.930 -8.067 1.00 85.69 1032 ARG A C 1
ATOM 7782 O O . ARG A 1 1032 ? -1.542 56.337 -7.426 1.00 85.69 1032 ARG A O 1
ATOM 7789 N N . SER A 1 1033 ? -0.531 54.731 -8.638 1.00 87.25 1033 SER A N 1
ATOM 7790 C CA . SER A 1 1033 ? -1.589 53.724 -8.557 1.00 87.25 1033 SER A CA 1
ATOM 7791 C C . SER A 1 1033 ? -1.475 52.805 -7.324 1.00 87.25 1033 SER A C 1
ATOM 7793 O O . SER A 1 1033 ? -2.134 51.768 -7.291 1.00 87.25 1033 SER A O 1
ATOM 7795 N N . GLU A 1 1034 ? -0.627 53.135 -6.337 1.00 82.50 1034 GLU A N 1
ATOM 7796 C CA . GLU A 1 1034 ? -0.380 52.365 -5.097 1.00 82.50 1034 GLU A CA 1
ATOM 7797 C C . GLU A 1 1034 ? 0.077 50.898 -5.304 1.00 82.50 1034 GLU A C 1
ATOM 7799 O O . GLU A 1 1034 ? 0.055 50.070 -4.391 1.00 82.50 1034 GLU A O 1
ATOM 7804 N N . LYS A 1 1035 ? 0.580 50.548 -6.493 1.00 89.69 1035 LYS A N 1
ATOM 7805 C CA . LYS A 1 1035 ? 1.104 49.213 -6.836 1.00 89.69 1035 LYS A CA 1
ATOM 7806 C C . LYS A 1 1035 ? 2.581 49.073 -6.458 1.00 89.69 1035 LYS A C 1
ATOM 7808 O O . LYS A 1 1035 ? 3.445 48.807 -7.295 1.00 89.69 1035 LYS A O 1
ATOM 7813 N N . LEU A 1 1036 ? 2.885 49.222 -5.168 1.00 86.88 1036 LEU A N 1
ATOM 7814 C CA . LEU A 1 1036 ? 4.267 49.279 -4.661 1.00 86.88 1036 LEU A CA 1
ATOM 7815 C C . LEU A 1 1036 ? 5.081 47.998 -4.924 1.00 86.88 1036 LEU A C 1
ATOM 7817 O O . LEU A 1 1036 ? 6.279 48.073 -5.190 1.00 86.88 1036 LEU A O 1
ATOM 7821 N N . LYS A 1 1037 ? 4.436 46.822 -4.927 1.00 84.31 1037 LYS A N 1
ATOM 7822 C CA . LYS A 1 1037 ? 5.101 45.542 -5.241 1.00 84.31 1037 LYS A CA 1
ATOM 7823 C C . LYS A 1 1037 ? 5.553 45.448 -6.700 1.00 84.31 1037 LYS A C 1
ATOM 7825 O O . LYS A 1 1037 ? 6.628 44.916 -6.972 1.00 84.31 1037 LYS A O 1
ATOM 7830 N N . ASP A 1 1038 ? 4.763 45.983 -7.630 1.00 84.94 1038 ASP A N 1
ATOM 7831 C CA . ASP A 1 1038 ? 5.130 46.020 -9.048 1.00 84.94 1038 ASP A CA 1
ATOM 7832 C C . ASP A 1 1038 ? 6.281 46.998 -9.289 1.00 84.94 1038 ASP A C 1
ATOM 7834 O O . ASP A 1 1038 ? 7.230 46.660 -9.998 1.00 84.94 1038 ASP A O 1
ATOM 7838 N N . ALA A 1 1039 ? 6.253 48.158 -8.622 1.00 88.62 1039 ALA A N 1
ATOM 7839 C CA . ALA A 1 1039 ? 7.358 49.113 -8.646 1.00 88.62 1039 ALA A CA 1
ATOM 7840 C C . ALA A 1 1039 ? 8.655 48.501 -8.087 1.00 88.62 1039 ALA A C 1
ATOM 7842 O O . ALA A 1 1039 ? 9.728 48.662 -8.669 1.00 88.62 1039 ALA A O 1
ATOM 7843 N N . GLN A 1 1040 ? 8.559 47.735 -6.996 1.00 86.50 1040 GLN A N 1
ATOM 7844 C CA . GLN A 1 1040 ? 9.706 47.057 -6.393 1.00 86.50 1040 GLN A CA 1
ATOM 7845 C C . GLN A 1 1040 ? 10.291 45.993 -7.327 1.00 86.50 1040 GLN A C 1
ATOM 7847 O O . GLN A 1 1040 ? 11.510 45.927 -7.489 1.00 86.50 1040 GLN A O 1
ATOM 7852 N N . ARG A 1 1041 ? 9.440 45.185 -7.974 1.00 86.31 1041 ARG A N 1
ATOM 7853 C CA . ARG A 1 1041 ? 9.876 44.183 -8.956 1.00 86.31 1041 ARG A CA 1
ATOM 7854 C C . ARG A 1 1041 ? 10.567 44.842 -10.149 1.00 86.31 1041 ARG A C 1
ATOM 7856 O O . ARG A 1 1041 ? 11.650 44.408 -10.521 1.00 86.31 1041 ARG A O 1
ATOM 7863 N N . LEU A 1 1042 ? 9.994 45.912 -10.700 1.00 90.00 1042 LEU A N 1
ATOM 7864 C CA . LEU A 1 1042 ? 10.583 46.642 -11.824 1.00 90.00 1042 LEU A CA 1
ATOM 7865 C C . LEU A 1 1042 ? 11.948 47.255 -11.459 1.00 90.00 1042 LEU A C 1
ATOM 7867 O O . LEU A 1 1042 ? 12.906 47.114 -12.218 1.00 90.00 1042 LEU A O 1
ATOM 7871 N N . ALA A 1 1043 ? 12.075 47.858 -10.271 1.00 91.00 1043 ALA A N 1
ATOM 7872 C CA . ALA A 1 1043 ? 13.348 48.383 -9.771 1.00 91.00 1043 ALA A CA 1
ATOM 7873 C C . ALA A 1 1043 ? 14.395 47.273 -9.547 1.00 91.00 1043 ALA A C 1
ATOM 7875 O O . ALA A 1 1043 ? 15.565 47.446 -9.896 1.00 91.00 1043 ALA A O 1
ATOM 7876 N N . HIS A 1 1044 ? 13.979 46.117 -9.019 1.00 90.31 1044 HIS A N 1
ATOM 7877 C CA . HIS A 1 1044 ? 14.846 44.953 -8.822 1.00 90.31 1044 HIS A CA 1
ATOM 7878 C C . HIS A 1 1044 ? 15.364 44.383 -10.149 1.00 90.31 1044 HIS A C 1
ATOM 7880 O O . HIS A 1 1044 ? 16.562 44.117 -10.286 1.00 90.31 1044 HIS A O 1
ATOM 7886 N N . THR A 1 1045 ? 14.480 44.223 -11.135 1.00 86.44 1045 THR A N 1
ATOM 7887 C CA . THR A 1 1045 ? 14.828 43.710 -12.464 1.00 86.44 1045 THR A CA 1
ATOM 7888 C C . THR A 1 1045 ? 15.772 44.669 -13.190 1.00 86.44 1045 THR A C 1
ATOM 7890 O O . THR A 1 1045 ? 16.833 44.244 -13.650 1.00 86.44 1045 THR A O 1
ATOM 7893 N N . LEU A 1 1046 ? 15.473 45.975 -13.190 1.00 92.56 1046 LEU A N 1
ATOM 7894 C CA . LEU A 1 1046 ? 16.329 46.998 -13.799 1.00 92.56 1046 LEU A CA 1
ATOM 7895 C C . LEU A 1 1046 ? 17.712 47.074 -13.133 1.00 92.56 1046 LEU A C 1
ATOM 7897 O O . LEU A 1 1046 ? 18.724 47.187 -13.825 1.00 92.56 1046 LEU A O 1
ATOM 7901 N N . LYS A 1 1047 ? 17.784 46.958 -11.799 1.00 92.50 1047 LYS A N 1
ATOM 7902 C CA . LYS A 1 1047 ? 19.058 46.891 -11.064 1.00 92.50 1047 LYS A CA 1
ATOM 7903 C C . LYS A 1 1047 ? 19.911 45.718 -11.545 1.00 92.50 1047 LYS A C 1
ATOM 7905 O O . LYS A 1 1047 ? 21.094 45.902 -11.828 1.00 92.50 1047 LYS A O 1
ATOM 7910 N N . SER A 1 1048 ? 19.326 44.524 -11.610 1.00 81.50 1048 SER A N 1
ATOM 7911 C CA . SER A 1 1048 ? 20.035 43.295 -11.977 1.00 81.50 1048 SER A CA 1
ATOM 7912 C C . SER A 1 1048 ? 20.504 43.328 -13.433 1.00 81.50 1048 SER A C 1
ATOM 7914 O O . SER A 1 1048 ? 21.668 43.030 -13.706 1.00 81.50 1048 SER A O 1
ATOM 7916 N N . ALA A 1 1049 ? 19.646 43.786 -14.349 1.00 86.31 1049 ALA A N 1
ATOM 7917 C CA . ALA A 1 1049 ? 19.991 43.949 -15.757 1.00 86.31 1049 ALA A CA 1
ATOM 7918 C C . ALA A 1 1049 ? 21.121 44.979 -15.946 1.00 86.31 1049 ALA A C 1
ATOM 7920 O O . ALA A 1 1049 ? 22.149 44.665 -16.551 1.00 86.31 1049 ALA A O 1
ATOM 7921 N N . ALA A 1 1050 ? 21.011 46.161 -15.329 1.00 89.25 1050 ALA A N 1
ATOM 7922 C CA . ALA A 1 1050 ? 22.036 47.203 -15.404 1.00 89.25 1050 ALA A CA 1
ATOM 7923 C C . ALA A 1 1050 ? 23.376 46.774 -14.775 1.00 89.25 1050 ALA A C 1
ATOM 7925 O O . ALA A 1 1050 ? 24.434 47.096 -15.309 1.00 89.25 1050 ALA A O 1
ATOM 7926 N N . ALA A 1 1051 ? 23.358 46.017 -13.672 1.00 84.50 1051 ALA A N 1
ATOM 7927 C CA . ALA A 1 1051 ? 24.571 45.498 -13.032 1.00 84.50 1051 ALA A CA 1
ATOM 7928 C C . ALA A 1 1051 ? 25.251 44.380 -13.843 1.00 84.50 1051 ALA A C 1
ATOM 7930 O O . ALA A 1 1051 ? 26.466 44.195 -13.751 1.00 84.50 1051 ALA A O 1
ATOM 7931 N N . SER A 1 1052 ? 24.484 43.618 -14.629 1.00 78.94 1052 SER A N 1
ATOM 7932 C CA . SER A 1 1052 ? 25.030 42.592 -15.524 1.00 78.94 1052 SER A CA 1
ATOM 7933 C C . SER A 1 1052 ? 25.750 43.196 -16.735 1.00 78.94 1052 SER A C 1
ATOM 7935 O O . SER A 1 1052 ? 26.769 42.660 -17.164 1.00 78.94 1052 SER A O 1
ATOM 7937 N N . LEU A 1 1053 ? 25.266 44.347 -17.214 1.00 88.25 1053 LEU A N 1
ATOM 7938 C CA . LEU A 1 1053 ? 25.826 45.117 -18.329 1.00 88.25 1053 LEU A CA 1
ATOM 7939 C C . LEU A 1 1053 ? 26.817 46.205 -17.882 1.00 88.25 1053 LEU A C 1
ATOM 7941 O O . LEU A 1 1053 ? 27.262 47.005 -18.698 1.00 88.25 1053 LEU A O 1
ATOM 7945 N N . GLU A 1 1054 ? 27.154 46.244 -16.590 1.00 89.00 1054 GLU A N 1
ATOM 7946 C CA . GLU A 1 1054 ? 28.081 47.212 -15.989 1.00 89.00 1054 GLU A CA 1
ATOM 7947 C C . GLU A 1 1054 ? 27.672 48.690 -16.204 1.00 89.00 1054 GLU A C 1
ATOM 7949 O O . GLU A 1 1054 ? 28.504 49.597 -16.247 1.00 89.00 1054 GLU A O 1
ATOM 7954 N N . ALA A 1 1055 ? 26.362 48.965 -16.271 1.00 91.25 1055 ALA A N 1
ATOM 7955 C CA . ALA A 1 1055 ? 25.775 50.307 -16.233 1.00 91.25 1055 ALA A CA 1
ATOM 7956 C C . ALA A 1 1055 ? 25.626 50.794 -14.779 1.00 91.25 1055 ALA A C 1
ATOM 7958 O O . ALA A 1 1055 ? 24.524 50.921 -14.234 1.00 91.25 1055 ALA A O 1
ATOM 7959 N N . SER A 1 1056 ? 26.761 51.052 -14.126 1.00 87.81 1056 SER A N 1
ATOM 7960 C CA . SER A 1 1056 ? 26.852 51.266 -12.671 1.00 87.81 1056 SER A CA 1
ATOM 7961 C C . SER A 1 1056 ? 25.945 52.386 -12.128 1.00 87.81 1056 SER A C 1
ATOM 7963 O O . SER A 1 1056 ? 25.317 52.233 -11.073 1.00 87.81 1056 SER A O 1
ATOM 7965 N N . ALA A 1 1057 ? 25.807 53.496 -12.862 1.00 88.75 1057 ALA A N 1
ATOM 7966 C CA . ALA A 1 1057 ? 24.949 54.614 -12.462 1.00 88.75 1057 ALA A CA 1
ATOM 7967 C C . ALA A 1 1057 ? 23.456 54.230 -12.445 1.00 88.75 1057 ALA A C 1
ATOM 7969 O O . ALA A 1 1057 ? 22.747 54.559 -11.492 1.00 88.75 1057 ALA A O 1
ATOM 7970 N N . VAL A 1 1058 ? 23.000 53.470 -13.448 1.00 93.06 1058 VAL A N 1
ATOM 7971 C CA . VAL A 1 1058 ? 21.614 52.984 -13.549 1.00 93.06 1058 VAL A CA 1
ATOM 7972 C C . VAL A 1 1058 ? 21.337 51.937 -12.471 1.00 93.06 1058 VAL A C 1
ATOM 7974 O O . VAL A 1 1058 ? 20.344 52.040 -11.751 1.00 93.06 1058 VAL A O 1
ATOM 7977 N N . ALA A 1 1059 ? 22.255 50.984 -12.281 1.00 91.06 1059 ALA A N 1
ATOM 7978 C CA . ALA A 1 1059 ? 22.139 49.962 -11.241 1.00 91.06 1059 ALA A CA 1
ATOM 7979 C C . ALA A 1 1059 ? 22.063 50.581 -9.834 1.00 91.06 1059 ALA A C 1
ATOM 7981 O O . ALA A 1 1059 ? 21.278 50.148 -8.989 1.00 91.06 1059 ALA A O 1
ATOM 7982 N N . THR A 1 1060 ? 22.845 51.633 -9.584 1.00 92.62 1060 THR A N 1
ATOM 7983 C CA . THR A 1 1060 ? 22.846 52.341 -8.298 1.00 92.62 1060 THR A CA 1
ATOM 7984 C C . THR A 1 1060 ? 21.549 53.112 -8.065 1.00 92.62 1060 THR A C 1
ATOM 7986 O O . THR A 1 1060 ? 21.010 53.059 -6.958 1.00 92.62 1060 THR A O 1
ATOM 7989 N N . ALA A 1 1061 ? 21.027 53.804 -9.080 1.00 91.75 1061 ALA A N 1
ATOM 7990 C CA . ALA A 1 1061 ? 19.763 54.526 -8.968 1.00 91.75 1061 ALA A CA 1
ATOM 7991 C C . ALA A 1 1061 ? 18.578 53.568 -8.745 1.00 91.75 1061 ALA A C 1
ATOM 7993 O O . ALA A 1 1061 ? 17.799 53.765 -7.811 1.00 91.75 1061 ALA A O 1
ATOM 7994 N N . ALA A 1 1062 ? 18.507 52.471 -9.508 1.00 93.38 1062 ALA A N 1
ATOM 7995 C CA . ALA A 1 1062 ? 17.474 51.444 -9.362 1.00 93.38 1062 ALA A CA 1
ATOM 7996 C C . ALA A 1 1062 ? 17.519 50.767 -7.981 1.00 93.38 1062 ALA A C 1
ATOM 7998 O O . ALA A 1 1062 ? 16.484 50.587 -7.340 1.00 93.38 1062 ALA A O 1
ATOM 7999 N N . ARG A 1 1063 ? 18.722 50.485 -7.460 1.00 93.56 1063 ARG A N 1
ATOM 8000 C CA . ARG A 1 1063 ? 18.900 49.951 -6.102 1.00 93.56 1063 ARG A CA 1
ATOM 8001 C C . ARG A 1 1063 ? 18.370 50.893 -5.020 1.00 93.56 1063 ARG A C 1
ATOM 8003 O O . ARG A 1 1063 ? 17.757 50.429 -4.069 1.00 93.56 1063 ARG A O 1
ATOM 8010 N N . ARG A 1 1064 ? 18.590 52.205 -5.140 1.00 93.56 1064 ARG A N 1
ATOM 8011 C CA . ARG A 1 1064 ? 18.105 53.175 -4.139 1.00 93.56 1064 ARG A CA 1
ATOM 8012 C C . ARG A 1 1064 ? 16.580 53.282 -4.135 1.00 93.56 1064 ARG A C 1
ATOM 8014 O O . ARG A 1 1064 ? 16.001 53.447 -3.065 1.00 93.56 1064 ARG A O 1
ATOM 8021 N N . ILE A 1 1065 ? 15.941 53.151 -5.298 1.00 92.38 1065 ILE A N 1
ATOM 8022 C CA . ILE A 1 1065 ? 14.477 53.066 -5.412 1.00 92.38 1065 ILE A CA 1
ATOM 8023 C C . ILE A 1 1065 ? 13.972 51.780 -4.749 1.00 92.38 1065 ILE A C 1
ATOM 8025 O O . ILE A 1 1065 ? 13.064 51.837 -3.926 1.00 92.38 1065 ILE A O 1
ATOM 8029 N N . GLU A 1 1066 ? 14.601 50.638 -5.041 1.00 93.12 1066 GLU A N 1
ATOM 8030 C CA . GLU A 1 1066 ? 14.260 49.348 -4.430 1.00 93.12 1066 GLU A CA 1
ATOM 8031 C C . GLU A 1 1066 ? 14.402 49.378 -2.895 1.00 93.12 1066 GLU A C 1
ATOM 8033 O O . GLU A 1 1066 ? 13.490 48.963 -2.185 1.00 93.12 1066 GLU A O 1
ATOM 8038 N N . GLU A 1 1067 ? 15.512 49.906 -2.368 1.00 91.19 1067 GLU A N 1
ATOM 8039 C CA . GLU A 1 1067 ? 15.751 50.036 -0.923 1.00 91.19 1067 GLU A CA 1
ATOM 8040 C C . GLU A 1 1067 ? 14.756 50.998 -0.249 1.00 91.19 1067 GLU A C 1
ATOM 8042 O O . GLU A 1 1067 ? 14.339 50.754 0.885 1.00 91.19 1067 GLU A O 1
ATOM 8047 N N . SER A 1 1068 ? 14.361 52.079 -0.930 1.00 90.31 1068 SER A N 1
ATOM 8048 C CA . SER A 1 1068 ? 13.365 53.031 -0.425 1.00 90.31 1068 SER A CA 1
ATOM 8049 C C . SER A 1 1068 ? 11.963 52.409 -0.371 1.00 90.31 1068 SER A C 1
ATOM 8051 O O . SER A 1 1068 ? 11.284 52.530 0.649 1.00 90.31 1068 SER A O 1
ATOM 8053 N N . LEU A 1 1069 ? 11.577 51.639 -1.399 1.00 89.06 1069 LEU A N 1
ATOM 8054 C CA . LEU A 1 1069 ? 10.326 50.867 -1.429 1.00 89.06 1069 LEU A CA 1
ATOM 8055 C C . LEU A 1 1069 ? 10.289 49.775 -0.347 1.00 89.06 1069 LEU A C 1
ATOM 8057 O O . LEU A 1 1069 ? 9.254 49.561 0.269 1.00 89.06 1069 LEU A O 1
ATOM 8061 N N . GLN A 1 1070 ? 11.416 49.113 -0.063 1.00 86.94 1070 GLN A N 1
ATOM 8062 C CA . GLN A 1 1070 ? 11.507 48.111 1.012 1.00 86.94 1070 GLN A CA 1
ATOM 8063 C C . GLN A 1 1070 ? 11.393 48.710 2.420 1.00 86.94 1070 GLN A C 1
ATOM 8065 O O . GLN A 1 1070 ? 10.978 48.020 3.350 1.00 86.94 1070 GLN A O 1
ATOM 8070 N N . ARG A 1 1071 ? 11.804 49.971 2.595 1.00 87.38 1071 ARG A N 1
ATOM 8071 C CA . ARG A 1 1071 ? 11.768 50.691 3.879 1.00 87.38 1071 ARG A CA 1
ATOM 8072 C C . ARG A 1 1071 ? 10.555 51.610 4.025 1.00 87.38 1071 ARG A C 1
ATOM 8074 O O . ARG A 1 1071 ? 10.502 52.357 4.998 1.00 87.38 1071 ARG A O 1
ATOM 8081 N N . ASP A 1 1072 ? 9.623 51.563 3.074 1.00 82.12 1072 ASP A N 1
ATOM 8082 C CA . ASP A 1 1072 ? 8.403 52.377 3.042 1.00 82.12 1072 ASP A CA 1
ATOM 8083 C C . ASP A 1 1072 ? 8.661 53.904 3.073 1.00 82.12 1072 ASP A C 1
ATOM 8085 O O . ASP A 1 1072 ? 7.867 54.695 3.577 1.00 82.12 1072 ASP A O 1
ATOM 8089 N N . GLN A 1 1073 ? 9.796 54.357 2.523 1.00 85.50 1073 GLN A N 1
ATOM 8090 C CA . GLN A 1 1073 ? 10.211 55.772 2.523 1.00 85.50 1073 GLN A CA 1
ATOM 8091 C C . GLN A 1 1073 ? 9.708 56.526 1.280 1.00 85.50 1073 GLN A C 1
ATOM 8093 O O . GLN A 1 1073 ? 10.485 57.107 0.511 1.00 85.50 1073 GLN A O 1
ATOM 8098 N N . LEU A 1 1074 ? 8.384 56.528 1.099 1.00 82.44 1074 LEU A N 1
ATOM 8099 C CA . LEU A 1 1074 ? 7.705 56.965 -0.128 1.00 82.44 1074 LEU A CA 1
ATOM 8100 C C . LEU A 1 1074 ? 7.971 58.432 -0.514 1.00 82.44 1074 LEU A C 1
ATOM 8102 O O . LEU A 1 1074 ? 8.048 58.745 -1.702 1.00 82.44 1074 LEU A O 1
ATOM 8106 N N . ASP A 1 1075 ? 8.218 59.310 0.462 1.00 83.44 1075 ASP A N 1
ATOM 8107 C CA . ASP A 1 1075 ? 8.483 60.744 0.246 1.00 83.44 1075 ASP A CA 1
ATOM 8108 C C . ASP A 1 1075 ? 9.743 61.014 -0.598 1.00 83.44 1075 ASP A C 1
ATOM 8110 O O . ASP A 1 1075 ? 9.884 62.067 -1.219 1.00 83.44 1075 ASP A O 1
ATOM 8114 N N . THR A 1 1076 ? 10.678 60.059 -0.630 1.00 84.31 1076 THR A N 1
ATOM 8115 C CA . THR A 1 1076 ? 11.950 60.187 -1.360 1.00 84.31 1076 THR A CA 1
ATOM 8116 C C . THR A 1 1076 ? 11.895 59.632 -2.784 1.00 84.31 1076 THR A C 1
ATOM 8118 O O . THR A 1 1076 ? 12.794 59.914 -3.580 1.00 84.31 1076 THR A O 1
ATOM 8121 N N . LEU A 1 1077 ? 10.854 58.863 -3.128 1.00 86.88 1077 LEU A N 1
ATOM 8122 C CA . LEU A 1 1077 ? 10.754 58.147 -4.402 1.00 86.88 1077 LEU A CA 1
ATOM 8123 C C . LEU A 1 1077 ? 10.710 59.059 -5.635 1.00 86.88 1077 LEU A C 1
ATOM 8125 O O . LEU A 1 1077 ? 11.435 58.745 -6.578 1.00 86.88 1077 LEU A O 1
ATOM 8129 N N . PRO A 1 1078 ? 9.974 60.191 -5.656 1.00 88.06 1078 PRO A N 1
ATOM 8130 C CA . PRO A 1 1078 ? 9.955 61.067 -6.829 1.00 88.06 1078 PRO A CA 1
ATOM 8131 C C . PRO A 1 1078 ? 11.358 61.566 -7.202 1.00 88.06 1078 PRO A C 1
ATOM 8133 O O . PRO A 1 1078 ? 11.794 61.426 -8.340 1.00 88.06 1078 PRO A O 1
ATOM 8136 N N . ALA A 1 1079 ? 12.129 62.026 -6.210 1.00 88.88 1079 ALA A N 1
ATOM 8137 C CA . ALA A 1 1079 ? 13.496 62.499 -6.424 1.00 88.88 1079 ALA A CA 1
ATOM 8138 C C . ALA A 1 1079 ? 14.469 61.376 -6.835 1.00 88.88 1079 ALA A C 1
ATOM 8140 O O . ALA A 1 1079 ? 15.455 61.629 -7.528 1.00 88.88 1079 ALA A O 1
ATOM 8141 N N . LEU A 1 1080 ? 14.227 60.134 -6.398 1.00 90.69 1080 LEU A N 1
ATOM 8142 C CA . LEU A 1 1080 ? 15.031 58.974 -6.793 1.00 90.69 1080 LEU A CA 1
ATOM 8143 C C . LEU A 1 1080 ? 14.703 58.499 -8.214 1.00 90.69 1080 LEU A C 1
ATOM 8145 O O . LEU A 1 1080 ? 15.608 58.052 -8.918 1.00 90.69 1080 LEU A O 1
ATOM 8149 N N . ILE A 1 1081 ? 13.448 58.622 -8.650 1.00 91.31 1081 ILE A N 1
ATOM 8150 C CA . ILE A 1 1081 ? 13.027 58.293 -10.017 1.00 91.31 1081 ILE A CA 1
ATOM 8151 C C . ILE A 1 1081 ? 13.570 59.321 -11.006 1.00 91.31 1081 ILE A C 1
ATOM 8153 O O . ILE A 1 1081 ? 14.102 58.914 -12.035 1.00 91.31 1081 ILE A O 1
ATOM 8157 N N . ASP A 1 1082 ? 13.585 60.609 -10.655 1.00 90.31 1082 ASP A N 1
ATOM 8158 C CA . ASP A 1 1082 ? 14.251 61.642 -11.464 1.00 90.31 1082 ASP A CA 1
ATOM 8159 C C . ASP A 1 1082 ? 15.760 61.351 -11.620 1.00 90.31 1082 ASP A C 1
ATOM 8161 O O . ASP A 1 1082 ? 16.347 61.521 -12.694 1.00 90.31 1082 ASP A O 1
ATOM 8165 N N . GLN A 1 1083 ? 16.411 60.854 -10.558 1.00 89.56 1083 GLN A N 1
ATOM 8166 C CA . GLN A 1 1083 ? 17.815 60.419 -10.604 1.00 89.56 1083 GLN A CA 1
ATOM 8167 C C . GLN A 1 1083 ? 18.014 59.173 -11.478 1.00 89.56 1083 GLN A C 1
ATOM 8169 O O . GLN A 1 1083 ? 19.018 59.086 -12.187 1.00 89.56 1083 GLN A O 1
ATOM 8174 N N . LEU A 1 1084 ? 17.076 58.221 -11.445 1.00 92.88 1084 LEU A N 1
ATOM 8175 C CA . LEU A 1 1084 ? 17.091 57.058 -12.330 1.00 92.88 1084 LEU A CA 1
ATOM 8176 C C . LEU A 1 1084 ? 16.912 57.476 -13.787 1.00 92.88 1084 LEU A C 1
ATOM 8178 O O . LEU A 1 1084 ? 17.684 57.028 -14.626 1.00 92.88 1084 LEU A O 1
ATOM 8182 N N . GLU A 1 1085 ? 15.954 58.350 -14.088 1.00 92.62 1085 GLU A N 1
ATOM 8183 C CA . GLU A 1 1085 ? 15.708 58.853 -15.441 1.00 92.62 1085 GLU A CA 1
ATOM 8184 C C . GLU A 1 1085 ? 16.943 59.580 -15.990 1.00 92.62 1085 GLU A C 1
ATOM 8186 O O . GLU A 1 1085 ? 17.401 59.288 -17.095 1.00 92.62 1085 GLU A O 1
ATOM 8191 N N . THR A 1 1086 ? 17.581 60.418 -15.166 1.00 91.31 1086 THR A N 1
ATOM 8192 C CA . THR A 1 1086 ? 18.835 61.108 -15.518 1.00 91.31 1086 THR A CA 1
ATOM 8193 C C . THR A 1 1086 ? 19.973 60.131 -15.851 1.00 91.31 1086 THR A C 1
ATOM 8195 O O . THR A 1 1086 ? 20.789 60.412 -16.729 1.00 91.31 1086 THR A O 1
ATOM 8198 N N . ALA A 1 1087 ? 20.044 58.981 -15.173 1.00 90.19 1087 ALA A N 1
ATOM 8199 C CA . ALA A 1 1087 ? 21.054 57.953 -15.433 1.00 90.19 1087 ALA A CA 1
ATOM 8200 C C . ALA A 1 1087 ? 20.687 57.027 -16.608 1.00 90.19 1087 ALA A C 1
ATOM 8202 O O . ALA A 1 1087 ? 21.574 56.539 -17.311 1.00 90.19 1087 ALA A O 1
ATOM 8203 N N . LEU A 1 1088 ? 19.394 56.774 -16.814 1.00 91.00 1088 LEU A N 1
ATOM 8204 C CA . LEU A 1 1088 ? 18.869 55.818 -17.785 1.00 91.00 1088 LEU A CA 1
ATOM 8205 C C . LEU A 1 1088 ? 18.822 56.404 -19.201 1.00 91.00 1088 LEU A C 1
ATOM 8207 O O . LEU A 1 1088 ? 19.144 55.699 -20.153 1.00 91.00 1088 LEU A O 1
ATOM 8211 N N . VAL A 1 1089 ? 18.512 57.696 -19.352 1.00 91.06 1089 VAL A N 1
ATOM 8212 C CA . VAL A 1 1089 ? 18.448 58.368 -20.664 1.00 91.06 1089 VAL A CA 1
ATOM 8213 C C . VAL A 1 1089 ? 19.765 58.251 -21.456 1.00 91.06 1089 VAL A C 1
ATOM 8215 O O . VAL A 1 1089 ? 19.712 57.831 -22.614 1.00 91.06 1089 VAL A O 1
ATOM 8218 N N . PRO A 1 1090 ? 20.956 58.526 -20.880 1.00 88.44 1090 PRO A N 1
ATOM 8219 C CA . PRO A 1 1090 ? 22.225 58.307 -21.576 1.00 88.44 1090 PRO A CA 1
ATOM 8220 C C . PRO A 1 1090 ? 22.479 56.839 -21.942 1.00 88.44 1090 PRO A C 1
ATOM 8222 O O . PRO A 1 1090 ? 23.037 56.569 -23.001 1.00 88.44 1090 PRO A O 1
ATOM 8225 N N . ALA A 1 1091 ? 22.057 55.889 -21.097 1.00 88.62 1091 ALA A N 1
ATOM 8226 C CA . ALA A 1 1091 ? 22.216 54.458 -21.359 1.00 88.62 1091 ALA A CA 1
ATOM 8227 C C . ALA A 1 1091 ? 21.347 53.990 -22.535 1.00 88.62 1091 ALA A C 1
ATOM 8229 O O . ALA A 1 1091 ? 21.834 53.289 -23.418 1.00 88.62 1091 ALA A O 1
ATOM 8230 N N . LEU A 1 1092 ? 20.092 54.436 -22.595 1.00 90.19 1092 LEU A N 1
ATOM 8231 C CA . LEU A 1 1092 ? 19.183 54.131 -23.699 1.00 90.19 1092 LEU A CA 1
ATOM 8232 C C . LEU A 1 1092 ? 19.646 54.774 -25.013 1.00 90.19 1092 LEU A C 1
ATOM 8234 O O . LEU A 1 1092 ? 19.628 54.119 -26.052 1.00 90.19 1092 LEU A O 1
ATOM 8238 N N . ALA A 1 1093 ? 20.123 56.022 -24.974 1.00 86.62 1093 ALA A N 1
ATOM 8239 C CA . ALA A 1 1093 ? 20.676 56.694 -26.152 1.00 86.62 1093 ALA A CA 1
ATOM 8240 C C . ALA A 1 1093 ? 21.929 55.978 -26.695 1.00 86.62 1093 ALA A C 1
ATOM 8242 O O . ALA A 1 1093 ? 22.095 55.842 -27.908 1.00 86.62 1093 ALA A O 1
ATOM 8243 N N . ALA A 1 1094 ? 22.789 55.480 -25.803 1.00 85.81 1094 ALA A N 1
ATOM 8244 C CA . ALA A 1 1094 ? 23.962 54.696 -26.167 1.00 85.81 1094 ALA A CA 1
ATOM 8245 C C . ALA A 1 1094 ? 23.583 53.347 -26.795 1.00 85.81 1094 ALA A C 1
ATOM 8247 O O . ALA A 1 1094 ? 24.099 52.997 -27.853 1.00 85.81 1094 ALA A O 1
ATOM 8248 N N . VAL A 1 1095 ? 22.629 52.613 -26.222 1.00 87.88 1095 VAL A N 1
ATOM 8249 C CA . VAL A 1 1095 ? 22.110 51.390 -26.853 1.00 87.88 1095 VAL A CA 1
ATOM 8250 C C . VAL A 1 1095 ? 21.492 51.675 -28.226 1.00 87.88 1095 VAL A C 1
ATOM 8252 O O . VAL A 1 1095 ? 21.778 50.952 -29.177 1.00 87.88 1095 VAL A O 1
ATOM 8255 N N . ALA A 1 1096 ? 20.706 52.746 -28.361 1.00 84.56 1096 ALA A N 1
ATOM 8256 C CA . ALA A 1 1096 ? 20.056 53.107 -29.621 1.00 84.56 1096 ALA A CA 1
ATOM 8257 C C . ALA A 1 1096 ? 21.061 53.384 -30.756 1.00 84.56 1096 ALA A C 1
ATOM 8259 O O . ALA A 1 1096 ? 20.759 53.122 -31.913 1.00 84.56 1096 ALA A O 1
ATOM 8260 N N . SER A 1 1097 ? 22.275 53.847 -30.434 1.00 82.25 1097 SER A N 1
ATOM 8261 C CA . SER A 1 1097 ? 23.362 54.034 -31.412 1.00 82.25 1097 SER A CA 1
ATOM 8262 C C . SER A 1 1097 ? 23.976 52.735 -31.957 1.00 82.25 1097 SER A C 1
ATOM 8264 O O . SER A 1 1097 ? 24.742 52.786 -32.918 1.00 82.25 1097 SER A O 1
ATOM 8266 N N . LEU A 1 1098 ? 23.660 51.576 -31.361 1.00 79.25 1098 LEU A N 1
ATOM 8267 C CA . LEU A 1 1098 ? 24.079 50.256 -31.856 1.00 79.25 1098 LEU A CA 1
ATOM 8268 C C . LEU A 1 1098 ? 23.120 49.688 -32.907 1.00 79.25 1098 LEU A C 1
ATOM 8270 O O . LEU A 1 1098 ? 23.478 48.749 -33.626 1.00 79.25 1098 LEU A O 1
ATOM 8274 N N . SER A 1 1099 ? 21.916 50.248 -32.975 1.00 65.62 1099 SER A N 1
ATOM 8275 C CA . SER A 1 1099 ? 20.955 50.027 -34.042 1.00 65.62 1099 SER A CA 1
ATOM 8276 C C . SER A 1 1099 ? 21.317 51.007 -35.157 1.00 65.62 1099 SER A C 1
ATOM 8278 O O . SER A 1 1099 ? 21.106 52.208 -35.014 1.00 65.62 1099 SER A O 1
ATOM 8280 N N . GLY A 1 1100 ? 21.954 50.535 -36.234 1.00 55.25 1100 GLY A N 1
ATOM 8281 C CA . GLY A 1 1100 ? 22.204 51.375 -37.415 1.00 55.25 1100 GLY A CA 1
ATOM 8282 C C . GLY A 1 1100 ? 20.901 51.987 -37.966 1.00 55.25 1100 GLY A C 1
ATOM 8283 O O . GLY A 1 1100 ? 19.823 51.532 -37.577 1.00 55.25 1100 GLY A O 1
ATOM 8284 N N . PRO A 1 1101 ? 20.977 53.021 -38.829 1.00 39.06 1101 PRO A N 1
ATOM 8285 C CA . PRO A 1 1101 ? 19.786 53.654 -39.399 1.00 39.06 1101 PRO A CA 1
ATOM 8286 C C . PRO A 1 1101 ? 18.865 52.676 -40.135 1.00 39.06 1101 PRO A C 1
ATOM 8288 O O . PRO A 1 1101 ? 19.383 51.702 -40.733 1.00 39.06 1101 PRO A O 1
#

pLDDT: mean 75.83, std 16.04, range [24.75, 96.69]

Radius of gyration: 58.39 Å; Cα contacts (8 Å, |Δi|>4): 1614; chains: 1; bounding box: 113×108×154 Å

Sequence (1101 aa):
MTGDVLIVDDSLTVRMDLLETLQEAGILATACATAQEARTKLAGMNFSLVILDVLLPDGDGIDILKEIREYPSAAGTVVMLLSTEADVRDRIRGLTMGADEYIGKPYEASYVVARARELLRGRQVAAAPTGKTILIIDDSLTFREELKHVLEDASYTVLAAGTGEDGLRIAADVRPDAIIVDGVLPGIDGATVVRRIRLDAALRHTPCLLLTASEGLGAEIQALEAGADAFVRKDEDVTVALARLAAVLRSAGAQADNRGTTSLLGPKKVLAVDDSETYLQELAEALRGEGYDVVLARSGEEALELLSIQAVDCILLDLMMPGMSGHEACRLVKSSPAIRETPVVMLTAREDRDAIIEGLNAGADDYIVKSSDFQVLRARVLAQIRRKQFEDENRRIRDQMLRRELEATEARAAQELAETRAALVDELERKNVELAAASLAKSNFLASMSHEIRTPMNAVIGLSELALRTDLTPKQHDYLTKIKASAKSLLGIINDILDLSKIEAGRLDLEHTEFELRAVLDDLATVSALAAAEKGIELVFSVDPELPELLVGDPLRLGQVLHNLVGNAVKFTRQGEIVVSIRVTGREADRVALDVSVADTGIGMSAETISALFRPFTQADSSTTRRFGGTGLGLAISQQLVARMESNIVVESTPGTGSIFKFSVWLGVAKVTEERSARSLATMGRIRVLVVDDNARSRQILETMLTYRAVAVRTASSGLEACESVQRATAEIPFDLILLDWQMPGLDGIETARKLKDILPPAKMPKIVMMTAYGRDDLTRQIPDLEIAGILAKPISNSTLLDAISSALGQNSGGIRYRRNDSIRAGQSAAAGARVLLVDDNDINRQVGAETLTHAGVNVYLAASGEEAVAKVLNSGVVYDAILMDVQMPGMDGLEATRLIRERLAADQLPIIALTAHALDEERQKHLAAGMNDHVAKPIDPAVLVATLGRWITPHKLDSATQKTTLAPNTATSPDPHSASEDGDIPDTLLPFDLVAALARLNGNRVVLKRLLLMFGDEFSGAAQQLNEAIRSEKLKDAQRLAHTLKSAAASLEASAVATAARRIEESLQRDQLDTLPALIDQLETALVPALAAVASLSGP

Foldseek 3Di:
DQAEEEEEDQDPVLQVQLCVLCVVVVHHYDYDNAPVRVVVDVVPDAGQEYEFEQDGPHDGRLVVLLVLCVDPSNVNHAYEYEYAPPCPPVVVSNVVSPHPYYDHPPDDSNVVNVVVVLSSLPDDDDDDDAEFEEEEEDLDPVLQVVLCVVVVVVRYHYHYHNALVVSLVCCVVPVGQAYEHEQDGPPDGRLVSLLVLCVDPSRVLHAYEYEYQDPDPVSQVSNVVSPHPYYDYSPDDSVVVVVVVVVSSVVSVVVVSVPVPPDPQQQAEEEEEALDPVLLVLVCVVSVVVRHRYHYHNHLVRVVVCVVVDDGLAYEYEQDHPDDGSLRSLLVQCVDPSRNLRAYEYEYQDPDPVSQVSSVVSPHPYYDYDDSDCPVVVVVSVVSSVVSVVVVVVVVVVVVVVVVVVVVVVVVVVVVVVVVVVVVVVVVVVVVVVVVVVLVVVLVVLVVVLVVLVVVLQLLLLVLVVVCPDDDDPVSNVVSVVSNVVSVVVNVLSVLVNLVSCLVSVNDDKFWDKDALLVLVVVLCVVCLVLCVVLQEAEAEFEDPVDARIWTIHSVLVSLLSNLLSVVQSQQANYYYKYWYWDFDDDDPWKTKIKTKIWHQGQWDDPVCVVCLLPFQDDPDPVCCVPRPDRSRSSVSSQSSLVSQVKGWDKDTDGNGTIMIIMMGMITHDDDDPVVVVVVLPPDDQAEEEEEALDPVLQVSVCVLQVVNNHHYDYDNHLVRVLVVQVVCLVPPHHQEYEAEQDDPDQGRVNSQVVLPVVDDPVRRHAYEYEESDDPVVVCVVDVPGRHLYYQHPPHDSVSVVVSVCSSNPVPPDDDDVCLVVLLVVLLVQQAAFEEEEEALDPSLQVSVCVLVVVSNHRYDYDNALVRVLCCLPPVPDQGLEYEAEQDDPDQGRLNSLLSSCVPAACLRYAYEYEAQDPDVVVVVSCVVSRHDYYAYPVHDSSVVSSVSSVNRDSPDPDDDDDDDDDDDDDDDDDDPDDDDDDLDDPPDQPPFPQVVLCVVVVNPSNVLLVLLLVLLVPCVCLLVVLVVCVVVVVLVVNLVSLVVQLVSCVSRRLVQLNVLSVVLNVCSVVVVSVCNVVSSVSNCVSVVSSSVSSVVSDDD